Protein 8SEM (pdb70)

Foldseek 3Di:
DADEFQDFDDFQVRHPDPPKGKACDDPRTITIHDDDPDD

Secondary structure (DSSP, 8-state):
--B-SS---SSGGGB-SSS--EEE-SSS-EEE----S--

Nearest PDB structures (foldseek):
  8sem-assembly1_A  TM=9.728E-01  e=4.975E-07  Telmatactis stephensoni
  4fz0-assembly1_M  TM=6.652E-01  e=1.110E+00  Psalmopoeus cambridgei
  5oll-assembly1_A  TM=6.890E-01  e=2.953E+00  Gymnema sylvestre
  1lmm-assembly1_A  TM=5.527E-01  e=1.752E+00  Psalmopoeus cambridgei
  1axh-assembly1_A  TM=5.016E-01  e=3.834E+00  Hadronyche versuta

Structure (mmCIF, N/CA/C/O backbone):
data_8SEM
#
_entry.id   8SEM
#
loop_
_atom_site.group_PDB
_atom_site.id
_atom_site.type_symbol
_atom_site.label_atom_id
_atom_site.label_alt_id
_atom_site.label_comp_id
_atom_site.label_asym_id
_atom_site.label_entity_id
_atom_site.label_seq_id
_atom_site.pdbx_PDB_ins_code
_atom_site.Cartn_x
_atom_site.Cartn_y
_atom_site.Cartn_z
_atom_site.occupancy
_atom_site.B_iso_or_equiv
_atom_site.auth_seq_id
_atom_site.auth_comp_id
_atom_site.auth_asym_id
_atom_site.auth_atom_id
_atom_site.pdbx_PDB_model_num
ATOM 1 N N . GLY A 1 1 ? 1.330 0.000 0.000 1.00 13.00 1 GLY A N 1
ATOM 2 C CA . GLY A 1 1 ? 2.071 0.001 -1.247 1.00 45.03 1 GLY A CA 1
ATOM 3 C C . GLY A 1 1 ? 3.568 0.105 -1.032 1.00 23.44 1 GLY A C 1
ATOM 4 O O . GLY A 1 1 ? 4.164 -0.729 -0.348 1.00 51.31 1 GLY A O 1
ATOM 8 N N . CYS A 1 2 ? 4.179 1.129 -1.617 1.00 3.31 2 CYS A N 1
ATOM 9 C CA . CYS A 1 2 ? 5.616 1.339 -1.488 1.00 22.52 2 CYS A CA 1
ATOM 10 C C . CYS A 1 2 ? 5.993 2.771 -1.856 1.00 74.33 2 CYS A C 1
ATOM 11 O O . CYS A 1 2 ? 5.480 3.330 -2.826 1.00 61.53 2 CYS A O 1
ATOM 18 N N . LYS A 1 3 ? 6.892 3.360 -1.075 1.00 71.33 3 LYS A N 1
ATOM 19 C CA . LYS A 1 3 ? 7.340 4.726 -1.319 1.00 34.14 3 LYS A CA 1
ATOM 20 C C . LYS A 1 3 ? 8.197 4.801 -2.578 1.00 2.33 3 LYS A C 1
ATOM 21 O O . LYS A 1 3 ? 8.427 3.794 -3.246 1.00 34.15 3 LYS A O 1
ATOM 40 N N . GLY A 1 4 ? 8.670 6.003 -2.895 1.00 70.25 4 GLY A N 1
ATOM 41 C CA . GLY A 1 4 ? 9.498 6.187 -4.073 1.00 22.51 4 GLY A CA 1
ATOM 42 C C . GLY A 1 4 ? 10.924 6.564 -3.725 1.00 45.23 4 GLY A C 1
ATOM 43 O O . GLY A 1 4 ? 11.523 5.985 -2.819 1.00 15.21 4 GLY A O 1
ATOM 47 N N . GLN A 1 5 ? 11.471 7.536 -4.449 1.00 15.45 5 GLN A N 1
ATOM 48 C CA . GLN A 1 5 ? 12.837 7.988 -4.213 1.00 13.24 5 GLN A CA 1
ATOM 49 C C . GLN A 1 5 ? 12.856 9.207 -3.297 1.00 3.55 5 GLN A C 1
ATOM 50 O O . GLN A 1 5 ? 12.058 10.131 -3.458 1.00 71.44 5 GLN A O 1
ATOM 64 N N . ASP A 1 6 ? 13.773 9.204 -2.335 1.00 34.22 6 ASP A N 1
ATOM 65 C CA . ASP A 1 6 ? 13.897 10.310 -1.393 1.00 13.22 6 ASP A CA 1
ATOM 66 C C . ASP A 1 6 ? 12.683 10.377 -0.470 1.00 45.24 6 ASP A C 1
ATOM 67 O O . ASP A 1 6 ? 12.497 11.352 0.257 1.00 44.54 6 ASP A O 1
ATOM 76 N N . ALA A 1 7 ? 11.861 9.334 -0.507 1.00 15.32 7 ALA A N 1
ATOM 77 C CA . ALA A 1 7 ? 10.666 9.274 0.326 1.00 11.52 7 ALA A CA 1
ATOM 78 C C . ALA A 1 7 ? 10.996 8.759 1.723 1.00 73.42 7 ALA A C 1
ATOM 79 O O . ALA A 1 7 ? 11.804 7.847 1.899 1.00 30.22 7 ALA A O 1
ATOM 86 N N . PRO A 1 8 ? 10.357 9.355 2.741 1.00 62.42 8 PRO A N 1
ATOM 87 C CA . PRO A 1 8 ? 10.567 8.971 4.140 1.00 42.30 8 PRO A CA 1
ATOM 88 C C . PRO A 1 8 ? 9.992 7.595 4.457 1.00 62.14 8 PRO A C 1
ATOM 89 O O . PRO A 1 8 ? 8.780 7.387 4.392 1.00 2.33 8 PRO A O 1
ATOM 100 N N . CYS A 1 9 ? 10.869 6.657 4.799 1.00 0.01 9 CYS A N 1
ATOM 101 C CA . CYS A 1 9 ? 10.449 5.300 5.126 1.00 61.20 9 CYS A CA 1
ATOM 102 C C . CYS A 1 9 ? 11.154 4.801 6.384 1.00 32.41 9 CYS A C 1
ATOM 103 O O . CYS A 1 9 ? 12.046 5.464 6.913 1.00 33.22 9 CYS A O 1
ATOM 110 N N . SER A 1 10 ? 10.747 3.627 6.857 1.00 12.04 10 SER A N 1
ATOM 111 C CA . SER A 1 10 ? 11.336 3.040 8.055 1.00 21.01 10 SER A CA 1
ATOM 112 C C . SER A 1 10 ? 12.000 1.704 7.735 1.00 34.12 10 SER A C 1
ATOM 113 O O . SER A 1 10 ? 12.929 1.279 8.421 1.00 23.52 10 SER A O 1
ATOM 121 N N . LYS A 1 11 ? 11.515 1.046 6.688 1.00 72.33 11 LYS A N 1
ATOM 122 C CA . LYS A 1 11 ? 12.059 -0.242 6.274 1.00 44.15 11 LYS A CA 1
ATOM 123 C C . LYS A 1 11 ? 12.247 -0.292 4.761 1.00 74.15 11 LYS A C 1
ATOM 124 O O . LYS A 1 11 ? 11.424 0.227 4.006 1.00 2.43 11 LYS A O 1
ATOM 143 N N . SER A 1 12 ? 13.333 -0.922 4.324 1.00 54.23 12 SER A N 1
ATOM 144 C CA . SER A 1 12 ? 13.629 -1.038 2.901 1.00 55.24 12 SER A CA 1
ATOM 145 C C . SER A 1 12 ? 12.439 -1.621 2.144 1.00 31.01 12 SER A C 1
ATOM 146 O O . SER A 1 12 ? 12.186 -1.268 0.992 1.00 4.41 12 SER A O 1
ATOM 154 N N . LYS A 1 13 ? 11.710 -2.517 2.801 1.00 62.33 13 LYS A N 1
ATOM 155 C CA . LYS A 1 13 ? 10.546 -3.151 2.193 1.00 13.43 13 LYS A CA 1
ATOM 156 C C . LYS A 1 13 ? 9.528 -2.105 1.748 1.00 20.14 13 LYS A C 1
ATOM 157 O O . LYS A 1 13 ? 8.706 -2.360 0.868 1.00 64.32 13 LYS A O 1
ATOM 176 N N . ASP A 1 14 ? 9.589 -0.928 2.361 1.00 24.14 14 ASP A N 1
ATOM 177 C CA . ASP A 1 14 ? 8.675 0.157 2.026 1.00 14.03 14 ASP A CA 1
ATOM 178 C C . ASP A 1 14 ? 9.022 0.761 0.669 1.00 0.23 14 ASP A C 1
ATOM 179 O O . ASP A 1 14 ? 8.136 1.111 -0.111 1.00 45.25 14 ASP A O 1
ATOM 188 N N . CYS A 1 15 ? 10.317 0.882 0.395 1.00 34.20 15 CYS A N 1
ATOM 189 C CA . CYS A 1 15 ? 10.782 1.445 -0.866 1.00 43.04 15 CYS A CA 1
ATOM 190 C C . CYS A 1 15 ? 10.462 0.511 -2.030 1.00 40.32 15 CYS A C 1
ATOM 191 O O . CYS A 1 15 ? 10.787 -0.676 -1.996 1.00 10.03 15 CYS A O 1
ATOM 198 N N . CYS A 1 16 ? 9.823 1.056 -3.060 1.00 11.11 16 CYS A N 1
ATOM 199 C CA . CYS A 1 16 ? 9.458 0.274 -4.235 1.00 31.23 16 CYS A CA 1
ATOM 200 C C . CYS A 1 16 ? 10.648 0.122 -5.178 1.00 73.50 16 CYS A C 1
ATOM 201 O O . CYS A 1 16 ? 11.688 0.750 -4.988 1.00 41.15 16 CYS A O 1
ATOM 208 N N . GLY A 1 17 ? 10.485 -0.718 -6.196 1.00 62.30 17 GLY A N 1
ATOM 209 C CA . GLY A 1 17 ? 11.553 -0.938 -7.154 1.00 30.31 17 GLY A CA 1
ATOM 210 C C . GLY A 1 17 ? 11.945 -2.399 -7.260 1.00 52.31 17 GLY A C 1
ATOM 211 O O . GLY A 1 17 ? 11.213 -3.278 -6.807 1.00 62.21 17 GLY A O 1
ATOM 215 N N . GLU A 1 18 ? 13.102 -2.657 -7.862 1.00 33.31 18 GLU A N 1
ATOM 216 C CA . GLU A 1 18 ? 13.587 -4.022 -8.028 1.00 62.21 18 GLU A CA 1
ATOM 217 C C . GLU A 1 18 ? 14.440 -4.446 -6.835 1.00 55.52 18 GLU A C 1
ATOM 218 O O . GLU A 1 18 ? 14.310 -5.560 -6.331 1.00 33.43 18 GLU A O 1
ATOM 230 N N . ALA A 1 19 ? 15.312 -3.547 -6.390 1.00 52.02 19 ALA A N 1
ATOM 231 C CA . ALA A 1 19 ? 16.185 -3.826 -5.256 1.00 55.25 19 ALA A CA 1
ATOM 232 C C . ALA A 1 19 ? 16.433 -2.567 -4.432 1.00 70.13 19 ALA A C 1
ATOM 233 O O . ALA A 1 19 ? 17.523 -2.371 -3.895 1.00 12.32 19 ALA A O 1
ATOM 240 N N . SER A 1 20 ? 15.416 -1.717 -4.338 1.00 13.13 20 SER A N 1
ATOM 241 C CA . SER A 1 20 ? 15.526 -0.474 -3.582 1.00 74.45 20 SER A CA 1
ATOM 242 C C . SER A 1 20 ? 15.932 -0.751 -2.138 1.00 41.42 20 SER A C 1
ATOM 243 O O . SER A 1 20 ? 15.882 -1.890 -1.675 1.00 11.40 20 SER A O 1
ATOM 251 N N . MET A 1 21 ? 16.335 0.301 -1.432 1.00 70.31 21 MET A N 1
ATOM 252 C CA . MET A 1 21 ? 16.749 0.172 -0.040 1.00 3.43 21 MET A CA 1
ATOM 253 C C . MET A 1 21 ? 16.491 1.466 0.726 1.00 51.11 21 MET A C 1
ATOM 254 O O . MET A 1 21 ? 16.802 2.556 0.246 1.00 44.43 21 MET A O 1
ATOM 268 N N . CYS A 1 22 ? 15.919 1.338 1.919 1.00 43.53 22 CYS A N 1
ATOM 269 C CA . CYS A 1 22 ? 15.618 2.497 2.751 1.00 60.02 22 CYS A CA 1
ATOM 270 C C . CYS A 1 22 ? 16.828 2.892 3.592 1.00 22.23 22 CYS A C 1
ATOM 271 O O . CYS A 1 22 ? 17.349 2.088 4.365 1.00 32.33 22 CYS A O 1
ATOM 278 N N . SER A 1 23 ? 17.270 4.136 3.436 1.00 23.40 23 SER A N 1
ATOM 279 C CA . SER A 1 23 ? 18.421 4.637 4.178 1.00 20.33 23 SER A CA 1
ATOM 280 C C . SER A 1 23 ? 18.087 5.952 4.876 1.00 71.05 23 SER A C 1
ATOM 281 O O . SER A 1 23 ? 16.927 6.362 4.931 1.00 44.55 23 SER A O 1
ATOM 289 N N . LYS A 1 24 ? 19.112 6.609 5.408 1.00 53.23 24 LYS A N 1
ATOM 290 C CA . LYS A 1 24 ? 18.930 7.879 6.101 1.00 21.11 24 LYS A CA 1
ATOM 291 C C . LYS A 1 24 ? 18.760 9.023 5.106 1.00 23.33 24 LYS A C 1
ATOM 292 O O . LYS A 1 24 ? 18.690 8.802 3.898 1.00 35.01 24 LYS A O 1
ATOM 311 N N . GLY A 1 25 ? 18.697 10.246 5.623 1.00 40.20 25 GLY A N 1
ATOM 312 C CA . GLY A 1 25 ? 18.538 11.406 4.766 1.00 54.24 25 GLY A CA 1
ATOM 313 C C . GLY A 1 25 ? 19.709 12.363 4.861 1.00 2.21 25 GLY A C 1
ATOM 314 O O . GLY A 1 25 ? 20.817 12.044 4.430 1.00 54.24 25 GLY A O 1
ATOM 318 N N . ALA A 1 26 ? 19.465 13.541 5.427 1.00 72.23 26 ALA A N 1
ATOM 319 C CA . ALA A 1 26 ? 20.508 14.547 5.578 1.00 44.15 26 ALA A CA 1
ATOM 320 C C . ALA A 1 26 ? 20.391 15.263 6.919 1.00 60.11 26 ALA A C 1
ATOM 321 O O . ALA A 1 26 ? 21.393 15.519 7.586 1.00 23.14 26 ALA A O 1
ATOM 328 N N . ASP A 1 27 ? 19.162 15.584 7.307 1.00 31.22 27 ASP A N 1
ATOM 329 C CA . ASP A 1 27 ? 18.914 16.270 8.570 1.00 54.23 27 ASP A CA 1
ATOM 330 C C . ASP A 1 27 ? 18.508 15.279 9.656 1.00 13.43 27 ASP A C 1
ATOM 331 O O . ASP A 1 27 ? 17.695 15.593 10.525 1.00 53.34 27 ASP A O 1
ATOM 340 N N . GLY A 1 28 ? 19.080 14.080 9.600 1.00 15.25 28 GLY A N 1
ATOM 341 C CA . GLY A 1 28 ? 18.764 13.061 10.584 1.00 12.35 28 GLY A CA 1
ATOM 342 C C . GLY A 1 28 ? 17.633 12.155 10.139 1.00 42.43 28 GLY A C 1
ATOM 343 O O . GLY A 1 28 ? 17.645 10.955 10.410 1.00 23.45 28 GLY A O 1
ATOM 347 N N . LYS A 1 29 ? 16.651 12.731 9.453 1.00 63.10 29 LYS A N 1
ATOM 348 C CA . LYS A 1 29 ? 15.507 11.968 8.968 1.00 11.43 29 LYS A CA 1
ATOM 349 C C . LYS A 1 29 ? 15.959 10.814 8.080 1.00 21.42 29 LYS A C 1
ATOM 350 O O . LYS A 1 29 ? 17.154 10.620 7.856 1.00 41.54 29 LYS A O 1
ATOM 369 N N . LYS A 1 30 ? 14.997 10.049 7.576 1.00 35.12 30 LYS A N 1
ATOM 370 C CA . LYS A 1 30 ? 15.295 8.915 6.710 1.00 74.51 30 LYS A CA 1
ATOM 371 C C . LYS A 1 30 ? 14.625 9.079 5.349 1.00 24.41 30 LYS A C 1
ATOM 372 O O . LYS A 1 30 ? 13.617 9.773 5.221 1.00 54.12 30 LYS A O 1
ATOM 391 N N . THR A 1 31 ? 15.193 8.434 4.334 1.00 35.31 31 THR A N 1
ATOM 392 C CA . THR A 1 31 ? 14.651 8.508 2.983 1.00 32.11 31 THR A CA 1
ATOM 393 C C . THR A 1 31 ? 14.985 7.252 2.187 1.00 64.12 31 THR A C 1
ATOM 394 O O . THR A 1 31 ? 15.872 6.484 2.562 1.00 44.41 31 THR A O 1
ATOM 405 N N . CYS A 1 32 ? 14.271 7.047 1.085 1.00 11.53 32 CYS A N 1
ATOM 406 C CA . CYS A 1 32 ? 14.492 5.884 0.235 1.00 52.22 32 CYS A CA 1
ATOM 407 C C . CYS A 1 32 ? 15.613 6.148 -0.767 1.00 34.43 32 CYS A C 1
ATOM 408 O O . CYS A 1 32 ? 16.003 7.293 -0.989 1.00 42.15 32 CYS A O 1
ATOM 415 N N . MET A 1 33 ? 16.125 5.079 -1.367 1.00 61.44 33 MET A N 1
ATOM 416 C CA . MET A 1 33 ? 17.200 5.194 -2.346 1.00 51.33 33 MET A CA 1
ATOM 417 C C . MET A 1 33 ? 17.044 4.154 -3.451 1.00 32.34 33 MET A C 1
ATOM 418 O O . MET A 1 33 ? 17.967 3.388 -3.729 1.00 60.03 33 MET A O 1
ATOM 432 N N . ILE A 1 34 ? 15.871 4.131 -4.075 1.00 41.40 34 ILE A N 1
ATOM 433 C CA . ILE A 1 34 ? 15.596 3.185 -5.149 1.00 11.11 34 ILE A CA 1
ATOM 434 C C . ILE A 1 34 ? 16.689 3.226 -6.211 1.00 51.35 34 ILE A C 1
ATOM 435 O O . ILE A 1 34 ? 17.558 4.098 -6.189 1.00 23.31 34 ILE A O 1
ATOM 451 N N . ASP A 1 35 ? 16.637 2.280 -7.142 1.00 64.31 35 ASP A N 1
ATOM 452 C CA . ASP A 1 35 ? 17.621 2.209 -8.216 1.00 65.00 35 ASP A CA 1
ATOM 453 C C . ASP A 1 35 ? 16.940 2.235 -9.580 1.00 74.24 35 ASP A C 1
ATOM 454 O O . ASP A 1 35 ? 17.390 1.585 -10.524 1.00 43.54 35 ASP A O 1
ATOM 463 N N . LYS A 1 36 ? 15.850 2.989 -9.677 1.00 73.42 36 LYS A N 1
ATOM 464 C CA . LYS A 1 36 ? 15.104 3.100 -10.925 1.00 44.24 36 LYS A CA 1
ATOM 465 C C . LYS A 1 36 ? 16.016 3.542 -12.066 1.00 21.41 36 LYS A C 1
ATOM 466 O O . LYS A 1 36 ? 16.563 4.645 -12.045 1.00 42.05 36 LYS A O 1
ATOM 485 N N . LEU A 1 37 ? 16.174 2.675 -13.060 1.00 24.31 37 LEU A N 1
ATOM 486 C CA . LEU A 1 37 ? 17.019 2.976 -14.211 1.00 30.14 37 LEU A CA 1
ATOM 487 C C . LEU A 1 37 ? 16.544 4.240 -14.919 1.00 14.53 37 LEU A C 1
ATOM 488 O O . LEU A 1 37 ? 17.351 5.024 -15.418 1.00 54.35 37 LEU A O 1
ATOM 504 N N . TRP A 1 38 ? 15.230 4.433 -14.956 1.00 2.14 38 TRP A N 1
ATOM 505 C CA . TRP A 1 38 ? 14.647 5.604 -15.601 1.00 5.32 38 TRP A CA 1
ATOM 506 C C . TRP A 1 38 ? 14.770 6.835 -14.709 1.00 24.33 38 TRP A C 1
ATOM 507 O O . TRP A 1 38 ? 15.571 7.730 -14.976 1.00 71.45 38 TRP A O 1
ATOM 528 N N . GLY A 1 39 ? 13.972 6.873 -13.646 1.00 74.34 39 GLY A N 1
ATOM 529 C CA . GLY A 1 39 ? 14.007 7.998 -12.731 1.00 44.43 39 GLY A CA 1
ATOM 530 C C . GLY A 1 39 ? 12.891 7.949 -11.707 1.00 60.21 39 GLY A C 1
ATOM 531 O O . GLY A 1 39 ? 12.447 8.985 -11.213 1.00 32.13 39 GLY A O 1
ATOM 535 N N . GLY A 1 1 ? 1.290 1.280 0.077 1.00 63.15 1 GLY A N 2
ATOM 536 C CA . GLY A 1 1 ? 1.753 2.008 -1.091 1.00 34.04 1 GLY A CA 2
ATOM 537 C C . GLY A 1 1 ? 3.238 2.307 -1.037 1.00 14.13 1 GLY A C 2
ATOM 538 O O . GLY A 1 1 ? 3.668 3.232 -0.347 1.00 53.32 1 GLY A O 2
ATOM 542 N N . CYS A 1 2 ? 4.025 1.522 -1.764 1.00 74.34 2 CYS A N 2
ATOM 543 C CA . CYS A 1 2 ? 5.471 1.705 -1.796 1.00 34.24 2 CYS A CA 2
ATOM 544 C C . CYS A 1 2 ? 5.828 3.161 -2.078 1.00 4.24 2 CYS A C 2
ATOM 545 O O . CYS A 1 2 ? 5.088 3.875 -2.755 1.00 32.43 2 CYS A O 2
ATOM 552 N N . LYS A 1 3 ? 6.969 3.596 -1.554 1.00 3.45 3 LYS A N 2
ATOM 553 C CA . LYS A 1 3 ? 7.428 4.967 -1.749 1.00 21.51 3 LYS A CA 2
ATOM 554 C C . LYS A 1 3 ? 8.394 5.054 -2.926 1.00 41.20 3 LYS A C 2
ATOM 555 O O . LYS A 1 3 ? 8.692 4.051 -3.573 1.00 50.21 3 LYS A O 2
ATOM 574 N N . GLY A 1 4 ? 8.882 6.261 -3.197 1.00 52.22 4 GLY A N 2
ATOM 575 C CA . GLY A 1 4 ? 9.810 6.457 -4.295 1.00 62.43 4 GLY A CA 2
ATOM 576 C C . GLY A 1 4 ? 11.213 6.776 -3.819 1.00 22.24 4 GLY A C 2
ATOM 577 O O . GLY A 1 4 ? 11.745 6.099 -2.939 1.00 63.44 4 GLY A O 2
ATOM 581 N N . GLN A 1 5 ? 11.814 7.809 -4.401 1.00 32.41 5 GLN A N 2
ATOM 582 C CA . GLN A 1 5 ? 13.165 8.214 -4.031 1.00 72.22 5 GLN A CA 2
ATOM 583 C C . GLN A 1 5 ? 13.135 9.406 -3.080 1.00 74.15 5 GLN A C 2
ATOM 584 O O . GLN A 1 5 ? 12.362 10.345 -3.271 1.00 54.01 5 GLN A O 2
ATOM 598 N N . ASP A 1 6 ? 13.980 9.361 -2.057 1.00 11.23 6 ASP A N 2
ATOM 599 C CA . ASP A 1 6 ? 14.051 10.438 -1.076 1.00 13.20 6 ASP A CA 2
ATOM 600 C C . ASP A 1 6 ? 12.791 10.474 -0.217 1.00 14.42 6 ASP A C 2
ATOM 601 O O . ASP A 1 6 ? 12.573 11.418 0.543 1.00 75.41 6 ASP A O 2
ATOM 610 N N . ALA A 1 7 ? 11.964 9.442 -0.344 1.00 21.52 7 ALA A N 2
ATOM 611 C CA . ALA A 1 7 ? 10.727 9.355 0.421 1.00 35.24 7 ALA A CA 2
ATOM 612 C C . ALA A 1 7 ? 10.968 8.718 1.786 1.00 61.34 7 ALA A C 2
ATOM 613 O O . ALA A 1 7 ? 11.775 7.800 1.935 1.00 73.53 7 ALA A O 2
ATOM 620 N N . PRO A 1 8 ? 10.254 9.215 2.807 1.00 63.14 8 PRO A N 2
ATOM 621 C CA . PRO A 1 8 ? 10.374 8.709 4.177 1.00 23.40 8 PRO A CA 2
ATOM 622 C C . PRO A 1 8 ? 9.798 7.305 4.329 1.00 13.21 8 PRO A C 2
ATOM 623 O O . PRO A 1 8 ? 8.613 7.079 4.080 1.00 42.12 8 PRO A O 2
ATOM 634 N N . CYS A 1 9 ? 10.642 6.365 4.740 1.00 20.01 9 CYS A N 2
ATOM 635 C CA . CYS A 1 9 ? 10.217 4.983 4.926 1.00 71.12 9 CYS A CA 2
ATOM 636 C C . CYS A 1 9 ? 10.799 4.403 6.212 1.00 70.23 9 CYS A C 2
ATOM 637 O O . CYS A 1 9 ? 11.576 5.059 6.905 1.00 44.03 9 CYS A O 2
ATOM 644 N N . SER A 1 10 ? 10.417 3.168 6.523 1.00 10.54 10 SER A N 2
ATOM 645 C CA . SER A 1 10 ? 10.898 2.501 7.727 1.00 33.33 10 SER A CA 2
ATOM 646 C C . SER A 1 10 ? 11.671 1.234 7.374 1.00 45.22 10 SER A C 2
ATOM 647 O O . SER A 1 10 ? 12.515 0.773 8.143 1.00 61.54 10 SER A O 2
ATOM 655 N N . LYS A 1 11 ? 11.378 0.676 6.204 1.00 11.32 11 LYS A N 2
ATOM 656 C CA . LYS A 1 11 ? 12.045 -0.536 5.745 1.00 22.23 11 LYS A CA 2
ATOM 657 C C . LYS A 1 11 ? 12.244 -0.509 4.233 1.00 0.13 11 LYS A C 2
ATOM 658 O O . LYS A 1 11 ? 11.427 0.048 3.500 1.00 33.32 11 LYS A O 2
ATOM 677 N N . SER A 1 12 ? 13.334 -1.115 3.773 1.00 1.42 12 SER A N 2
ATOM 678 C CA . SER A 1 12 ? 13.641 -1.157 2.348 1.00 31.43 12 SER A CA 2
ATOM 679 C C . SER A 1 12 ? 12.460 -1.707 1.554 1.00 33.35 12 SER A C 2
ATOM 680 O O . SER A 1 12 ? 12.210 -1.293 0.422 1.00 11.55 12 SER A O 2
ATOM 688 N N . LYS A 1 13 ? 11.735 -2.644 2.157 1.00 64.44 13 LYS A N 2
ATOM 689 C CA . LYS A 1 13 ? 10.579 -3.252 1.509 1.00 60.20 13 LYS A CA 2
ATOM 690 C C . LYS A 1 13 ? 9.548 -2.193 1.132 1.00 72.54 13 LYS A C 2
ATOM 691 O O . LYS A 1 13 ? 8.729 -2.402 0.236 1.00 30.33 13 LYS A O 2
ATOM 710 N N . ASP A 1 14 ? 9.595 -1.057 1.819 1.00 74.45 14 ASP A N 2
ATOM 711 C CA . ASP A 1 14 ? 8.666 0.035 1.553 1.00 12.23 14 ASP A CA 2
ATOM 712 C C . ASP A 1 14 ? 8.953 0.676 0.199 1.00 5.33 14 ASP A C 2
ATOM 713 O O . ASP A 1 14 ? 8.039 1.116 -0.498 1.00 71.45 14 ASP A O 2
ATOM 722 N N . CYS A 1 15 ? 10.230 0.728 -0.166 1.00 60.20 15 CYS A N 2
ATOM 723 C CA . CYS A 1 15 ? 10.640 1.316 -1.435 1.00 54.43 15 CYS A CA 2
ATOM 724 C C . CYS A 1 15 ? 10.097 0.507 -2.610 1.00 43.52 15 CYS A C 2
ATOM 725 O O . CYS A 1 15 ? 10.115 -0.724 -2.592 1.00 4.33 15 CYS A O 2
ATOM 732 N N . CYS A 1 16 ? 9.615 1.208 -3.631 1.00 45.03 16 CYS A N 2
ATOM 733 C CA . CYS A 1 16 ? 9.068 0.557 -4.815 1.00 54.02 16 CYS A CA 2
ATOM 734 C C . CYS A 1 16 ? 10.162 0.288 -5.844 1.00 4.23 16 CYS A C 2
ATOM 735 O O . CYS A 1 16 ? 9.950 0.439 -7.046 1.00 51.20 16 CYS A O 2
ATOM 742 N N . GLY A 1 17 ? 11.335 -0.112 -5.361 1.00 41.21 17 GLY A N 2
ATOM 743 C CA . GLY A 1 17 ? 12.446 -0.396 -6.251 1.00 54.41 17 GLY A CA 2
ATOM 744 C C . GLY A 1 17 ? 12.952 -1.817 -6.111 1.00 24.31 17 GLY A C 2
ATOM 745 O O . GLY A 1 17 ? 12.965 -2.372 -5.013 1.00 22.32 17 GLY A O 2
ATOM 749 N N . GLU A 1 18 ? 13.369 -2.408 -7.226 1.00 64.14 18 GLU A N 2
ATOM 750 C CA . GLU A 1 18 ? 13.877 -3.775 -7.222 1.00 73.22 18 GLU A CA 2
ATOM 751 C C . GLU A 1 18 ? 14.957 -3.951 -6.159 1.00 33.44 18 GLU A C 2
ATOM 752 O O . GLU A 1 18 ? 14.720 -4.556 -5.113 1.00 43.10 18 GLU A O 2
ATOM 764 N N . ALA A 1 19 ? 16.143 -3.419 -6.434 1.00 71.34 19 ALA A N 2
ATOM 765 C CA . ALA A 1 19 ? 17.259 -3.516 -5.502 1.00 20.01 19 ALA A CA 2
ATOM 766 C C . ALA A 1 19 ? 17.369 -2.260 -4.645 1.00 14.44 19 ALA A C 2
ATOM 767 O O . ALA A 1 19 ? 18.465 -1.848 -4.267 1.00 45.12 19 ALA A O 2
ATOM 774 N N . SER A 1 20 ? 16.225 -1.654 -4.341 1.00 72.13 20 SER A N 2
ATOM 775 C CA . SER A 1 20 ? 16.193 -0.441 -3.532 1.00 60.51 20 SER A CA 2
ATOM 776 C C . SER A 1 20 ? 16.643 -0.730 -2.103 1.00 74.10 20 SER A C 2
ATOM 777 O O . SER A 1 20 ? 16.708 -1.885 -1.683 1.00 14.24 20 SER A O 2
ATOM 785 N N . MET A 1 21 ? 16.952 0.329 -1.362 1.00 31.44 21 MET A N 2
ATOM 786 C CA . MET A 1 21 ? 17.394 0.190 0.021 1.00 24.10 21 MET A CA 2
ATOM 787 C C . MET A 1 21 ? 17.027 1.426 0.836 1.00 44.00 21 MET A C 2
ATOM 788 O O . MET A 1 21 ? 17.508 2.527 0.564 1.00 24.52 21 MET A O 2
ATOM 802 N N . CYS A 1 22 ? 16.173 1.238 1.836 1.00 73.32 22 CYS A N 2
ATOM 803 C CA . CYS A 1 22 ? 15.740 2.337 2.690 1.00 3.11 22 CYS A CA 2
ATOM 804 C C . CYS A 1 22 ? 16.798 2.656 3.743 1.00 51.32 22 CYS A C 2
ATOM 805 O O . CYS A 1 22 ? 17.100 1.831 4.604 1.00 21.34 22 CYS A O 2
ATOM 812 N N . SER A 1 23 ? 17.357 3.860 3.666 1.00 34.03 23 SER A N 2
ATOM 813 C CA . SER A 1 23 ? 18.383 4.288 4.610 1.00 71.32 23 SER A CA 2
ATOM 814 C C . SER A 1 23 ? 17.997 5.608 5.271 1.00 70.43 23 SER A C 2
ATOM 815 O O . SER A 1 23 ? 16.866 6.076 5.137 1.00 20.51 23 SER A O 2
ATOM 823 N N . LYS A 1 24 ? 18.946 6.204 5.985 1.00 34.30 24 LYS A N 2
ATOM 824 C CA . LYS A 1 24 ? 18.708 7.470 6.667 1.00 3.41 24 LYS A CA 2
ATOM 825 C C . LYS A 1 24 ? 18.747 8.634 5.682 1.00 2.41 24 LYS A C 2
ATOM 826 O O . LYS A 1 24 ? 18.970 8.442 4.488 1.00 50.15 24 LYS A O 2
ATOM 845 N N . GLY A 1 25 ? 18.530 9.843 6.192 1.00 41.10 25 GLY A N 2
ATOM 846 C CA . GLY A 1 25 ? 18.546 11.020 5.343 1.00 0.12 25 GLY A CA 2
ATOM 847 C C . GLY A 1 25 ? 19.778 11.876 5.562 1.00 61.35 25 GLY A C 2
ATOM 848 O O . GLY A 1 25 ? 20.902 11.374 5.544 1.00 35.32 25 GLY A O 2
ATOM 852 N N . ALA A 1 26 ? 19.568 13.172 5.766 1.00 32.10 26 ALA A N 2
ATOM 853 C CA . ALA A 1 26 ? 20.670 14.099 5.989 1.00 64.22 26 ALA A CA 2
ATOM 854 C C . ALA A 1 26 ? 20.569 14.753 7.362 1.00 14.14 26 ALA A C 2
ATOM 855 O O . ALA A 1 26 ? 21.495 14.672 8.169 1.00 32.24 26 ALA A O 2
ATOM 862 N N . ASP A 1 27 ? 19.439 15.402 7.621 1.00 34.21 27 ASP A N 2
ATOM 863 C CA . ASP A 1 27 ? 19.216 16.070 8.898 1.00 52.20 27 ASP A CA 2
ATOM 864 C C . ASP A 1 27 ? 18.961 15.053 10.006 1.00 13.53 27 ASP A C 2
ATOM 865 O O . ASP A 1 27 ? 19.366 15.252 11.151 1.00 44.55 27 ASP A O 2
ATOM 874 N N . GLY A 1 28 ? 18.284 13.963 9.658 1.00 1.02 28 GLY A N 2
ATOM 875 C CA . GLY A 1 28 ? 17.985 12.932 10.635 1.00 43.12 28 GLY A CA 2
ATOM 876 C C . GLY A 1 28 ? 16.870 12.010 10.182 1.00 5.21 28 GLY A C 2
ATOM 877 O O . GLY A 1 28 ? 16.865 10.823 10.508 1.00 64.24 28 GLY A O 2
ATOM 881 N N . LYS A 1 29 ? 15.921 12.557 9.430 1.00 4.10 29 LYS A N 2
ATOM 882 C CA . LYS A 1 29 ? 14.795 11.777 8.932 1.00 60.25 29 LYS A CA 2
ATOM 883 C C . LYS A 1 29 ? 15.265 10.710 7.948 1.00 21.43 29 LYS A C 2
ATOM 884 O O . LYS A 1 29 ? 16.215 10.921 7.194 1.00 72.33 29 LYS A O 2
ATOM 903 N N . LYS A 1 30 ? 14.594 9.563 7.961 1.00 54.10 30 LYS A N 2
ATOM 904 C CA . LYS A 1 30 ? 14.940 8.463 7.069 1.00 41.11 30 LYS A CA 2
ATOM 905 C C . LYS A 1 30 ? 14.365 8.691 5.675 1.00 51.43 30 LYS A C 2
ATOM 906 O O . LYS A 1 30 ? 13.355 9.378 5.513 1.00 63.35 30 LYS A O 2
ATOM 925 N N . THR A 1 31 ? 15.013 8.111 4.670 1.00 71.54 31 THR A N 2
ATOM 926 C CA . THR A 1 31 ? 14.566 8.250 3.290 1.00 53.45 31 THR A CA 2
ATOM 927 C C . THR A 1 31 ? 14.977 7.044 2.453 1.00 1.04 31 THR A C 2
ATOM 928 O O . THR A 1 31 ? 16.004 6.416 2.714 1.00 35.21 31 THR A O 2
ATOM 939 N N . CYS A 1 32 ? 14.170 6.725 1.447 1.00 45.03 32 CYS A N 2
ATOM 940 C CA . CYS A 1 32 ? 14.450 5.594 0.571 1.00 63.40 32 CYS A CA 2
ATOM 941 C C . CYS A 1 32 ? 15.614 5.905 -0.365 1.00 45.11 32 CYS A C 2
ATOM 942 O O . CYS A 1 32 ? 16.103 7.034 -0.411 1.00 33.24 32 CYS A O 2
ATOM 949 N N . MET A 1 33 ? 16.054 4.896 -1.110 1.00 54.14 33 MET A N 2
ATOM 950 C CA . MET A 1 33 ? 17.159 5.063 -2.047 1.00 22.34 33 MET A CA 2
ATOM 951 C C . MET A 1 33 ? 16.996 4.141 -3.251 1.00 34.54 33 MET A C 2
ATOM 952 O O . MET A 1 33 ? 17.912 3.398 -3.605 1.00 4.54 33 MET A O 2
ATOM 966 N N . ILE A 1 34 ? 15.824 4.192 -3.875 1.00 50.41 34 ILE A N 2
ATOM 967 C CA . ILE A 1 34 ? 15.542 3.362 -5.039 1.00 41.25 34 ILE A CA 2
ATOM 968 C C . ILE A 1 34 ? 16.645 3.489 -6.085 1.00 52.00 34 ILE A C 2
ATOM 969 O O . ILE A 1 34 ? 17.515 4.354 -5.982 1.00 61.35 34 ILE A O 2
ATOM 985 N N . ASP A 1 35 ? 16.601 2.623 -7.091 1.00 74.13 35 ASP A N 2
ATOM 986 C CA . ASP A 1 35 ? 17.594 2.639 -8.158 1.00 43.45 35 ASP A CA 2
ATOM 987 C C . ASP A 1 35 ? 16.946 2.356 -9.510 1.00 35.44 35 ASP A C 2
ATOM 988 O O . ASP A 1 35 ? 17.537 1.704 -10.370 1.00 63.42 35 ASP A O 2
ATOM 997 N N . LYS A 1 36 ? 15.725 2.849 -9.689 1.00 72.52 36 LYS A N 2
ATOM 998 C CA . LYS A 1 36 ? 14.994 2.649 -10.935 1.00 61.01 36 LYS A CA 2
ATOM 999 C C . LYS A 1 36 ? 15.843 3.057 -12.135 1.00 30.30 36 LYS A C 2
ATOM 1000 O O . LYS A 1 36 ? 16.558 4.059 -12.091 1.00 32.12 36 LYS A O 2
ATOM 1019 N N . LEU A 1 37 ? 15.759 2.275 -13.206 1.00 50.40 37 LEU A N 2
ATOM 1020 C CA . LEU A 1 37 ? 16.519 2.556 -14.419 1.00 54.34 37 LEU A CA 2
ATOM 1021 C C . LEU A 1 37 ? 16.032 3.841 -15.081 1.00 53.34 37 LEU A C 2
ATOM 1022 O O . LEU A 1 37 ? 16.785 4.805 -15.217 1.00 44.12 37 LEU A O 2
ATOM 1038 N N . TRP A 1 38 ? 14.768 3.848 -15.489 1.00 51.22 38 TRP A N 2
ATOM 1039 C CA . TRP A 1 38 ? 14.180 5.016 -16.135 1.00 52.22 38 TRP A CA 2
ATOM 1040 C C . TRP A 1 38 ? 14.257 6.238 -15.226 1.00 61.30 38 TRP A C 2
ATOM 1041 O O . TRP A 1 38 ? 14.898 7.233 -15.561 1.00 71.01 38 TRP A O 2
ATOM 1062 N N . GLY A 1 39 ? 13.600 6.155 -14.073 1.00 60.20 39 GLY A N 2
ATOM 1063 C CA . GLY A 1 39 ? 13.608 7.261 -13.134 1.00 31.14 39 GLY A CA 2
ATOM 1064 C C . GLY A 1 39 ? 12.638 7.055 -11.987 1.00 71.12 39 GLY A C 2
ATOM 1065 O O . GLY A 1 39 ? 11.588 7.695 -11.931 1.00 40.00 39 GLY A O 2
ATOM 1069 N N . GLY A 1 1 ? 1.369 -0.498 -0.314 1.00 40.14 1 GLY A N 3
ATOM 1070 C CA . GLY A 1 1 ? 2.037 0.108 -1.451 1.00 54.44 1 GLY A CA 3
ATOM 1071 C C . GLY A 1 1 ? 3.539 0.186 -1.268 1.00 3.14 1 GLY A C 3
ATOM 1072 O O . GLY A 1 1 ? 4.151 -0.722 -0.705 1.00 64.32 1 GLY A O 3
ATOM 1076 N N . CYS A 1 2 ? 4.137 1.273 -1.744 1.00 55.32 2 CYS A N 3
ATOM 1077 C CA . CYS A 1 2 ? 5.577 1.466 -1.632 1.00 42.21 2 CYS A CA 3
ATOM 1078 C C . CYS A 1 2 ? 5.959 2.909 -1.950 1.00 2.02 2 CYS A C 3
ATOM 1079 O O . CYS A 1 2 ? 5.388 3.532 -2.846 1.00 22.35 2 CYS A O 3
ATOM 1086 N N . LYS A 1 3 ? 6.929 3.435 -1.210 1.00 1.04 3 LYS A N 3
ATOM 1087 C CA . LYS A 1 3 ? 7.390 4.803 -1.412 1.00 1.52 3 LYS A CA 3
ATOM 1088 C C . LYS A 1 3 ? 8.276 4.902 -2.650 1.00 30.04 3 LYS A C 3
ATOM 1089 O O . LYS A 1 3 ? 8.518 3.908 -3.333 1.00 35.34 3 LYS A O 3
ATOM 1108 N N . GLY A 1 4 ? 8.759 6.108 -2.932 1.00 10.21 4 GLY A N 3
ATOM 1109 C CA . GLY A 1 4 ? 9.614 6.313 -4.086 1.00 51.45 4 GLY A CA 3
ATOM 1110 C C . GLY A 1 4 ? 11.026 6.707 -3.700 1.00 31.42 4 GLY A C 3
ATOM 1111 O O . GLY A 1 4 ? 11.620 6.106 -2.805 1.00 3.51 4 GLY A O 3
ATOM 1115 N N . GLN A 1 5 ? 11.564 7.716 -4.377 1.00 32.11 5 GLN A N 3
ATOM 1116 C CA . GLN A 1 5 ? 12.916 8.186 -4.100 1.00 40.11 5 GLN A CA 3
ATOM 1117 C C . GLN A 1 5 ? 12.893 9.384 -3.157 1.00 3.32 5 GLN A C 3
ATOM 1118 O O . GLN A 1 5 ? 12.076 10.292 -3.310 1.00 51.01 5 GLN A O 3
ATOM 1132 N N . ASP A 1 6 ? 13.795 9.380 -2.181 1.00 41.04 6 ASP A N 3
ATOM 1133 C CA . ASP A 1 6 ? 13.879 10.467 -1.213 1.00 41.21 6 ASP A CA 3
ATOM 1134 C C . ASP A 1 6 ? 12.649 10.488 -0.311 1.00 71.03 6 ASP A C 3
ATOM 1135 O O . ASP A 1 6 ? 12.422 11.449 0.423 1.00 32.12 6 ASP A O 3
ATOM 1144 N N . ALA A 1 7 ? 11.858 9.422 -0.373 1.00 72.15 7 ALA A N 3
ATOM 1145 C CA . ALA A 1 7 ? 10.651 9.317 0.438 1.00 44.51 7 ALA A CA 3
ATOM 1146 C C . ALA A 1 7 ? 10.960 8.719 1.806 1.00 60.20 7 ALA A C 3
ATOM 1147 O O . ALA A 1 7 ? 11.759 7.792 1.939 1.00 62.43 7 ALA A O 3
ATOM 1154 N N . PRO A 1 8 ? 10.313 9.260 2.849 1.00 24.11 8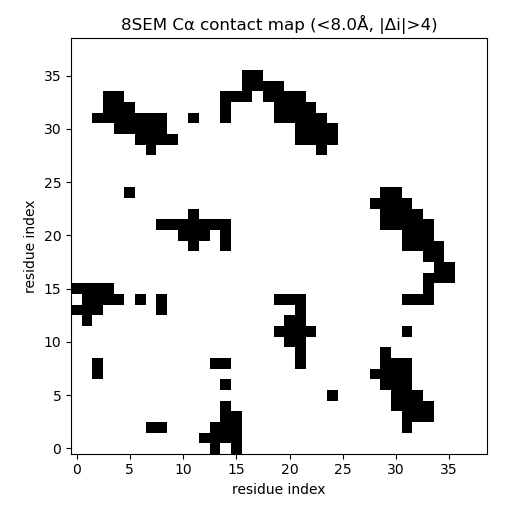 PRO A N 3
ATOM 1155 C CA . PRO A 1 8 ? 10.503 8.794 4.226 1.00 2.41 8 PRO A CA 3
ATOM 1156 C C . PRO A 1 8 ? 9.914 7.407 4.455 1.00 20.23 8 PRO A C 3
ATOM 1157 O O . PRO A 1 8 ? 8.716 7.191 4.267 1.00 24.32 8 PRO A O 3
ATOM 1168 N N . CYS A 1 9 ? 10.762 6.469 4.863 1.00 64.21 9 CYS A N 3
ATOM 1169 C CA . CYS A 1 9 ? 10.326 5.101 5.118 1.00 4.31 9 CYS A CA 3
ATOM 1170 C C . CYS A 1 9 ? 10.979 4.549 6.382 1.00 1.11 9 CYS A C 3
ATOM 1171 O O . CYS A 1 9 ? 11.842 5.192 6.979 1.00 5.21 9 CYS A O 3
ATOM 1178 N N . SER A 1 10 ? 10.560 3.353 6.784 1.00 43.32 10 SER A N 3
ATOM 1179 C CA . SER A 1 10 ? 11.101 2.716 7.978 1.00 20.55 10 SER A CA 3
ATOM 1180 C C . SER A 1 10 ? 11.772 1.390 7.630 1.00 12.24 10 SER A C 3
ATOM 1181 O O . SER A 1 10 ? 12.680 0.938 8.328 1.00 42.22 10 SER A O 3
ATOM 1189 N N . LYS A 1 11 ? 11.317 0.771 6.546 1.00 3.21 11 LYS A N 3
ATOM 1190 C CA . LYS A 1 11 ? 11.872 -0.502 6.102 1.00 3.11 11 LYS A CA 3
ATOM 1191 C C . LYS A 1 11 ? 12.087 -0.505 4.592 1.00 44.40 11 LYS A C 3
ATOM 1192 O O . LYS A 1 11 ? 11.277 0.035 3.839 1.00 10.51 11 LYS A O 3
ATOM 1211 N N . SER A 1 12 ? 13.183 -1.117 4.156 1.00 65.20 12 SER A N 3
ATOM 1212 C CA . SER A 1 12 ? 13.506 -1.188 2.736 1.00 72.14 12 SER A CA 3
ATOM 1213 C C . SER A 1 12 ? 12.328 -1.740 1.938 1.00 10.21 12 SER A C 3
ATOM 1214 O O . SER A 1 12 ? 12.108 -1.358 0.788 1.00 33.15 12 SER A O 3
ATOM 1222 N N . LYS A 1 13 ? 11.573 -2.641 2.557 1.00 20.10 13 LYS A N 3
ATOM 1223 C CA . LYS A 1 13 ? 10.416 -3.246 1.908 1.00 61.40 13 LYS A CA 3
ATOM 1224 C C . LYS A 1 13 ? 9.433 -2.178 1.442 1.00 51.54 13 LYS A C 3
ATOM 1225 O O . LYS A 1 13 ? 8.649 -2.402 0.519 1.00 10.02 13 LYS A O 3
ATOM 1244 N N . ASP A 1 14 ? 9.481 -1.015 2.083 1.00 22.43 14 ASP A N 3
ATOM 1245 C CA . ASP A 1 14 ? 8.596 0.089 1.732 1.00 2.22 14 ASP A CA 3
ATOM 1246 C C . ASP A 1 14 ? 8.994 0.700 0.392 1.00 25.40 14 ASP A C 3
ATOM 1247 O O . ASP A 1 14 ? 8.140 1.106 -0.396 1.00 33.31 14 ASP A O 3
ATOM 1256 N N . CYS A 1 15 ? 10.298 0.762 0.140 1.00 13.32 15 CYS A N 3
ATOM 1257 C CA . CYS A 1 15 ? 10.811 1.324 -1.103 1.00 55.44 15 CYS A CA 3
ATOM 1258 C C . CYS A 1 15 ? 10.384 0.479 -2.300 1.00 35.55 15 CYS A C 3
ATOM 1259 O O . CYS A 1 15 ? 10.632 -0.727 -2.342 1.00 40.22 15 CYS A O 3
ATOM 1266 N N . CYS A 1 16 ? 9.740 1.119 -3.270 1.00 33.51 16 CYS A N 3
ATOM 1267 C CA . CYS A 1 16 ? 9.277 0.427 -4.467 1.00 64.02 16 CYS A CA 3
ATOM 1268 C C . CYS A 1 16 ? 10.439 0.146 -5.416 1.00 1.01 16 CYS A C 3
ATOM 1269 O O . CYS A 1 16 ? 11.224 1.038 -5.735 1.00 13.41 16 CYS A O 3
ATOM 1276 N N . GLY A 1 17 ? 10.542 -1.102 -5.864 1.00 0.33 17 GLY A N 3
ATOM 1277 C CA . GLY A 1 17 ? 11.610 -1.478 -6.771 1.00 71.53 17 GLY A CA 3
ATOM 1278 C C . GLY A 1 17 ? 12.361 -2.709 -6.303 1.00 63.05 17 GLY A C 3
ATOM 1279 O O . GLY A 1 17 ? 12.220 -3.131 -5.156 1.00 75.24 17 GLY A O 3
ATOM 1283 N N . GLU A 1 18 ? 13.161 -3.286 -7.194 1.00 64.44 18 GLU A N 3
ATOM 1284 C CA . GLU A 1 18 ? 13.936 -4.478 -6.866 1.00 14.30 18 GLU A CA 3
ATOM 1285 C C . GLU A 1 18 ? 15.305 -4.100 -6.309 1.00 63.12 18 GLU A C 3
ATOM 1286 O O . GLU A 1 18 ? 15.832 -4.770 -5.421 1.00 42.33 18 GLU A O 3
ATOM 1298 N N . ALA A 1 19 ? 15.876 -3.023 -6.839 1.00 1.15 19 ALA A N 3
ATOM 1299 C CA . ALA A 1 19 ? 17.183 -2.555 -6.394 1.00 41.24 19 ALA A CA 3
ATOM 1300 C C . ALA A 1 19 ? 17.051 -1.334 -5.490 1.00 51.03 19 ALA A C 3
ATOM 1301 O O . ALA A 1 19 ? 17.886 -0.431 -5.525 1.00 5.32 19 ALA A O 3
ATOM 1308 N N . SER A 1 20 ? 15.996 -1.313 -4.682 1.00 74.14 20 SER A N 3
ATOM 1309 C CA . SER A 1 20 ? 15.752 -0.200 -3.772 1.00 73.40 20 SER A CA 3
ATOM 1310 C C . SER A 1 20 ? 16.101 -0.585 -2.338 1.00 20.44 20 SER A C 3
ATOM 1311 O O . SER A 1 20 ? 16.148 -1.766 -1.995 1.00 22.35 20 SER A O 3
ATOM 1319 N N . MET A 1 21 ? 16.345 0.421 -1.504 1.00 62.34 21 MET A N 3
ATOM 1320 C CA . MET A 1 21 ? 16.689 0.188 -0.106 1.00 42.44 21 MET A CA 3
ATOM 1321 C C . MET A 1 21 ? 16.417 1.432 0.734 1.00 32.34 21 MET A C 3
ATOM 1322 O O . MET A 1 21 ? 16.741 2.549 0.332 1.00 40.25 21 MET A O 3
ATOM 1336 N N . CYS A 1 22 ? 15.819 1.230 1.904 1.00 42.20 22 CYS A N 3
ATOM 1337 C CA . CYS A 1 22 ? 15.502 2.334 2.802 1.00 43.45 22 CYS A CA 3
ATOM 1338 C C . CYS A 1 22 ? 16.687 2.656 3.708 1.00 61.01 22 CYS A C 3
ATOM 1339 O O . CYS A 1 22 ? 17.182 1.791 4.431 1.00 53.03 22 CYS A O 3
ATOM 1346 N N . SER A 1 23 ? 17.137 3.906 3.663 1.00 31.14 23 SER A N 3
ATOM 1347 C CA . SER A 1 23 ? 18.266 4.342 4.477 1.00 33.44 23 SER A CA 3
ATOM 1348 C C . SER A 1 23 ? 17.991 5.706 5.101 1.00 12.43 23 SER A C 3
ATOM 1349 O O . SER A 1 23 ? 16.868 6.209 5.055 1.00 33.22 23 SER A O 3
ATOM 1357 N N . LYS A 1 24 ? 19.025 6.302 5.685 1.00 20.03 24 LYS A N 3
ATOM 1358 C CA . LYS A 1 24 ? 18.898 7.609 6.318 1.00 3.34 24 LYS A CA 3
ATOM 1359 C C . LYS A 1 24 ? 18.775 8.711 5.271 1.00 3.41 24 LYS A C 3
ATOM 1360 O O . LYS A 1 24 ? 18.906 8.461 4.074 1.00 61.32 24 LYS A O 3
ATOM 1379 N N . GLY A 1 25 ? 18.524 9.934 5.731 1.00 62.51 25 GLY A N 3
ATOM 1380 C CA . GLY A 1 25 ? 18.389 11.056 4.820 1.00 24.54 25 GLY A CA 3
ATOM 1381 C C . GLY A 1 25 ? 19.568 12.006 4.893 1.00 12.13 25 GLY A C 3
ATOM 1382 O O . GLY A 1 25 ? 20.678 11.660 4.492 1.00 45.44 25 GLY A O 3
ATOM 1386 N N . ALA A 1 26 ? 19.326 13.208 5.406 1.00 54.23 26 ALA A N 3
ATOM 1387 C CA . ALA A 1 26 ? 20.376 14.211 5.530 1.00 53.41 26 ALA A CA 3
ATOM 1388 C C . ALA A 1 26 ? 20.233 14.997 6.829 1.00 5.11 26 ALA A C 3
ATOM 1389 O O . ALA A 1 26 ? 21.222 15.279 7.507 1.00 60.33 26 ALA A O 3
ATOM 1396 N N . ASP A 1 27 ? 18.999 15.349 7.170 1.00 33.20 27 ASP A N 3
ATOM 1397 C CA . ASP A 1 27 ? 18.727 16.102 8.389 1.00 42.23 27 ASP A CA 3
ATOM 1398 C C . ASP A 1 27 ? 18.346 15.167 9.532 1.00 13.11 27 ASP A C 3
ATOM 1399 O O . ASP A 1 27 ? 17.521 15.509 10.379 1.00 42.24 27 ASP A O 3
ATOM 1408 N N . GLY A 1 28 ? 18.951 13.983 9.549 1.00 4.42 28 GLY A N 3
ATOM 1409 C CA . GLY A 1 28 ? 18.661 13.017 10.592 1.00 62.30 28 GLY A CA 3
ATOM 1410 C C . GLY A 1 28 ? 17.548 12.063 10.205 1.00 3.11 28 GLY A C 3
ATOM 1411 O O . GLY A 1 28 ? 17.607 10.872 10.510 1.00 61.43 28 GLY A O 3
ATOM 1415 N N . LYS A 1 29 ? 16.529 12.587 9.533 1.00 41.31 29 LYS A N 3
ATOM 1416 C CA . LYS A 1 29 ? 15.397 11.776 9.104 1.00 75.54 29 LYS A CA 3
ATOM 1417 C C . LYS A 1 29 ? 15.858 10.625 8.215 1.00 72.11 29 LYS A C 3
ATOM 1418 O O . LYS A 1 29 ? 17.054 10.446 7.983 1.00 13.32 29 LYS A O 3
ATOM 1437 N N . LYS A 1 30 ? 14.902 9.847 7.718 1.00 12.11 30 LYS A N 3
ATOM 1438 C CA . LYS A 1 30 ? 15.209 8.715 6.852 1.00 32.01 30 LYS A CA 3
ATOM 1439 C C . LYS A 1 30 ? 14.558 8.885 5.483 1.00 32.12 30 LYS A C 3
ATOM 1440 O O . LYS A 1 30 ? 13.542 9.568 5.347 1.00 31.22 30 LYS A O 3
ATOM 1459 N N . THR A 1 31 ? 15.148 8.258 4.470 1.00 0.11 31 THR A N 3
ATOM 1460 C CA . THR A 1 31 ? 14.625 8.340 3.112 1.00 24.31 31 THR A CA 3
ATOM 1461 C C . THR A 1 31 ? 15.016 7.111 2.298 1.00 14.31 31 THR A C 3
ATOM 1462 O O . THR A 1 31 ? 16.029 6.468 2.573 1.00 34.53 31 THR A O 3
ATOM 1473 N N . CYS A 1 32 ? 14.206 6.791 1.294 1.00 43.20 32 CYS A N 3
ATOM 1474 C CA . CYS A 1 32 ? 14.467 5.640 0.439 1.00 74.43 32 CYS A CA 3
ATOM 1475 C C . CYS A 1 32 ? 15.626 5.920 -0.513 1.00 71.01 32 CYS A C 3
ATOM 1476 O O . CYS A 1 32 ? 16.081 7.057 -0.636 1.00 35.03 32 CYS A O 3
ATOM 1483 N N . MET A 1 33 ? 16.099 4.875 -1.185 1.00 12.15 33 MET A N 3
ATOM 1484 C CA . MET A 1 33 ? 17.204 5.009 -2.127 1.00 0.15 33 MET A CA 3
ATOM 1485 C C . MET A 1 33 ? 17.032 4.057 -3.305 1.00 61.54 33 MET A C 3
ATOM 1486 O O . MET A 1 33 ? 17.908 3.237 -3.586 1.00 13.41 33 MET A O 3
ATOM 1500 N N . ILE A 1 34 ? 15.900 4.169 -3.991 1.00 53.42 34 ILE A N 3
ATOM 1501 C CA . ILE A 1 34 ? 15.615 3.318 -5.140 1.00 13.42 34 ILE A CA 3
ATOM 1502 C C . ILE A 1 34 ? 16.726 3.408 -6.180 1.00 5.03 34 ILE A C 3
ATOM 1503 O O . ILE A 1 34 ? 17.691 4.153 -6.009 1.00 44.41 34 ILE A O 3
ATOM 1519 N N . ASP A 1 35 ? 16.583 2.645 -7.258 1.00 4.13 35 ASP A N 3
ATOM 1520 C CA . ASP A 1 35 ? 17.574 2.640 -8.328 1.00 1.12 35 ASP A CA 3
ATOM 1521 C C . ASP A 1 35 ? 16.900 2.534 -9.692 1.00 72.21 35 ASP A C 3
ATOM 1522 O O . ASP A 1 35 ? 17.425 1.901 -10.609 1.00 14.14 35 ASP A O 3
ATOM 1531 N N . LYS A 1 36 ? 15.733 3.156 -9.820 1.00 12.24 36 LYS A N 3
ATOM 1532 C CA . LYS A 1 36 ? 14.985 3.133 -11.071 1.00 64.43 36 LYS A CA 3
ATOM 1533 C C . LYS A 1 36 ? 15.869 3.557 -12.240 1.00 74.55 36 LYS A C 3
ATOM 1534 O O . LYS A 1 36 ? 16.420 4.658 -12.248 1.00 23.24 36 LYS A O 3
ATOM 1553 N N . LEU A 1 37 ? 15.997 2.677 -13.228 1.00 3.22 37 LEU A N 3
ATOM 1554 C CA . LEU A 1 37 ? 16.813 2.961 -14.404 1.00 15.22 37 LEU A CA 3
ATOM 1555 C C . LEU A 1 37 ? 16.445 4.313 -15.008 1.00 20.23 37 LEU A C 3
ATOM 1556 O O . LEU A 1 37 ? 17.285 5.207 -15.110 1.00 20.12 37 LEU A O 3
ATOM 1572 N N . TRP A 1 38 ? 15.186 4.455 -15.404 1.00 35.21 38 TRP A N 3
ATOM 1573 C CA . TRP A 1 38 ? 14.706 5.699 -15.996 1.00 23.23 38 TRP A CA 3
ATOM 1574 C C . TRP A 1 38 ? 14.915 6.871 -15.043 1.00 32.42 38 TRP A C 3
ATOM 1575 O O . TRP A 1 38 ? 15.697 7.778 -15.322 1.00 23.03 38 TRP A O 3
ATOM 1596 N N . GLY A 1 39 ? 14.209 6.845 -13.916 1.00 63.30 39 GLY A N 3
ATOM 1597 C CA . GLY A 1 39 ? 14.332 7.911 -12.939 1.00 61.12 39 GLY A CA 3
ATOM 1598 C C . GLY A 1 39 ? 13.207 8.921 -13.039 1.00 55.22 39 GLY A C 3
ATOM 1599 O O . GLY A 1 39 ? 12.201 8.811 -12.339 1.00 35.15 39 GLY A O 3
ATOM 1603 N N . GLY A 1 1 ? 1.616 -1.122 -2.658 1.00 2.34 1 GLY A N 4
ATOM 1604 C CA . GLY A 1 1 ? 1.931 0.058 -1.874 1.00 44.40 1 GLY A CA 4
ATOM 1605 C C . GLY A 1 1 ? 3.412 0.172 -1.567 1.00 55.55 1 GLY A C 4
ATOM 1606 O O . GLY A 1 1 ? 3.984 -0.692 -0.903 1.00 0.32 1 GLY A O 4
ATOM 1610 N N . CYS A 1 2 ? 4.034 1.241 -2.054 1.00 22.20 2 CYS A N 4
ATOM 1611 C CA . CYS A 1 2 ? 5.457 1.465 -1.831 1.00 24.33 2 CYS A CA 4
ATOM 1612 C C . CYS A 1 2 ? 5.843 2.900 -2.178 1.00 64.41 2 CYS A C 4
ATOM 1613 O O . CYS A 1 2 ? 5.422 3.437 -3.202 1.00 41.35 2 CYS A O 4
ATOM 1620 N N . LYS A 1 3 ? 6.648 3.515 -1.318 1.00 31.31 3 LYS A N 4
ATOM 1621 C CA . LYS A 1 3 ? 7.093 4.886 -1.533 1.00 2.43 3 LYS A CA 4
ATOM 1622 C C . LYS A 1 3 ? 8.040 4.971 -2.726 1.00 20.54 3 LYS A C 4
ATOM 1623 O O . LYS A 1 3 ? 8.265 3.9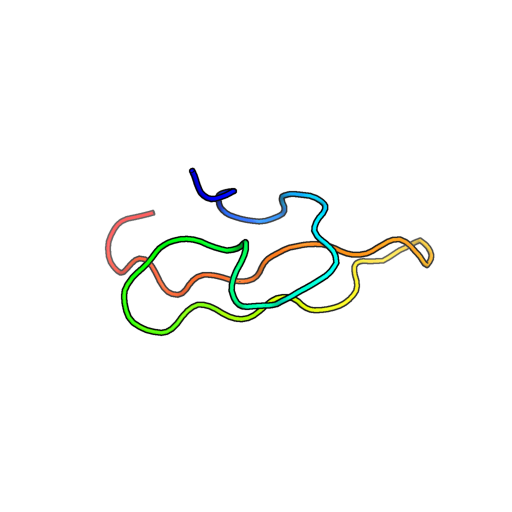82 -3.423 1.00 1.23 3 LYS A O 4
ATOM 1642 N N . GLY A 1 4 ? 8.593 6.158 -2.954 1.00 25.12 4 GLY A N 4
ATOM 1643 C CA . GLY A 1 4 ? 9.511 6.348 -4.062 1.00 54.13 4 GLY A CA 4
ATOM 1644 C C . GLY A 1 4 ? 10.894 6.765 -3.605 1.00 2.31 4 GLY A C 4
ATOM 1645 O O . GLY A 1 4 ? 11.415 6.237 -2.623 1.00 62.22 4 GLY A O 4
ATOM 1649 N N . GLN A 1 5 ? 11.491 7.714 -4.319 1.00 13.51 5 GLN A N 4
ATOM 1650 C CA . GLN A 1 5 ? 12.824 8.200 -3.981 1.00 75.13 5 GLN A CA 4
ATOM 1651 C C . GLN A 1 5 ? 12.744 9.431 -3.085 1.00 33.03 5 GLN A C 4
ATOM 1652 O O . GLN A 1 5 ? 11.913 10.314 -3.299 1.00 44.42 5 GLN A O 4
ATOM 1666 N N . ASP A 1 6 ? 13.611 9.482 -2.080 1.00 43.21 6 ASP A N 4
ATOM 1667 C CA . ASP A 1 6 ? 13.640 10.606 -1.151 1.00 35.32 6 ASP A CA 4
ATOM 1668 C C . ASP A 1 6 ? 12.414 10.591 -0.243 1.00 55.11 6 ASP A C 4
ATOM 1669 O O . ASP A 1 6 ? 12.156 11.550 0.484 1.00 21.22 6 ASP A O 4
ATOM 1678 N N . ALA A 1 7 ? 11.660 9.497 -0.292 1.00 42.33 7 ALA A N 4
ATOM 1679 C CA . ALA A 1 7 ? 10.462 9.358 0.526 1.00 60.41 7 ALA A CA 4
ATOM 1680 C C . ALA A 1 7 ? 10.787 8.715 1.870 1.00 1.53 7 ALA A C 4
ATOM 1681 O O . ALA A 1 7 ? 11.682 7.878 1.985 1.00 3.02 7 ALA A O 4
ATOM 1688 N N . PRO A 1 8 ? 10.045 9.116 2.913 1.00 33.11 8 PRO A N 4
ATOM 1689 C CA . PRO A 1 8 ? 10.236 8.592 4.269 1.00 61.13 8 PRO A CA 4
ATOM 1690 C C . PRO A 1 8 ? 9.803 7.135 4.394 1.00 54.32 8 PRO A C 4
ATOM 1691 O O . PRO A 1 8 ? 8.726 6.755 3.932 1.00 10.45 8 PRO A O 4
ATOM 1702 N N . CYS A 1 9 ? 10.647 6.323 5.021 1.00 41.22 9 CYS A N 4
ATOM 1703 C CA . CYS A 1 9 ? 10.352 4.908 5.207 1.00 32.20 9 CYS A CA 4
ATOM 1704 C C . CYS A 1 9 ? 10.435 4.524 6.682 1.00 53.23 9 CYS A C 4
ATOM 1705 O O . CYS A 1 9 ? 10.777 5.348 7.530 1.00 43.13 9 CYS A O 4
ATOM 1712 N N . SER A 1 10 ? 10.119 3.268 6.979 1.00 33.13 10 SER A N 4
ATOM 1713 C CA . SER A 1 10 ? 10.154 2.775 8.351 1.00 13.44 10 SER A CA 4
ATOM 1714 C C . SER A 1 10 ? 11.031 1.532 8.460 1.00 75.41 10 SER A C 4
ATOM 1715 O O . SER A 1 10 ? 11.692 1.310 9.474 1.00 2.13 10 SER A O 4
ATOM 1723 N N . LYS A 1 11 ? 11.030 0.722 7.407 1.00 63.35 11 LYS A N 4
ATOM 1724 C CA . LYS A 1 11 ? 11.826 -0.500 7.380 1.00 34.10 11 LYS A CA 4
ATOM 1725 C C . LYS A 1 11 ? 12.710 -0.547 6.138 1.00 0.31 11 LYS A C 4
ATOM 1726 O O . LYS A 1 11 ? 13.916 -0.310 6.214 1.00 73.31 11 LYS A O 4
ATOM 1745 N N . SER A 1 12 ? 12.103 -0.852 4.996 1.00 52.32 12 SER A N 4
ATOM 1746 C CA . SER A 1 12 ? 12.836 -0.931 3.738 1.00 60.42 12 SER A CA 4
ATOM 1747 C C . SER A 1 12 ? 11.923 -1.390 2.605 1.00 52.32 12 SER A C 4
ATOM 1748 O O . SER A 1 12 ? 11.867 -0.765 1.545 1.00 34.22 12 SER A O 4
ATOM 1756 N N . LYS A 1 13 ? 11.208 -2.486 2.836 1.00 1.41 13 LYS A N 4
ATOM 1757 C CA . LYS A 1 13 ? 10.295 -3.029 1.837 1.00 25.44 13 LYS A CA 4
ATOM 1758 C C . LYS A 1 13 ? 9.370 -1.944 1.297 1.00 4.42 13 LYS A C 4
ATOM 1759 O O . LYS A 1 13 ? 8.937 -2.001 0.146 1.00 13.54 13 LYS A O 4
ATOM 1778 N N . ASP A 1 14 ? 9.074 -0.956 2.134 1.00 15.40 14 ASP A N 4
ATOM 1779 C CA . ASP A 1 14 ? 8.202 0.145 1.739 1.00 31.13 14 ASP A CA 4
ATOM 1780 C C . ASP A 1 14 ? 8.706 0.805 0.459 1.00 35.24 14 ASP A C 4
ATOM 1781 O O . ASP A 1 14 ? 7.918 1.288 -0.354 1.00 14.40 14 ASP A O 4
ATOM 1790 N N . CYS A 1 15 ? 10.023 0.822 0.288 1.00 41.13 15 CYS A N 4
ATOM 1791 C CA . CYS A 1 15 ? 10.633 1.424 -0.892 1.00 22.22 15 CYS A CA 4
ATOM 1792 C C . CYS A 1 15 ? 10.364 0.579 -2.134 1.00 5.11 15 CYS A C 4
ATOM 1793 O O . CYS A 1 15 ? 10.681 -0.610 -2.170 1.00 30.41 15 CYS A O 4
ATOM 1800 N N . CYS A 1 16 ? 9.779 1.202 -3.151 1.00 12.30 16 CYS A N 4
ATOM 1801 C CA . CYS A 1 16 ? 9.467 0.510 -4.395 1.00 72.23 16 CYS A CA 4
ATOM 1802 C C . CYS A 1 16 ? 10.696 0.430 -5.296 1.00 53.15 16 CYS A C 4
ATOM 1803 O O . CYS A 1 16 ? 11.522 1.342 -5.320 1.00 34.41 16 CYS A O 4
ATOM 1810 N N . GLY A 1 17 ? 10.809 -0.668 -6.038 1.00 1.12 17 GLY A N 4
ATOM 1811 C CA . GLY A 1 17 ? 11.939 -0.847 -6.930 1.00 42.25 17 GLY A CA 4
ATOM 1812 C C . GLY A 1 17 ? 12.355 -2.299 -7.056 1.00 74.20 17 GLY A C 4
ATOM 1813 O O . GLY A 1 17 ? 11.633 -3.197 -6.622 1.00 5.21 17 GLY A O 4
ATOM 1817 N N . GLU A 1 18 ? 13.520 -2.531 -7.653 1.00 14.50 18 GLU A N 4
ATOM 1818 C CA . GLU A 1 18 ? 14.028 -3.885 -7.836 1.00 74.03 18 GLU A CA 4
ATOM 1819 C C . GLU A 1 18 ? 14.878 -4.313 -6.644 1.00 21.21 18 GLU A C 4
ATOM 1820 O O . GLU A 1 18 ? 14.844 -5.471 -6.227 1.00 53.41 18 GLU A O 4
ATOM 1832 N N . ALA A 1 19 ? 15.641 -3.371 -6.100 1.00 43.22 19 ALA A N 4
ATOM 1833 C CA . ALA A 1 19 ? 16.500 -3.649 -4.955 1.00 73.14 19 ALA A CA 4
ATOM 1834 C C . ALA A 1 19 ? 16.595 -2.438 -4.034 1.00 4.02 19 ALA A C 4
ATOM 1835 O O . ALA A 1 19 ? 17.639 -2.184 -3.433 1.00 64.11 19 ALA A O 4
ATOM 1842 N N . SER A 1 20 ? 15.500 -1.693 -3.927 1.00 73.13 20 SER A N 4
ATOM 1843 C CA . SER A 1 20 ? 15.462 -0.505 -3.082 1.00 31.50 20 SER A CA 4
ATOM 1844 C C . SER A 1 20 ? 15.470 -0.889 -1.605 1.00 63.24 20 SER A C 4
ATOM 1845 O O . SER A 1 20 ? 15.417 -2.069 -1.259 1.00 54.13 20 SER A O 4
ATOM 1853 N N . MET A 1 21 ? 15.538 0.117 -0.739 1.00 60.35 21 MET A N 4
ATOM 1854 C CA . MET A 1 21 ? 15.552 -0.114 0.700 1.00 23.53 21 MET A CA 4
ATOM 1855 C C . MET A 1 21 ? 15.621 1.205 1.462 1.00 10.32 21 MET A C 4
ATOM 1856 O O . MET A 1 21 ? 15.904 2.254 0.883 1.00 42.32 21 MET A O 4
ATOM 1870 N N . CYS A 1 22 ? 15.360 1.146 2.764 1.00 52.23 22 CYS A N 4
ATOM 1871 C CA . CYS A 1 22 ? 15.391 2.336 3.605 1.00 1.32 22 CYS A CA 4
ATOM 1872 C C . CYS A 1 22 ? 16.825 2.698 3.983 1.00 33.54 22 CYS A C 4
ATOM 1873 O O . CYS A 1 22 ? 17.643 1.822 4.266 1.00 55.00 22 CYS A O 4
ATOM 1880 N N . SER A 1 23 ? 17.121 3.993 3.987 1.00 44.23 23 SER A N 4
ATOM 1881 C CA . SER A 1 23 ? 18.457 4.471 4.327 1.00 74.24 23 SER A CA 4
ATOM 1882 C C . SER A 1 23 ? 18.420 5.941 4.734 1.00 24.40 23 SER A C 4
ATOM 1883 O O . SER A 1 23 ? 17.372 6.584 4.690 1.00 54.13 23 SER A O 4
ATOM 1891 N N . LYS A 1 24 ? 19.574 6.466 5.131 1.00 1.34 24 LYS A N 4
ATOM 1892 C CA . LYS A 1 24 ? 19.678 7.860 5.546 1.00 13.32 24 LYS A CA 4
ATOM 1893 C C . LYS A 1 24 ? 19.287 8.797 4.408 1.00 42.33 24 LYS A C 4
ATOM 1894 O O . LYS A 1 24 ? 19.277 8.403 3.242 1.00 0.23 24 LYS A O 4
ATOM 1913 N N . GLY A 1 25 ? 18.968 10.041 4.754 1.00 75.25 25 GLY A N 4
ATOM 1914 C CA . GLY A 1 25 ? 18.582 11.014 3.749 1.00 43.43 25 GLY A CA 4
ATOM 1915 C C . GLY A 1 25 ? 19.652 12.063 3.517 1.00 10.25 25 GLY A C 4
ATOM 1916 O O . GLY A 1 25 ? 20.737 11.755 3.025 1.00 32.22 25 GLY A O 4
ATOM 1920 N N . ALA A 1 26 ? 19.346 13.307 3.872 1.00 75.20 26 ALA A N 4
ATOM 1921 C CA . ALA A 1 26 ? 20.289 14.405 3.701 1.00 61.54 26 ALA A CA 4
ATOM 1922 C C . ALA A 1 26 ? 20.411 15.228 4.978 1.00 11.30 26 ALA A C 4
ATOM 1923 O O . ALA A 1 26 ? 21.506 15.641 5.360 1.00 41.34 26 ALA A O 4
ATOM 1930 N N . ASP A 1 27 ? 19.280 15.464 5.634 1.00 2.13 27 ASP A N 4
ATOM 1931 C CA . ASP A 1 27 ? 19.260 16.239 6.870 1.00 65.23 27 ASP A CA 4
ATOM 1932 C C . ASP A 1 27 ? 19.018 15.335 8.074 1.00 33.31 27 ASP A C 4
ATOM 1933 O O . ASP A 1 27 ? 18.351 15.725 9.032 1.00 72.25 27 ASP A O 4
ATOM 1942 N N . GLY A 1 28 ? 19.563 14.123 8.018 1.00 2.33 28 GLY A N 4
ATOM 1943 C CA . GLY A 1 28 ? 19.393 13.182 9.110 1.00 44.21 28 GLY A CA 4
ATOM 1944 C C . GLY A 1 28 ? 18.190 12.281 8.917 1.00 53.42 28 GLY A C 4
ATOM 1945 O O . GLY A 1 28 ? 18.250 11.083 9.194 1.00 43.34 28 GLY A O 4
ATOM 1949 N N . LYS A 1 29 ? 17.091 12.858 8.442 1.00 41.40 29 LYS A N 4
ATOM 1950 C CA . LYS A 1 29 ? 15.867 12.101 8.212 1.00 34.22 29 LYS A CA 4
ATOM 1951 C C . LYS A 1 29 ? 16.134 10.890 7.324 1.00 44.34 29 LYS A C 4
ATOM 1952 O O . LYS A 1 29 ? 16.991 10.933 6.441 1.00 64.53 29 LYS A O 4
ATOM 1971 N N . LYS A 1 30 ? 15.395 9.812 7.562 1.00 41.23 30 LYS A N 4
ATOM 1972 C CA . LYS A 1 30 ? 15.550 8.590 6.782 1.00 41.13 30 LYS A CA 4
ATOM 1973 C C . LYS A 1 30 ? 14.647 8.611 5.553 1.00 70.13 30 LYS A C 4
ATOM 1974 O O . LYS A 1 30 ? 13.463 8.937 5.644 1.00 31.13 30 LYS A O 4
ATOM 1993 N N . THR A 1 31 ? 15.213 8.259 4.402 1.00 13.40 31 THR A N 4
ATOM 1994 C CA . THR A 1 31 ? 14.459 8.237 3.155 1.00 52.40 31 THR A CA 4
ATOM 1995 C C . THR A 1 31 ? 14.787 6.994 2.336 1.00 50.41 31 THR A C 4
ATOM 1996 O O . THR A 1 31 ? 15.681 6.224 2.688 1.00 11.33 31 THR A O 4
ATOM 2007 N N . CYS A 1 32 ? 14.059 6.804 1.241 1.00 42.15 32 CYS A N 4
ATOM 2008 C CA . CYS A 1 32 ? 14.273 5.654 0.370 1.00 12.31 32 CYS A CA 4
ATOM 2009 C C . CYS A 1 32 ? 15.328 5.962 -0.688 1.00 61.14 32 CYS A C 4
ATOM 2010 O O . CYS A 1 32 ? 15.355 7.055 -1.253 1.00 71.24 32 CYS A O 4
ATOM 2017 N N . MET A 1 33 ? 16.195 4.990 -0.951 1.00 65.11 33 MET A N 4
ATOM 2018 C CA . MET A 1 33 ? 17.252 5.156 -1.943 1.00 11.24 33 MET A CA 4
ATOM 2019 C C . MET A 1 33 ? 17.080 4.167 -3.091 1.00 42.21 33 MET A C 4
ATOM 2020 O O . MET A 1 33 ? 17.989 3.394 -3.398 1.00 15.43 33 MET A O 4
ATOM 2034 N N . ILE A 1 34 ? 15.911 4.197 -3.722 1.00 30.34 34 ILE A N 4
ATOM 2035 C CA . ILE A 1 34 ? 15.622 3.303 -4.836 1.00 40.13 34 ILE A CA 4
ATOM 2036 C C . ILE A 1 34 ? 16.740 3.337 -5.872 1.00 43.14 34 ILE A C 4
ATOM 2037 O O . ILE A 1 34 ? 17.610 4.208 -5.834 1.00 53.11 34 ILE A O 4
ATOM 2053 N N . ASP A 1 35 ? 16.711 2.385 -6.798 1.00 74.02 35 ASP A N 4
ATOM 2054 C CA . ASP A 1 35 ? 17.720 2.307 -7.848 1.00 3.14 35 ASP A CA 4
ATOM 2055 C C . ASP A 1 35 ? 17.072 2.336 -9.228 1.00 63.24 35 ASP A C 4
ATOM 2056 O O . ASP A 1 35 ? 17.542 1.683 -10.161 1.00 4.34 35 ASP A O 4
ATOM 2065 N N . LYS A 1 36 ? 15.989 3.095 -9.352 1.00 43.53 36 LYS A N 4
ATOM 2066 C CA . LYS A 1 36 ? 15.275 3.210 -10.619 1.00 5.35 36 LYS A CA 4
ATOM 2067 C C . LYS A 1 36 ? 16.218 3.642 -11.737 1.00 62.44 36 LYS A C 4
ATOM 2068 O O . LYS A 1 36 ? 16.773 4.741 -11.706 1.00 64.22 36 LYS A O 4
ATOM 2087 N N . LEU A 1 37 ? 16.394 2.771 -12.725 1.00 51.02 37 LEU A N 4
ATOM 2088 C CA . LEU A 1 37 ? 17.269 3.063 -13.856 1.00 34.33 37 LEU A CA 4
ATOM 2089 C C . LEU A 1 37 ? 16.867 4.369 -14.532 1.00 53.42 37 LEU A C 4
ATOM 2090 O O . LEU A 1 37 ? 17.719 5.129 -14.993 1.00 20.22 37 LEU A O 4
ATOM 2106 N N . TRP A 1 38 ? 15.565 4.625 -14.586 1.00 53.13 38 TRP A N 4
ATOM 2107 C CA . TRP A 1 38 ? 15.050 5.842 -15.205 1.00 20.33 38 TRP A CA 4
ATOM 2108 C C . TRP A 1 38 ? 15.201 7.035 -14.267 1.00 63.34 38 TRP A C 4
ATOM 2109 O O . TRP A 1 38 ? 15.878 8.009 -14.592 1.00 50.42 38 TRP A O 4
ATOM 2130 N N . GLY A 1 39 ? 14.566 6.951 -13.102 1.00 65.10 39 GLY A N 4
ATOM 2131 C CA . GLY A 1 39 ? 14.644 8.031 -12.136 1.00 31.12 39 GLY A CA 4
ATOM 2132 C C . GLY A 1 39 ? 13.677 7.848 -10.983 1.00 30.32 39 GLY A C 4
ATOM 2133 O O . GLY A 1 39 ? 13.741 8.572 -9.989 1.00 61.34 39 GLY A O 4
ATOM 2137 N N . GLY A 1 1 ? 1.662 -0.785 -0.714 1.00 24.23 1 GLY A N 5
ATOM 2138 C CA . GLY A 1 1 ? 2.124 0.585 -0.592 1.00 12.31 1 GLY A CA 5
ATOM 2139 C C . GLY A 1 1 ? 3.626 0.678 -0.415 1.00 24.51 1 GLY A C 5
ATOM 2140 O O . GLY A 1 1 ? 4.194 0.047 0.478 1.00 51.03 1 GLY A O 5
ATOM 2144 N N . CYS A 1 2 ? 4.274 1.464 -1.268 1.00 51.01 2 CYS A N 5
ATOM 2145 C CA . CYS A 1 2 ? 5.720 1.636 -1.204 1.00 62.52 2 CYS A CA 5
ATOM 2146 C C . CYS A 1 2 ? 6.118 3.054 -1.602 1.00 51.02 2 CYS A C 5
ATOM 2147 O O . CYS A 1 2 ? 5.517 3.652 -2.495 1.00 42.12 2 CYS A O 5
ATOM 2154 N N . LYS A 1 3 ? 7.135 3.587 -0.934 1.00 31.05 3 LYS A N 5
ATOM 2155 C CA . LYS A 1 3 ? 7.616 4.934 -1.217 1.00 15.11 3 LYS A CA 5
ATOM 2156 C C . LYS A 1 3 ? 8.442 4.959 -2.499 1.00 31.53 3 LYS A C 5
ATOM 2157 O O . LYS A 1 3 ? 8.615 3.934 -3.157 1.00 32.41 3 LYS A O 5
ATOM 2176 N N . GLY A 1 4 ? 8.952 6.136 -2.847 1.00 12.33 4 GLY A N 5
ATOM 2177 C CA . GLY A 1 4 ? 9.755 6.271 -4.048 1.00 1.22 4 GLY A CA 5
ATOM 2178 C C . GLY A 1 4 ? 11.181 6.687 -3.748 1.00 4.34 4 GLY A C 5
ATOM 2179 O O . GLY A 1 4 ? 11.847 6.082 -2.908 1.00 60.21 4 GLY A O 5
ATOM 2183 N N . GLN A 1 5 ? 11.652 7.722 -4.436 1.00 54.32 5 GLN A N 5
ATOM 2184 C CA . GLN A 1 5 ? 13.009 8.216 -4.240 1.00 3.51 5 GLN A CA 5
ATOM 2185 C C . GLN A 1 5 ? 13.015 9.454 -3.348 1.00 73.31 5 GLN A C 5
ATOM 2186 O O . GLN A 1 5 ? 12.192 10.355 -3.515 1.00 24.42 5 GLN A O 5
ATOM 2200 N N . ASP A 1 6 ? 13.946 9.490 -2.401 1.00 51.35 6 ASP A N 5
ATOM 2201 C CA . ASP A 1 6 ? 14.059 10.618 -1.483 1.00 71.42 6 ASP A CA 5
ATOM 2202 C C . ASP A 1 6 ? 12.855 10.679 -0.548 1.00 3.31 6 ASP A C 5
ATOM 2203 O O . ASP A 1 6 ? 12.654 11.669 0.155 1.00 35.33 6 ASP A O 5
ATOM 2212 N N . ALA A 1 7 ? 12.058 9.616 -0.546 1.00 64.33 7 ALA A N 5
ATOM 2213 C CA . ALA A 1 7 ? 10.876 9.549 0.303 1.00 74.32 7 ALA A CA 5
ATOM 2214 C C . ALA A 1 7 ? 11.217 8.982 1.677 1.00 45.23 7 ALA A C 5
ATOM 2215 O O . ALA A 1 7 ? 12.009 8.048 1.810 1.00 14.44 7 ALA A O 5
ATOM 2222 N N . PRO A 1 8 ? 10.609 9.559 2.724 1.00 41.14 8 PRO A N 5
ATOM 2223 C CA . PRO A 1 8 ? 10.834 9.127 4.106 1.00 1.54 8 PRO A CA 5
ATOM 2224 C C . PRO A 1 8 ? 10.235 7.754 4.390 1.00 52.22 8 PRO A C 5
ATOM 2225 O O . PRO A 1 8 ? 9.042 7.531 4.180 1.00 22.32 8 PRO A O 5
ATOM 2236 N N . CYS A 1 9 ? 11.069 6.837 4.868 1.00 50.01 9 CYS A N 5
ATOM 2237 C CA . CYS A 1 9 ? 10.622 5.485 5.180 1.00 21.04 9 CYS A CA 5
ATOM 2238 C C . CYS A 1 9 ? 11.270 4.982 6.467 1.00 21.21 9 CYS A C 5
ATOM 2239 O O . CYS A 1 9 ? 12.189 5.606 6.997 1.00 11.31 9 CYS A O 5
ATOM 2246 N N . SER A 1 10 ? 10.785 3.848 6.964 1.00 55.53 10 SER A N 5
ATOM 2247 C CA . SER A 1 10 ? 11.313 3.263 8.190 1.00 64.41 10 SER A CA 5
ATOM 2248 C C . SER A 1 10 ? 11.941 1.900 7.914 1.00 62.31 10 SER A C 5
ATOM 2249 O O . SER A 1 10 ? 12.818 1.446 8.649 1.00 5.43 10 SER A O 5
ATOM 2257 N N . LYS A 1 11 ? 11.485 1.250 6.848 1.00 2.33 11 LYS A N 5
ATOM 2258 C CA . LYS A 1 11 ? 12.001 -0.061 6.472 1.00 41.52 11 LYS A CA 5
ATOM 2259 C C . LYS A 1 11 ? 12.253 -0.135 4.969 1.00 21.13 11 LYS A C 5
ATOM 2260 O O . LYS A 1 11 ? 11.470 0.382 4.173 1.00 70.34 11 LYS A O 5
ATOM 2279 N N . SER A 1 12 ? 13.350 -0.782 4.589 1.00 20.52 12 SER A N 5
ATOM 2280 C CA . SER A 1 12 ? 13.706 -0.923 3.182 1.00 1.51 12 SER A CA 5
ATOM 2281 C C . SER A 1 12 ? 12.545 -1.507 2.384 1.00 60.24 12 SER A C 5
ATOM 2282 O O . SER A 1 12 ? 12.348 -1.172 1.215 1.00 21.23 12 SER A O 5
ATOM 2290 N N . LYS A 1 13 ? 11.778 -2.384 3.023 1.00 70.04 13 LYS A N 5
ATOM 2291 C CA . LYS A 1 13 ? 10.635 -3.016 2.375 1.00 72.20 13 LYS A CA 5
ATOM 2292 C C . LYS A 1 13 ? 9.640 -1.969 1.884 1.00 62.33 13 LYS A C 5
ATOM 2293 O O . LYS A 1 13 ? 8.845 -2.230 0.981 1.00 60.42 13 LYS A O 5
ATOM 2312 N N . ASP A 1 14 ? 9.691 -0.785 2.482 1.00 4.43 14 ASP A N 5
ATOM 2313 C CA . ASP A 1 14 ? 8.796 0.303 2.104 1.00 65.25 14 ASP A CA 5
ATOM 2314 C C . ASP A 1 14 ? 9.179 0.872 0.741 1.00 62.01 14 ASP A C 5
ATOM 2315 O O . ASP A 1 14 ? 8.317 1.274 -0.040 1.00 55.14 14 ASP A O 5
ATOM 2324 N N . CYS A 1 15 ? 10.478 0.904 0.462 1.00 1.15 15 CYS A N 5
ATOM 2325 C CA . CYS A 1 15 ? 10.976 1.425 -0.805 1.00 4.34 15 CYS A CA 5
ATOM 2326 C C . CYS A 1 15 ? 10.542 0.537 -1.967 1.00 13.02 15 CYS A C 5
ATOM 2327 O O . CYS A 1 15 ? 10.815 -0.664 -1.981 1.00 51.41 15 CYS A O 5
ATOM 2334 N N . CYS A 1 16 ? 9.864 1.136 -2.940 1.00 74.32 16 CYS A N 5
ATOM 2335 C CA . CYS A 1 16 ? 9.390 0.401 -4.107 1.00 23.10 16 CYS A CA 5
ATOM 2336 C C . CYS A 1 16 ? 10.528 0.158 -5.095 1.00 33.21 16 CYS A C 5
ATOM 2337 O O . CYS A 1 16 ? 11.198 1.094 -5.529 1.00 31.32 16 CYS A O 5
ATOM 2344 N N . GLY A 1 17 ? 10.739 -1.107 -5.446 1.00 70.12 17 GLY A N 5
ATOM 2345 C CA . GLY A 1 17 ? 11.795 -1.451 -6.380 1.00 62.11 17 GLY A CA 5
ATOM 2346 C C . GLY A 1 17 ? 12.277 -2.878 -6.211 1.00 32.34 17 GLY A C 5
ATOM 2347 O O . GLY A 1 17 ? 11.882 -3.565 -5.269 1.00 5.02 17 GLY A O 5
ATOM 2351 N N . GLU A 1 18 ? 13.131 -3.326 -7.126 1.00 54.11 18 GLU A N 5
ATOM 2352 C CA . GLU A 1 18 ? 13.664 -4.682 -7.074 1.00 71.10 18 GLU A CA 5
ATOM 2353 C C . GLU A 1 18 ? 14.904 -4.745 -6.188 1.00 24.24 18 GLU A C 5
ATOM 2354 O O . GLU A 1 18 ? 15.128 -5.730 -5.485 1.00 24.14 18 GLU A O 5
ATOM 2366 N N . ALA A 1 19 ? 15.707 -3.687 -6.228 1.00 25.13 19 ALA A N 5
ATOM 2367 C CA . ALA A 1 19 ? 16.924 -3.621 -5.428 1.00 3.11 19 ALA A CA 5
ATOM 2368 C C . ALA A 1 19 ? 16.992 -2.318 -4.638 1.00 70.12 19 ALA A C 5
ATOM 2369 O O . ALA A 1 19 ? 18.075 -1.791 -4.383 1.00 71.30 19 ALA A O 5
ATOM 2376 N N . SER A 1 20 ? 15.828 -1.803 -4.254 1.00 43.15 20 SER A N 5
ATOM 2377 C CA . SER A 1 20 ? 15.756 -0.559 -3.497 1.00 54.35 20 SER A CA 5
ATOM 2378 C C . SER A 1 20 ? 15.886 -0.825 -2.001 1.00 14.01 20 SER A C 5
ATOM 2379 O O . SER A 1 20 ? 15.588 -1.921 -1.526 1.00 44.14 20 SER A O 5
ATOM 2387 N N . MET A 1 21 ? 16.332 0.186 -1.263 1.00 11.20 21 MET A N 5
ATOM 2388 C CA . MET A 1 21 ? 16.501 0.062 0.180 1.00 15.43 21 MET A CA 5
ATOM 2389 C C . MET A 1 21 ? 16.237 1.395 0.875 1.00 60.23 21 MET A C 5
ATOM 2390 O O . MET A 1 21 ? 16.254 2.451 0.241 1.00 25.32 21 MET A O 5
ATOM 2404 N N . CYS A 1 22 ? 15.993 1.339 2.180 1.00 73.34 22 CYS A N 5
ATOM 2405 C CA . CYS A 1 22 ? 15.725 2.540 2.960 1.00 13.42 22 CYS A CA 5
ATOM 2406 C C . CYS A 1 22 ? 16.945 2.935 3.787 1.00 11.23 22 CYS A C 5
ATOM 2407 O O . CYS A 1 22 ? 17.473 2.132 4.556 1.00 14.15 22 CYS A O 5
ATOM 2414 N N . SER A 1 23 ? 17.387 4.178 3.623 1.00 64.21 23 SER A N 5
ATOM 2415 C CA . SER A 1 23 ? 18.547 4.679 4.351 1.00 22.21 23 SER A CA 5
ATOM 2416 C C . SER A 1 23 ? 18.203 5.958 5.107 1.00 12.51 23 SER A C 5
ATOM 2417 O O . SER A 1 23 ? 17.037 6.341 5.205 1.00 12.23 23 SER A O 5
ATOM 2425 N N . LYS A 1 24 ? 19.226 6.617 5.640 1.00 25.44 24 LYS A N 5
ATOM 2426 C CA . LYS A 1 24 ? 19.035 7.854 6.387 1.00 4.31 24 LYS A CA 5
ATOM 2427 C C . LYS A 1 24 ? 18.912 9.046 5.443 1.00 72.11 24 LYS A C 5
ATOM 2428 O O . LYS A 1 24 ? 19.042 8.904 4.228 1.00 64.40 24 LYS A O 5
ATOM 2447 N N . GLY A 1 25 ? 18.661 10.222 6.011 1.00 75.34 25 GLY A N 5
ATOM 2448 C CA . GLY A 1 25 ? 18.525 11.421 5.204 1.00 22.25 25 GLY A CA 5
ATOM 2449 C C . GLY A 1 25 ? 19.657 12.403 5.432 1.00 40.12 25 GLY A C 5
ATOM 2450 O O . GLY A 1 25 ? 20.796 12.148 5.043 1.00 44.31 25 GLY A O 5
ATOM 2454 N N . ALA A 1 26 ? 19.343 13.530 6.062 1.00 13.11 26 ALA A N 5
ATOM 2455 C CA . ALA A 1 26 ? 20.342 14.554 6.341 1.00 62.13 26 ALA A CA 5
ATOM 2456 C C . ALA A 1 26 ? 20.080 15.226 7.684 1.00 11.11 26 ALA A C 5
ATOM 2457 O O . ALA A 1 26 ? 21.007 15.480 8.454 1.00 72.44 26 ALA A O 5
ATOM 2464 N N . ASP A 1 27 ? 18.812 15.513 7.959 1.00 23.11 27 ASP A N 5
ATOM 2465 C CA . ASP A 1 27 ? 18.428 16.156 9.210 1.00 20.24 27 ASP A CA 5
ATOM 2466 C C . ASP A 1 27 ? 17.982 15.121 10.238 1.00 33.14 27 ASP A C 5
ATOM 2467 O O . ASP A 1 27 ? 17.071 15.368 11.028 1.00 71.22 27 ASP A O 5
ATOM 2476 N N . GLY A 1 28 ? 18.630 13.960 10.222 1.00 74.22 28 GLY A N 5
ATOM 2477 C CA . GLY A 1 28 ? 18.284 12.904 11.156 1.00 5.41 28 GLY A CA 5
ATOM 2478 C C . GLY A 1 28 ? 17.257 11.943 10.592 1.00 50.53 28 GLY A C 5
ATOM 2479 O O . GLY A 1 28 ? 17.336 10.735 10.816 1.00 42.44 28 GLY A O 5
ATOM 2483 N N . LYS A 1 29 ? 16.288 12.480 9.858 1.00 13.12 29 LYS A N 5
ATOM 2484 C CA . LYS A 1 29 ? 15.239 11.663 9.260 1.00 52.03 29 LYS A CA 5
ATOM 2485 C C . LYS A 1 29 ? 15.833 10.614 8.325 1.00 52.43 29 LYS A C 5
ATOM 2486 O O . LYS A 1 29 ? 17.052 10.502 8.196 1.00 60.24 29 LYS A O 5
ATOM 2505 N N . LYS A 1 30 ? 14.964 9.849 7.673 1.00 12.20 30 LYS A N 5
ATOM 2506 C CA . LYS A 1 30 ? 15.401 8.811 6.747 1.00 4.23 30 LYS A CA 5
ATOM 2507 C C . LYS A 1 30 ? 14.822 9.044 5.356 1.00 71.24 30 LYS A C 5
ATOM 2508 O O . LYS A 1 30 ? 13.878 9.816 5.185 1.00 35.35 30 LYS A O 5
ATOM 2527 N N . THR A 1 31 ? 15.393 8.370 4.362 1.00 54.25 31 THR A N 5
ATOM 2528 C CA . THR A 1 31 ? 14.933 8.503 2.985 1.00 14.30 31 THR A CA 5
ATOM 2529 C C . THR A 1 31 ? 15.290 7.270 2.164 1.00 23.31 31 THR A C 5
ATOM 2530 O O . THR A 1 31 ? 16.338 6.657 2.370 1.00 64.23 31 THR A O 5
ATOM 2541 N N . CYS A 1 32 ? 14.414 6.910 1.232 1.00 14.15 32 CYS A N 5
ATOM 2542 C CA . CYS A 1 32 ? 14.637 5.749 0.379 1.00 14.23 32 CYS A CA 5
ATOM 2543 C C . CYS A 1 32 ? 15.726 6.033 -0.651 1.00 72.42 32 CYS A C 5
ATOM 2544 O O . CYS A 1 32 ? 16.108 7.183 -0.865 1.00 30.31 32 CYS A O 5
ATOM 2551 N N . MET A 1 33 ? 16.221 4.976 -1.287 1.00 32.44 33 MET A N 5
ATOM 2552 C CA . MET A 1 33 ? 17.265 5.111 -2.296 1.00 31.13 33 MET A CA 5
ATOM 2553 C C . MET A 1 33 ? 17.047 4.124 -3.439 1.00 5.34 33 MET A C 5
ATOM 2554 O O . MET A 1 33 ? 17.933 3.333 -3.765 1.00 2.42 33 MET A O 5
ATOM 2568 N N . ILE A 1 34 ? 15.865 4.176 -4.042 1.00 40.33 34 ILE A N 5
ATOM 2569 C CA . ILE A 1 34 ? 15.533 3.288 -5.149 1.00 20.52 34 ILE A CA 5
ATOM 2570 C C . ILE A 1 34 ? 16.608 3.329 -6.229 1.00 43.43 34 ILE A C 5
ATOM 2571 O O . ILE A 1 34 ? 17.508 4.169 -6.192 1.00 23.44 34 ILE A O 5
ATOM 2587 N N . ASP A 1 35 ? 16.507 2.420 -7.192 1.00 63.21 35 ASP A N 5
ATOM 2588 C CA . ASP A 1 35 ? 17.470 2.354 -8.286 1.00 14.11 35 ASP A CA 5
ATOM 2589 C C . ASP A 1 35 ? 16.789 2.619 -9.625 1.00 72.52 35 ASP A C 5
ATOM 2590 O O . ASP A 1 35 ? 17.162 2.044 -10.648 1.00 61.21 35 ASP A O 5
ATOM 2599 N N . LYS A 1 36 ? 15.787 3.491 -9.612 1.00 1.32 36 LYS A N 5
ATOM 2600 C CA . LYS A 1 36 ? 15.053 3.833 -10.824 1.00 41.14 36 LYS A CA 5
ATOM 2601 C C . LYS A 1 36 ? 15.996 4.359 -11.901 1.00 44.33 36 LYS A C 5
ATOM 2602 O O . LYS A 1 36 ? 16.642 5.394 -11.725 1.00 34.44 36 LYS A O 5
ATOM 2621 N N . LEU A 1 37 ? 16.071 3.643 -13.017 1.00 62.43 37 LEU A N 5
ATOM 2622 C CA . LEU A 1 37 ? 16.935 4.038 -14.124 1.00 51.43 37 LEU A CA 5
ATOM 2623 C C . LEU A 1 37 ? 16.143 4.138 -15.424 1.00 60.02 37 LEU A C 5
ATOM 2624 O O . LEU A 1 37 ? 16.645 3.799 -16.496 1.00 21.13 37 LEU A O 5
ATOM 2640 N N . TRP A 1 38 ? 14.905 4.607 -15.322 1.00 33.24 38 TRP A N 5
ATOM 2641 C CA . TRP A 1 38 ? 14.044 4.753 -16.490 1.00 10.30 38 TRP A CA 5
ATOM 2642 C C . TRP A 1 38 ? 13.592 6.200 -16.655 1.00 41.12 38 TRP A C 5
ATOM 2643 O O . TRP A 1 38 ? 13.477 6.701 -17.773 1.00 64.41 38 TRP A O 5
ATOM 2664 N N . GLY A 1 39 ? 13.337 6.868 -15.534 1.00 72.20 39 GLY A N 5
ATOM 2665 C CA . GLY A 1 39 ? 12.900 8.251 -15.578 1.00 4.24 39 GLY A CA 5
ATOM 2666 C C . GLY A 1 39 ? 13.496 9.082 -14.458 1.00 53.45 39 GLY A C 5
ATOM 2667 O O . GLY A 1 39 ? 14.709 9.284 -14.404 1.00 32.33 39 GLY A O 5
ATOM 2671 N N . GLY A 1 1 ? 1.568 -0.386 -1.834 1.00 71.41 1 GLY A N 6
ATOM 2672 C CA . GLY A 1 1 ? 1.969 0.666 -0.919 1.00 32.13 1 GLY A CA 6
ATOM 2673 C C . GLY A 1 1 ? 3.473 0.751 -0.757 1.00 5.34 1 GLY A C 6
ATOM 2674 O O . GLY A 1 1 ? 4.035 0.207 0.195 1.00 51.41 1 GLY A O 6
ATOM 2678 N N . CYS A 1 2 ? 4.130 1.434 -1.689 1.00 15.44 2 CYS A N 6
ATOM 2679 C CA . CYS A 1 2 ? 5.579 1.588 -1.647 1.00 73.20 2 CYS A CA 6
ATOM 2680 C C . CYS A 1 2 ? 5.984 3.019 -1.989 1.00 23.31 2 CYS A C 6
ATOM 2681 O O . CYS A 1 2 ? 5.494 3.601 -2.957 1.00 30.32 2 CYS A O 6
ATOM 2688 N N . LYS A 1 3 ? 6.883 3.580 -1.188 1.00 3.22 3 LYS A N 6
ATOM 2689 C CA . LYS A 1 3 ? 7.357 4.942 -1.405 1.00 23.15 3 LYS A CA 6
ATOM 2690 C C . LYS A 1 3 ? 8.247 5.018 -2.642 1.00 15.14 3 LYS A C 6
ATOM 2691 O O . LYS A 1 3 ? 8.490 4.012 -3.306 1.00 20.42 3 LYS A O 6
ATOM 2710 N N . GLY A 1 4 ? 8.730 6.219 -2.944 1.00 41.15 4 GLY A N 6
ATOM 2711 C CA . GLY A 1 4 ? 9.588 6.403 -4.100 1.00 41.33 4 GLY A CA 6
ATOM 2712 C C . GLY A 1 4 ? 11.001 6.796 -3.717 1.00 10.42 4 GLY A C 6
ATOM 2713 O O . GLY A 1 4 ? 11.637 6.130 -2.900 1.00 53.34 4 GLY A O 6
ATOM 2717 N N . GLN A 1 5 ? 11.493 7.880 -4.308 1.00 63.05 5 GLN A N 6
ATOM 2718 C CA . GLN A 1 5 ? 12.841 8.359 -4.025 1.00 62.53 5 GLN A CA 6
ATOM 2719 C C . GLN A 1 5 ? 12.807 9.557 -3.083 1.00 15.21 5 GLN A C 6
ATOM 2720 O O . GLN A 1 5 ? 11.983 10.459 -3.239 1.00 73.44 5 GLN A O 6
ATOM 2734 N N . ASP A 1 6 ? 13.705 9.560 -2.105 1.00 3.42 6 ASP A N 6
ATOM 2735 C CA . ASP A 1 6 ? 13.778 10.649 -1.137 1.00 22.21 6 ASP A CA 6
ATOM 2736 C C . ASP A 1 6 ? 12.559 10.643 -0.220 1.00 40.20 6 ASP A C 6
ATOM 2737 O O . ASP A 1 6 ? 12.330 11.592 0.530 1.00 72.41 6 ASP A O 6
ATOM 2746 N N . ALA A 1 7 ? 11.780 9.569 -0.287 1.00 33.22 7 ALA A N 6
ATOM 2747 C CA . ALA A 1 7 ? 10.585 9.439 0.538 1.00 53.43 7 ALA A CA 6
ATOM 2748 C C . ALA A 1 7 ? 10.906 8.766 1.868 1.00 52.41 7 ALA A C 6
ATOM 2749 O O . ALA A 1 7 ? 11.732 7.857 1.948 1.00 50.04 7 ALA A O 6
ATOM 2756 N N . PRO A 1 8 ? 10.239 9.222 2.939 1.00 51.13 8 PRO A N 6
ATOM 2757 C CA . PRO A 1 8 ? 10.437 8.678 4.285 1.00 21.23 8 PRO A CA 6
ATOM 2758 C C . PRO A 1 8 ? 9.889 7.262 4.425 1.00 62.44 8 PRO A C 6
ATOM 2759 O O . PRO A 1 8 ? 8.717 7.008 4.146 1.00 51.33 8 PRO A O 6
ATOM 2770 N N . CYS A 1 9 ? 10.744 6.341 4.858 1.00 1.41 9 CYS A N 6
ATOM 2771 C CA . CYS A 1 9 ? 10.346 4.950 5.035 1.00 42.12 9 CYS A CA 6
ATOM 2772 C C . CYS A 1 9 ? 10.939 4.373 6.317 1.00 4.31 9 CYS A C 6
ATOM 2773 O O . CYS A 1 9 ? 11.768 5.008 6.970 1.00 35.24 9 CYS A O 6
ATOM 2780 N N . SER A 1 10 ? 10.510 3.166 6.671 1.00 55.24 10 SER A N 6
ATOM 2781 C CA . SER A 1 10 ? 10.995 2.505 7.876 1.00 31.31 10 SER A CA 6
ATOM 2782 C C . SER A 1 10 ? 11.713 1.204 7.530 1.00 21.13 10 SER A C 6
ATOM 2783 O O . SER A 1 10 ? 12.558 0.727 8.288 1.00 21.40 10 SER A O 6
ATOM 2791 N N . LYS A 1 11 ? 11.371 0.634 6.380 1.00 54.32 11 LYS A N 6
ATOM 2792 C CA . LYS A 1 11 ? 11.982 -0.611 5.930 1.00 12.21 11 LYS A CA 6
ATOM 2793 C C . LYS A 1 11 ? 12.207 -0.593 4.422 1.00 53.25 11 LYS A C 6
ATOM 2794 O O . LYS A 1 11 ? 11.416 -0.019 3.673 1.00 14.23 11 LYS A O 6
ATOM 2813 N N . SER A 1 12 ? 13.290 -1.226 3.982 1.00 55.24 12 SER A N 6
ATOM 2814 C CA . SER A 1 12 ? 13.619 -1.280 2.562 1.00 23.22 12 SER A CA 6
ATOM 2815 C C . SER A 1 12 ? 12.437 -1.798 1.749 1.00 31.52 12 SER A C 6
ATOM 2816 O O . SER A 1 12 ? 12.216 -1.376 0.614 1.00 34.21 12 SER A O 6
ATOM 2824 N N . LYS A 1 13 ? 11.679 -2.717 2.339 1.00 62.24 13 LYS A N 6
ATOM 2825 C CA . LYS A 1 13 ? 10.518 -3.294 1.672 1.00 32.20 13 LYS A CA 6
ATOM 2826 C C . LYS A 1 13 ? 9.525 -2.208 1.270 1.00 5.33 13 LYS A C 6
ATOM 2827 O O . LYS A 1 13 ? 8.722 -2.395 0.356 1.00 4.41 13 LYS A O 6
ATOM 2846 N N . ASP A 1 14 ? 9.588 -1.073 1.958 1.00 55.21 14 ASP A N 6
ATOM 2847 C CA . ASP A 1 14 ? 8.696 0.045 1.671 1.00 71.12 14 ASP A CA 6
ATOM 2848 C C . ASP A 1 14 ? 9.025 0.669 0.318 1.00 1.13 14 ASP A C 6
ATOM 2849 O O . ASP A 1 14 ? 8.137 1.138 -0.394 1.00 34.01 14 ASP A O 6
ATOM 2858 N N . CYS A 1 15 ? 10.308 0.673 -0.030 1.00 35.44 15 CYS A N 6
ATOM 2859 C CA . CYS A 1 15 ? 10.755 1.240 -1.295 1.00 45.34 15 CYS A CA 6
ATOM 2860 C C . CYS A 1 15 ? 10.180 0.461 -2.475 1.00 0.42 15 CYS A C 6
ATOM 2861 O O . CYS A 1 15 ? 10.212 -0.769 -2.495 1.00 63.44 15 CYS A O 6
ATOM 2868 N N . CYS A 1 16 ? 9.654 1.187 -3.456 1.00 11.23 16 CYS A N 6
ATOM 2869 C CA . CYS A 1 16 ? 9.071 0.566 -4.639 1.00 12.41 16 CYS A CA 6
ATOM 2870 C C . CYS A 1 16 ? 10.144 0.267 -5.681 1.00 44.33 16 CYS A C 6
ATOM 2871 O O . CYS A 1 16 ? 9.968 0.544 -6.867 1.00 12.11 16 CYS A O 6
ATOM 2878 N N . GLY A 1 17 ? 11.259 -0.301 -5.229 1.00 54.53 17 GLY A N 6
ATOM 2879 C CA . GLY A 1 17 ? 12.344 -0.628 -6.135 1.00 23.01 17 GLY A CA 6
ATOM 2880 C C . GLY A 1 17 ? 12.788 -2.072 -6.010 1.00 74.22 17 GLY A C 6
ATOM 2881 O O . GLY A 1 17 ? 12.877 -2.607 -4.906 1.00 31.03 17 GLY A O 6
ATOM 2885 N N . GLU A 1 18 ? 13.064 -2.705 -7.146 1.00 42.02 18 GLU A N 6
ATOM 2886 C CA . GLU A 1 18 ? 13.498 -4.097 -7.158 1.00 71.13 18 GLU A CA 6
ATOM 2887 C C . GLU A 1 18 ? 14.665 -4.312 -6.199 1.00 45.45 18 GLU A C 6
ATOM 2888 O O . GLU A 1 18 ? 14.576 -5.106 -5.264 1.00 63.21 18 GLU A O 6
ATOM 2900 N N . ALA A 1 19 ? 15.760 -3.597 -6.440 1.00 60.32 19 ALA A N 6
ATOM 2901 C CA . ALA A 1 19 ? 16.945 -3.708 -5.598 1.00 52.43 19 ALA A CA 6
ATOM 2902 C C . ALA A 1 19 ? 17.152 -2.442 -4.773 1.00 51.04 19 ALA A C 6
ATOM 2903 O O . ALA A 1 19 ? 18.285 -2.040 -4.509 1.00 21.51 19 ALA A O 6
ATOM 2910 N N . SER A 1 20 ? 16.050 -1.817 -4.370 1.00 63.02 20 SER A N 6
ATOM 2911 C CA . SER A 1 20 ? 16.112 -0.594 -3.579 1.00 14.31 20 SER A CA 6
ATOM 2912 C C . SER A 1 20 ? 16.474 -0.902 -2.129 1.00 42.03 20 SER A C 6
ATOM 2913 O O . SER A 1 20 ? 16.460 -2.058 -1.707 1.00 44.21 20 SER A O 6
ATOM 2921 N N . MET A 1 21 ? 16.799 0.141 -1.372 1.00 54.25 21 MET A N 6
ATOM 2922 C CA . MET A 1 21 ? 17.164 -0.017 0.030 1.00 20.24 21 MET A CA 6
ATOM 2923 C C . MET A 1 21 ? 16.841 1.246 0.822 1.00 21.02 21 MET A C 6
ATOM 2924 O O . MET A 1 21 ? 17.286 2.340 0.474 1.00 40.02 21 MET A O 6
ATOM 2938 N N . CYS A 1 22 ? 16.064 1.088 1.889 1.00 64.02 22 CYS A N 6
ATOM 2939 C CA . CYS A 1 22 ? 15.681 2.215 2.730 1.00 40.31 22 CYS A CA 6
ATOM 2940 C C . CYS A 1 22 ? 16.808 2.586 3.690 1.00 32.51 22 CYS A C 6
ATOM 2941 O O . CYS A 1 22 ? 17.216 1.779 4.526 1.00 74.34 22 CYS A O 6
ATOM 2948 N N . SER A 1 23 ? 17.306 3.811 3.564 1.00 1.34 23 SER A N 6
ATOM 2949 C CA . SER A 1 23 ? 18.388 4.288 4.418 1.00 31.01 23 SER A CA 6
ATOM 2950 C C . SER A 1 23 ? 18.055 5.657 5.003 1.00 44.42 23 SER A C 6
ATOM 2951 O O . SER A 1 23 ? 16.926 6.135 4.894 1.00 34.41 23 SER A O 6
ATOM 2959 N N . LYS A 1 24 ? 19.048 6.285 5.624 1.00 41.42 24 LYS A N 6
ATOM 2960 C CA . LYS A 1 24 ? 18.864 7.601 6.226 1.00 63.44 24 LYS A CA 6
ATOM 2961 C C . LYS A 1 24 ? 18.806 8.686 5.155 1.00 23.40 24 LYS A C 6
ATOM 2962 O O . LYS A 1 24 ? 18.912 8.401 3.963 1.00 52.02 24 LYS A O 6
ATOM 2981 N N . GLY A 1 25 ? 18.639 9.931 5.589 1.00 1.23 25 GLY A N 6
ATOM 2982 C CA . GLY A 1 25 ? 18.572 11.040 4.655 1.00 35.31 25 GLY A CA 6
ATOM 2983 C C . GLY A 1 25 ? 19.826 11.890 4.673 1.00 63.25 25 GLY A C 6
ATOM 2984 O O . GLY A 1 25 ? 20.937 11.367 4.752 1.00 64.23 25 GLY A O 6
ATOM 2988 N N . ALA A 1 26 ? 19.649 13.205 4.597 1.00 64.24 26 ALA A N 6
ATOM 2989 C CA . ALA A 1 26 ? 20.777 14.129 4.604 1.00 34.04 26 ALA A CA 6
ATOM 2990 C C . ALA A 1 26 ? 20.699 15.080 5.794 1.00 32.31 26 ALA A C 6
ATOM 2991 O O . ALA A 1 26 ? 21.718 15.427 6.391 1.00 41.32 26 ALA A O 6
ATOM 2998 N N . ASP A 1 27 ? 19.484 15.497 6.133 1.00 2.41 27 ASP A N 6
ATOM 2999 C CA . ASP A 1 27 ? 19.274 16.408 7.252 1.00 14.23 27 ASP A CA 6
ATOM 3000 C C . ASP A 1 27 ? 19.190 15.642 8.569 1.00 62.34 27 ASP A C 6
ATOM 3001 O O . ASP A 1 27 ? 19.644 16.120 9.607 1.00 15.33 27 ASP A O 6
ATOM 3010 N N . GLY A 1 28 ? 18.606 14.448 8.517 1.00 50.32 28 GLY A N 6
ATOM 3011 C CA . GLY A 1 28 ? 18.473 13.635 9.711 1.00 15.24 28 GLY A CA 6
ATOM 3012 C C . GLY A 1 28 ? 17.374 12.598 9.587 1.00 0.12 28 GLY A C 6
ATOM 3013 O O . GLY A 1 28 ? 17.473 11.507 10.148 1.00 25.32 28 GLY A O 6
ATOM 3017 N N . LYS A 1 29 ? 16.322 12.939 8.851 1.00 35.32 29 LYS A N 6
ATOM 3018 C CA . LYS A 1 29 ? 15.198 12.030 8.655 1.00 64.13 29 LYS A CA 6
ATOM 3019 C C . LYS A 1 29 ? 15.573 10.901 7.700 1.00 31.42 29 LYS A C 6
ATOM 3020 O O . LYS A 1 29 ? 16.486 11.039 6.886 1.00 61.20 29 LYS A O 6
ATOM 3039 N N . LYS A 1 30 ? 14.861 9.783 7.805 1.00 43.43 30 LYS A N 6
ATOM 3040 C CA . LYS A 1 30 ? 15.116 8.630 6.949 1.00 4.44 30 LYS A CA 6
ATOM 3041 C C . LYS A 1 30 ? 14.478 8.819 5.577 1.00 42.31 30 LYS A C 6
ATOM 3042 O O . LYS A 1 30 ? 13.448 9.482 5.445 1.00 64.31 30 LYS A O 6
ATOM 3061 N N . THR A 1 31 ? 15.095 8.232 4.556 1.00 22.23 31 THR A N 6
ATOM 3062 C CA . THR A 1 31 ? 14.587 8.335 3.194 1.00 3.11 31 THR A CA 6
ATOM 3063 C C . THR A 1 31 ? 15.035 7.148 2.349 1.00 33.10 31 THR A C 6
ATOM 3064 O O . THR A 1 31 ? 16.166 6.677 2.470 1.00 2.45 31 THR A O 6
ATOM 3075 N N . CYS A 1 32 ? 14.140 6.667 1.492 1.00 43.53 32 CYS A N 6
ATOM 3076 C CA . CYS A 1 32 ? 14.443 5.535 0.625 1.00 34.32 32 CYS A CA 6
ATOM 3077 C C . CYS A 1 32 ? 15.510 5.904 -0.401 1.00 11.31 32 CYS A C 6
ATOM 3078 O O . CYS A 1 32 ? 15.790 7.082 -0.623 1.00 70.24 32 CYS A O 6
ATOM 3085 N N . MET A 1 33 ? 16.101 4.890 -1.023 1.00 24.31 33 MET A N 6
ATOM 3086 C CA . MET A 1 33 ? 17.137 5.108 -2.026 1.00 73.05 33 MET A CA 6
ATOM 3087 C C . MET A 1 33 ? 16.953 4.165 -3.211 1.00 60.31 33 MET A C 6
ATOM 3088 O O . MET A 1 33 ? 17.828 3.351 -3.509 1.00 73.15 33 MET A O 6
ATOM 3102 N N . ILE A 1 34 ? 15.812 4.279 -3.882 1.00 14.35 34 ILE A N 6
ATOM 3103 C CA . ILE A 1 34 ? 15.515 3.437 -5.033 1.00 60.15 34 ILE A CA 6
ATOM 3104 C C . ILE A 1 34 ? 16.646 3.485 -6.055 1.00 70.23 34 ILE A C 6
ATOM 3105 O O . ILE A 1 34 ? 17.581 4.275 -5.925 1.00 50.00 34 ILE A O 6
ATOM 3121 N N . ASP A 1 35 ? 16.553 2.636 -7.073 1.00 31.55 35 ASP A N 6
ATOM 3122 C CA . ASP A 1 35 ? 17.567 2.582 -8.119 1.00 52.44 35 ASP A CA 6
ATOM 3123 C C . ASP A 1 35 ? 16.920 2.485 -9.498 1.00 23.14 35 ASP A C 6
ATOM 3124 O O . ASP A 1 35 ? 17.441 1.821 -10.394 1.00 72.31 35 ASP A O 6
ATOM 3133 N N . LYS A 1 36 ? 15.782 3.150 -9.660 1.00 14.23 36 LYS A N 6
ATOM 3134 C CA . LYS A 1 36 ? 15.063 3.140 -10.928 1.00 74.32 36 LYS A CA 6
ATOM 3135 C C . LYS A 1 36 ? 15.983 3.535 -12.079 1.00 20.34 36 LYS A C 6
ATOM 3136 O O . LYS A 1 36 ? 16.496 4.654 -12.120 1.00 64.33 36 LYS A O 6
ATOM 3155 N N . LEU A 1 37 ? 16.187 2.611 -13.011 1.00 73.12 37 LEU A N 6
ATOM 3156 C CA . LEU A 1 37 ? 17.044 2.863 -14.164 1.00 3.41 37 LEU A CA 6
ATOM 3157 C C . LEU A 1 37 ? 16.572 4.091 -14.936 1.00 15.22 37 LEU A C 6
ATOM 3158 O O . LEU A 1 37 ? 17.381 4.859 -15.456 1.00 60.11 37 LEU A O 6
ATOM 3174 N N . TRP A 1 38 ? 15.257 4.271 -15.004 1.00 25.33 38 TRP A N 6
ATOM 3175 C CA . TRP A 1 38 ? 14.677 5.407 -15.710 1.00 40.02 38 TRP A CA 6
ATOM 3176 C C . TRP A 1 38 ? 14.764 6.674 -14.867 1.00 42.52 38 TRP A C 6
ATOM 3177 O O . TRP A 1 38 ? 15.362 7.667 -15.282 1.00 34.14 38 TRP A O 6
ATOM 3198 N N . GLY A 1 39 ? 14.164 6.634 -13.681 1.00 65.02 39 GLY A N 6
ATOM 3199 C CA . GLY A 1 39 ? 14.187 7.786 -12.799 1.00 12.00 39 GLY A CA 6
ATOM 3200 C C . GLY A 1 39 ? 13.399 7.556 -11.525 1.00 21.34 39 GLY A C 6
ATOM 3201 O O . GLY A 1 39 ? 13.039 8.506 -10.829 1.00 62.52 39 GLY A O 6
ATOM 3205 N N . GLY A 1 1 ? 1.624 -1.257 -1.993 1.00 40.33 1 GLY A N 7
ATOM 3206 C CA . GLY A 1 1 ? 2.040 0.132 -1.919 1.00 74.21 1 GLY A CA 7
ATOM 3207 C C . GLY A 1 1 ? 3.512 0.279 -1.593 1.00 4.53 1 GLY A C 7
ATOM 3208 O O . GLY A 1 1 ? 4.060 -0.486 -0.798 1.00 51.15 1 GLY A O 7
ATOM 3212 N N . CYS A 1 2 ? 4.157 1.265 -2.208 1.00 2.33 2 CYS A N 7
ATOM 3213 C CA . CYS A 1 2 ? 5.576 1.510 -1.981 1.00 2.44 2 CYS A CA 7
ATOM 3214 C C . CYS A 1 2 ? 5.936 2.959 -2.298 1.00 14.13 2 CYS A C 7
ATOM 3215 O O . CYS A 1 2 ? 5.514 3.507 -3.317 1.00 33.34 2 CYS A O 7
ATOM 3222 N N . LYS A 1 3 ? 6.718 3.575 -1.418 1.00 62.20 3 LYS A N 7
ATOM 3223 C CA . LYS A 1 3 ? 7.137 4.959 -1.603 1.00 50.11 3 LYS A CA 7
ATOM 3224 C C . LYS A 1 3 ? 8.034 5.097 -2.829 1.00 60.00 3 LYS A C 7
ATOM 3225 O O . LYS A 1 3 ? 8.162 4.167 -3.624 1.00 41.12 3 LYS A O 7
ATOM 3244 N N . GLY A 1 4 ? 8.655 6.264 -2.975 1.00 34.13 4 GLY A N 7
ATOM 3245 C CA . GLY A 1 4 ? 9.533 6.501 -4.105 1.00 71.04 4 GLY A CA 7
ATOM 3246 C C . GLY A 1 4 ? 10.919 6.944 -3.680 1.00 73.02 4 GLY A C 7
ATOM 3247 O O . GLY A 1 4 ? 11.487 6.400 -2.734 1.00 65.12 4 GLY A O 7
ATOM 3251 N N . GLN A 1 5 ? 11.463 7.933 -4.382 1.00 24.23 5 GLN A N 7
ATOM 3252 C CA . GLN A 1 5 ? 12.793 8.446 -4.072 1.00 54.23 5 GLN A CA 7
ATOM 3253 C C . GLN A 1 5 ? 12.706 9.672 -3.169 1.00 40.00 5 GLN A C 7
ATOM 3254 O O . GLN A 1 5 ? 11.864 10.547 -3.373 1.00 3.13 5 GLN A O 7
ATOM 3268 N N . ASP A 1 6 ? 13.581 9.728 -2.171 1.00 11.11 6 ASP A N 7
ATOM 3269 C CA . ASP A 1 6 ? 13.604 10.847 -1.236 1.00 52.33 6 ASP A CA 7
ATOM 3270 C C . ASP A 1 6 ? 12.389 10.810 -0.314 1.00 41.32 6 ASP A C 7
ATOM 3271 O O . ASP A 1 6 ? 12.134 11.756 0.430 1.00 13.23 6 ASP A O 7
ATOM 3280 N N . ALA A 1 7 ? 11.643 9.712 -0.370 1.00 62.25 7 ALA A N 7
ATOM 3281 C CA . ALA A 1 7 ? 10.456 9.551 0.460 1.00 1.20 7 ALA A CA 7
ATOM 3282 C C . ALA A 1 7 ? 10.802 8.891 1.790 1.00 20.42 7 ALA A C 7
ATOM 3283 O O . ALA A 1 7 ? 11.703 8.057 1.881 1.00 63.20 7 ALA A O 7
ATOM 3290 N N . PRO A 1 8 ? 10.071 9.271 2.848 1.00 34.34 8 PRO A N 7
ATOM 3291 C CA . PRO A 1 8 ? 10.282 8.727 4.193 1.00 4.33 8 PRO A CA 7
ATOM 3292 C C . PRO A 1 8 ? 9.859 7.266 4.302 1.00 51.44 8 PRO A C 7
ATOM 3293 O O . PRO A 1 8 ? 8.793 6.881 3.821 1.00 54.22 8 PRO A O 7
ATOM 3304 N N . CYS A 1 9 ? 10.700 6.457 4.936 1.00 21.21 9 CYS A N 7
ATOM 3305 C CA . CYS A 1 9 ? 10.413 5.038 5.108 1.00 64.21 9 CYS A CA 7
ATOM 3306 C C . CYS A 1 9 ? 10.492 4.641 6.579 1.00 11.34 9 CYS A C 7
ATOM 3307 O O . CYS A 1 9 ? 10.818 5.461 7.437 1.00 12.55 9 CYS A O 7
ATOM 3314 N N . SER A 1 10 ? 10.191 3.378 6.863 1.00 60.00 10 SER A N 7
ATOM 3315 C CA . SER A 1 10 ? 10.224 2.873 8.231 1.00 71.15 10 SER A CA 7
ATOM 3316 C C . SER A 1 10 ? 11.129 1.649 8.336 1.00 13.00 10 SER A C 7
ATOM 3317 O O . SER A 1 10 ? 11.781 1.430 9.357 1.00 11.21 10 SER A O 7
ATOM 3325 N N . LYS A 1 11 ? 11.163 0.853 7.273 1.00 41.24 11 LYS A N 7
ATOM 3326 C CA . LYS A 1 11 ? 11.988 -0.349 7.242 1.00 12.22 11 LYS A CA 7
ATOM 3327 C C . LYS A 1 11 ? 12.875 -0.368 6.002 1.00 64.52 11 LYS A C 7
ATOM 3328 O O . LYS A 1 11 ? 14.076 -0.110 6.082 1.00 2.21 11 LYS A O 7
ATOM 3347 N N . SER A 1 12 ? 12.276 -0.676 4.856 1.00 42.52 12 SER A N 7
ATOM 3348 C CA . SER A 1 12 ? 13.013 -0.731 3.599 1.00 43.13 12 SER A CA 7
ATOM 3349 C C . SER A 1 12 ? 12.114 -1.209 2.463 1.00 63.05 12 SER A C 7
ATOM 3350 O O . SER A 1 12 ? 12.041 -0.580 1.406 1.00 34.45 12 SER A O 7
ATOM 3358 N N . LYS A 1 13 ? 11.432 -2.327 2.687 1.00 13.41 13 LYS A N 7
ATOM 3359 C CA . LYS A 1 13 ? 10.536 -2.891 1.685 1.00 53.14 13 LYS A CA 7
ATOM 3360 C C . LYS A 1 13 ? 9.582 -1.829 1.148 1.00 51.44 13 LYS A C 7
ATOM 3361 O O . LYS A 1 13 ? 9.153 -1.892 -0.005 1.00 14.35 13 LYS A O 7
ATOM 3380 N N . ASP A 1 14 ? 9.256 -0.853 1.989 1.00 72.53 14 ASP A N 7
ATOM 3381 C CA . ASP A 1 14 ? 8.355 0.224 1.597 1.00 13.34 14 ASP A CA 7
ATOM 3382 C C . ASP A 1 14 ? 8.837 0.898 0.317 1.00 44.13 14 ASP A C 7
ATOM 3383 O O . ASP A 1 14 ? 8.035 1.356 -0.497 1.00 13.41 14 ASP A O 7
ATOM 3392 N N . CYS A 1 15 ? 10.154 0.956 0.144 1.00 33.25 15 CYS A N 7
ATOM 3393 C CA . CYS A 1 15 ? 10.745 1.575 -1.036 1.00 34.22 15 CYS A CA 7
ATOM 3394 C C . CYS A 1 15 ? 10.486 0.730 -2.280 1.00 50.11 15 CYS A C 7
ATOM 3395 O O . CYS A 1 15 ? 10.819 -0.455 -2.320 1.00 15.12 15 CYS A O 7
ATOM 3402 N N . CYS A 1 16 ? 9.891 1.348 -3.295 1.00 12.13 16 CYS A N 7
ATOM 3403 C CA . CYS A 1 16 ? 9.587 0.655 -4.541 1.00 13.13 16 CYS A CA 7
ATOM 3404 C C . CYS A 1 16 ? 10.825 0.563 -5.428 1.00 53.32 16 CYS A C 7
ATOM 3405 O O . CYS A 1 16 ? 11.638 1.485 -5.474 1.00 25.22 16 CYS A O 7
ATOM 3412 N N . GLY A 1 17 ? 10.959 -0.556 -6.133 1.00 24.21 17 GLY A N 7
ATOM 3413 C CA . GLY A 1 17 ? 12.100 -0.748 -7.010 1.00 32.24 17 GLY A CA 7
ATOM 3414 C C . GLY A 1 17 ? 12.583 -2.185 -7.026 1.00 52.14 17 GLY A C 7
ATOM 3415 O O . GLY A 1 17 ? 11.922 -3.074 -6.490 1.00 65.14 17 GLY A O 7
ATOM 3419 N N . GLU A 1 18 ? 13.737 -2.412 -7.645 1.00 63.40 18 GLU A N 7
ATOM 3420 C CA . GLU A 1 18 ? 14.306 -3.752 -7.731 1.00 71.42 18 GLU A CA 7
ATOM 3421 C C . GLU A 1 18 ? 15.215 -4.035 -6.539 1.00 22.31 18 GLU A C 7
ATOM 3422 O O . GLU A 1 18 ? 15.202 -5.132 -5.981 1.00 71.22 18 GLU A O 7
ATOM 3434 N N . ALA A 1 19 ? 16.005 -3.038 -6.154 1.00 55.44 19 ALA A N 7
ATOM 3435 C CA . ALA A 1 19 ? 16.919 -3.178 -5.028 1.00 43.33 19 ALA A CA 7
ATOM 3436 C C . ALA A 1 19 ? 16.873 -1.948 -4.127 1.00 71.41 19 ALA A C 7
ATOM 3437 O O . ALA A 1 19 ? 17.888 -1.542 -3.562 1.00 64.42 19 ALA A O 7
ATOM 3444 N N . SER A 1 20 ? 15.688 -1.360 -3.998 1.00 3.43 20 SER A N 7
ATOM 3445 C CA . SER A 1 20 ? 15.511 -0.173 -3.168 1.00 72.44 20 SER A CA 7
ATOM 3446 C C . SER A 1 20 ? 15.436 -0.549 -1.692 1.00 30.14 20 SER A C 7
ATOM 3447 O O . SER A 1 20 ? 15.019 -1.653 -1.341 1.00 45.23 20 SER A O 7
ATOM 3455 N N . MET A 1 21 ? 15.843 0.378 -0.830 1.00 71.34 21 MET A N 7
ATOM 3456 C CA . MET A 1 21 ? 15.821 0.145 0.609 1.00 22.10 21 MET A CA 7
ATOM 3457 C C . MET A 1 21 ? 15.835 1.465 1.373 1.00 32.25 21 MET A C 7
ATOM 3458 O O . MET A 1 21 ? 16.093 2.523 0.800 1.00 41.51 21 MET A O 7
ATOM 3472 N N . CYS A 1 22 ? 15.555 1.395 2.671 1.00 52.14 22 CYS A N 7
ATOM 3473 C CA . CYS A 1 22 ? 15.534 2.584 3.514 1.00 50.21 22 CYS A CA 7
ATOM 3474 C C . CYS A 1 22 ? 16.949 2.992 3.915 1.00 72.41 22 CYS A C 7
ATOM 3475 O O . CYS A 1 22 ? 17.776 2.146 4.255 1.00 5.20 22 CYS A O 7
ATOM 3482 N N . SER A 1 23 ? 17.219 4.292 3.872 1.00 14.44 23 SER A N 7
ATOM 3483 C CA . SER A 1 23 ? 18.534 4.812 4.228 1.00 52.33 23 SER A CA 7
ATOM 3484 C C . SER A 1 23 ? 18.430 6.241 4.752 1.00 14.31 23 SER A C 7
ATOM 3485 O O . SER A 1 23 ? 17.593 7.023 4.298 1.00 22.43 23 SER A O 7
ATOM 3493 N N . LYS A 1 24 ? 19.285 6.576 5.712 1.00 43.44 24 LYS A N 7
ATOM 3494 C CA . LYS A 1 24 ? 19.293 7.911 6.299 1.00 33.11 24 LYS A CA 7
ATOM 3495 C C . LYS A 1 24 ? 19.410 8.981 5.218 1.00 33.40 24 LYS A C 7
ATOM 3496 O O . LYS A 1 24 ? 19.857 8.706 4.105 1.00 12.13 24 LYS A O 7
ATOM 3515 N N . GLY A 1 25 ? 19.006 10.202 5.554 1.00 13.10 25 GLY A N 7
ATOM 3516 C CA . GLY A 1 25 ? 19.075 11.295 4.601 1.00 31.43 25 GLY A CA 7
ATOM 3517 C C . GLY A 1 25 ? 20.262 12.205 4.848 1.00 73.42 25 GLY A C 7
ATOM 3518 O O . GLY A 1 25 ? 21.397 11.741 4.953 1.00 33.24 25 GLY A O 7
ATOM 3522 N N . ALA A 1 26 ? 20.000 13.504 4.938 1.00 0.52 26 ALA A N 7
ATOM 3523 C CA . ALA A 1 26 ? 21.056 14.482 5.174 1.00 34.40 26 ALA A CA 7
ATOM 3524 C C . ALA A 1 26 ? 20.895 15.144 6.538 1.00 5.31 26 ALA A C 7
ATOM 3525 O O . ALA A 1 26 ? 21.791 15.077 7.380 1.00 32.14 26 ALA A O 7
ATOM 3532 N N . ASP A 1 27 ? 19.751 15.784 6.749 1.00 53.42 27 ASP A N 7
ATOM 3533 C CA . ASP A 1 27 ? 19.473 16.459 8.011 1.00 3.44 27 ASP A CA 7
ATOM 3534 C C . ASP A 1 27 ? 19.375 15.454 9.155 1.00 52.33 27 ASP A C 7
ATOM 3535 O O . ASP A 1 27 ? 19.793 15.733 10.278 1.00 55.32 27 ASP A O 7
ATOM 3544 N N . GLY A 1 28 ? 18.818 14.283 8.860 1.00 1.24 28 GLY A N 7
ATOM 3545 C CA . GLY A 1 28 ? 18.673 13.255 9.874 1.00 25.12 28 GLY A CA 7
ATOM 3546 C C . GLY A 1 28 ? 17.592 12.250 9.531 1.00 52.14 28 GLY A C 7
ATOM 3547 O O . GLY A 1 28 ? 17.767 11.047 9.724 1.00 61.21 28 GLY A O 7
ATOM 3551 N N . LYS A 1 29 ? 16.468 12.744 9.021 1.00 64.42 29 LYS A N 7
ATOM 3552 C CA . LYS A 1 29 ? 15.353 11.882 8.650 1.00 74.54 29 LYS A CA 7
ATOM 3553 C C . LYS A 1 29 ? 15.798 10.812 7.657 1.00 10.31 29 LYS A C 7
ATOM 3554 O O . LYS A 1 29 ? 16.747 11.011 6.899 1.00 42.04 29 LYS A O 7
ATOM 3573 N N . LYS A 1 30 ? 15.106 9.678 7.666 1.00 10.03 30 LYS A N 7
ATOM 3574 C CA . LYS A 1 30 ? 15.428 8.578 6.765 1.00 33.44 30 LYS A CA 7
ATOM 3575 C C . LYS A 1 30 ? 14.575 8.641 5.502 1.00 12.44 30 LYS A C 7
ATOM 3576 O O . LYS A 1 30 ? 13.382 8.941 5.560 1.00 34.33 30 LYS A O 7
ATOM 3595 N N . THR A 1 31 ? 15.194 8.357 4.361 1.00 73.23 31 THR A N 7
ATOM 3596 C CA . THR A 1 31 ? 14.492 8.381 3.084 1.00 55.52 31 THR A CA 7
ATOM 3597 C C . THR A 1 31 ? 14.833 7.156 2.245 1.00 61.53 31 THR A C 7
ATOM 3598 O O . THR A 1 31 ? 15.762 6.412 2.562 1.00 2.41 31 THR A O 7
ATOM 3609 N N . CYS A 1 32 ? 14.077 6.949 1.172 1.00 52.43 32 CYS A N 7
ATOM 3610 C CA . CYS A 1 32 ? 14.299 5.813 0.286 1.00 42.34 32 CYS A CA 7
ATOM 3611 C C . CYS A 1 32 ? 15.359 6.140 -0.762 1.00 63.03 32 CYS A C 7
ATOM 3612 O O . CYS A 1 32 ? 15.403 7.251 -1.290 1.00 71.33 32 CYS A O 7
ATOM 3619 N N . MET A 1 33 ? 16.212 5.164 -1.058 1.00 14.02 33 MET A N 7
ATOM 3620 C CA . MET A 1 33 ? 17.271 5.347 -2.044 1.00 14.34 33 MET A CA 7
ATOM 3621 C C . MET A 1 33 ? 17.101 4.379 -3.210 1.00 0.00 33 MET A C 7
ATOM 3622 O O . MET A 1 33 ? 18.007 3.607 -3.524 1.00 44.14 33 MET A O 7
ATOM 3636 N N . ILE A 1 34 ? 15.936 4.425 -3.847 1.00 11.30 34 ILE A N 7
ATOM 3637 C CA . ILE A 1 34 ? 15.649 3.553 -4.979 1.00 23.54 34 ILE A CA 7
ATOM 3638 C C . ILE A 1 34 ? 16.774 3.599 -6.007 1.00 51.25 34 ILE A C 7
ATOM 3639 O O . ILE A 1 34 ? 17.621 4.492 -5.976 1.00 50.13 34 ILE A O 7
ATOM 3655 N N . ASP A 1 35 ? 16.775 2.633 -6.919 1.00 74.01 35 ASP A N 7
ATOM 3656 C CA . ASP A 1 35 ? 17.793 2.565 -7.960 1.00 64.23 35 ASP A CA 7
ATOM 3657 C C . ASP A 1 35 ? 17.154 2.516 -9.344 1.00 74.12 35 ASP A C 7
ATOM 3658 O O . ASP A 1 35 ? 17.659 1.854 -10.251 1.00 43.21 35 ASP A O 7
ATOM 3667 N N . LYS A 1 36 ? 16.037 3.220 -9.500 1.00 25.24 36 LYS A N 7
ATOM 3668 C CA . LYS A 1 36 ? 15.327 3.258 -10.772 1.00 62.25 36 LYS A CA 7
ATOM 3669 C C . LYS A 1 36 ? 16.234 3.771 -11.886 1.00 51.54 36 LYS A C 7
ATOM 3670 O O . LYS A 1 36 ? 16.697 4.912 -11.848 1.00 14.43 36 LYS A O 7
ATOM 3689 N N . LEU A 1 37 ? 16.483 2.924 -12.878 1.00 70.33 37 LEU A N 7
ATOM 3690 C CA . LEU A 1 37 ? 17.333 3.293 -14.005 1.00 24.33 37 LEU A CA 7
ATOM 3691 C C . LEU A 1 37 ? 16.498 3.816 -15.169 1.00 4.11 37 LEU A C 7
ATOM 3692 O O . LEU A 1 37 ? 16.825 3.584 -16.333 1.00 52.40 37 LEU A O 7
ATOM 3708 N N . TRP A 1 38 ? 15.422 4.524 -14.847 1.00 31.24 38 TRP A N 7
ATOM 3709 C CA . TRP A 1 38 ? 14.541 5.082 -15.866 1.00 42.33 38 TRP A CA 7
ATOM 3710 C C . TRP A 1 38 ? 14.304 6.569 -15.626 1.00 11.03 38 TRP A C 7
ATOM 3711 O O . TRP A 1 38 ? 14.539 7.395 -16.506 1.00 43.33 38 TRP A O 7
ATOM 3732 N N . GLY A 1 39 ? 13.836 6.903 -14.427 1.00 2.23 39 GLY A N 7
ATOM 3733 C CA . GLY A 1 39 ? 13.575 8.291 -14.093 1.00 2.14 39 GLY A CA 7
ATOM 3734 C C . GLY A 1 39 ? 14.839 9.127 -14.060 1.00 2.12 39 GLY A C 7
ATOM 3735 O O . GLY A 1 39 ? 15.305 9.519 -12.990 1.00 33.44 39 GLY A O 7
ATOM 3739 N N . GLY A 1 1 ? 1.284 0.969 0.163 1.00 51.10 1 GLY A N 8
ATOM 3740 C CA . GLY A 1 1 ? 2.082 0.510 -0.959 1.00 51.40 1 GLY A CA 8
ATOM 3741 C C . GLY A 1 1 ? 3.569 0.691 -0.725 1.00 53.14 1 GLY A C 8
ATOM 3742 O O . GLY A 1 1 ? 4.104 0.245 0.290 1.00 11.51 1 GLY A O 8
ATOM 3746 N N . CYS A 1 2 ? 4.239 1.345 -1.668 1.00 51.21 2 CYS A N 8
ATOM 3747 C CA . CYS A 1 2 ? 5.673 1.582 -1.562 1.00 44.33 2 CYS A CA 8
ATOM 3748 C C . CYS A 1 2 ? 6.007 3.042 -1.857 1.00 53.01 2 CYS A C 8
ATOM 3749 O O . CYS A 1 2 ? 5.368 3.680 -2.694 1.00 74.22 2 CYS A O 8
ATOM 3756 N N . LYS A 1 3 ? 7.012 3.565 -1.163 1.00 51.25 3 LYS A N 8
ATOM 3757 C CA . LYS A 1 3 ? 7.433 4.949 -1.350 1.00 72.34 3 LYS A CA 8
ATOM 3758 C C . LYS A 1 3 ? 8.338 5.082 -2.571 1.00 24.34 3 LYS A C 8
ATOM 3759 O O . LYS A 1 3 ? 8.611 4.102 -3.263 1.00 52.23 3 LYS A O 8
ATOM 3778 N N . GLY A 1 4 ? 8.803 6.301 -2.827 1.00 64.20 4 GLY A N 8
ATOM 3779 C CA . GLY A 1 4 ? 9.675 6.539 -3.963 1.00 75.30 4 GLY A CA 8
ATOM 3780 C C . GLY A 1 4 ? 11.093 6.875 -3.546 1.00 34.31 4 GLY A C 8
ATOM 3781 O O . GLY A 1 4 ? 11.703 6.149 -2.762 1.00 4.12 4 GLY A O 8
ATOM 3785 N N . GLN A 1 5 ? 11.617 7.976 -4.072 1.00 43.55 5 GLN A N 8
ATOM 3786 C CA . GLN A 1 5 ? 12.974 8.405 -3.751 1.00 74.13 5 GLN A CA 8
ATOM 3787 C C . GLN A 1 5 ? 12.957 9.588 -2.788 1.00 62.55 5 GLN A C 8
ATOM 3788 O O . GLN A 1 5 ? 12.166 10.518 -2.946 1.00 21.44 5 GLN A O 8
ATOM 3802 N N . ASP A 1 6 ? 13.835 9.545 -1.792 1.00 72.11 6 ASP A N 8
ATOM 3803 C CA . ASP A 1 6 ? 13.922 10.613 -0.804 1.00 11.54 6 ASP A CA 8
ATOM 3804 C C . ASP A 1 6 ? 12.690 10.623 0.096 1.00 22.24 6 ASP A C 8
ATOM 3805 O O . ASP A 1 6 ? 12.482 11.557 0.870 1.00 74.11 6 ASP A O 8
ATOM 3814 N N . ALA A 1 7 ? 11.877 9.577 -0.011 1.00 51.23 7 ALA A N 8
ATOM 3815 C CA . ALA A 1 7 ? 10.667 9.465 0.793 1.00 34.31 7 ALA A CA 8
ATOM 3816 C C . ALA A 1 7 ? 10.956 8.790 2.129 1.00 24.34 7 ALA A C 8
ATOM 3817 O O . ALA A 1 7 ? 11.737 7.842 2.217 1.00 70.40 7 ALA A O 8
ATOM 3824 N N . PRO A 1 8 ? 10.315 9.288 3.197 1.00 53.14 8 PRO A N 8
ATOM 3825 C CA . PRO A 1 8 ? 10.488 8.748 4.548 1.00 22.32 8 PRO A CA 8
ATOM 3826 C C . PRO A 1 8 ? 9.871 7.362 4.702 1.00 64.30 8 PRO A C 8
ATOM 3827 O O . PRO A 1 8 ? 8.661 7.189 4.553 1.00 43.34 8 PRO A O 8
ATOM 3838 N N . CYS A 1 9 ? 10.710 6.376 5.002 1.00 64.23 9 CYS A N 8
ATOM 3839 C CA . CYS A 1 9 ? 10.248 5.004 5.176 1.00 42.10 9 CYS A CA 8
ATOM 3840 C C . CYS A 1 9 ? 10.787 4.409 6.474 1.00 13.51 9 CYS A C 8
ATOM 3841 O O . CYS A 1 9 ? 11.512 5.070 7.218 1.00 54.21 9 CYS A O 8
ATOM 3848 N N . SER A 1 10 ? 10.427 3.158 6.739 1.00 61.41 10 SER A N 8
ATOM 3849 C CA . SER A 1 10 ? 10.871 2.474 7.948 1.00 12.44 10 SER A CA 8
ATOM 3850 C C . SER A 1 10 ? 11.649 1.209 7.603 1.00 63.43 10 SER A C 8
ATOM 3851 O O . SER A 1 10 ? 12.496 0.756 8.374 1.00 72.14 10 SER A O 8
ATOM 3859 N N . LYS A 1 11 ? 11.356 0.641 6.437 1.00 4.35 11 LYS A N 8
ATOM 3860 C CA . LYS A 1 11 ? 12.028 -0.572 5.986 1.00 10.33 11 LYS A CA 8
ATOM 3861 C C . LYS A 1 11 ? 12.262 -0.536 4.480 1.00 43.45 11 LYS A C 8
ATOM 3862 O O . LYS A 1 11 ? 11.478 0.051 3.734 1.00 72.43 11 LYS A O 8
ATOM 3881 N N . SER A 1 12 ? 13.345 -1.167 4.038 1.00 24.02 12 SER A N 8
ATOM 3882 C CA . SER A 1 12 ? 13.684 -1.205 2.620 1.00 12.13 12 SER A CA 8
ATOM 3883 C C . SER A 1 12 ? 12.521 -1.752 1.799 1.00 73.43 12 SER A C 8
ATOM 3884 O O . SER A 1 12 ? 12.345 -1.395 0.634 1.00 62.24 12 SER A O 8
ATOM 3892 N N . LYS A 1 13 ? 11.728 -2.623 2.415 1.00 53.35 13 LYS A N 8
ATOM 3893 C CA . LYS A 1 13 ? 10.580 -3.221 1.743 1.00 13.43 13 LYS A CA 8
ATOM 3894 C C . LYS A 1 13 ? 9.567 -2.153 1.342 1.00 1.32 13 LYS A C 8
ATOM 3895 O O . LYS A 1 13 ? 8.746 -2.366 0.450 1.00 31.41 13 LYS A O 8
ATOM 3914 N N . ASP A 1 14 ? 9.632 -1.003 2.005 1.00 22.53 14 ASP A N 8
ATOM 3915 C CA . ASP A 1 14 ? 8.722 0.099 1.716 1.00 64.11 14 ASP A CA 8
ATOM 3916 C C . ASP A 1 14 ? 9.112 0.798 0.417 1.00 11.33 14 ASP A C 8
ATOM 3917 O O . ASP A 1 14 ? 8.252 1.259 -0.334 1.00 62.24 14 ASP A O 8
ATOM 3926 N N . CYS A 1 15 ? 10.413 0.875 0.160 1.00 3.21 15 CYS A N 8
ATOM 3927 C CA . CYS A 1 15 ? 10.918 1.520 -1.046 1.00 60.43 15 CYS A CA 8
ATOM 3928 C C . CYS A 1 15 ? 10.538 0.720 -2.289 1.00 45.25 15 CYS A C 8
ATOM 3929 O O . CYS A 1 15 ? 10.838 -0.470 -2.391 1.00 50.14 15 CYS A O 8
ATOM 3936 N N . CYS A 1 16 ? 9.878 1.382 -3.233 1.00 15.50 16 CYS A N 8
ATOM 3937 C CA . CYS A 1 16 ? 9.456 0.736 -4.470 1.00 22.54 16 CYS A CA 8
ATOM 3938 C C . CYS A 1 16 ? 10.616 0.640 -5.456 1.00 43.33 16 CYS A C 8
ATOM 3939 O O . CYS A 1 16 ? 11.314 1.622 -5.708 1.00 14.13 16 CYS A O 8
ATOM 3946 N N . GLY A 1 17 ? 10.816 -0.551 -6.013 1.00 44.41 17 GLY A N 8
ATOM 3947 C CA . GLY A 1 17 ? 11.892 -0.753 -6.966 1.00 3.33 17 GLY A CA 8
ATOM 3948 C C . GLY A 1 17 ? 12.336 -2.200 -7.041 1.00 74.31 17 GLY A C 8
ATOM 3949 O O . GLY A 1 17 ? 11.789 -3.060 -6.351 1.00 13.30 17 GLY A O 8
ATOM 3953 N N . GLU A 1 18 ? 13.328 -2.471 -7.883 1.00 4.41 18 GLU A N 8
ATOM 3954 C CA . GLU A 1 18 ? 13.842 -3.825 -8.047 1.00 63.31 18 GLU A CA 8
ATOM 3955 C C . GLU A 1 18 ? 14.982 -4.097 -7.069 1.00 35.31 18 GLU A C 8
ATOM 3956 O O . GLU A 1 18 ? 15.124 -5.208 -6.559 1.00 61.33 18 GLU A O 8
ATOM 3968 N N . ALA A 1 19 ? 15.790 -3.074 -6.813 1.00 23.45 19 ALA A N 8
ATOM 3969 C CA . ALA A 1 19 ? 16.916 -3.202 -5.895 1.00 52.21 19 ALA A CA 8
ATOM 3970 C C . ALA A 1 19 ? 17.037 -1.973 -5.001 1.00 13.25 19 ALA A C 8
ATOM 3971 O O . ALA A 1 19 ? 18.141 -1.529 -4.686 1.00 13.42 19 ALA A O 8
ATOM 3978 N N . SER A 1 20 ? 15.895 -1.427 -4.595 1.00 34.33 20 SER A N 8
ATOM 3979 C CA . SER A 1 20 ? 15.873 -0.246 -3.740 1.00 31.22 20 SER A CA 8
ATOM 3980 C C . SER A 1 20 ? 16.434 -0.566 -2.358 1.00 3.34 20 SER A C 8
ATOM 3981 O O . SER A 1 20 ? 16.866 -1.688 -2.096 1.00 4.25 20 SER A O 8
ATOM 3989 N N . MET A 1 21 ? 16.424 0.430 -1.477 1.00 63.22 21 MET A N 8
ATOM 3990 C CA . MET A 1 21 ? 16.931 0.255 -0.121 1.00 43.20 21 MET A CA 8
ATOM 3991 C C . MET A 1 21 ? 16.623 1.478 0.736 1.00 14.54 21 MET A C 8
ATOM 3992 O O . MET A 1 21 ? 16.932 2.609 0.358 1.00 71.32 21 MET A O 8
ATOM 4006 N N . CYS A 1 22 ? 16.011 1.246 1.893 1.00 72.22 22 CYS A N 8
ATOM 4007 C CA . CYS A 1 22 ? 15.659 2.328 2.804 1.00 43.21 22 CYS A CA 8
ATOM 4008 C C . CYS A 1 22 ? 16.806 2.622 3.767 1.00 14.13 22 CYS A C 8
ATOM 4009 O O . CYS A 1 22 ? 17.250 1.744 4.506 1.00 21.50 22 CYS A O 8
ATOM 4016 N N . SER A 1 23 ? 17.279 3.864 3.754 1.00 42.04 23 SER A N 8
ATOM 4017 C CA . SER A 1 23 ? 18.376 4.274 4.623 1.00 72.30 23 SER A CA 8
ATOM 4018 C C . SER A 1 23 ? 18.174 5.704 5.115 1.00 63.25 23 SER A C 8
ATOM 4019 O O . SER A 1 23 ? 17.252 6.397 4.684 1.00 44.10 23 SER A O 8
ATOM 4027 N N . LYS A 1 24 ? 19.044 6.140 6.020 1.00 72.42 24 LYS A N 8
ATOM 4028 C CA . LYS A 1 24 ? 18.965 7.487 6.571 1.00 15.10 24 LYS A CA 8
ATOM 4029 C C . LYS A 1 24 ? 18.894 8.527 5.458 1.00 45.25 24 LYS A C 8
ATOM 4030 O O . LYS A 1 24 ? 19.103 8.212 4.287 1.00 54.24 24 LYS A O 8
ATOM 4049 N N . GLY A 1 25 ? 18.601 9.769 5.831 1.00 2.22 25 GLY A N 8
ATOM 4050 C CA . GLY A 1 25 ? 18.511 10.837 4.852 1.00 35.52 25 GLY A CA 8
ATOM 4051 C C . GLY A 1 25 ? 19.604 11.872 5.021 1.00 45.24 25 GLY A C 8
ATOM 4052 O O . GLY A 1 25 ? 20.706 11.554 5.467 1.00 63.01 25 GLY A O 8
ATOM 4056 N N . ALA A 1 26 ? 19.301 13.115 4.661 1.00 11.12 26 ALA A N 8
ATOM 4057 C CA . ALA A 1 26 ? 20.267 14.201 4.775 1.00 32.22 26 ALA A CA 8
ATOM 4058 C C . ALA A 1 26 ? 19.942 15.103 5.961 1.00 35.41 26 ALA A C 8
ATOM 4059 O O . ALA A 1 26 ? 20.827 15.477 6.730 1.00 63.11 26 ALA A O 8
ATOM 4066 N N . ASP A 1 27 ? 18.667 15.448 6.103 1.00 12.41 27 ASP A N 8
ATOM 4067 C CA . ASP A 1 27 ? 18.225 16.307 7.196 1.00 34.42 27 ASP A CA 8
ATOM 4068 C C . ASP A 1 27 ? 18.464 15.635 8.545 1.00 53.20 27 ASP A C 8
ATOM 4069 O O . ASP A 1 27 ? 18.895 16.277 9.502 1.00 41.34 27 ASP A O 8
ATOM 4078 N N . GLY A 1 28 ? 18.179 14.338 8.614 1.00 41.23 28 GLY A N 8
ATOM 4079 C CA . GLY A 1 28 ? 18.368 13.602 9.850 1.00 64.33 28 GLY A CA 8
ATOM 4080 C C . GLY A 1 28 ? 17.488 12.371 9.932 1.00 74.21 28 GLY A C 8
ATOM 4081 O O . GLY A 1 28 ? 17.901 11.336 10.455 1.00 60.44 28 GLY A O 8
ATOM 4085 N N . LYS A 1 29 ? 16.268 12.482 9.416 1.00 43.32 29 LYS A N 8
ATOM 4086 C CA . LYS A 1 29 ? 15.325 11.370 9.433 1.00 41.42 29 LYS A CA 8
ATOM 4087 C C . LYS A 1 29 ? 15.716 10.310 8.409 1.00 61.42 29 LYS A C 8
ATOM 4088 O O . LYS A 1 29 ? 16.784 10.383 7.800 1.00 31.12 29 LYS A O 8
ATOM 4107 N N . LYS A 1 30 ? 14.845 9.324 8.222 1.00 15.32 30 LYS A N 8
ATOM 4108 C CA . LYS A 1 30 ? 15.097 8.249 7.270 1.00 55.31 30 LYS A CA 8
ATOM 4109 C C . LYS A 1 30 ? 14.460 8.559 5.919 1.00 40.12 30 LYS A C 8
ATOM 4110 O O . LYS A 1 30 ? 13.501 9.327 5.834 1.00 74.55 30 LYS A O 8
ATOM 4129 N N . THR A 1 31 ? 14.999 7.956 4.863 1.00 0.25 31 THR A N 8
ATOM 4130 C CA . THR A 1 31 ? 14.484 8.167 3.517 1.00 53.43 31 THR A CA 8
ATOM 4131 C C . THR A 1 31 ? 14.691 6.932 2.648 1.00 24.25 31 THR A C 8
ATOM 4132 O O . THR A 1 31 ? 15.275 5.941 3.090 1.00 53.12 31 THR A O 8
ATOM 4143 N N . CYS A 1 32 ? 14.211 6.996 1.411 1.00 4.41 32 CYS A N 8
ATOM 4144 C CA . CYS A 1 32 ? 14.344 5.883 0.480 1.00 65.24 32 CYS A CA 8
ATOM 4145 C C . CYS A 1 32 ? 15.457 6.148 -0.530 1.00 44.31 32 CYS A C 8
ATOM 4146 O O . CYS A 1 32 ? 15.646 7.279 -0.978 1.00 70.23 32 CYS A O 8
ATOM 4153 N N . MET A 1 33 ? 16.191 5.098 -0.883 1.00 62.03 33 MET A N 8
ATOM 4154 C CA . MET A 1 33 ? 17.284 5.217 -1.841 1.00 43.31 33 MET A CA 8
ATOM 4155 C C . MET A 1 33 ? 17.093 4.253 -3.007 1.00 62.32 33 MET A C 8
ATOM 4156 O O . MET A 1 33 ? 17.958 3.421 -3.285 1.00 1.30 33 MET A O 8
ATOM 4170 N N . ILE A 1 34 ? 15.956 4.369 -3.685 1.00 64.12 34 ILE A N 8
ATOM 4171 C CA . ILE A 1 34 ? 15.654 3.507 -4.821 1.00 54.42 34 ILE A CA 8
ATOM 4172 C C . ILE A 1 34 ? 16.791 3.516 -5.837 1.00 1.53 34 ILE A C 8
ATOM 4173 O O . ILE A 1 34 ? 17.738 4.294 -5.717 1.00 12.42 34 ILE A O 8
ATOM 4189 N N . ASP A 1 35 ? 16.691 2.648 -6.837 1.00 14.10 35 ASP A N 8
ATOM 4190 C CA . ASP A 1 35 ? 17.710 2.558 -7.876 1.00 74.42 35 ASP A CA 8
ATOM 4191 C C . ASP A 1 35 ? 17.070 2.458 -9.257 1.00 52.25 35 ASP A C 8
ATOM 4192 O O . ASP A 1 35 ? 17.568 1.753 -10.135 1.00 72.12 35 ASP A O 8
ATOM 4201 N N . LYS A 1 36 ? 15.962 3.168 -9.443 1.00 44.54 36 LYS A N 8
ATOM 4202 C CA . LYS A 1 36 ? 15.253 3.161 -10.717 1.00 42.53 36 LYS A CA 8
ATOM 4203 C C . LYS A 1 36 ? 16.198 3.491 -11.868 1.00 44.31 36 LYS A C 8
ATOM 4204 O O . LYS A 1 36 ? 16.702 4.611 -11.970 1.00 20.21 36 LYS A O 8
ATOM 4223 N N . LEU A 1 37 ? 16.434 2.511 -12.733 1.00 42.33 37 LEU A N 8
ATOM 4224 C CA . LEU A 1 37 ? 17.318 2.698 -13.879 1.00 2.13 37 LEU A CA 8
ATOM 4225 C C . LEU A 1 37 ? 16.649 3.553 -14.950 1.00 14.45 37 LEU A C 8
ATOM 4226 O O . LEU A 1 37 ? 17.276 4.435 -15.536 1.00 4.45 37 LEU A O 8
ATOM 4242 N N . TRP A 1 38 ? 15.371 3.288 -15.198 1.00 23.21 38 TRP A N 8
ATOM 4243 C CA . TRP A 1 38 ? 14.616 4.035 -16.197 1.00 13.11 38 TRP A CA 8
ATOM 4244 C C . TRP A 1 38 ? 14.164 5.382 -15.643 1.00 31.33 38 TRP A C 8
ATOM 4245 O O . TRP A 1 38 ? 14.241 6.402 -16.326 1.00 0.14 38 TRP A O 8
ATOM 4266 N N . GLY A 1 39 ? 13.692 5.377 -14.400 1.00 10.24 39 GLY A N 8
ATOM 4267 C CA . GLY A 1 39 ? 13.235 6.605 -13.775 1.00 72.03 39 GLY A CA 8
ATOM 4268 C C . GLY A 1 39 ? 11.905 7.076 -14.329 1.00 14.35 39 GLY A C 8
ATOM 4269 O O . GLY A 1 39 ? 11.691 8.275 -14.512 1.00 34.45 39 GLY A O 8
ATOM 4273 N N . GLY A 1 1 ? 1.780 -0.518 -1.419 1.00 72.12 1 GLY A N 9
ATOM 4274 C CA . GLY A 1 1 ? 2.121 0.704 -0.715 1.00 54.43 1 GLY A CA 9
ATOM 4275 C C . GLY A 1 1 ? 3.614 0.853 -0.501 1.00 33.01 1 GLY A C 9
ATOM 4276 O O . GLY A 1 1 ? 4.155 0.383 0.501 1.00 54.04 1 GLY A O 9
ATOM 4280 N N . CYS A 1 2 ? 4.283 1.507 -1.444 1.00 62.12 2 CYS A N 9
ATOM 4281 C CA . CYS A 1 2 ? 5.723 1.715 -1.356 1.00 25.40 2 CYS A CA 9
ATOM 4282 C C . CYS A 1 2 ? 6.091 3.145 -1.738 1.00 41.54 2 CYS A C 9
ATOM 4283 O O . CYS A 1 2 ? 5.553 3.702 -2.696 1.00 12.35 2 CYS A O 9
ATOM 4290 N N . LYS A 1 3 ? 7.012 3.735 -0.984 1.00 10.51 3 LYS A N 9
ATOM 4291 C CA . LYS A 1 3 ? 7.454 5.101 -1.243 1.00 22.51 3 LYS A CA 9
ATOM 4292 C C . LYS A 1 3 ? 8.310 5.165 -2.504 1.00 54.22 3 LYS A C 9
ATOM 4293 O O . LYS A 1 3 ? 8.530 4.154 -3.169 1.00 72.12 3 LYS A O 9
ATOM 4312 N N . GLY A 1 4 ? 8.791 6.362 -2.827 1.00 12.10 4 GLY A N 9
ATOM 4313 C CA . GLY A 1 4 ? 9.618 6.536 -4.007 1.00 32.52 4 GLY A CA 9
ATOM 4314 C C . GLY A 1 4 ? 11.041 6.927 -3.664 1.00 45.45 4 GLY A C 9
ATOM 4315 O O . GLY A 1 4 ? 11.677 6.302 -2.816 1.00 74.42 4 GLY A O 9
ATOM 4319 N N . GLN A 1 5 ? 11.544 7.964 -4.327 1.00 12.41 5 GLN A N 9
ATOM 4320 C CA . GLN A 1 5 ? 12.903 8.436 -4.089 1.00 53.52 5 GLN A CA 9
ATOM 4321 C C . GLN A 1 5 ? 12.902 9.664 -3.184 1.00 30.11 5 GLN A C 9
ATOM 4322 O O . GLN A 1 5 ? 12.079 10.565 -3.344 1.00 52.24 5 GLN A O 9
ATOM 4336 N N . ASP A 1 6 ? 13.829 9.692 -2.233 1.00 30.22 6 ASP A N 9
ATOM 4337 C CA . ASP A 1 6 ? 13.936 10.809 -1.302 1.00 11.21 6 ASP A CA 9
ATOM 4338 C C . ASP A 1 6 ? 12.750 10.832 -0.342 1.00 44.21 6 ASP A C 9
ATOM 4339 O O . ASP A 1 6 ? 12.553 11.799 0.393 1.00 51.21 6 ASP A O 9
ATOM 4348 N N . ALA A 1 7 ? 11.964 9.761 -0.356 1.00 13.14 7 ALA A N 9
ATOM 4349 C CA . ALA A 1 7 ? 10.798 9.658 0.514 1.00 44.01 7 ALA A CA 9
ATOM 4350 C C . ALA A 1 7 ? 11.163 9.013 1.847 1.00 43.52 7 ALA A C 9
ATOM 4351 O O . ALA A 1 7 ? 11.919 8.044 1.909 1.00 63.34 7 ALA A O 9
ATOM 4358 N N . PRO A 1 8 ? 10.615 9.563 2.941 1.00 45.54 8 PRO A N 9
ATOM 4359 C CA . PRO A 1 8 ? 10.870 9.058 4.293 1.00 75.21 8 PRO A CA 9
ATOM 4360 C C . PRO A 1 8 ? 10.224 7.697 4.534 1.00 50.51 8 PRO A C 9
ATOM 4361 O O . PRO A 1 8 ? 8.999 7.569 4.520 1.00 24.24 8 PRO A O 9
ATOM 4372 N N . CYS A 1 9 ? 11.055 6.684 4.755 1.00 51.33 9 CYS A N 9
ATOM 4373 C CA . CYS A 1 9 ? 10.566 5.333 4.999 1.00 73.20 9 CYS A CA 9
ATOM 4374 C C . CYS A 1 9 ? 11.126 4.779 6.306 1.00 42.31 9 CYS A C 9
ATOM 4375 O O . CYS A 1 9 ? 11.981 5.399 6.938 1.00 3.04 9 CYS A O 9
ATOM 4382 N N . SER A 1 10 ? 10.638 3.609 6.704 1.00 62.20 10 SER A N 9
ATOM 4383 C CA . SER A 1 10 ? 11.087 2.973 7.937 1.00 63.10 10 SER A CA 9
ATOM 4384 C C . SER A 1 10 ? 11.748 1.629 7.646 1.00 71.14 10 SER A C 9
ATOM 4385 O O . SER A 1 10 ? 12.570 1.146 8.424 1.00 30.45 10 SER A O 9
ATOM 4393 N N . LYS A 1 11 ? 11.382 1.029 6.518 1.00 43.33 11 LYS A N 9
ATOM 4394 C CA . LYS A 1 11 ? 11.939 -0.258 6.120 1.00 34.51 11 LYS A CA 9
ATOM 4395 C C . LYS A 1 11 ? 12.216 -0.292 4.620 1.00 14.25 11 LYS A C 9
ATOM 4396 O O . LYS A 1 11 ? 11.469 0.284 3.829 1.00 61.22 11 LYS A O 9
ATOM 4415 N N . SER A 1 12 ? 13.292 -0.970 4.237 1.00 24.41 12 SER A N 9
ATOM 4416 C CA . SER A 1 12 ? 13.669 -1.077 2.832 1.00 12.43 12 SER A CA 9
ATOM 4417 C C . SER A 1 12 ? 12.506 -1.604 1.997 1.00 65.42 12 SER A C 9
ATOM 4418 O O . SER A 1 12 ? 12.331 -1.218 0.841 1.00 64.52 12 SER A O 9
ATOM 4426 N N . LYS A 1 13 ? 11.714 -2.490 2.591 1.00 73.15 13 LYS A N 9
ATOM 4427 C CA . LYS A 1 13 ? 10.566 -3.072 1.904 1.00 3.31 13 LYS A CA 9
ATOM 4428 C C . LYS A 1 13 ? 9.575 -1.990 1.488 1.00 43.52 13 LYS A C 9
ATOM 4429 O O . LYS A 1 13 ? 8.762 -2.193 0.587 1.00 73.15 13 LYS A O 9
ATOM 4448 N N . ASP A 1 14 ? 9.650 -0.839 2.148 1.00 23.43 14 ASP A N 9
ATOM 4449 C CA . ASP A 1 14 ? 8.761 0.276 1.845 1.00 43.02 14 ASP A CA 9
ATOM 4450 C C . ASP A 1 14 ? 9.173 0.961 0.546 1.00 42.24 14 ASP A C 9
ATOM 4451 O O . ASP A 1 14 ? 8.331 1.470 -0.195 1.00 31.13 14 ASP A O 9
ATOM 4460 N N . CYS A 1 15 ? 10.474 0.972 0.275 1.00 61.21 15 CYS A N 9
ATOM 4461 C CA . CYS A 1 15 ? 10.999 1.596 -0.934 1.00 22.43 15 CYS A CA 9
ATOM 4462 C C . CYS A 1 15 ? 10.639 0.776 -2.169 1.00 53.04 15 CYS A C 9
ATOM 4463 O O . CYS A 1 15 ? 10.973 -0.405 -2.264 1.00 65.21 15 CYS A O 9
ATOM 4470 N N . CYS A 1 16 ? 9.954 1.411 -3.115 1.00 3.32 16 CYS A N 9
ATOM 4471 C CA . CYS A 1 16 ? 9.548 0.743 -4.345 1.00 35.01 16 CYS A CA 9
ATOM 4472 C C . CYS A 1 16 ? 10.657 0.805 -5.390 1.00 43.45 16 CYS A C 9
ATOM 4473 O O . CYS A 1 16 ? 11.217 1.869 -5.654 1.00 23.30 16 CYS A O 9
ATOM 4480 N N . GLY A 1 17 ? 10.970 -0.343 -5.984 1.00 14.04 17 GLY A N 9
ATOM 4481 C CA . GLY A 1 17 ? 12.010 -0.397 -6.993 1.00 64.34 17 GLY A CA 9
ATOM 4482 C C . GLY A 1 17 ? 12.864 -1.644 -6.879 1.00 65.42 17 GLY A C 9
ATOM 4483 O O . GLY A 1 17 ? 12.696 -2.437 -5.953 1.00 12.42 17 GLY A O 9
ATOM 4487 N N . GLU A 1 18 ? 13.783 -1.820 -7.824 1.00 53.34 18 GLU A N 9
ATOM 4488 C CA . GLU A 1 18 ? 14.664 -2.981 -7.826 1.00 60.42 18 GLU A CA 9
ATOM 4489 C C . GLU A 1 18 ? 15.855 -2.763 -6.897 1.00 15.51 18 GLU A C 9
ATOM 4490 O O . GLU A 1 18 ? 16.607 -1.801 -7.051 1.00 12.14 18 GLU A O 9
ATOM 4502 N N . ALA A 1 19 ? 16.018 -3.662 -5.932 1.00 53.11 19 ALA A N 9
ATOM 4503 C CA . ALA A 1 19 ? 17.116 -3.569 -4.979 1.00 4.22 19 ALA A CA 9
ATOM 4504 C C . ALA A 1 19 ? 17.097 -2.231 -4.248 1.00 12.33 19 ALA A C 9
ATOM 4505 O O . ALA A 1 19 ? 18.144 -1.694 -3.888 1.00 5.20 19 ALA A O 9
ATOM 4512 N N . SER A 1 20 ? 15.899 -1.697 -4.032 1.00 32.03 20 SER A N 9
ATOM 4513 C CA . SER A 1 20 ? 15.744 -0.419 -3.347 1.00 55.22 20 SER A CA 9
ATOM 4514 C C . SER A 1 20 ? 15.824 -0.599 -1.834 1.00 72.54 20 SER A C 9
ATOM 4515 O O . SER A 1 20 ? 14.982 -1.265 -1.232 1.00 71.35 20 SER A O 9
ATOM 4523 N N . MET A 1 21 ? 16.843 -0.001 -1.227 1.00 21.23 21 MET A N 9
ATOM 4524 C CA . MET A 1 21 ? 17.034 -0.095 0.216 1.00 14.42 21 MET A CA 9
ATOM 4525 C C . MET A 1 21 ? 16.717 1.235 0.893 1.00 2.15 21 MET A C 9
ATOM 4526 O O . MET A 1 21 ? 16.968 2.303 0.334 1.00 13.34 21 MET A O 9
ATOM 4540 N N . CYS A 1 22 ? 16.165 1.163 2.100 1.00 24.21 22 CYS A N 9
ATOM 4541 C CA . CYS A 1 22 ? 15.814 2.360 2.854 1.00 51.33 22 CYS A CA 9
ATOM 4542 C C . CYS A 1 22 ? 16.957 2.779 3.774 1.00 60.02 22 CYS A C 9
ATOM 4543 O O . CYS A 1 22 ? 17.354 2.031 4.668 1.00 50.45 22 CYS A O 9
ATOM 4550 N N . SER A 1 23 ? 17.482 3.979 3.548 1.00 14.32 23 SER A N 9
ATOM 4551 C CA . SER A 1 23 ? 18.581 4.497 4.354 1.00 63.30 23 SER A CA 9
ATOM 4552 C C . SER A 1 23 ? 18.195 5.816 5.017 1.00 64.42 23 SER A C 9
ATOM 4553 O O . SER A 1 23 ? 17.043 6.244 4.950 1.00 41.20 23 SER A O 9
ATOM 4561 N N . LYS A 1 24 ? 19.168 6.455 5.657 1.00 10.32 24 LYS A N 9
ATOM 4562 C CA . LYS A 1 24 ? 18.933 7.726 6.332 1.00 4.32 24 LYS A CA 9
ATOM 4563 C C . LYS A 1 24 ? 18.851 8.870 5.326 1.00 63.30 24 LYS A C 9
ATOM 4564 O O . LYS A 1 24 ? 19.143 8.692 4.144 1.00 34.51 24 LYS A O 9
ATOM 4583 N N . GLY A 1 25 ? 18.454 10.045 5.804 1.00 54.24 25 GLY A N 9
ATOM 4584 C CA . GLY A 1 25 ? 18.342 11.201 4.932 1.00 31.55 25 GLY A CA 9
ATOM 4585 C C . GLY A 1 25 ? 19.341 12.287 5.279 1.00 33.21 25 GLY A C 9
ATOM 4586 O O . GLY A 1 25 ? 20.155 12.124 6.188 1.00 74.14 25 GLY A O 9
ATOM 4590 N N . ALA A 1 26 ? 19.280 13.398 4.552 1.00 22.15 26 ALA A N 9
ATOM 4591 C CA . ALA A 1 26 ? 20.186 14.515 4.788 1.00 1.12 26 ALA A CA 9
ATOM 4592 C C . ALA A 1 26 ? 19.549 15.555 5.704 1.00 73.04 26 ALA A C 9
ATOM 4593 O O . ALA A 1 26 ? 19.815 16.751 5.580 1.00 31.35 26 ALA A O 9
ATOM 4600 N N . ASP A 1 27 ? 18.706 15.092 6.620 1.00 1.13 27 ASP A N 9
ATOM 4601 C CA . ASP A 1 27 ? 18.031 15.983 7.557 1.00 33.41 27 ASP A CA 9
ATOM 4602 C C . ASP A 1 27 ? 17.712 15.259 8.861 1.00 34.53 27 ASP A C 9
ATOM 4603 O O . ASP A 1 27 ? 16.765 15.611 9.564 1.00 41.45 27 ASP A O 9
ATOM 4612 N N . GLY A 1 28 ? 18.508 14.242 9.179 1.00 43.34 28 GLY A N 9
ATOM 4613 C CA . GLY A 1 28 ? 18.294 13.484 10.397 1.00 75.31 28 GLY A CA 9
ATOM 4614 C C . GLY A 1 28 ? 17.318 12.340 10.203 1.00 23.52 28 GLY A C 9
ATOM 4615 O O . GLY A 1 28 ? 17.577 11.214 10.630 1.00 60.13 28 GLY A O 9
ATOM 4619 N N . LYS A 1 29 ? 16.192 12.627 9.559 1.00 22.32 29 LYS A N 9
ATOM 4620 C CA . LYS A 1 29 ? 15.173 11.614 9.310 1.00 64.05 29 LYS A CA 9
ATOM 4621 C C . LYS A 1 29 ? 15.685 10.556 8.337 1.00 33.10 29 LYS A C 9
ATOM 4622 O O . LYS A 1 29 ? 16.867 10.531 7.995 1.00 3.43 29 LYS A O 9
ATOM 4641 N N . LYS A 1 30 ? 14.786 9.683 7.893 1.00 4.41 30 LYS A N 9
ATOM 4642 C CA . LYS A 1 30 ? 15.145 8.624 6.957 1.00 1.24 30 LYS A CA 9
ATOM 4643 C C . LYS A 1 30 ? 14.652 8.951 5.551 1.00 21.53 30 LYS A C 9
ATOM 4644 O O . LYS A 1 30 ? 13.864 9.877 5.357 1.00 21.22 30 LYS A O 9
ATOM 4663 N N . THR A 1 31 ? 15.120 8.183 4.572 1.00 72.41 31 THR A N 9
ATOM 4664 C CA . THR A 1 31 ? 14.726 8.390 3.184 1.00 23.20 31 THR A CA 9
ATOM 4665 C C . THR A 1 31 ? 14.932 7.124 2.359 1.00 13.35 31 THR A C 9
ATOM 4666 O O . THR A 1 31 ? 15.598 6.186 2.798 1.00 12.25 31 THR A O 9
ATOM 4677 N N . CYS A 1 32 ? 14.356 7.104 1.162 1.00 43.11 32 CYS A N 9
ATOM 4678 C CA . CYS A 1 32 ? 14.476 5.953 0.275 1.00 42.53 32 CYS A CA 9
ATOM 4679 C C . CYS A 1 32 ? 15.556 6.188 -0.778 1.00 12.40 32 CYS A C 9
ATOM 4680 O O . CYS A 1 32 ? 15.777 7.318 -1.213 1.00 71.05 32 CYS A O 9
ATOM 4687 N N . MET A 1 33 ? 16.224 5.113 -1.182 1.00 3.20 33 MET A N 9
ATOM 4688 C CA . MET A 1 33 ? 17.280 5.202 -2.185 1.00 13.05 33 MET A CA 9
ATOM 4689 C C . MET A 1 33 ? 17.031 4.219 -3.324 1.00 24.53 33 MET A C 9
ATOM 4690 O O . MET A 1 33 ? 17.879 3.377 -3.625 1.00 55.10 33 MET A O 9
ATOM 4704 N N . ILE A 1 34 ? 15.866 4.330 -3.952 1.00 42.14 34 ILE A N 9
ATOM 4705 C CA . ILE A 1 34 ? 15.508 3.451 -5.058 1.00 62.15 34 ILE A CA 9
ATOM 4706 C C . ILE A 1 34 ? 16.611 3.414 -6.111 1.00 25.15 34 ILE A C 9
ATOM 4707 O O . ILE A 1 34 ? 17.553 4.205 -6.065 1.00 45.21 34 ILE A O 9
ATOM 4723 N N . ASP A 1 35 ? 16.487 2.491 -7.058 1.00 0.11 35 ASP A N 9
ATOM 4724 C CA . ASP A 1 35 ? 17.472 2.352 -8.124 1.00 41.33 35 ASP A CA 9
ATOM 4725 C C . ASP A 1 35 ? 16.790 2.272 -9.487 1.00 5.03 35 ASP A C 9
ATOM 4726 O O . ASP A 1 35 ? 17.244 1.556 -10.379 1.00 65.51 35 ASP A O 9
ATOM 4735 N N . LYS A 1 36 ? 15.697 3.011 -9.640 1.00 1.31 36 LYS A N 9
ATOM 4736 C CA . LYS A 1 36 ? 14.952 3.025 -10.893 1.00 34.01 36 LYS A CA 9
ATOM 4737 C C . LYS A 1 36 ? 15.870 3.340 -12.069 1.00 63.42 36 LYS A C 9
ATOM 4738 O O . LYS A 1 36 ? 16.454 4.422 -12.142 1.00 53.03 36 LYS A O 9
ATOM 4757 N N . LEU A 1 37 ? 15.994 2.389 -12.988 1.00 73.44 37 LEU A N 9
ATOM 4758 C CA . LEU A 1 37 ? 16.841 2.565 -14.163 1.00 54.00 37 LEU A CA 9
ATOM 4759 C C . LEU A 1 37 ? 16.387 3.767 -14.986 1.00 22.23 37 LEU A C 9
ATOM 4760 O O . LEU A 1 37 ? 17.168 4.681 -15.250 1.00 24.31 37 LEU A O 9
ATOM 4776 N N . TRP A 1 38 ? 15.121 3.759 -15.385 1.00 52.34 38 TRP A N 9
ATOM 4777 C CA . TRP A 1 38 ? 14.563 4.850 -16.176 1.00 53.43 38 TRP A CA 9
ATOM 4778 C C . TRP A 1 38 ? 14.240 6.052 -15.295 1.00 21.01 38 TRP A C 9
ATOM 4779 O O . TRP A 1 38 ? 14.623 7.180 -15.602 1.00 61.15 38 TRP A O 9
ATOM 4800 N N . GLY A 1 39 ? 13.533 5.803 -14.197 1.00 22.53 39 GLY A N 9
ATOM 4801 C CA . GLY A 1 39 ? 13.172 6.875 -13.288 1.00 34.42 39 GLY A CA 9
ATOM 4802 C C . GLY A 1 39 ? 11.717 7.280 -13.419 1.00 32.33 39 GLY A C 9
ATOM 4803 O O . GLY A 1 39 ? 11.336 8.384 -13.031 1.00 51.11 39 GLY A O 9
ATOM 4807 N N . GLY A 1 1 ? 1.460 1.131 0.290 1.00 54.52 1 GLY A N 10
ATOM 4808 C CA . GLY A 1 1 ? 2.158 0.557 -0.845 1.00 74.04 1 GLY A CA 10
ATOM 4809 C C . GLY A 1 1 ? 3.664 0.636 -0.700 1.00 23.50 1 GLY A C 10
ATOM 4810 O O . GLY A 1 1 ? 4.263 -0.130 0.056 1.00 3.44 1 GLY A O 10
ATOM 4814 N N . CYS A 1 2 ? 4.280 1.562 -1.427 1.00 71.21 2 CYS A N 10
ATOM 4815 C CA . CYS A 1 2 ? 5.726 1.737 -1.378 1.00 64.21 2 CYS A CA 10
ATOM 4816 C C . CYS A 1 2 ? 6.114 3.166 -1.747 1.00 22.20 2 CYS A C 10
ATOM 4817 O O . CYS A 1 2 ? 5.601 3.731 -2.713 1.00 64.22 2 CYS A O 10
ATOM 4824 N N . LYS A 1 3 ? 7.024 3.745 -0.971 1.00 13.24 3 LYS A N 10
ATOM 4825 C CA . LYS A 1 3 ? 7.483 5.107 -1.215 1.00 10.32 3 LYS A CA 10
ATOM 4826 C C . LYS A 1 3 ? 8.311 5.181 -2.493 1.00 44.24 3 LYS A C 10
ATOM 4827 O O . LYS A 1 3 ? 8.497 4.180 -3.183 1.00 74.43 3 LYS A O 10
ATOM 4846 N N . GLY A 1 4 ? 8.809 6.375 -2.803 1.00 22.21 4 GLY A N 10
ATOM 4847 C CA . GLY A 1 4 ? 9.613 6.556 -3.997 1.00 42.23 4 GLY A CA 10
ATOM 4848 C C . GLY A 1 4 ? 11.053 6.906 -3.679 1.00 43.12 4 GLY A C 10
ATOM 4849 O O . GLY A 1 4 ? 11.651 6.332 -2.770 1.00 22.42 4 GLY A O 10
ATOM 4853 N N . GLN A 1 5 ? 11.611 7.850 -4.431 1.00 24.42 5 GLN A N 10
ATOM 4854 C CA . GLN A 1 5 ? 12.991 8.273 -4.225 1.00 25.31 5 GLN A CA 10
ATOM 4855 C C . GLN A 1 5 ? 13.058 9.479 -3.294 1.00 31.44 5 GLN A C 10
ATOM 4856 O O . GLN A 1 5 ? 12.286 10.427 -3.434 1.00 41.34 5 GLN A O 10
ATOM 4870 N N . ASP A 1 6 ? 13.984 9.435 -2.342 1.00 62.34 6 ASP A N 10
ATOM 4871 C CA . ASP A 1 6 ? 14.152 10.524 -1.388 1.00 0.23 6 ASP A CA 10
ATOM 4872 C C . ASP A 1 6 ? 12.950 10.617 -0.453 1.00 2.52 6 ASP A C 10
ATOM 4873 O O . ASP A 1 6 ? 12.809 11.582 0.298 1.00 55.54 6 ASP A O 10
ATOM 4882 N N . ALA A 1 7 ? 12.087 9.608 -0.505 1.00 12.43 7 ALA A N 10
ATOM 4883 C CA . ALA A 1 7 ? 10.898 9.576 0.338 1.00 51.22 7 ALA A CA 10
ATOM 4884 C C . ALA A 1 7 ? 11.207 8.964 1.700 1.00 74.53 7 ALA A C 10
ATOM 4885 O O . ALA A 1 7 ? 11.979 8.012 1.819 1.00 51.14 7 ALA A O 10
ATOM 4892 N N . PRO A 1 8 ? 10.591 9.520 2.753 1.00 12.32 8 PRO A N 10
ATOM 4893 C CA . PRO A 1 8 ? 10.785 9.044 4.126 1.00 12.21 8 PRO A CA 10
ATOM 4894 C C . PRO A 1 8 ? 10.157 7.674 4.359 1.00 51.32 8 PRO A C 10
ATOM 4895 O O . PRO A 1 8 ? 8.938 7.519 4.287 1.00 35.40 8 PRO A O 10
ATOM 4906 N N . CYS A 1 9 ? 10.997 6.683 4.638 1.00 11.32 9 CYS A N 10
ATOM 4907 C CA . CYS A 1 9 ? 10.525 5.326 4.882 1.00 72.32 9 CYS A CA 10
ATOM 4908 C C . CYS A 1 9 ? 11.097 4.776 6.185 1.00 2.44 9 CYS A C 10
ATOM 4909 O O . CYS A 1 9 ? 11.943 5.408 6.819 1.00 60.33 9 CYS A O 10
ATOM 4916 N N . SER A 1 10 ? 10.630 3.596 6.580 1.00 54.24 10 SER A N 10
ATOM 4917 C CA . SER A 1 10 ? 11.092 2.963 7.809 1.00 32.11 10 SER A CA 10
ATOM 4918 C C . SER A 1 10 ? 11.773 1.631 7.511 1.00 20.31 10 SER A C 10
ATOM 4919 O O . SER A 1 10 ? 12.615 1.165 8.279 1.00 61.31 10 SER A O 10
ATOM 4927 N N . LYS A 1 11 ? 11.402 1.022 6.390 1.00 64.22 11 LYS A N 10
ATOM 4928 C CA . LYS A 1 11 ? 11.977 -0.256 5.987 1.00 72.41 11 LYS A CA 10
ATOM 4929 C C . LYS A 1 11 ? 12.276 -0.271 4.491 1.00 24.03 11 LYS A C 10
ATOM 4930 O O . LYS A 1 11 ? 11.531 0.298 3.694 1.00 70.22 11 LYS A O 10
ATOM 4949 N N . SER A 1 12 ? 13.371 -0.926 4.118 1.00 21.00 12 SER A N 10
ATOM 4950 C CA . SER A 1 12 ? 13.770 -1.013 2.718 1.00 1.41 12 SER A CA 10
ATOM 4951 C C . SER A 1 12 ? 12.631 -1.557 1.861 1.00 22.13 12 SER A C 10
ATOM 4952 O O . SER A 1 12 ? 12.466 -1.167 0.705 1.00 1.55 12 SER A O 10
ATOM 4960 N N . LYS A 1 13 ? 11.847 -2.462 2.437 1.00 62.52 13 LYS A N 10
ATOM 4961 C CA . LYS A 1 13 ? 10.722 -3.062 1.729 1.00 41.21 13 LYS A CA 10
ATOM 4962 C C . LYS A 1 13 ? 9.712 -1.997 1.312 1.00 64.32 13 LYS A C 10
ATOM 4963 O O . LYS A 1 13 ? 8.913 -2.210 0.400 1.00 42.22 13 LYS A O 10
ATOM 4982 N N . ASP A 1 14 ? 9.755 -0.852 1.984 1.00 63.21 14 ASP A N 10
ATOM 4983 C CA . ASP A 1 14 ? 8.846 0.247 1.681 1.00 34.41 14 ASP A CA 10
ATOM 4984 C C . ASP A 1 14 ? 9.232 0.927 0.372 1.00 45.32 14 ASP A C 10
ATOM 4985 O O . ASP A 1 14 ? 8.378 1.451 -0.344 1.00 4.41 14 ASP A O 10
ATOM 4994 N N . CYS A 1 15 ? 10.525 0.917 0.065 1.00 63.52 15 CYS A N 10
ATOM 4995 C CA . CYS A 1 15 ? 11.027 1.534 -1.157 1.00 72.31 15 CYS A CA 10
ATOM 4996 C C . CYS A 1 15 ? 10.609 0.728 -2.384 1.00 50.52 15 CYS A C 10
ATOM 4997 O O . CYS A 1 15 ? 10.929 -0.455 -2.503 1.00 1.32 15 CYS A O 10
ATOM 5004 N N . CYS A 1 16 ? 9.892 1.378 -3.295 1.00 43.13 16 CYS A N 10
ATOM 5005 C CA . CYS A 1 16 ? 9.430 0.725 -4.514 1.00 31.54 16 CYS A CA 10
ATOM 5006 C C . CYS A 1 16 ? 10.501 0.778 -5.600 1.00 33.35 16 CYS A C 10
ATOM 5007 O O . CYS A 1 16 ? 11.013 1.846 -5.929 1.00 4.43 16 CYS A O 10
ATOM 5014 N N . GLY A 1 17 ? 10.833 -0.385 -6.153 1.00 1.23 17 GLY A N 10
ATOM 5015 C CA . GLY A 1 17 ? 11.840 -0.449 -7.195 1.00 65.14 17 GLY A CA 10
ATOM 5016 C C . GLY A 1 17 ? 12.706 -1.689 -7.090 1.00 3.25 17 GLY A C 10
ATOM 5017 O O . GLY A 1 17 ? 12.512 -2.514 -6.198 1.00 22.22 17 GLY A O 10
ATOM 5021 N N . GLU A 1 18 ? 13.663 -1.820 -8.003 1.00 61.40 18 GLU A N 10
ATOM 5022 C CA . GLU A 1 18 ? 14.560 -2.970 -8.009 1.00 75.40 18 GLU A CA 10
ATOM 5023 C C . GLU A 1 18 ? 15.800 -2.698 -7.164 1.00 2.45 18 GLU A C 10
ATOM 5024 O O . GLU A 1 18 ? 16.488 -1.696 -7.357 1.00 43.13 18 GLU A O 10
ATOM 5036 N N . ALA A 1 19 ? 16.079 -3.596 -6.225 1.00 33.22 19 ALA A N 10
ATOM 5037 C CA . ALA A 1 19 ? 17.236 -3.454 -5.351 1.00 3.15 19 ALA A CA 10
ATOM 5038 C C . ALA A 1 19 ? 17.186 -2.137 -4.583 1.00 43.14 19 ALA A C 10
ATOM 5039 O O . ALA A 1 19 ? 18.222 -1.558 -4.258 1.00 5.33 19 ALA A O 10
ATOM 5046 N N . SER A 1 20 ? 15.975 -1.669 -4.299 1.00 3.15 20 SER A N 10
ATOM 5047 C CA . SER A 1 20 ? 15.791 -0.417 -3.573 1.00 73.34 20 SER A CA 10
ATOM 5048 C C . SER A 1 20 ? 15.934 -0.634 -2.070 1.00 63.11 20 SER A C 10
ATOM 5049 O O . SER A 1 20 ? 15.302 -1.521 -1.497 1.00 1.42 20 SER A O 10
ATOM 5057 N N . MET A 1 21 ? 16.771 0.183 -1.438 1.00 72.22 21 MET A N 10
ATOM 5058 C CA . MET A 1 21 ? 16.997 0.082 -0.001 1.00 63.31 21 MET A CA 10
ATOM 5059 C C . MET A 1 21 ? 16.678 1.402 0.694 1.00 72.52 21 MET A C 10
ATOM 5060 O O . MET A 1 21 ? 16.920 2.478 0.146 1.00 25.45 21 MET A O 10
ATOM 5074 N N . CYS A 1 22 ? 16.132 1.312 1.902 1.00 60.00 22 CYS A N 10
ATOM 5075 C CA . CYS A 1 22 ? 15.778 2.498 2.672 1.00 43.53 22 CYS A CA 10
ATOM 5076 C C . CYS A 1 22 ? 16.949 2.953 3.538 1.00 11.55 22 CYS A C 10
ATOM 5077 O O . CYS A 1 22 ? 17.412 2.218 4.410 1.00 65.33 22 CYS A O 10
ATOM 5084 N N . SER A 1 23 ? 17.422 4.171 3.293 1.00 53.21 23 SER A N 10
ATOM 5085 C CA . SER A 1 23 ? 18.540 4.724 4.048 1.00 62.31 23 SER A CA 10
ATOM 5086 C C . SER A 1 23 ? 18.082 5.881 4.929 1.00 14.44 23 SER A C 10
ATOM 5087 O O . SER A 1 23 ? 16.889 6.170 5.025 1.00 54.32 23 SER A O 10
ATOM 5095 N N . LYS A 1 24 ? 19.038 6.542 5.573 1.00 63.31 24 LYS A N 10
ATOM 5096 C CA . LYS A 1 24 ? 18.736 7.669 6.446 1.00 12.34 24 LYS A CA 10
ATOM 5097 C C . LYS A 1 24 ? 18.606 8.960 5.644 1.00 70.13 24 LYS A C 10
ATOM 5098 O O . LYS A 1 24 ? 18.693 8.951 4.417 1.00 63.54 24 LYS A O 10
ATOM 5117 N N . GLY A 1 25 ? 18.398 10.070 6.346 1.00 62.14 25 GLY A N 10
ATOM 5118 C CA . GLY A 1 25 ? 18.261 11.353 5.681 1.00 23.14 25 GLY A CA 10
ATOM 5119 C C . GLY A 1 25 ? 19.414 12.289 5.985 1.00 63.11 25 GLY A C 10
ATOM 5120 O O . GLY A 1 25 ? 20.549 12.037 5.582 1.00 44.33 25 GLY A O 10
ATOM 5124 N N . ALA A 1 26 ? 19.123 13.373 6.696 1.00 31.14 26 ALA A N 10
ATOM 5125 C CA . ALA A 1 26 ? 20.144 14.349 7.054 1.00 43.53 26 ALA A CA 10
ATOM 5126 C C . ALA A 1 26 ? 19.872 14.951 8.428 1.00 32.13 26 ALA A C 10
ATOM 5127 O O . ALA A 1 26 ? 20.785 15.110 9.239 1.00 52.44 26 ALA A O 10
ATOM 5134 N N . ASP A 1 27 ? 18.611 15.283 8.684 1.00 44.40 27 ASP A N 10
ATOM 5135 C CA . ASP A 1 27 ? 18.219 15.867 9.961 1.00 13.33 27 ASP A CA 10
ATOM 5136 C C . ASP A 1 27 ? 17.697 14.794 10.912 1.00 42.30 27 ASP A C 10
ATOM 5137 O O . ASP A 1 27 ? 16.769 15.032 11.683 1.00 34.21 27 ASP A O 10
ATOM 5146 N N . GLY A 1 28 ? 18.301 13.611 10.850 1.00 44.40 28 GLY A N 10
ATOM 5147 C CA . GLY A 1 28 ? 17.884 12.519 11.709 1.00 14.14 28 GLY A CA 10
ATOM 5148 C C . GLY A 1 28 ? 16.866 11.614 11.044 1.00 50.23 28 GLY A C 10
ATOM 5149 O O . GLY A 1 28 ? 16.845 10.407 11.285 1.00 11.12 28 GLY A O 10
ATOM 5153 N N . LYS A 1 29 ? 16.018 12.198 10.204 1.00 72.34 29 LYS A N 10
ATOM 5154 C CA . LYS A 1 29 ? 14.992 11.437 9.500 1.00 14.15 29 LYS A CA 10
ATOM 5155 C C . LYS A 1 29 ? 15.621 10.402 8.574 1.00 71.04 29 LYS A C 10
ATOM 5156 O O . LYS A 1 29 ? 16.833 10.185 8.599 1.00 14.33 29 LYS A O 10
ATOM 5175 N N . LYS A 1 30 ? 14.791 9.766 7.754 1.00 35.23 30 LYS A N 10
ATOM 5176 C CA . LYS A 1 30 ? 15.265 8.755 6.817 1.00 41.15 30 LYS A CA 10
ATOM 5177 C C . LYS A 1 30 ? 14.712 9.008 5.418 1.00 53.22 30 LYS A C 10
ATOM 5178 O O . LYS A 1 30 ? 13.802 9.818 5.235 1.00 4.53 30 LYS A O 10
ATOM 5197 N N . THR A 1 31 ? 15.265 8.309 4.432 1.00 70.32 31 THR A N 10
ATOM 5198 C CA . THR A 1 31 ? 14.827 8.457 3.050 1.00 54.41 31 THR A CA 10
ATOM 5199 C C . THR A 1 31 ? 15.146 7.210 2.235 1.00 71.45 31 THR A C 10
ATOM 5200 O O . THR A 1 31 ? 16.040 6.438 2.585 1.00 54.31 31 THR A O 10
ATOM 5211 N N . CYS A 1 32 ? 14.411 7.017 1.145 1.00 72.45 32 CYS A N 10
ATOM 5212 C CA . CYS A 1 32 ? 14.615 5.862 0.278 1.00 4.11 32 CYS A CA 10
ATOM 5213 C C . CYS A 1 32 ? 15.707 6.141 -0.751 1.00 41.11 32 CYS A C 10
ATOM 5214 O O . CYS A 1 32 ? 16.146 7.280 -0.913 1.00 34.54 32 CYS A O 10
ATOM 5221 N N . MET A 1 33 ? 16.140 5.093 -1.444 1.00 45.45 33 MET A N 10
ATOM 5222 C CA . MET A 1 33 ? 17.180 5.226 -2.459 1.00 74.11 33 MET A CA 10
ATOM 5223 C C . MET A 1 33 ? 16.967 4.223 -3.589 1.00 2.31 33 MET A C 10
ATOM 5224 O O . MET A 1 33 ? 17.853 3.426 -3.898 1.00 30.32 33 MET A O 10
ATOM 5238 N N . ILE A 1 34 ? 15.789 4.269 -4.201 1.00 52.50 34 ILE A N 10
ATOM 5239 C CA . ILE A 1 34 ? 15.462 3.365 -5.297 1.00 12.53 34 ILE A CA 10
ATOM 5240 C C . ILE A 1 34 ? 16.560 3.364 -6.355 1.00 11.32 34 ILE A C 10
ATOM 5241 O O . ILE A 1 34 ? 17.452 4.213 -6.339 1.00 71.34 34 ILE A O 10
ATOM 5257 N N . ASP A 1 35 ? 16.487 2.407 -7.273 1.00 44.54 35 ASP A N 10
ATOM 5258 C CA . ASP A 1 35 ? 17.474 2.297 -8.342 1.00 12.11 35 ASP A CA 10
ATOM 5259 C C . ASP A 1 35 ? 16.805 1.932 -9.663 1.00 71.43 35 ASP A C 10
ATOM 5260 O O . ASP A 1 35 ? 17.296 1.081 -10.406 1.00 12.01 35 ASP A O 10
ATOM 5269 N N . LYS A 1 36 ? 15.681 2.579 -9.950 1.00 53.14 36 LYS A N 10
ATOM 5270 C CA . LYS A 1 36 ? 14.943 2.323 -11.182 1.00 2.50 36 LYS A CA 10
ATOM 5271 C C . LYS A 1 36 ? 15.864 2.406 -12.395 1.00 3.10 36 LYS A C 10
ATOM 5272 O O . LYS A 1 36 ? 16.991 2.896 -12.300 1.00 34.42 36 LYS A O 10
ATOM 5291 N N . LEU A 1 37 ? 15.379 1.926 -13.535 1.00 14.45 37 LEU A N 10
ATOM 5292 C CA . LEU A 1 37 ? 16.158 1.948 -14.767 1.00 61.55 37 LEU A CA 10
ATOM 5293 C C . LEU A 1 37 ? 15.674 3.055 -15.699 1.00 23.53 37 LEU A C 10
ATOM 5294 O O . LEU A 1 37 ? 16.415 3.989 -16.005 1.00 15.24 37 LEU A O 10
ATOM 5310 N N . TRP A 1 38 ? 14.428 2.943 -16.144 1.00 0.13 38 TRP A N 10
ATOM 5311 C CA . TRP A 1 38 ? 13.844 3.936 -17.038 1.00 45.24 38 TRP A CA 10
ATOM 5312 C C . TRP A 1 38 ? 13.545 5.232 -16.292 1.00 71.34 38 TRP A C 10
ATOM 5313 O O . TRP A 1 38 ? 13.884 6.319 -16.757 1.00 1.21 38 TRP A O 10
ATOM 5334 N N . GLY A 1 39 ? 12.907 5.108 -15.132 1.00 70.03 39 GLY A N 10
ATOM 5335 C CA . GLY A 1 39 ? 12.573 6.278 -14.341 1.00 71.30 39 GLY A CA 10
ATOM 5336 C C . GLY A 1 39 ? 13.797 7.079 -13.945 1.00 42.14 39 GLY A C 10
ATOM 5337 O O . GLY A 1 39 ? 13.925 8.248 -14.308 1.00 4.54 39 GLY A O 10
ATOM 5341 N N . GLY A 1 1 ? 1.608 -0.528 -1.345 1.00 43.45 1 GLY A N 11
ATOM 5342 C CA . GLY A 1 1 ? 1.984 0.720 -0.706 1.00 23.53 1 GLY A CA 11
ATOM 5343 C C . GLY A 1 1 ? 3.481 0.834 -0.492 1.00 73.54 1 GLY A C 11
ATOM 5344 O O . GLY A 1 1 ? 4.023 0.280 0.464 1.00 21.43 1 GLY A O 11
ATOM 5348 N N . CYS A 1 2 ? 4.151 1.552 -1.386 1.00 41.55 2 CYS A N 11
ATOM 5349 C CA . CYS A 1 2 ? 5.594 1.736 -1.294 1.00 4.11 2 CYS A CA 11
ATOM 5350 C C . CYS A 1 2 ? 5.982 3.173 -1.629 1.00 45.30 2 CYS A C 11
ATOM 5351 O O . CYS A 1 2 ? 5.473 3.759 -2.584 1.00 50.44 2 CYS A O 11
ATOM 5358 N N . LYS A 1 3 ? 6.888 3.736 -0.836 1.00 63.22 3 LYS A N 11
ATOM 5359 C CA . LYS A 1 3 ? 7.347 5.103 -1.048 1.00 4.51 3 LYS A CA 11
ATOM 5360 C C . LYS A 1 3 ? 8.187 5.205 -2.318 1.00 13.35 3 LYS A C 11
ATOM 5361 O O . LYS A 1 3 ? 8.379 4.219 -3.027 1.00 21.32 3 LYS A O 11
ATOM 5380 N N . GLY A 1 4 ? 8.686 6.406 -2.597 1.00 75.33 4 GLY A N 11
ATOM 5381 C CA . GLY A 1 4 ? 9.500 6.613 -3.781 1.00 15.33 4 GLY A CA 11
ATOM 5382 C C . GLY A 1 4 ? 10.925 7.004 -3.443 1.00 15.31 4 GLY A C 11
ATOM 5383 O O . GLY A 1 4 ? 11.522 6.456 -2.517 1.00 53.10 4 GLY A O 11
ATOM 5387 N N . GLN A 1 5 ? 11.471 7.953 -4.196 1.00 55.43 5 GLN A N 11
ATOM 5388 C CA . GLN A 1 5 ? 12.836 8.415 -3.973 1.00 35.24 5 GLN A CA 11
ATOM 5389 C C . GLN A 1 5 ? 12.856 9.621 -3.039 1.00 64.23 5 GLN A C 11
ATOM 5390 O O . GLN A 1 5 ? 12.046 10.537 -3.175 1.00 53.31 5 GLN A O 11
ATOM 5404 N N . ASP A 1 6 ? 13.788 9.613 -2.092 1.00 53.31 6 ASP A N 11
ATOM 5405 C CA . ASP A 1 6 ? 13.915 10.707 -1.136 1.00 52.20 6 ASP A CA 11
ATOM 5406 C C . ASP A 1 6 ? 12.715 10.749 -0.195 1.00 32.50 6 ASP A C 11
ATOM 5407 O O . ASP A 1 6 ? 12.525 11.715 0.542 1.00 10.25 6 ASP A O 11
ATOM 5416 N N . ALA A 1 7 ? 11.907 9.693 -0.227 1.00 45.41 7 ALA A N 11
ATOM 5417 C CA . ALA A 1 7 ? 10.727 9.609 0.623 1.00 33.23 7 ALA A CA 11
ATOM 5418 C C . ALA A 1 7 ? 11.062 8.968 1.966 1.00 71.01 7 ALA A C 11
ATOM 5419 O O . ALA A 1 7 ? 11.848 8.024 2.052 1.00 50.34 7 ALA A O 11
ATOM 5426 N N . PRO A 1 8 ? 10.453 9.491 3.041 1.00 43.24 8 PRO A N 11
ATOM 5427 C CA . PRO A 1 8 ? 10.672 8.985 4.399 1.00 42.21 8 PRO A CA 11
ATOM 5428 C C . PRO A 1 8 ? 10.065 7.602 4.607 1.00 64.11 8 PRO A C 11
ATOM 5429 O O . PRO A 1 8 ? 8.864 7.406 4.422 1.00 32.44 8 PRO A O 11
ATOM 5440 N N . CYS A 1 9 ? 10.903 6.645 4.993 1.00 42.24 9 CYS A N 11
ATOM 5441 C CA . CYS A 1 9 ? 10.450 5.279 5.226 1.00 12.51 9 CYS A CA 11
ATOM 5442 C C . CYS A 1 9 ? 11.067 4.712 6.501 1.00 21.01 9 CYS A C 11
ATOM 5443 O O . CYS A 1 9 ? 11.951 5.324 7.101 1.00 61.33 9 CYS A O 11
ATOM 5450 N N . SER A 1 10 ? 10.595 3.538 6.909 1.00 14.52 10 SER A N 11
ATOM 5451 C CA . SER A 1 10 ? 11.097 2.890 8.114 1.00 30.55 10 SER A CA 11
ATOM 5452 C C . SER A 1 10 ? 11.744 1.549 7.780 1.00 33.32 10 SER A C 11
ATOM 5453 O O . SER A 1 10 ? 12.613 1.067 8.507 1.00 60.33 10 SER A O 11
ATOM 5461 N N . LYS A 1 11 ? 11.313 0.950 6.675 1.00 52.52 11 LYS A N 11
ATOM 5462 C CA . LYS A 1 11 ? 11.849 -0.334 6.241 1.00 73.21 11 LYS A CA 11
ATOM 5463 C C . LYS A 1 11 ? 12.109 -0.336 4.738 1.00 51.51 11 LYS A C 11
ATOM 5464 O O . LYS A 1 11 ? 11.343 0.241 3.965 1.00 24.04 11 LYS A O 11
ATOM 5483 N N . SER A 1 12 ? 13.193 -0.988 4.330 1.00 12.01 12 SER A N 11
ATOM 5484 C CA . SER A 1 12 ? 13.555 -1.062 2.920 1.00 73.25 12 SER A CA 11
ATOM 5485 C C . SER A 1 12 ? 12.389 -1.586 2.086 1.00 11.23 12 SER A C 11
ATOM 5486 O O . SER A 1 12 ? 12.202 -1.185 0.937 1.00 31.32 12 SER A O 11
ATOM 5494 N N . LYS A 1 13 ? 11.607 -2.485 2.674 1.00 15.42 13 LYS A N 11
ATOM 5495 C CA . LYS A 1 13 ? 10.457 -3.064 1.989 1.00 22.12 13 LYS A CA 11
ATOM 5496 C C . LYS A 1 13 ? 9.468 -1.980 1.573 1.00 44.12 13 LYS A C 11
ATOM 5497 O O . LYS A 1 13 ? 8.662 -2.178 0.664 1.00 34.13 13 LYS A O 11
ATOM 5516 N N . ASP A 1 14 ? 9.538 -0.834 2.242 1.00 74.24 14 ASP A N 11
ATOM 5517 C CA . ASP A 1 14 ? 8.650 0.283 1.939 1.00 30.40 14 ASP A CA 11
ATOM 5518 C C . ASP A 1 14 ? 9.042 0.947 0.623 1.00 74.22 14 ASP A C 11
ATOM 5519 O O . ASP A 1 14 ? 8.186 1.424 -0.123 1.00 12.21 14 ASP A O 11
ATOM 5528 N N . CYS A 1 15 ? 10.340 0.975 0.344 1.00 65.14 15 CYS A N 11
ATOM 5529 C CA . CYS A 1 15 ? 10.847 1.582 -0.881 1.00 71.24 15 CYS A CA 11
ATOM 5530 C C . CYS A 1 15 ? 10.425 0.772 -2.104 1.00 52.42 15 CYS A C 11
ATOM 5531 O O . CYS A 1 15 ? 10.703 -0.424 -2.197 1.00 41.54 15 CYS A O 11
ATOM 5538 N N . CYS A 1 16 ? 9.751 1.433 -3.040 1.00 65.23 16 CYS A N 11
ATOM 5539 C CA . CYS A 1 16 ? 9.290 0.777 -4.258 1.00 21.44 16 CYS A CA 11
ATOM 5540 C C . CYS A 1 16 ? 10.425 0.647 -5.269 1.00 62.41 16 CYS A C 11
ATOM 5541 O O . CYS A 1 16 ? 11.144 1.608 -5.539 1.00 54.11 16 CYS A O 11
ATOM 5548 N N . GLY A 1 17 ? 10.580 -0.551 -5.826 1.00 3.11 17 GLY A N 11
ATOM 5549 C CA . GLY A 1 17 ? 11.629 -0.785 -6.801 1.00 70.42 17 GLY A CA 11
ATOM 5550 C C . GLY A 1 17 ? 12.009 -2.249 -6.903 1.00 62.22 17 GLY A C 11
ATOM 5551 O O . GLY A 1 17 ? 11.413 -3.099 -6.242 1.00 4.32 17 GLY A O 11
ATOM 5555 N N . GLU A 1 18 ? 13.003 -2.544 -7.735 1.00 70.44 18 GLU A N 11
ATOM 5556 C CA . GLU A 1 18 ? 13.459 -3.917 -7.923 1.00 3.41 18 GLU A CA 11
ATOM 5557 C C . GLU A 1 18 ? 14.568 -4.261 -6.933 1.00 64.20 18 GLU A C 11
ATOM 5558 O O . GLU A 1 18 ? 14.648 -5.386 -6.441 1.00 63.41 18 GLU A O 11
ATOM 5570 N N . ALA A 1 19 ? 15.422 -3.284 -6.647 1.00 25.03 19 ALA A N 11
ATOM 5571 C CA . ALA A 1 19 ? 16.526 -3.482 -5.715 1.00 70.43 19 ALA A CA 11
ATOM 5572 C C . ALA A 1 19 ? 16.756 -2.239 -4.863 1.00 53.34 19 ALA A C 11
ATOM 5573 O O . ALA A 1 19 ? 17.892 -1.905 -4.529 1.00 24.11 19 ALA A O 11
ATOM 5580 N N . SER A 1 20 ? 15.669 -1.556 -4.516 1.00 45.13 20 SER A N 11
ATOM 5581 C CA . SER A 1 20 ? 15.753 -0.346 -3.707 1.00 4.21 20 SER A CA 11
ATOM 5582 C C . SER A 1 20 ? 16.152 -0.678 -2.272 1.00 60.43 20 SER A C 11
ATOM 5583 O O . SER A 1 20 ? 16.430 -1.832 -1.946 1.00 5.34 20 SER A O 11
ATOM 5591 N N . MET A 1 21 ? 16.177 0.341 -1.420 1.00 51.33 21 MET A N 11
ATOM 5592 C CA . MET A 1 21 ? 16.540 0.158 -0.020 1.00 21.21 21 MET A CA 11
ATOM 5593 C C . MET A 1 21 ? 16.305 1.438 0.775 1.00 11.21 21 MET A C 11
ATOM 5594 O O . MET A 1 21 ? 16.535 2.541 0.278 1.00 70.14 21 MET A O 11
ATOM 5608 N N . CYS A 1 22 ? 15.845 1.285 2.012 1.00 11.23 22 CYS A N 11
ATOM 5609 C CA . CYS A 1 22 ? 15.578 2.429 2.876 1.00 34.32 22 CYS A CA 11
ATOM 5610 C C . CYS A 1 22 ? 16.802 2.772 3.719 1.00 24.54 22 CYS A C 11
ATOM 5611 O O . CYS A 1 22 ? 17.320 1.929 4.452 1.00 20.22 22 CYS A O 11
ATOM 5618 N N . SER A 1 23 ? 17.260 4.015 3.610 1.00 62.40 23 SER A N 11
ATOM 5619 C CA . SER A 1 23 ? 18.426 4.469 4.359 1.00 31.41 23 SER A CA 11
ATOM 5620 C C . SER A 1 23 ? 18.139 5.793 5.061 1.00 71.42 23 SER A C 11
ATOM 5621 O O . SER A 1 23 ? 16.995 6.244 5.117 1.00 51.20 23 SER A O 11
ATOM 5629 N N . LYS A 1 24 ? 19.186 6.411 5.595 1.00 25.24 24 LYS A N 11
ATOM 5630 C CA . LYS A 1 24 ? 19.050 7.684 6.293 1.00 22.21 24 LYS A CA 11
ATOM 5631 C C . LYS A 1 24 ? 18.836 8.826 5.305 1.00 75.32 24 LYS A C 11
ATOM 5632 O O . LYS A 1 24 ? 18.821 8.616 4.093 1.00 70.13 24 LYS A O 11
ATOM 5651 N N . GLY A 1 25 ? 18.670 10.035 5.832 1.00 44.45 25 GLY A N 11
ATOM 5652 C CA . GLY A 1 25 ? 18.460 11.192 4.981 1.00 3.41 25 GLY A CA 11
ATOM 5653 C C . GLY A 1 25 ? 19.607 12.181 5.054 1.00 51.15 25 GLY A C 11
ATOM 5654 O O . GLY A 1 25 ? 20.713 11.894 4.596 1.00 14.10 25 GLY A O 11
ATOM 5658 N N . ALA A 1 26 ? 19.343 13.350 5.629 1.00 71.24 26 ALA A N 11
ATOM 5659 C CA . ALA A 1 26 ? 20.362 14.384 5.759 1.00 14.25 26 ALA A CA 11
ATOM 5660 C C . ALA A 1 26 ? 20.242 15.107 7.097 1.00 74.21 26 ALA A C 11
ATOM 5661 O O . ALA A 1 26 ? 21.245 15.393 7.751 1.00 53.23 26 ALA A O 11
ATOM 5668 N N . ASP A 1 27 ? 19.009 15.399 7.497 1.00 2.34 27 ASP A N 11
ATOM 5669 C CA . ASP A 1 27 ? 18.758 16.089 8.758 1.00 63.42 27 ASP A CA 11
ATOM 5670 C C . ASP A 1 27 ? 18.451 15.091 9.871 1.00 52.54 27 ASP A C 11
ATOM 5671 O O . ASP A 1 27 ? 17.648 15.368 10.761 1.00 20.41 27 ASP A O 11
ATOM 5680 N N . GLY A 1 28 ? 19.095 13.930 9.812 1.00 31.32 28 GLY A N 11
ATOM 5681 C CA . GLY A 1 28 ? 18.876 12.909 10.820 1.00 71.41 28 GLY A CA 11
ATOM 5682 C C . GLY A 1 28 ? 17.785 11.932 10.428 1.00 14.23 28 GLY A C 11
ATOM 5683 O O . GLY A 1 28 ? 17.888 10.734 10.694 1.00 14.41 28 GLY A O 11
ATOM 5687 N N . LYS A 1 29 ? 16.734 12.444 9.796 1.00 61.12 29 LYS A N 11
ATOM 5688 C CA . LYS A 1 29 ? 15.618 11.610 9.367 1.00 72.14 29 LYS A CA 11
ATOM 5689 C C . LYS A 1 29 ? 16.089 10.523 8.405 1.00 14.32 29 LYS A C 11
ATOM 5690 O O . LYS A 1 29 ? 17.287 10.360 8.175 1.00 20.33 29 LYS A O 11
ATOM 5709 N N . LYS A 1 30 ? 15.138 9.783 7.845 1.00 50.34 30 LYS A N 11
ATOM 5710 C CA . LYS A 1 30 ? 15.454 8.714 6.905 1.00 23.24 30 LYS A CA 11
ATOM 5711 C C . LYS A 1 30 ? 14.777 8.953 5.560 1.00 53.21 30 LYS A C 11
ATOM 5712 O O . LYS A 1 30 ? 13.803 9.702 5.467 1.00 22.32 30 LYS A O 11
ATOM 5731 N N . THR A 1 31 ? 15.297 8.312 4.518 1.00 73.30 31 THR A N 11
ATOM 5732 C CA . THR A 1 31 ? 14.742 8.455 3.178 1.00 70.41 31 THR A CA 11
ATOM 5733 C C . THR A 1 31 ? 15.061 7.237 2.318 1.00 44.31 31 THR A C 11
ATOM 5734 O O . THR A 1 31 ? 16.016 6.507 2.587 1.00 13.12 31 THR A O 11
ATOM 5745 N N . CYS A 1 32 ? 14.258 7.024 1.281 1.00 20.22 32 CYS A N 11
ATOM 5746 C CA . CYS A 1 32 ? 14.455 5.895 0.380 1.00 32.44 32 CYS A CA 11
ATOM 5747 C C . CYS A 1 32 ? 15.477 6.233 -0.701 1.00 22.02 32 CYS A C 11
ATOM 5748 O O . CYS A 1 32 ? 15.597 7.385 -1.117 1.00 24.12 32 CYS A O 11
ATOM 5755 N N . MET A 1 33 ? 16.211 5.221 -1.151 1.00 60.51 33 MET A N 11
ATOM 5756 C CA . MET A 1 33 ? 17.222 5.410 -2.185 1.00 0.42 33 MET A CA 11
ATOM 5757 C C . MET A 1 33 ? 17.024 4.419 -3.327 1.00 50.54 33 MET A C 11
ATOM 5758 O O . MET A 1 33 ? 17.919 3.635 -3.643 1.00 21.23 33 MET A O 11
ATOM 5772 N N . ILE A 1 34 ? 15.847 4.461 -3.943 1.00 63.12 34 ILE A N 11
ATOM 5773 C CA . ILE A 1 34 ? 15.534 3.567 -5.051 1.00 35.00 34 ILE A CA 11
ATOM 5774 C C . ILE A 1 34 ? 16.612 3.626 -6.127 1.00 61.14 34 ILE A C 11
ATOM 5775 O O . ILE A 1 34 ? 17.516 4.460 -6.070 1.00 22.53 34 ILE A O 11
ATOM 5791 N N . ASP A 1 35 ? 16.509 2.737 -7.109 1.00 62.02 35 ASP A N 11
ATOM 5792 C CA . ASP A 1 35 ? 17.474 2.689 -8.201 1.00 43.25 35 ASP A CA 11
ATOM 5793 C C . ASP A 1 35 ? 16.766 2.681 -9.552 1.00 52.15 35 ASP A C 11
ATOM 5794 O O . ASP A 1 35 ? 17.218 2.036 -10.499 1.00 15.01 35 ASP A O 11
ATOM 5803 N N . LYS A 1 36 ? 15.652 3.401 -9.635 1.00 42.21 36 LYS A N 11
ATOM 5804 C CA . LYS A 1 36 ? 14.880 3.478 -10.870 1.00 1.14 36 LYS A CA 11
ATOM 5805 C C . LYS A 1 36 ? 15.774 3.849 -12.048 1.00 42.04 36 LYS A C 11
ATOM 5806 O O . LYS A 1 36 ? 16.201 4.997 -12.180 1.00 55.14 36 LYS A O 11
ATOM 5825 N N . LEU A 1 37 ? 16.054 2.872 -12.903 1.00 73.55 37 LEU A N 11
ATOM 5826 C CA . LEU A 1 37 ? 16.896 3.096 -14.073 1.00 62.21 37 LEU A CA 11
ATOM 5827 C C . LEU A 1 37 ? 16.053 3.466 -15.289 1.00 12.42 37 LEU A C 11
ATOM 5828 O O . LEU A 1 37 ? 15.980 4.633 -15.673 1.00 41.54 37 LEU A O 11
ATOM 5844 N N . TRP A 1 38 ? 15.416 2.466 -15.887 1.00 42.44 38 TRP A N 11
ATOM 5845 C CA . TRP A 1 38 ? 14.575 2.688 -17.058 1.00 65.15 38 TRP A CA 11
ATOM 5846 C C . TRP A 1 38 ? 13.969 1.378 -17.549 1.00 21.20 38 TRP A C 11
ATOM 5847 O O . TRP A 1 38 ? 13.813 1.167 -18.751 1.00 23.51 38 TRP A O 11
ATOM 5868 N N . GLY A 1 39 ? 13.628 0.500 -16.610 1.00 41.01 39 GLY A N 11
ATOM 5869 C CA . GLY A 1 39 ? 13.042 -0.779 -16.968 1.00 4.32 39 GLY A CA 11
ATOM 5870 C C . GLY A 1 39 ? 12.034 -1.261 -15.944 1.00 55.23 39 GLY A C 11
ATOM 5871 O O . GLY A 1 39 ? 12.366 -2.049 -15.059 1.00 12.31 39 GLY A O 11
ATOM 5875 N N . GLY A 1 1 ? 1.688 0.001 -2.975 1.00 1.33 1 GLY A N 12
ATOM 5876 C CA . GLY A 1 1 ? 2.035 1.338 -2.528 1.00 20.20 1 GLY A CA 12
ATOM 5877 C C . GLY A 1 1 ? 3.477 1.441 -2.074 1.00 5.13 1 GLY A C 12
ATOM 5878 O O . GLY A 1 1 ? 3.849 0.896 -1.034 1.00 65.11 1 GLY A O 12
ATOM 5882 N N . CYS A 1 2 ? 4.293 2.141 -2.855 1.00 24.12 2 CYS A N 12
ATOM 5883 C CA . CYS A 1 2 ? 5.704 2.313 -2.529 1.00 61.42 2 CYS A CA 12
ATOM 5884 C C . CYS A 1 2 ? 6.113 3.778 -2.640 1.00 4.54 2 CYS A C 12
ATOM 5885 O O . CYS A 1 2 ? 5.783 4.455 -3.614 1.00 4.44 2 CYS A O 12
ATOM 5892 N N . LYS A 1 3 ? 6.835 4.263 -1.634 1.00 74.13 3 LYS A N 12
ATOM 5893 C CA . LYS A 1 3 ? 7.291 5.647 -1.617 1.00 43.42 3 LYS A CA 12
ATOM 5894 C C . LYS A 1 3 ? 8.217 5.930 -2.796 1.00 62.51 3 LYS A C 12
ATOM 5895 O O . LYS A 1 3 ? 8.291 5.146 -3.742 1.00 34.24 3 LYS A O 12
ATOM 5914 N N . GLY A 1 4 ? 8.924 7.054 -2.732 1.00 61.11 4 GLY A N 12
ATOM 5915 C CA . GLY A 1 4 ? 9.837 7.418 -3.800 1.00 12.11 4 GLY A CA 12
ATOM 5916 C C . GLY A 1 4 ? 11.220 7.765 -3.287 1.00 25.31 4 GLY A C 12
ATOM 5917 O O . GLY A 1 4 ? 11.762 7.071 -2.427 1.00 33.50 4 GLY A O 12
ATOM 5921 N N . GLN A 1 5 ? 11.794 8.840 -3.817 1.00 1.21 5 GLN A N 12
ATOM 5922 C CA . GLN A 1 5 ? 13.125 9.275 -3.408 1.00 55.34 5 GLN A CA 12
ATOM 5923 C C . GLN A 1 5 ? 13.038 10.363 -2.343 1.00 2.20 5 GLN A C 12
ATOM 5924 O O . GLN A 1 5 ? 12.222 11.279 -2.442 1.00 52.41 5 GLN A O 12
ATOM 5938 N N . ASP A 1 6 ? 13.885 10.256 -1.325 1.00 33.41 6 ASP A N 12
ATOM 5939 C CA . ASP A 1 6 ? 13.905 11.231 -0.241 1.00 34.22 6 ASP A CA 12
ATOM 5940 C C . ASP A 1 6 ? 12.662 11.096 0.634 1.00 41.40 6 ASP A C 12
ATOM 5941 O O . ASP A 1 6 ? 12.413 11.927 1.507 1.00 55.33 6 ASP A O 12
ATOM 5950 N N . ALA A 1 7 ? 11.886 10.045 0.393 1.00 72.11 7 ALA A N 12
ATOM 5951 C CA . ALA A 1 7 ? 10.670 9.801 1.159 1.00 10.30 7 ALA A CA 12
ATOM 5952 C C . ALA A 1 7 ? 10.968 9.000 2.422 1.00 41.12 7 ALA A C 12
ATOM 5953 O O . ALA A 1 7 ? 11.848 8.139 2.447 1.00 42.54 7 ALA A O 12
ATOM 5960 N N . PRO A 1 8 ? 10.219 9.288 3.497 1.00 44.02 8 PRO A N 12
ATOM 5961 C CA . PRO A 1 8 ? 10.386 8.605 4.783 1.00 14.12 8 PRO A CA 12
ATOM 5962 C C . PRO A 1 8 ? 9.927 7.152 4.731 1.00 23.35 8 PRO A C 12
ATOM 5963 O O . PRO A 1 8 ? 8.832 6.852 4.254 1.00 24.13 8 PRO A O 12
ATOM 5974 N N . CYS A 1 9 ? 10.771 6.252 5.226 1.00 42.13 9 CYS A N 12
ATOM 5975 C CA . CYS A 1 9 ? 10.453 4.829 5.236 1.00 2.31 9 CYS A CA 12
ATOM 5976 C C . CYS A 1 9 ? 10.518 4.268 6.654 1.00 73.14 9 CYS A C 12
ATOM 5977 O O . CYS A 1 9 ? 10.854 4.980 7.600 1.00 62.13 9 CYS A O 12
ATOM 5984 N N . SER A 1 10 ? 10.193 2.986 6.792 1.00 52.50 10 SER A N 12
ATOM 5985 C CA . SER A 1 10 ? 10.210 2.330 8.094 1.00 62.22 10 SER A CA 12
ATOM 5986 C C . SER A 1 10 ? 11.085 1.080 8.060 1.00 13.12 10 SER A C 12
ATOM 5987 O O . SER A 1 10 ? 11.726 0.730 9.051 1.00 63.31 10 SER A O 12
ATOM 5995 N N . LYS A 1 11 ? 11.105 0.411 6.913 1.00 64.25 11 LYS A N 12
ATOM 5996 C CA . LYS A 1 11 ? 11.901 -0.800 6.746 1.00 1.43 11 LYS A CA 12
ATOM 5997 C C . LYS A 1 11 ? 12.770 -0.712 5.496 1.00 44.10 11 LYS A C 12
ATOM 5998 O O . LYS A 1 11 ? 13.982 -0.512 5.584 1.00 72.25 11 LYS A O 12
ATOM 6017 N N . SER A 1 12 ? 12.144 -0.861 4.333 1.00 14.03 12 SER A N 12
ATOM 6018 C CA . SER A 1 12 ? 12.861 -0.801 3.065 1.00 12.21 12 SER A CA 12
ATOM 6019 C C . SER A 1 12 ? 11.927 -1.108 1.898 1.00 25.31 12 SER A C 12
ATOM 6020 O O . SER A 1 12 ? 11.892 -0.379 0.907 1.00 14.40 12 SER A O 12
ATOM 6028 N N . LYS A 1 13 ? 11.173 -2.195 2.023 1.00 53.41 13 LYS A N 12
ATOM 6029 C CA . LYS A 1 13 ? 10.237 -2.601 0.981 1.00 41.31 13 LYS A CA 12
ATOM 6030 C C . LYS A 1 13 ? 9.362 -1.428 0.548 1.00 22.52 13 LYS A C 12
ATOM 6031 O O . LYS A 1 13 ? 8.936 -1.352 -0.604 1.00 71.02 13 LYS A O 12
ATOM 6050 N N . ASP A 1 14 ? 9.100 -0.517 1.478 1.00 33.25 14 ASP A N 12
ATOM 6051 C CA . ASP A 1 14 ? 8.278 0.653 1.192 1.00 33.23 14 ASP A CA 12
ATOM 6052 C C . ASP A 1 14 ? 8.805 1.402 -0.027 1.00 51.24 14 ASP A C 12
ATOM 6053 O O . ASP A 1 14 ? 8.032 1.947 -0.817 1.00 24.15 14 ASP A O 12
ATOM 6062 N N . CYS A 1 15 ? 10.125 1.427 -0.175 1.00 63.32 15 CYS A N 12
ATOM 6063 C CA . CYS A 1 15 ? 10.757 2.110 -1.297 1.00 40.23 15 CYS A CA 12
ATOM 6064 C C . CYS A 1 15 ? 10.484 1.374 -2.606 1.00 11.40 15 CYS A C 12
ATOM 6065 O O . CYS A 1 15 ? 10.709 0.168 -2.712 1.00 15.33 15 CYS A O 12
ATOM 6072 N N . CYS A 1 16 ? 9.998 2.109 -3.601 1.00 42.10 16 CYS A N 12
ATOM 6073 C CA . CYS A 1 16 ? 9.694 1.528 -4.903 1.00 52.41 16 CYS A CA 12
ATOM 6074 C C . CYS A 1 16 ? 10.974 1.146 -5.641 1.00 13.30 16 CYS A C 12
ATOM 6075 O O . CYS A 1 16 ? 11.855 1.979 -5.849 1.00 21.01 16 CYS A O 12
ATOM 6082 N N . GLY A 1 17 ? 11.068 -0.120 -6.035 1.00 32.33 17 GLY A N 12
ATOM 6083 C CA . GLY A 1 17 ? 12.243 -0.591 -6.745 1.00 14.10 17 GLY A CA 12
ATOM 6084 C C . GLY A 1 17 ? 12.917 -1.753 -6.043 1.00 44.15 17 GLY A C 12
ATOM 6085 O O . GLY A 1 17 ? 12.906 -1.835 -4.816 1.00 25.32 17 GLY A O 12
ATOM 6089 N N . GLU A 1 18 ? 13.505 -2.654 -6.825 1.00 12.30 18 GLU A N 12
ATOM 6090 C CA . GLU A 1 18 ? 14.185 -3.818 -6.270 1.00 1.11 18 GLU A CA 12
ATOM 6091 C C . GLU A 1 18 ? 15.483 -3.411 -5.577 1.00 74.14 18 GLU A C 12
ATOM 6092 O O . GLU A 1 18 ? 15.872 -4.000 -4.570 1.00 31.52 18 GLU A O 12
ATOM 6104 N N . ALA A 1 19 ? 16.147 -2.400 -6.126 1.00 44.33 19 ALA A N 12
ATOM 6105 C CA . ALA A 1 19 ? 17.400 -1.913 -5.562 1.00 12.54 19 ALA A CA 12
ATOM 6106 C C . ALA A 1 19 ? 17.144 -0.915 -4.437 1.00 34.21 19 ALA A C 12
ATOM 6107 O O . ALA A 1 19 ? 17.913 -0.833 -3.480 1.00 25.01 19 ALA A O 12
ATOM 6114 N N . SER A 1 20 ? 16.058 -0.158 -4.559 1.00 73.41 20 SER A N 12
ATOM 6115 C CA . SER A 1 20 ? 15.703 0.837 -3.554 1.00 53.15 20 SER A CA 12
ATOM 6116 C C . SER A 1 20 ? 15.703 0.223 -2.158 1.00 1.43 20 SER A C 12
ATOM 6117 O O . SER A 1 20 ? 15.377 -0.950 -1.984 1.00 32.33 20 SER A O 12
ATOM 6125 N N . MET A 1 21 ? 16.072 1.027 -1.165 1.00 60.24 21 MET A N 12
ATOM 6126 C CA . MET A 1 21 ? 16.114 0.564 0.217 1.00 61.22 21 MET A CA 12
ATOM 6127 C C . MET A 1 21 ? 16.069 1.741 1.186 1.00 24.11 21 MET A C 12
ATOM 6128 O O . MET A 1 21 ? 16.351 2.879 0.810 1.00 63.01 21 MET A O 12
ATOM 6142 N N . CYS A 1 22 ? 15.713 1.460 2.435 1.00 22.10 22 CYS A N 12
ATOM 6143 C CA . CYS A 1 22 ? 15.631 2.495 3.458 1.00 34.14 22 CYS A CA 12
ATOM 6144 C C . CYS A 1 22 ? 17.015 2.833 4.003 1.00 24.45 22 CYS A C 12
ATOM 6145 O O . CYS A 1 22 ? 17.763 1.947 4.419 1.00 43.45 22 CYS A O 12
ATOM 6152 N N . SER A 1 23 ? 17.349 4.119 3.999 1.00 44.10 23 SER A N 12
ATOM 6153 C CA . SER A 1 23 ? 18.645 4.574 4.489 1.00 1.24 23 SER A CA 12
ATOM 6154 C C . SER A 1 23 ? 18.513 5.911 5.212 1.00 3.32 23 SER A C 12
ATOM 6155 O O . SER A 1 23 ? 17.407 6.370 5.498 1.00 21.24 23 SER A O 12
ATOM 6163 N N . LYS A 1 24 ? 19.651 6.533 5.505 1.00 34.10 24 LYS A N 12
ATOM 6164 C CA . LYS A 1 24 ? 19.665 7.818 6.193 1.00 3.23 24 LYS A CA 12
ATOM 6165 C C . LYS A 1 24 ? 19.291 8.950 5.241 1.00 35.52 24 LYS A C 12
ATOM 6166 O O . LYS A 1 24 ? 19.436 8.825 4.026 1.00 1.00 24 LYS A O 12
ATOM 6185 N N . GLY A 1 25 ? 18.808 10.054 5.803 1.00 42.25 25 GLY A N 12
ATOM 6186 C CA . GLY A 1 25 ? 18.422 11.192 4.989 1.00 73.13 25 GLY A CA 12
ATOM 6187 C C . GLY A 1 25 ? 19.253 12.425 5.283 1.00 20.41 25 GLY A C 12
ATOM 6188 O O . GLY A 1 25 ? 20.142 12.393 6.133 1.00 4.21 25 GLY A O 12
ATOM 6192 N N . ALA A 1 26 ? 18.965 13.513 4.578 1.00 55.43 26 ALA A N 12
ATOM 6193 C CA . ALA A 1 26 ? 19.692 14.762 4.768 1.00 10.12 26 ALA A CA 12
ATOM 6194 C C . ALA A 1 26 ? 19.221 15.486 6.025 1.00 74.20 26 ALA A C 12
ATOM 6195 O O . ALA A 1 26 ? 20.025 16.053 6.765 1.00 71.22 26 ALA A O 12
ATOM 6202 N N . ASP A 1 27 ? 17.913 15.463 6.260 1.00 63.02 27 ASP A N 12
ATOM 6203 C CA . ASP A 1 27 ? 17.335 16.117 7.428 1.00 72.11 27 ASP A CA 12
ATOM 6204 C C . ASP A 1 27 ? 17.793 15.437 8.714 1.00 22.22 27 ASP A C 12
ATOM 6205 O O . ASP A 1 27 ? 18.002 16.092 9.734 1.00 24.12 27 ASP A O 12
ATOM 6214 N N . GLY A 1 28 ? 17.946 14.117 8.658 1.00 43.11 28 GLY A N 12
ATOM 6215 C CA . GLY A 1 28 ? 18.377 13.370 9.825 1.00 65.01 28 GLY A CA 12
ATOM 6216 C C . GLY A 1 28 ? 17.653 12.046 9.966 1.00 14.22 28 GLY A C 12
ATOM 6217 O O . GLY A 1 28 ? 18.244 11.046 10.373 1.00 60.23 28 GLY A O 12
ATOM 6221 N N . LYS A 1 29 ? 16.367 12.039 9.632 1.00 53.04 29 LYS A N 12
ATOM 6222 C CA . LYS A 1 29 ? 15.559 10.829 9.723 1.00 34.12 29 LYS A CA 12
ATOM 6223 C C . LYS A 1 29 ? 15.932 9.841 8.623 1.00 61.41 29 LYS A C 12
ATOM 6224 O O . LYS A 1 29 ? 16.932 10.018 7.928 1.00 45.44 29 LYS A O 12
ATOM 6243 N N . LYS A 1 30 ? 15.121 8.799 8.469 1.00 2.31 30 LYS A N 12
ATOM 6244 C CA . LYS A 1 30 ? 15.364 7.784 7.452 1.00 61.35 30 LYS A CA 12
ATOM 6245 C C . LYS A 1 30 ? 14.579 8.089 6.180 1.00 35.51 30 LYS A C 12
ATOM 6246 O O . LYS A 1 30 ? 13.401 8.445 6.235 1.00 30.03 30 LYS A O 12
ATOM 6265 N N . THR A 1 31 ? 15.237 7.945 5.034 1.00 30.21 31 THR A N 12
ATOM 6266 C CA . THR A 1 31 ? 14.600 8.204 3.749 1.00 3.40 31 THR A CA 12
ATOM 6267 C C . THR A 1 31 ? 14.907 7.095 2.750 1.00 74.14 31 THR A C 12
ATOM 6268 O O . THR A 1 31 ? 15.742 6.227 3.006 1.00 13.13 31 THR A O 12
ATOM 6279 N N . CYS A 1 32 ? 14.227 7.129 1.608 1.00 33.44 32 CYS A N 12
ATOM 6280 C CA . CYS A 1 32 ? 14.426 6.126 0.569 1.00 30.00 32 CYS A CA 12
ATOM 6281 C C . CYS A 1 32 ? 15.496 6.575 -0.422 1.00 23.13 32 CYS A C 12
ATOM 6282 O O . CYS A 1 32 ? 15.592 7.756 -0.754 1.00 64.23 32 CYS A O 12
ATOM 6289 N N . MET A 1 33 ? 16.298 5.624 -0.889 1.00 62.32 33 MET A N 12
ATOM 6290 C CA . MET A 1 33 ? 17.361 5.921 -1.843 1.00 34.10 33 MET A CA 12
ATOM 6291 C C . MET A 1 33 ? 17.176 5.122 -3.129 1.00 20.51 33 MET A C 12
ATOM 6292 O O . MET A 1 33 ? 18.081 4.408 -3.562 1.00 43.13 33 MET A O 12
ATOM 6306 N N . ILE A 1 34 ? 15.999 5.245 -3.734 1.00 4.44 34 ILE A N 12
ATOM 6307 C CA . ILE A 1 34 ? 15.698 4.535 -4.970 1.00 32.20 34 ILE A CA 12
ATOM 6308 C C . ILE A 1 34 ? 16.804 4.731 -6.001 1.00 1.51 34 ILE A C 12
ATOM 6309 O O . ILE A 1 34 ? 17.655 5.610 -5.854 1.00 75.51 34 ILE A O 12
ATOM 6325 N N . ASP A 1 35 ? 16.785 3.910 -7.045 1.00 24.25 35 ASP A N 12
ATOM 6326 C CA . ASP A 1 35 ? 17.785 3.995 -8.103 1.00 23.23 35 ASP A CA 12
ATOM 6327 C C . ASP A 1 35 ? 17.357 3.184 -9.322 1.00 14.22 35 ASP A C 12
ATOM 6328 O O . ASP A 1 35 ? 18.180 2.544 -9.976 1.00 71.21 35 ASP A O 12
ATOM 6337 N N . LYS A 1 36 ? 16.062 3.215 -9.621 1.00 45.23 36 LYS A N 12
ATOM 6338 C CA . LYS A 1 36 ? 15.523 2.484 -10.762 1.00 12.14 36 LYS A CA 12
ATOM 6339 C C . LYS A 1 36 ? 16.305 2.802 -12.032 1.00 3.33 36 LYS A C 12
ATOM 6340 O O . LYS A 1 36 ? 17.041 3.788 -12.089 1.00 43.30 36 LYS A O 12
ATOM 6359 N N . LEU A 1 37 ? 16.141 1.963 -13.048 1.00 71.01 37 LEU A N 12
ATOM 6360 C CA . LEU A 1 37 ? 16.831 2.156 -14.319 1.00 31.11 37 LEU A CA 12
ATOM 6361 C C . LEU A 1 37 ? 15.904 2.791 -15.351 1.00 4.33 37 LEU A C 12
ATOM 6362 O O . LEU A 1 37 ? 16.127 3.921 -15.787 1.00 20.40 37 LEU A O 12
ATOM 6378 N N . TRP A 1 38 ? 14.865 2.059 -15.734 1.00 52.44 38 TRP A N 12
ATOM 6379 C CA . TRP A 1 38 ? 13.903 2.553 -16.713 1.00 72.35 38 TRP A CA 12
ATOM 6380 C C . TRP A 1 38 ? 13.094 3.713 -16.145 1.00 35.13 38 TRP A C 12
ATOM 6381 O O . TRP A 1 38 ? 12.941 4.750 -16.789 1.00 13.05 38 TRP A O 12
ATOM 6402 N N . GLY A 1 39 ? 12.577 3.531 -14.933 1.00 73.11 39 GLY A N 12
ATOM 6403 C CA . GLY A 1 39 ? 11.789 4.572 -14.299 1.00 22.35 39 GLY A CA 12
ATOM 6404 C C . GLY A 1 39 ? 10.736 4.013 -13.362 1.00 63.33 39 GLY A C 12
ATOM 6405 O O . GLY A 1 39 ? 10.353 4.663 -12.390 1.00 32.31 39 GLY A O 12
ATOM 6409 N N . GLY A 1 1 ? 0.900 3.034 -1.693 1.00 31.41 1 GLY A N 13
ATOM 6410 C CA . GLY A 1 1 ? 1.834 2.347 -2.566 1.00 4.33 1 GLY A CA 13
ATOM 6411 C C . GLY A 1 1 ? 3.279 2.632 -2.207 1.00 3.32 1 GLY A C 13
ATOM 6412 O O . GLY A 1 1 ? 3.569 3.570 -1.463 1.00 32.12 1 GLY A O 13
ATOM 6416 N N . CYS A 1 2 ? 4.190 1.821 -2.735 1.00 35.01 2 CYS A N 13
ATOM 6417 C CA . CYS A 1 2 ? 5.612 1.988 -2.465 1.00 4.31 2 CYS A CA 13
ATOM 6418 C C . CYS A 1 2 ? 6.038 3.439 -2.672 1.00 64.11 2 CYS A C 13
ATOM 6419 O O . CYS A 1 2 ? 5.695 4.061 -3.677 1.00 51.43 2 CYS A O 13
ATOM 6426 N N . LYS A 1 3 ? 6.789 3.972 -1.714 1.00 62.30 3 LYS A N 13
ATOM 6427 C CA . LYS A 1 3 ? 7.265 5.348 -1.790 1.00 54.01 3 LYS A CA 13
ATOM 6428 C C . LYS A 1 3 ? 8.216 5.531 -2.968 1.00 24.51 3 LYS A C 13
ATOM 6429 O O . LYS A 1 3 ? 8.419 4.614 -3.763 1.00 21.54 3 LYS A O 13
ATOM 6448 N N . GLY A 1 4 ? 8.800 6.721 -3.073 1.00 74.11 4 GLY A N 13
ATOM 6449 C CA . GLY A 1 4 ? 9.724 7.001 -4.156 1.00 62.10 4 GLY A CA 13
ATOM 6450 C C . GLY A 1 4 ? 11.098 7.400 -3.656 1.00 45.14 4 GLY A C 13
ATOM 6451 O O . GLY A 1 4 ? 11.607 6.825 -2.695 1.00 33.25 4 GLY A O 13
ATOM 6455 N N . GLN A 1 5 ? 11.701 8.387 -4.312 1.00 23.30 5 GLN A N 13
ATOM 6456 C CA . GLN A 1 5 ? 13.026 8.860 -3.929 1.00 63.23 5 GLN A CA 13
ATOM 6457 C C . GLN A 1 5 ? 12.927 10.019 -2.943 1.00 33.42 5 GLN A C 13
ATOM 6458 O O . GLN A 1 5 ? 12.098 10.914 -3.104 1.00 53.40 5 GLN A O 13
ATOM 6472 N N . ASP A 1 6 ? 13.776 9.994 -1.922 1.00 1.33 6 ASP A N 13
ATOM 6473 C CA . ASP A 1 6 ? 13.784 11.043 -0.909 1.00 3.41 6 ASP A CA 13
ATOM 6474 C C . ASP A 1 6 ? 12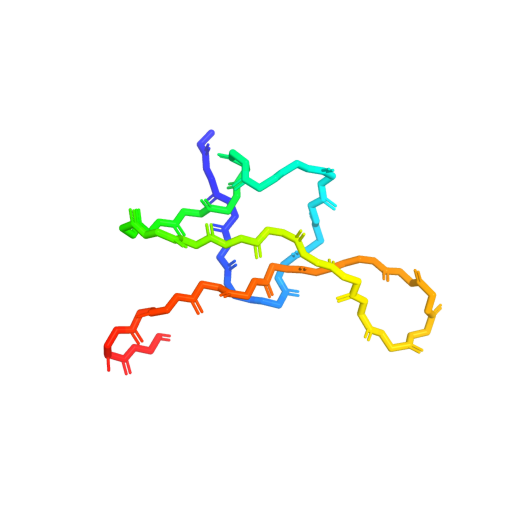.536 10.966 -0.036 1.00 75.01 6 ASP A C 13
ATOM 6475 O O . ASP A 1 6 ? 12.267 11.864 0.762 1.00 62.34 6 ASP A O 13
ATOM 6484 N N . ALA A 1 7 ? 11.775 9.888 -0.194 1.00 61.45 7 ALA A N 13
ATOM 6485 C CA . ALA A 1 7 ? 10.555 9.693 0.579 1.00 24.55 7 ALA A CA 13
ATOM 6486 C C . ALA A 1 7 ? 10.848 8.979 1.895 1.00 42.10 7 ALA A C 13
ATOM 6487 O O . ALA A 1 7 ? 11.740 8.135 1.986 1.00 3.54 7 ALA A O 13
ATOM 6494 N N . PRO A 1 8 ? 10.081 9.324 2.940 1.00 50.13 8 PRO A N 13
ATOM 6495 C CA . PRO A 1 8 ? 10.240 8.728 4.270 1.00 52.15 8 PRO A CA 13
ATOM 6496 C C . PRO A 1 8 ? 9.803 7.268 4.306 1.00 24.51 8 PRO A C 13
ATOM 6497 O O . PRO A 1 8 ? 8.740 6.914 3.795 1.00 23.52 8 PRO A O 13
ATOM 6508 N N . CYS A 1 9 ? 10.630 6.423 4.914 1.00 70.14 9 CYS A N 13
ATOM 6509 C CA . CYS A 1 9 ? 10.330 5.000 5.017 1.00 31.02 9 CYS A CA 13
ATOM 6510 C C . CYS A 1 9 ? 10.396 4.534 6.469 1.00 45.41 9 CYS A C 13
ATOM 6511 O O . CYS A 1 9 ? 10.675 5.323 7.372 1.00 22.34 9 CYS A O 13
ATOM 6518 N N . SER A 1 10 ? 10.139 3.248 6.685 1.00 52.45 10 SER A N 13
ATOM 6519 C CA . SER A 1 10 ? 10.166 2.678 8.026 1.00 32.22 10 SER A CA 13
ATOM 6520 C C . SER A 1 10 ? 11.075 1.454 8.078 1.00 63.11 10 SER A C 13
ATOM 6521 O O . SER A 1 10 ? 11.716 1.184 9.094 1.00 31.20 10 SER A O 13
ATOM 6529 N N . LYS A 1 11 ? 11.127 0.716 6.974 1.00 32.01 11 LYS A N 13
ATOM 6530 C CA . LYS A 1 11 ? 11.958 -0.479 6.890 1.00 32.13 11 LYS A CA 13
ATOM 6531 C C . LYS A 1 11 ? 12.810 -0.461 5.626 1.00 65.34 11 LYS A C 13
ATOM 6532 O O . LYS A 1 11 ? 14.015 -0.214 5.681 1.00 21.33 11 LYS A O 13
ATOM 6551 N N . SER A 1 12 ? 12.177 -0.723 4.487 1.00 63.33 12 SER A N 13
ATOM 6552 C CA . SER A 1 12 ? 12.879 -0.739 3.208 1.00 31.54 12 SER A CA 13
ATOM 6553 C C . SER A 1 12 ? 11.938 -1.144 2.077 1.00 0.15 12 SER A C 13
ATOM 6554 O O . SER A 1 12 ? 11.879 -0.487 1.038 1.00 60.12 12 SER A O 13
ATOM 6562 N N . LYS A 1 13 ? 11.203 -2.230 2.288 1.00 31.51 13 LYS A N 13
ATOM 6563 C CA . LYS A 1 13 ? 10.263 -2.724 1.289 1.00 71.41 13 LYS A CA 13
ATOM 6564 C C . LYS A 1 13 ? 9.355 -1.603 0.794 1.00 3.43 13 LYS A C 13
ATOM 6565 O O . LYS A 1 13 ? 8.899 -1.619 -0.349 1.00 60.11 13 LYS A O 13
ATOM 6584 N N . ASP A 1 14 ? 9.099 -0.630 1.662 1.00 52.45 14 ASP A N 13
ATOM 6585 C CA . ASP A 1 14 ? 8.248 0.502 1.312 1.00 72.23 14 ASP A CA 13
ATOM 6586 C C . ASP A 1 14 ? 8.744 1.182 0.039 1.00 33.24 14 ASP A C 13
ATOM 6587 O O . ASP A 1 14 ? 7.951 1.686 -0.757 1.00 64.54 14 ASP A O 13
ATOM 6596 N N . CYS A 1 15 ? 10.060 1.194 -0.145 1.00 33.34 15 CYS A N 13
ATOM 6597 C CA . CYS A 1 15 ? 10.663 1.813 -1.319 1.00 34.03 15 CYS A CA 13
ATOM 6598 C C . CYS A 1 15 ? 10.365 1.000 -2.575 1.00 43.25 15 CYS A C 13
ATOM 6599 O O . CYS A 1 15 ? 10.569 -0.214 -2.606 1.00 14.13 15 CYS A O 13
ATOM 6606 N N . CYS A 1 16 ? 9.883 1.678 -3.612 1.00 1.35 16 CYS A N 13
ATOM 6607 C CA . CYS A 1 16 ? 9.557 1.021 -4.871 1.00 42.24 16 CYS A CA 13
ATOM 6608 C C . CYS A 1 16 ? 10.823 0.565 -5.590 1.00 65.04 16 CYS A C 13
ATOM 6609 O O . CYS A 1 16 ? 11.691 1.374 -5.915 1.00 43.24 16 CYS A O 13
ATOM 6616 N N . GLY A 1 17 ? 10.921 -0.738 -5.836 1.00 23.21 17 GLY A N 13
ATOM 6617 C CA . GLY A 1 17 ? 12.084 -1.280 -6.515 1.00 10.13 17 GLY A CA 13
ATOM 6618 C C . GLY A 1 17 ? 12.838 -2.282 -5.663 1.00 74.43 17 GLY A C 13
ATOM 6619 O O . GLY A 1 17 ? 13.051 -2.058 -4.473 1.00 2.24 17 GLY A O 13
ATOM 6623 N N . GLU A 1 18 ? 13.240 -3.392 -6.275 1.00 33.11 18 GLU A N 13
ATOM 6624 C CA . GLU A 1 18 ? 13.972 -4.433 -5.563 1.00 75.42 18 GLU A CA 13
ATOM 6625 C C . GLU A 1 18 ? 15.331 -3.921 -5.096 1.00 14.33 18 GLU A C 13
ATOM 6626 O O . GLU A 1 18 ? 15.821 -4.308 -4.035 1.00 55.23 18 GLU A O 13
ATOM 6638 N N . ALA A 1 19 ? 15.934 -3.048 -5.896 1.00 1.35 19 ALA A N 13
ATOM 6639 C CA . ALA A 1 19 ? 17.235 -2.480 -5.564 1.00 23.51 19 ALA A CA 13
ATOM 6640 C C . ALA A 1 19 ? 17.105 -1.389 -4.507 1.00 42.00 19 ALA A C 13
ATOM 6641 O O . ALA A 1 19 ? 17.984 -1.223 -3.661 1.00 34.22 19 ALA A O 13
ATOM 6648 N N . SER A 1 20 ? 16.004 -0.64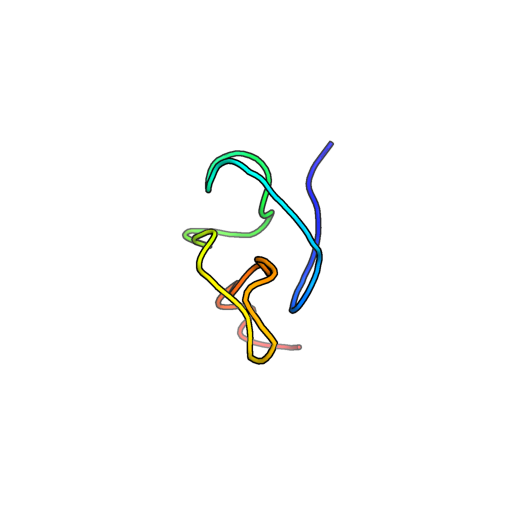6 -4.562 1.00 61.43 20 SER A N 13
ATOM 6649 C CA . SER A 1 20 ? 15.761 0.433 -3.612 1.00 65.21 20 SER A CA 13
ATOM 6650 C C . SER A 1 20 ? 15.893 -0.067 -2.177 1.00 23.32 20 SER A C 13
ATOM 6651 O O . SER A 1 20 ? 16.017 -1.268 -1.935 1.00 51.32 20 SER A O 13
ATOM 6659 N N . MET A 1 21 ? 15.866 0.863 -1.228 1.00 21.21 21 MET A N 13
ATOM 6660 C CA . MET A 1 21 ? 15.981 0.517 0.184 1.00 4.11 21 MET A CA 13
ATOM 6661 C C . MET A 1 21 ? 15.904 1.765 1.057 1.00 3.45 21 MET A C 13
ATOM 6662 O O . MET A 1 21 ? 16.112 2.882 0.582 1.00 52.12 21 MET A O 13
ATOM 6676 N N . CYS A 1 22 ? 15.604 1.569 2.337 1.00 3.20 22 CYS A N 13
ATOM 6677 C CA . CYS A 1 22 ? 15.499 2.679 3.277 1.00 31.50 22 CYS A CA 13
ATOM 6678 C C . CYS A 1 22 ? 16.880 3.129 3.744 1.00 20.34 22 CYS A C 13
ATOM 6679 O O . CYS A 1 22 ? 17.699 2.314 4.169 1.00 30.14 22 CYS A O 13
ATOM 6686 N N . SER A 1 23 ? 17.131 4.431 3.663 1.00 52.44 23 SER A N 13
ATOM 6687 C CA . SER A 1 23 ? 18.413 4.990 4.074 1.00 45.24 23 SER A CA 13
ATOM 6688 C C . SER A 1 23 ? 18.214 6.247 4.916 1.00 71.43 23 SER A C 13
ATOM 6689 O O . SER A 1 23 ? 17.092 6.581 5.297 1.00 1.33 23 SER A O 13
ATOM 6697 N N . LYS A 1 24 ? 19.311 6.939 5.203 1.00 52.34 24 LYS A N 13
ATOM 6698 C CA . LYS A 1 24 ? 19.259 8.160 5.998 1.00 3.03 24 LYS A CA 13
ATOM 6699 C C . LYS A 1 24 ? 18.993 9.375 5.115 1.00 72.41 24 LYS A C 13
ATOM 6700 O O . LYS A 1 24 ? 19.299 9.367 3.923 1.00 32.34 24 LYS A O 13
ATOM 6719 N N . GLY A 1 25 ? 18.421 10.419 5.708 1.00 25.51 25 GLY A N 13
ATOM 6720 C CA . GLY A 1 25 ? 18.125 11.626 4.960 1.00 40.20 25 GLY A CA 13
ATOM 6721 C C . GLY A 1 25 ? 19.301 12.581 4.910 1.00 23.05 25 GLY A C 13
ATOM 6722 O O . GLY A 1 25 ? 20.392 12.211 4.476 1.00 54.22 25 GLY A O 13
ATOM 6726 N N . ALA A 1 26 ? 19.080 13.814 5.356 1.00 61.55 26 ALA A N 13
ATOM 6727 C CA . ALA A 1 26 ? 20.131 14.824 5.360 1.00 33.04 26 ALA A CA 13
ATOM 6728 C C . ALA A 1 26 ? 20.089 15.653 6.639 1.00 10.15 26 ALA A C 13
ATOM 6729 O O . ALA A 1 26 ? 20.333 16.860 6.617 1.00 72.34 26 ALA A O 13
ATOM 6736 N N . ASP A 1 27 ? 19.778 14.999 7.753 1.00 31.00 27 ASP A N 13
ATOM 6737 C CA . ASP A 1 27 ? 19.705 15.676 9.042 1.00 14.25 27 ASP A CA 13
ATOM 6738 C C . ASP A 1 27 ? 19.295 14.704 10.144 1.00 32.13 27 ASP A C 13
ATOM 6739 O O . ASP A 1 27 ? 19.720 14.835 11.291 1.00 31.23 27 ASP A O 13
ATOM 6748 N N . GLY A 1 28 ? 18.465 13.728 9.787 1.00 13.45 28 GLY A N 13
ATOM 6749 C CA . GLY A 1 28 ? 18.010 12.749 10.757 1.00 3.24 28 GLY A CA 13
ATOM 6750 C C . GLY A 1 28 ? 16.926 11.845 10.204 1.00 5.24 28 GLY A C 13
ATOM 6751 O O . GLY A 1 28 ? 17.000 10.623 10.335 1.00 14.25 28 GLY A O 13
ATOM 6755 N N . LYS A 1 29 ? 15.916 12.446 9.585 1.00 0.02 29 LYS A N 13
ATOM 6756 C CA . LYS A 1 29 ? 14.811 11.688 9.010 1.00 1.21 29 LYS A CA 13
ATOM 6757 C C . LYS A 1 29 ? 15.313 10.715 7.949 1.00 62.53 29 LYS A C 13
ATOM 6758 O O . LYS A 1 29 ? 16.137 11.070 7.105 1.00 20.34 29 LYS A O 13
ATOM 6777 N N . LYS A 1 30 ? 14.811 9.485 7.995 1.00 51.30 30 LYS A N 13
ATOM 6778 C CA . LYS A 1 30 ? 15.206 8.460 7.036 1.00 12.31 30 LYS A CA 13
ATOM 6779 C C . LYS A 1 30 ? 14.443 8.619 5.725 1.00 51.12 30 LYS A C 13
ATOM 6780 O O . LYS A 1 30 ? 13.262 8.967 5.720 1.00 75.05 30 LYS A O 13
ATOM 6799 N N . THR A 1 31 ? 15.125 8.361 4.613 1.00 30.43 31 THR A N 13
ATOM 6800 C CA . THR A 1 31 ? 14.512 8.474 3.296 1.00 14.42 31 THR A CA 13
ATOM 6801 C C . THR A 1 31 ? 14.935 7.323 2.391 1.00 2.40 31 THR A C 13
ATOM 6802 O O . THR A 1 31 ? 15.959 6.681 2.625 1.00 63.24 31 THR A O 13
ATOM 6813 N N . CYS A 1 32 ? 14.142 7.068 1.356 1.00 33.32 32 CYS A N 13
ATOM 6814 C CA . CYS A 1 32 ? 14.434 5.994 0.415 1.00 62.23 32 CYS A CA 13
ATOM 6815 C C . CYS A 1 32 ? 15.534 6.408 -0.558 1.00 42.14 32 CYS A C 13
ATOM 6816 O O . CYS A 1 32 ? 15.758 7.596 -0.788 1.00 43.14 32 CYS A O 13
ATOM 6823 N N . MET A 1 33 ? 16.217 5.420 -1.127 1.00 32.41 33 MET A N 13
ATOM 6824 C CA . MET A 1 33 ? 17.292 5.681 -2.076 1.00 43.43 33 MET A CA 13
ATOM 6825 C C . MET A 1 33 ? 17.144 4.810 -3.319 1.00 63.33 33 MET A C 13
ATOM 6826 O O . MET A 1 33 ? 18.075 4.102 -3.706 1.00 73.05 33 MET A O 13
ATOM 6840 N N . ILE A 1 34 ? 15.971 4.866 -3.939 1.00 75.44 34 ILE A N 13
ATOM 6841 C CA . ILE A 1 34 ? 15.703 4.082 -5.139 1.00 35.44 34 ILE A CA 13
ATOM 6842 C C . ILE A 1 34 ? 16.801 4.275 -6.178 1.00 61.45 34 ILE A C 13
ATOM 6843 O O . ILE A 1 34 ? 17.657 5.149 -6.038 1.00 35.32 34 ILE A O 13
ATOM 6859 N N . ASP A 1 35 ? 16.770 3.454 -7.223 1.00 0.22 35 ASP A N 13
ATOM 6860 C CA . ASP A 1 35 ? 17.761 3.536 -8.289 1.00 44.01 35 ASP A CA 13
ATOM 6861 C C . ASP A 1 35 ? 17.195 2.999 -9.600 1.00 24.31 35 ASP A C 13
ATOM 6862 O O . ASP A 1 35 ? 17.900 2.351 -10.374 1.00 43.33 35 ASP A O 13
ATOM 6871 N N . LYS A 1 36 ? 15.918 3.271 -9.842 1.00 75.50 36 LYS A N 13
ATOM 6872 C CA . LYS A 1 36 ? 15.255 2.815 -11.059 1.00 2.34 36 LYS A CA 13
ATOM 6873 C C . LYS A 1 36 ? 16.053 3.216 -12.295 1.00 42.22 36 LYS A C 13
ATOM 6874 O O . LYS A 1 36 ? 16.373 4.390 -12.487 1.00 14.42 36 LYS A O 13
ATOM 6893 N N . LEU A 1 37 ? 16.371 2.235 -13.132 1.00 62.11 37 LEU A N 13
ATOM 6894 C CA . LEU A 1 37 ? 17.131 2.486 -14.352 1.00 71.20 37 LEU A CA 13
ATOM 6895 C C . LEU A 1 37 ? 16.334 3.353 -15.321 1.00 72.23 37 LEU A C 13
ATOM 6896 O O . LEU A 1 37 ? 16.895 4.195 -16.022 1.00 4.25 37 LEU A O 13
ATOM 6912 N N . TRP A 1 38 ? 15.023 3.142 -15.354 1.00 61.15 38 TRP A N 13
ATOM 6913 C CA . TRP A 1 38 ? 14.148 3.906 -16.236 1.00 42.15 38 TRP A CA 13
ATOM 6914 C C . TRP A 1 38 ? 13.875 5.293 -15.665 1.00 25.15 38 TRP A C 13
ATOM 6915 O O . TRP A 1 38 ? 14.392 6.292 -16.162 1.00 4.43 38 TRP A O 13
ATOM 6936 N N . GLY A 1 39 ? 13.060 5.346 -14.616 1.00 13.22 39 GLY A N 13
ATOM 6937 C CA . GLY A 1 39 ? 12.733 6.616 -13.994 1.00 0.01 39 GLY A CA 13
ATOM 6938 C C . GLY A 1 39 ? 11.336 6.631 -13.406 1.00 1.14 39 GLY A C 13
ATOM 6939 O O . GLY A 1 39 ? 10.524 7.494 -13.739 1.00 5.52 39 GLY A O 13
ATOM 6943 N N . GLY A 1 1 ? 1.005 1.489 -0.205 1.00 75.03 1 GLY A N 14
ATOM 6944 C CA . GLY A 1 1 ? 1.601 1.062 -1.457 1.00 64.02 1 GLY A CA 14
ATOM 6945 C C . GLY A 1 1 ? 3.105 0.897 -1.356 1.00 51.23 1 GLY A C 14
ATOM 6946 O O . GLY A 1 1 ? 3.594 -0.122 -0.867 1.00 50.34 1 GLY A O 14
ATOM 6950 N N . CYS A 1 2 ? 3.841 1.901 -1.821 1.00 40.11 2 CYS A N 14
ATOM 6951 C CA . CYS A 1 2 ? 5.298 1.863 -1.783 1.00 51.14 2 CYS A CA 14
ATOM 6952 C C . CYS A 1 2 ? 5.885 3.243 -2.064 1.00 4.33 2 CYS A C 14
ATOM 6953 O O . CYS A 1 2 ? 5.492 3.916 -3.017 1.00 1.33 2 CYS A O 14
ATOM 6960 N N . LYS A 1 3 ? 6.830 3.659 -1.227 1.00 10.12 3 LYS A N 14
ATOM 6961 C CA . LYS A 1 3 ? 7.474 4.958 -1.384 1.00 22.35 3 LYS A CA 14
ATOM 6962 C C . LYS A 1 3 ? 8.311 5.000 -2.658 1.00 70.42 3 LYS A C 14
ATOM 6963 O O . LYS A 1 3 ? 8.327 4.044 -3.433 1.00 43.32 3 LYS A O 14
ATOM 6982 N N . GLY A 1 4 ? 9.006 6.113 -2.868 1.00 43.32 4 GLY A N 14
ATOM 6983 C CA . GLY A 1 4 ? 9.837 6.258 -4.050 1.00 33.24 4 GLY A CA 14
ATOM 6984 C C . GLY A 1 4 ? 11.256 6.670 -3.714 1.00 1.34 4 GLY A C 14
ATOM 6985 O O . GLY A 1 4 ? 11.905 6.053 -2.870 1.00 32.42 4 GLY A O 14
ATOM 6989 N N . GLN A 1 5 ? 11.739 7.716 -4.377 1.00 24.05 5 GLN A N 14
ATOM 6990 C CA . GLN A 1 5 ? 13.092 8.208 -4.145 1.00 3.03 5 GLN A CA 14
ATOM 6991 C C . GLN A 1 5 ? 13.083 9.397 -3.190 1.00 31.04 5 GLN A C 14
ATOM 6992 O O . GLN A 1 5 ? 12.292 10.327 -3.349 1.00 4.33 5 GLN A O 14
ATOM 7006 N N . ASP A 1 6 ? 13.966 9.359 -2.198 1.00 13.54 6 ASP A N 14
ATOM 7007 C CA . ASP A 1 6 ? 14.060 10.434 -1.217 1.00 14.53 6 ASP A CA 14
ATOM 7008 C C . ASP A 1 6 ? 12.823 10.465 -0.324 1.00 23.34 6 ASP A C 14
ATOM 7009 O O . ASP A 1 6 ? 12.626 11.403 0.448 1.00 31.43 6 ASP A O 14
ATOM 7018 N N . ALA A 1 7 ? 11.993 9.433 -0.435 1.00 64.33 7 ALA A N 14
ATOM 7019 C CA . ALA A 1 7 ? 10.777 9.341 0.362 1.00 20.34 7 ALA A CA 14
ATOM 7020 C C . ALA A 1 7 ? 11.058 8.708 1.721 1.00 2.22 7 ALA A C 14
ATOM 7021 O O . ALA A 1 7 ? 11.920 7.841 1.863 1.00 63.23 7 ALA A O 14
ATOM 7028 N N . PRO A 1 8 ? 10.315 9.151 2.746 1.00 2.52 8 PRO A N 14
ATOM 7029 C CA . PRO A 1 8 ? 10.467 8.642 4.112 1.00 11.04 8 PRO A CA 14
ATOM 7030 C C . PRO A 1 8 ? 9.979 7.204 4.253 1.00 53.35 8 PRO A C 14
ATOM 7031 O O . PRO A 1 8 ? 8.868 6.872 3.838 1.00 32.23 8 PRO A O 14
ATOM 7042 N N . CYS A 1 9 ? 10.815 6.355 4.839 1.00 23.23 9 CYS A N 14
ATOM 7043 C CA . CYS A 1 9 ? 10.469 4.952 5.034 1.00 5.15 9 CYS A CA 14
ATOM 7044 C C . CYS A 1 9 ? 10.581 4.564 6.506 1.00 10.01 9 CYS A C 14
ATOM 7045 O O . CYS A 1 9 ? 10.965 5.378 7.346 1.00 71.10 9 CYS A O 14
ATOM 7052 N N . SER A 1 10 ? 10.243 3.315 6.810 1.00 12.13 10 SER A N 14
ATOM 7053 C CA . SER A 1 10 ? 10.301 2.819 8.180 1.00 3.44 10 SER A CA 14
ATOM 7054 C C . SER A 1 10 ? 11.206 1.595 8.277 1.00 71.31 10 SER A C 14
ATOM 7055 O O . SER A 1 10 ? 11.862 1.371 9.295 1.00 74.34 10 SER A O 14
ATOM 7063 N N . LYS A 1 11 ? 11.236 0.804 7.210 1.00 62.14 11 LYS A N 14
ATOM 7064 C CA . LYS A 1 11 ? 12.060 -0.398 7.171 1.00 63.34 11 LYS A CA 14
ATOM 7065 C C . LYS A 1 11 ? 12.889 -0.448 5.891 1.00 22.41 11 LYS A C 14
ATOM 7066 O O . LYS A 1 11 ? 14.095 -0.203 5.912 1.00 64.52 11 LYS A O 14
ATOM 7085 N N . SER A 1 12 ? 12.234 -0.766 4.779 1.00 42.00 12 SER A N 14
ATOM 7086 C CA . SER A 1 12 ? 12.912 -0.850 3.490 1.00 34.24 12 SER A CA 14
ATOM 7087 C C . SER A 1 12 ? 11.985 -1.432 2.427 1.00 43.33 12 SER A C 14
ATOM 7088 O O . SER A 1 12 ? 11.862 -0.888 1.329 1.00 42.01 12 SER A O 14
ATOM 7096 N N . LYS A 1 13 ? 11.335 -2.541 2.760 1.00 20.41 13 LYS A N 14
ATOM 7097 C CA . LYS A 1 13 ? 10.418 -3.198 1.836 1.00 22.42 13 LYS A CA 14
ATOM 7098 C C . LYS A 1 13 ? 9.413 -2.202 1.266 1.00 25.22 13 LYS A C 14
ATOM 7099 O O . LYS A 1 13 ? 8.917 -2.375 0.153 1.00 71.20 13 LYS A O 14
ATOM 7118 N N . ASP A 1 14 ? 9.120 -1.160 2.035 1.00 12.42 14 ASP A N 14
ATOM 7119 C CA . ASP A 1 14 ? 8.176 -0.134 1.605 1.00 22.23 14 ASP A CA 14
ATOM 7120 C C . ASP A 1 14 ? 8.548 0.403 0.227 1.00 44.30 14 ASP A C 14
ATOM 7121 O O . ASP A 1 14 ? 7.677 0.738 -0.577 1.00 24.23 14 ASP A O 14
ATOM 7130 N N . CYS A 1 15 ? 9.848 0.485 -0.040 1.00 34.43 15 CYS A N 14
ATOM 7131 C CA . CYS A 1 15 ? 10.336 0.983 -1.320 1.00 23.33 15 CYS A CA 14
ATOM 7132 C C . CYS A 1 15 ? 9.729 0.195 -2.477 1.00 44.34 15 CYS A C 14
ATOM 7133 O O . CYS A 1 15 ? 9.605 -1.028 -2.413 1.00 33.10 15 CYS A O 14
ATOM 7140 N N . CYS A 1 16 ? 9.354 0.905 -3.536 1.00 13.31 16 CYS A N 14
ATOM 7141 C CA . CYS A 1 16 ? 8.760 0.275 -4.709 1.00 33.14 16 CYS A CA 14
ATOM 7142 C C . CYS A 1 16 ? 9.836 -0.136 -5.709 1.00 22.30 16 CYS A C 14
ATOM 7143 O O . CYS A 1 16 ? 9.625 -0.086 -6.920 1.00 0.11 16 CYS A O 14
ATOM 7150 N N . GLY A 1 17 ? 10.992 -0.544 -5.193 1.00 13.24 17 GLY A N 14
ATOM 7151 C CA . GLY A 1 17 ? 12.084 -0.958 -6.054 1.00 0.04 17 GLY A CA 14
ATOM 7152 C C . GLY A 1 17 ? 12.563 -2.363 -5.747 1.00 3.10 17 GLY A C 14
ATOM 7153 O O . GLY A 1 17 ? 12.346 -2.873 -4.649 1.00 34.42 17 GLY A O 14
ATOM 7157 N N . GLU A 1 18 ? 13.216 -2.990 -6.721 1.00 2.32 18 GLU A N 14
ATOM 7158 C CA . GLU A 1 18 ? 13.725 -4.345 -6.549 1.00 72.51 18 GLU A CA 14
ATOM 7159 C C . GLU A 1 18 ? 14.913 -4.364 -5.592 1.00 11.33 18 GLU A C 14
ATOM 7160 O O . GLU A 1 18 ? 14.835 -4.927 -4.500 1.00 44.13 18 GLU A O 14
ATOM 7172 N N . ALA A 1 19 ? 16.012 -3.744 -6.010 1.00 13.24 19 ALA A N 14
ATOM 7173 C CA . ALA A 1 19 ? 17.216 -3.687 -5.190 1.00 35.22 19 ALA A CA 14
ATOM 7174 C C . ALA A 1 19 ? 17.269 -2.396 -4.381 1.00 15.41 19 ALA A C 14
ATOM 7175 O O . ALA A 1 19 ? 18.342 -1.838 -4.153 1.00 62.13 19 ALA A O 14
ATOM 7182 N N . SER A 1 20 ? 16.103 -1.925 -3.950 1.00 12.54 20 SER A N 14
ATOM 7183 C CA . SER A 1 20 ? 16.016 -0.696 -3.170 1.00 4.54 20 SER A CA 14
ATOM 7184 C C . SER A 1 20 ? 16.203 -0.982 -1.683 1.00 14.44 20 SER A C 14
ATOM 7185 O O . SER A 1 20 ? 16.420 -2.125 -1.282 1.00 13.30 20 SER A O 14
ATOM 7193 N N . MET A 1 21 ? 16.116 0.066 -0.870 1.00 1.14 21 MET A N 14
ATOM 7194 C CA . MET A 1 21 ? 16.274 -0.072 0.574 1.00 52.14 21 MET A CA 14
ATOM 7195 C C . MET A 1 21 ? 16.126 1.278 1.268 1.00 14.12 21 MET A C 14
ATOM 7196 O O . MET A 1 21 ? 16.310 2.328 0.652 1.00 10.22 21 MET A O 14
ATOM 7210 N N . CYS A 1 22 ? 15.791 1.243 2.554 1.00 42.42 22 CYS A N 14
ATOM 7211 C CA . CYS A 1 22 ? 15.617 2.464 3.332 1.00 23.44 22 CYS A CA 14
ATOM 7212 C C . CYS A 1 22 ? 16.967 3.030 3.764 1.00 12.24 22 CYS A C 14
ATOM 7213 O O . CYS A 1 22 ? 17.804 2.316 4.316 1.00 71.33 22 CYS A O 14
ATOM 7220 N N . SER A 1 23 ? 17.170 4.319 3.510 1.00 61.21 23 SER A N 14
ATOM 7221 C CA . SER A 1 23 ? 18.419 4.981 3.869 1.00 54.21 23 SER A CA 14
ATOM 7222 C C . SER A 1 23 ? 18.153 6.204 4.742 1.00 24.45 23 SER A C 14
ATOM 7223 O O . SER A 1 23 ? 17.036 6.413 5.216 1.00 62.12 23 SER A O 14
ATOM 7231 N N . LYS A 1 24 ? 19.189 7.009 4.952 1.00 23.34 24 LYS A N 14
ATOM 7232 C CA . LYS A 1 24 ? 19.071 8.212 5.768 1.00 71.24 24 LYS A CA 14
ATOM 7233 C C . LYS A 1 24 ? 18.991 9.457 4.891 1.00 41.52 24 LYS A C 14
ATOM 7234 O O . LYS A 1 24 ? 19.189 9.389 3.678 1.00 33.35 24 LYS A O 14
ATOM 7253 N N . GLY A 1 25 ? 18.701 10.596 5.513 1.00 5.30 25 GLY A N 14
ATOM 7254 C CA . GLY A 1 25 ? 18.602 11.841 4.774 1.00 43.13 25 GLY A CA 14
ATOM 7255 C C . GLY A 1 25 ? 19.791 12.751 5.009 1.00 44.43 25 GLY A C 14
ATOM 7256 O O . GLY A 1 25 ? 20.922 12.407 4.667 1.00 62.02 25 GLY A O 14
ATOM 7260 N N . ALA A 1 26 ? 19.536 13.917 5.593 1.00 54.53 26 ALA A N 14
ATOM 7261 C CA . ALA A 1 26 ? 20.594 14.880 5.873 1.00 30.31 26 ALA A CA 14
ATOM 7262 C C . ALA A 1 26 ? 20.587 15.291 7.342 1.00 63.34 26 ALA A C 14
ATOM 7263 O O . ALA A 1 26 ? 21.554 15.056 8.066 1.00 24.42 26 ALA A O 14
ATOM 7270 N N . ASP A 1 27 ? 19.492 15.906 7.774 1.00 61.22 27 ASP A N 14
ATOM 7271 C CA . ASP A 1 27 ? 19.360 16.349 9.157 1.00 54.53 27 ASP A CA 14
ATOM 7272 C C . ASP A 1 27 ? 19.224 15.158 10.099 1.00 23.42 27 ASP A C 14
ATOM 7273 O O . ASP A 1 27 ? 19.722 15.183 11.224 1.00 41.01 27 ASP A O 14
ATOM 7282 N N . GLY A 1 28 ? 18.546 14.114 9.632 1.00 72.21 28 GLY A N 14
ATOM 7283 C CA . GLY A 1 28 ? 18.356 12.928 10.446 1.00 21.41 28 GLY A CA 14
ATOM 7284 C C . GLY A 1 28 ? 17.239 12.043 9.930 1.00 72.21 28 GLY A C 14
ATOM 7285 O O . GLY A 1 28 ? 17.297 10.819 10.054 1.00 5.22 28 GLY A O 14
ATOM 7289 N N . LYS A 1 29 ? 16.216 12.662 9.350 1.00 61.31 29 LYS A N 14
ATOM 7290 C CA . LYS A 1 29 ? 15.079 11.923 8.813 1.00 42.41 29 LYS A CA 14
ATOM 7291 C C . LYS A 1 29 ? 15.541 10.854 7.828 1.00 20.23 29 LYS A C 14
ATOM 7292 O O . LYS A 1 29 ? 16.497 11.056 7.080 1.00 65.43 29 LYS A O 14
ATOM 7311 N N . LYS A 1 30 ? 14.855 9.716 7.833 1.00 30.10 30 LYS A N 14
ATOM 7312 C CA . LYS A 1 30 ? 15.192 8.615 6.939 1.00 63.23 30 LYS A CA 14
ATOM 7313 C C . LYS A 1 30 ? 14.548 8.809 5.570 1.00 74.40 30 LYS A C 14
ATOM 7314 O O . LYS A 1 30 ? 13.447 9.350 5.461 1.00 33.22 30 LYS A O 14
ATOM 7333 N N . THR A 1 31 ? 15.239 8.362 4.526 1.00 24.22 31 THR A N 14
ATOM 7334 C CA . THR A 1 31 ? 14.734 8.486 3.165 1.00 63.22 31 THR A CA 14
ATOM 7335 C C . THR A 1 31 ? 15.243 7.350 2.284 1.00 14.03 31 THR A C 14
ATOM 7336 O O . THR A 1 31 ? 16.450 7.156 2.139 1.00 31.22 31 THR A O 14
ATOM 7347 N N . CYS A 1 32 ? 14.315 6.602 1.697 1.00 35.11 32 CYS A N 14
ATOM 7348 C CA . CYS A 1 32 ? 14.668 5.485 0.830 1.00 61.22 32 CYS A CA 14
ATOM 7349 C C . CYS A 1 32 ? 15.622 5.933 -0.273 1.00 45.32 32 CYS A C 14
ATOM 7350 O O . CYS A 1 32 ? 15.920 7.120 -0.406 1.00 10.13 32 CYS A O 14
ATOM 7357 N N . MET A 1 33 ? 16.098 4.975 -1.062 1.00 3.40 33 MET A N 14
ATOM 7358 C CA . MET A 1 33 ? 17.018 5.272 -2.154 1.00 73.04 33 MET A CA 14
ATOM 7359 C C . MET A 1 33 ? 16.841 4.278 -3.298 1.00 42.54 33 MET A C 14
ATOM 7360 O O . MET A 1 33 ? 17.762 3.533 -3.633 1.00 25.14 33 MET A O 14
ATOM 7374 N N . ILE A 1 34 ? 15.653 4.274 -3.894 1.00 25.41 34 ILE A N 14
ATOM 7375 C CA . ILE A 1 34 ? 15.358 3.372 -5.001 1.00 0.15 34 ILE A CA 14
ATOM 7376 C C . ILE A 1 34 ? 16.458 3.417 -6.055 1.00 43.43 34 ILE A C 14
ATOM 7377 O O . ILE A 1 34 ? 17.255 4.355 -6.096 1.00 23.21 34 ILE A O 14
ATOM 7393 N N . ASP A 1 35 ? 16.495 2.400 -6.908 1.00 73.42 35 ASP A N 14
ATOM 7394 C CA . ASP A 1 35 ? 17.495 2.324 -7.966 1.00 45.02 35 ASP A CA 14
ATOM 7395 C C . ASP A 1 35 ? 16.832 2.284 -9.340 1.00 24.35 35 ASP A C 14
ATOM 7396 O O . ASP A 1 35 ? 17.319 1.622 -10.257 1.00 34.44 35 ASP A O 14
ATOM 7405 N N . LYS A 1 36 ? 15.719 2.995 -9.474 1.00 54.42 36 LYS A N 14
ATOM 7406 C CA . LYS A 1 36 ? 14.988 3.042 -10.735 1.00 15.11 36 LYS A CA 14
ATOM 7407 C C . LYS A 1 36 ? 15.910 3.436 -11.884 1.00 73.23 36 LYS A C 14
ATOM 7408 O O . LYS A 1 36 ? 16.415 4.558 -11.932 1.00 1.22 36 LYS A O 14
ATOM 7427 N N . LEU A 1 37 ? 16.124 2.507 -12.809 1.00 70.05 37 LEU A N 14
ATOM 7428 C CA . LEU A 1 37 ? 16.984 2.758 -13.960 1.00 65.35 37 LEU A CA 14
ATOM 7429 C C . LEU A 1 37 ? 16.521 3.991 -14.729 1.00 14.02 37 LEU A C 14
ATOM 7430 O O . LEU A 1 37 ? 17.335 4.752 -15.251 1.00 25.21 37 LEU A O 14
ATOM 7446 N N . TRP A 1 38 ? 15.208 4.183 -14.792 1.00 1.13 38 TRP A N 14
ATOM 7447 C CA . TRP A 1 38 ? 14.636 5.326 -15.495 1.00 31.15 38 TRP A CA 14
ATOM 7448 C C . TRP A 1 38 ? 14.743 6.592 -14.652 1.00 54.20 38 TRP A C 14
ATOM 7449 O O . TRP A 1 38 ? 15.493 7.509 -14.984 1.00 71.24 38 TRP A O 14
ATOM 7470 N N . GLY A 1 39 ? 13.987 6.636 -13.559 1.00 11.31 39 GLY A N 14
ATOM 7471 C CA . GLY A 1 39 ? 14.012 7.795 -12.686 1.00 1.40 39 GLY A CA 14
ATOM 7472 C C . GLY A 1 39 ? 12.738 7.941 -11.878 1.00 74.24 39 GLY A C 14
ATOM 7473 O O . GLY A 1 39 ? 12.337 9.052 -11.534 1.00 55.52 39 GLY A O 14
ATOM 7477 N N . GLY A 1 1 ? 1.450 0.791 -3.086 1.00 40.14 1 GLY A N 15
ATOM 7478 C CA . GLY A 1 1 ? 1.859 1.066 -1.721 1.00 61.24 1 GLY A CA 15
ATOM 7479 C C . GLY A 1 1 ? 3.364 1.016 -1.546 1.00 31.41 1 GLY A C 15
ATOM 7480 O O . GLY A 1 1 ? 3.909 0.016 -1.077 1.00 32.02 1 GLY A O 15
ATOM 7484 N N . CYS A 1 2 ? 4.038 2.096 -1.925 1.00 25.03 2 CYS A N 15
ATOM 7485 C CA . CYS A 1 2 ? 5.490 2.171 -1.809 1.00 52.42 2 CYS A CA 15
ATOM 7486 C C . CYS A 1 2 ? 5.987 3.583 -2.108 1.00 74.00 2 CYS A C 15
ATOM 7487 O O . CYS A 1 2 ? 5.606 4.188 -3.111 1.00 5.14 2 CYS A O 15
ATOM 7494 N N . LYS A 1 3 ? 6.839 4.102 -1.231 1.00 1.11 3 LYS A N 15
ATOM 7495 C CA . LYS A 1 3 ? 7.390 5.441 -1.400 1.00 4.33 3 LYS A CA 15
ATOM 7496 C C . LYS A 1 3 ? 8.311 5.502 -2.615 1.00 33.24 3 LYS A C 15
ATOM 7497 O O . LYS A 1 3 ? 8.636 4.476 -3.211 1.00 32.11 3 LYS A O 15
ATOM 7516 N N . GLY A 1 4 ? 8.729 6.711 -2.976 1.00 14.45 4 GLY A N 15
ATOM 7517 C CA . GLY A 1 4 ? 9.609 6.882 -4.117 1.00 14.32 4 GLY A CA 15
ATOM 7518 C C . GLY A 1 4 ? 11.017 7.270 -3.710 1.00 74.43 4 GLY A C 15
ATOM 7519 O O . GLY A 1 4 ? 11.541 6.771 -2.714 1.00 55.25 4 GLY A O 15
ATOM 7523 N N . GLN A 1 5 ? 11.631 8.159 -4.484 1.00 14.23 5 GLN A N 15
ATOM 7524 C CA . GLN A 1 5 ? 12.988 8.610 -4.199 1.00 54.43 5 GLN A CA 15
ATOM 7525 C C . GLN A 1 5 ? 12.975 9.833 -3.287 1.00 71.42 5 GLN A C 15
ATOM 7526 O O . GLN A 1 5 ? 12.170 10.746 -3.469 1.00 1.44 5 GLN A O 15
ATOM 7540 N N . ASP A 1 6 ? 13.871 9.842 -2.307 1.00 1.04 6 ASP A N 15
ATOM 7541 C CA . ASP A 1 6 ? 13.964 10.953 -1.366 1.00 34.41 6 ASP A CA 15
ATOM 7542 C C . ASP A 1 6 ? 12.776 10.954 -0.408 1.00 23.40 6 ASP A C 15
ATOM 7543 O O . ASP A 1 6 ? 12.590 11.893 0.364 1.00 3.53 6 ASP A O 15
ATOM 7552 N N . ALA A 1 7 ? 11.976 9.895 -0.465 1.00 75.41 7 ALA A N 15
ATOM 7553 C CA . ALA A 1 7 ? 10.807 9.773 0.398 1.00 40.02 7 ALA A CA 15
ATOM 7554 C C . ALA A 1 7 ? 11.159 9.066 1.702 1.00 1.34 7 ALA A C 15
ATOM 7555 O O . ALA A 1 7 ? 12.022 8.189 1.748 1.00 34.01 7 ALA A O 15
ATOM 7562 N N . PRO A 1 8 ? 10.478 9.456 2.790 1.00 54.00 8 PRO A N 15
ATOM 7563 C CA . PRO A 1 8 ? 10.702 8.872 4.116 1.00 52.32 8 PRO A CA 15
ATOM 7564 C C . PRO A 1 8 ? 10.212 7.431 4.205 1.00 70.00 8 PRO A C 15
ATOM 7565 O O . PRO A 1 8 ? 9.131 7.101 3.717 1.00 32.51 8 PRO A O 15
ATOM 7576 N N . CYS A 1 9 ? 11.014 6.576 4.831 1.00 13.24 9 CYS A N 15
ATOM 7577 C CA . CYS A 1 9 ? 10.662 5.170 4.985 1.00 64.30 9 CYS A CA 15
ATOM 7578 C C . CYS A 1 9 ? 10.715 4.753 6.452 1.00 63.20 9 CYS A C 15
ATOM 7579 O O . CYS A 1 9 ? 11.053 5.554 7.324 1.00 75.32 9 CYS A O 15
ATOM 7586 N N . SER A 1 10 ? 10.380 3.494 6.716 1.00 0.02 10 SER A N 15
ATOM 7587 C CA . SER A 1 10 ? 10.386 2.971 8.077 1.00 13.14 10 SER A CA 15
ATOM 7588 C C . SER A 1 10 ? 11.263 1.727 8.178 1.00 74.45 10 SER A C 15
ATOM 7589 O O . SER A 1 10 ? 11.892 1.477 9.206 1.00 60.22 10 SER A O 15
ATOM 7597 N N . LYS A 1 11 ? 11.299 0.948 7.101 1.00 12.04 11 LYS A N 15
ATOM 7598 C CA . LYS A 1 11 ? 12.098 -0.271 7.065 1.00 44.33 11 LYS A CA 15
ATOM 7599 C C . LYS A 1 11 ? 12.959 -0.319 5.806 1.00 2.14 11 LYS A C 15
ATOM 7600 O O . LYS A 1 11 ? 14.170 -0.103 5.862 1.00 31.55 11 LYS A O 15
ATOM 7619 N N . SER A 1 12 ? 12.326 -0.602 4.672 1.00 3.43 12 SER A N 15
ATOM 7620 C CA . SER A 1 12 ? 13.035 -0.680 3.400 1.00 21.14 12 SER A CA 15
ATOM 7621 C C . SER A 1 12 ? 12.096 -1.122 2.282 1.00 43.43 12 SER A C 15
ATOM 7622 O O . SER A 1 12 ? 12.015 -0.480 1.234 1.00 73.21 12 SER A O 15
ATOM 7630 N N . LYS A 1 13 ? 11.388 -2.222 2.512 1.00 65.32 13 LYS A N 15
ATOM 7631 C CA . LYS A 1 13 ? 10.454 -2.751 1.526 1.00 74.40 13 LYS A CA 15
ATOM 7632 C C . LYS A 1 13 ? 9.521 -1.656 1.018 1.00 60.41 13 LYS A C 15
ATOM 7633 O O . LYS A 1 13 ? 9.055 -1.704 -0.121 1.00 2.43 13 LYS A O 15
ATOM 7652 N N . ASP A 1 14 ? 9.254 -0.672 1.868 1.00 1.54 14 ASP A N 15
ATOM 7653 C CA . ASP A 1 14 ? 8.379 0.437 1.504 1.00 22.04 14 ASP A CA 15
ATOM 7654 C C . ASP A 1 14 ? 8.817 1.064 0.185 1.00 43.33 14 ASP A C 15
ATOM 7655 O O . ASP A 1 14 ? 7.996 1.587 -0.570 1.00 21.53 14 ASP A O 15
ATOM 7664 N N . CYS A 1 15 ? 10.117 1.010 -0.088 1.00 12.45 15 CYS A N 15
ATOM 7665 C CA . CYS A 1 15 ? 10.666 1.574 -1.315 1.00 14.32 15 CYS A CA 15
ATOM 7666 C C . CYS A 1 15 ? 10.090 0.872 -2.541 1.00 54.01 15 CYS A C 15
ATOM 7667 O O . CYS A 1 15 ? 10.086 -0.357 -2.622 1.00 44.34 15 CYS A O 15
ATOM 7674 N N . CYS A 1 16 ? 9.603 1.661 -3.493 1.00 60.35 16 CYS A N 15
ATOM 7675 C CA . CYS A 1 16 ? 9.024 1.117 -4.716 1.00 21.41 16 CYS A CA 15
ATOM 7676 C C . CYS A 1 16 ? 10.111 0.804 -5.740 1.00 41.13 16 CYS A C 15
ATOM 7677 O O . CYS A 1 16 ? 10.007 1.183 -6.906 1.00 65.22 16 CYS A O 15
ATOM 7684 N N . GLY A 1 17 ? 11.154 0.110 -5.295 1.00 61.43 17 GLY A N 15
ATOM 7685 C CA . GLY A 1 17 ? 12.245 -0.242 -6.185 1.00 60.42 17 GLY A CA 15
ATOM 7686 C C . GLY A 1 17 ? 12.677 -1.687 -6.029 1.00 44.23 17 GLY A C 15
ATOM 7687 O O . GLY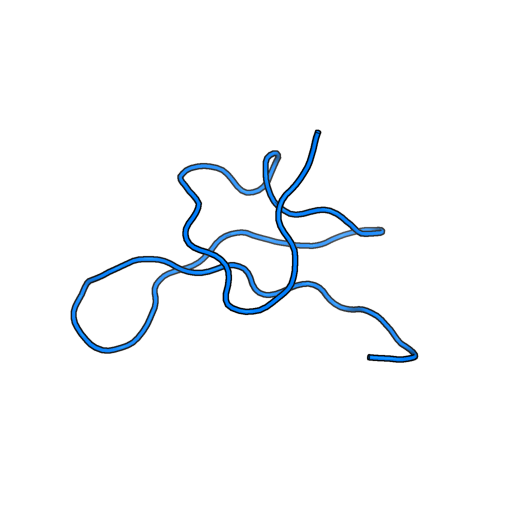 A 1 17 ? 12.668 -2.228 -4.924 1.00 42.31 17 GLY A O 15
ATOM 7691 N N . GLU A 1 18 ? 13.055 -2.313 -7.139 1.00 64.04 18 GLU A N 15
ATOM 7692 C CA . GLU A 1 18 ? 13.490 -3.705 -7.120 1.00 44.32 18 GLU A CA 15
ATOM 7693 C C . GLU A 1 18 ? 14.567 -3.924 -6.061 1.00 43.43 18 GLU A C 15
ATOM 7694 O O . GLU A 1 18 ? 14.387 -4.709 -5.131 1.00 44.02 18 GLU A O 15
ATOM 7706 N N . ALA A 1 19 ? 15.687 -3.223 -6.211 1.00 31.40 19 ALA A N 15
ATOM 7707 C CA . ALA A 1 19 ? 16.792 -3.339 -5.268 1.00 22.41 19 ALA A CA 15
ATOM 7708 C C . ALA A 1 19 ? 16.902 -2.094 -4.395 1.00 20.02 19 ALA A C 15
ATOM 7709 O O . ALA A 1 19 ? 17.998 -1.692 -4.006 1.00 4.14 19 ALA A O 15
ATOM 7716 N N . SER A 1 20 ? 15.759 -1.487 -4.091 1.00 61.13 20 SER A N 15
ATOM 7717 C CA . SER A 1 20 ? 15.728 -0.284 -3.268 1.00 34.24 20 SER A CA 15
ATOM 7718 C C . SER A 1 20 ? 15.776 -0.640 -1.785 1.00 14.33 20 SER A C 15
ATOM 7719 O O . SER A 1 20 ? 15.490 -1.772 -1.398 1.00 23.55 20 SER A O 15
ATOM 7727 N N . MET A 1 21 ? 16.139 0.337 -0.960 1.00 54.10 21 MET A N 15
ATOM 7728 C CA . MET A 1 21 ? 16.223 0.128 0.481 1.00 41.42 21 MET A CA 15
ATOM 7729 C C . MET A 1 21 ? 16.160 1.457 1.227 1.00 10.23 21 MET A C 15
ATOM 7730 O O . MET A 1 21 ? 16.393 2.518 0.647 1.00 13.24 21 MET A O 15
ATOM 7744 N N . CYS A 1 22 ? 15.844 1.392 2.516 1.00 15.22 22 CYS A N 15
ATOM 7745 C CA . CYS A 1 22 ? 15.749 2.590 3.342 1.00 32.32 22 CYS A CA 15
ATOM 7746 C C . CYS A 1 22 ? 17.133 3.061 3.778 1.00 23.31 22 CYS A C 15
ATOM 7747 O O . CYS A 1 22 ? 17.937 2.276 4.282 1.00 42.23 22 CYS A O 15
ATOM 7754 N N . SER A 1 23 ? 17.404 4.347 3.581 1.00 60.01 23 SER A N 15
ATOM 7755 C CA . SER A 1 23 ? 18.692 4.922 3.950 1.00 0.50 23 SER A CA 15
ATOM 7756 C C . SER A 1 23 ? 18.504 6.175 4.800 1.00 14.30 23 SER A C 15
ATOM 7757 O O . SER A 1 23 ? 17.395 6.480 5.241 1.00 3.30 23 SER A O 15
ATOM 7765 N N . LYS A 1 24 ? 19.595 6.899 5.026 1.00 21.44 24 LYS A N 15
ATOM 7766 C CA . LYS A 1 24 ? 19.553 8.120 5.822 1.00 30.41 24 LYS A CA 15
ATOM 7767 C C . LYS A 1 24 ? 19.307 9.338 4.937 1.00 23.52 24 LYS A C 15
ATOM 7768 O O . LYS A 1 24 ? 19.465 9.274 3.719 1.00 64.31 24 LYS A O 15
ATOM 7787 N N . GLY A 1 25 ? 18.921 10.447 5.559 1.00 11.43 25 GLY A N 15
ATOM 7788 C CA . GLY A 1 25 ? 18.661 11.664 4.812 1.00 2.35 25 GLY A CA 15
ATOM 7789 C C . GLY A 1 25 ? 19.711 12.730 5.057 1.00 64.32 25 GLY A C 15
ATOM 7790 O O . GLY A 1 25 ? 20.909 12.456 4.994 1.00 24.43 25 GLY A O 15
ATOM 7794 N N . ALA A 1 26 ? 19.262 13.949 5.334 1.00 14.12 26 ALA A N 15
ATOM 7795 C CA . ALA A 1 26 ? 20.171 15.059 5.589 1.00 42.21 26 ALA A CA 15
ATOM 7796 C C . ALA A 1 26 ? 20.000 15.595 7.006 1.00 2.12 26 ALA A C 15
ATOM 7797 O O . ALA A 1 26 ? 20.972 15.986 7.654 1.00 74.13 26 ALA A O 15
ATOM 7804 N N . ASP A 1 27 ? 18.760 15.611 7.482 1.00 50.11 27 ASP A N 15
ATOM 7805 C CA . ASP A 1 27 ? 18.462 16.099 8.823 1.00 32.04 27 ASP A CA 15
ATOM 7806 C C . ASP A 1 27 ? 18.114 14.944 9.757 1.00 24.31 27 ASP A C 15
ATOM 7807 O O . ASP A 1 27 ? 17.265 15.077 10.637 1.00 73.03 27 ASP A O 15
ATOM 7816 N N . GLY A 1 28 ? 18.778 13.808 9.558 1.00 13.52 28 GLY A N 15
ATOM 7817 C CA . GLY A 1 28 ? 18.524 12.646 10.389 1.00 61.11 28 GLY A CA 15
ATOM 7818 C C . GLY A 1 28 ? 17.446 11.748 9.816 1.00 72.21 28 GLY A C 15
ATOM 7819 O O . GLY A 1 28 ? 17.586 10.525 9.806 1.00 62.34 28 GLY A O 15
ATOM 7823 N N . LYS A 1 29 ? 16.364 12.355 9.339 1.00 65.23 29 LYS A N 15
ATOM 7824 C CA . LYS A 1 29 ? 15.256 11.603 8.761 1.00 5.15 29 LYS A CA 15
ATOM 7825 C C . LYS A 1 29 ? 15.750 10.659 7.670 1.00 71.30 29 LYS A C 15
ATOM 7826 O O . LYS A 1 29 ? 16.568 11.036 6.831 1.00 53.44 29 LYS A O 15
ATOM 7845 N N . LYS A 1 30 ? 15.247 9.429 7.686 1.00 12.01 30 LYS A N 15
ATOM 7846 C CA . LYS A 1 30 ? 15.634 8.431 6.696 1.00 33.44 30 LYS A CA 15
ATOM 7847 C C . LYS A 1 30 ? 14.884 8.645 5.386 1.00 74.44 30 LYS A C 15
ATOM 7848 O O . LYS A 1 30 ? 13.797 9.224 5.367 1.00 42.41 30 LYS A O 15
ATOM 7867 N N . THR A 1 31 ? 15.469 8.172 4.290 1.00 62.23 31 THR A N 15
ATOM 7868 C CA . THR A 1 31 ? 14.856 8.311 2.975 1.00 43.22 31 THR A CA 15
ATOM 7869 C C . THR A 1 31 ? 15.168 7.108 2.092 1.00 4.14 31 THR A C 15
ATOM 7870 O O . THR A 1 31 ? 16.196 6.452 2.261 1.00 65.42 31 THR A O 15
ATOM 7881 N N . CYS A 1 32 ? 14.275 6.824 1.150 1.00 24.43 32 CYS A N 15
ATOM 7882 C CA . CYS A 1 32 ? 14.455 5.699 0.240 1.00 2.11 32 CYS A CA 15
ATOM 7883 C C . CYS A 1 32 ? 15.454 6.044 -0.861 1.00 1.55 32 CYS A C 15
ATOM 7884 O O . CYS A 1 32 ? 15.418 7.138 -1.424 1.00 63.35 32 CYS A O 15
ATOM 7891 N N . MET A 1 33 ? 16.344 5.104 -1.160 1.00 41.25 33 MET A N 15
ATOM 7892 C CA . MET A 1 33 ? 17.352 5.308 -2.195 1.00 10.45 33 MET A CA 15
ATOM 7893 C C . MET A 1 33 ? 17.137 4.348 -3.360 1.00 41.32 33 MET A C 15
ATOM 7894 O O . MET A 1 33 ? 18.006 3.534 -3.674 1.00 43.51 33 MET A O 15
ATOM 7908 N N . ILE A 1 34 ? 15.975 4.449 -3.997 1.00 64.22 34 ILE A N 15
ATOM 7909 C CA . ILE A 1 34 ? 15.648 3.590 -5.128 1.00 61.43 34 ILE A CA 15
ATOM 7910 C C . ILE A 1 34 ? 16.777 3.577 -6.154 1.00 33.14 34 ILE A C 15
ATOM 7911 O O . ILE A 1 34 ? 17.646 4.449 -6.146 1.00 60.30 34 ILE A O 15
ATOM 7927 N N . ASP A 1 35 ? 16.756 2.584 -7.036 1.00 32.12 35 ASP A N 15
ATOM 7928 C CA . ASP A 1 35 ? 17.776 2.459 -8.071 1.00 32.24 35 ASP A CA 15
ATOM 7929 C C . ASP A 1 35 ? 17.143 2.439 -9.458 1.00 54.33 35 ASP A C 15
ATOM 7930 O O . ASP A 1 35 ? 17.619 1.751 -10.361 1.00 24.33 35 ASP A O 15
ATOM 7939 N N . LYS A 1 36 ? 16.065 3.199 -9.622 1.00 34.31 36 LYS A N 15
ATOM 7940 C CA . LYS A 1 36 ? 15.365 3.270 -10.899 1.00 72.20 36 LYS A CA 15
ATOM 7941 C C . LYS A 1 36 ? 16.317 3.677 -12.019 1.00 71.32 36 LYS A C 15
ATOM 7942 O O . LYS A 1 36 ? 16.730 4.834 -12.107 1.00 74.02 36 LYS A O 15
ATOM 7961 N N . LEU A 1 37 ? 16.661 2.720 -12.874 1.00 32.32 37 LEU A N 15
ATOM 7962 C CA . LEU A 1 37 ? 17.563 2.979 -13.990 1.00 43.02 37 LEU A CA 15
ATOM 7963 C C . LEU A 1 37 ? 16.830 3.675 -15.133 1.00 24.42 37 LEU A C 15
ATOM 7964 O O . LEU A 1 37 ? 17.387 4.547 -15.800 1.00 74.21 37 LEU A O 15
ATOM 7980 N N . TRP A 1 38 ? 15.580 3.284 -15.351 1.00 12.54 38 TRP A N 15
ATOM 7981 C CA . TRP A 1 38 ? 14.770 3.873 -16.411 1.00 73.54 38 TRP A CA 15
ATOM 7982 C C . TRP A 1 38 ? 14.079 5.143 -15.928 1.00 43.22 38 TRP A C 15
ATOM 7983 O O . TRP A 1 38 ? 14.433 6.248 -16.339 1.00 22.43 38 TRP A O 15
ATOM 8004 N N . GLY A 1 39 ? 13.092 4.979 -15.053 1.00 12.20 39 GLY A N 15
ATOM 8005 C CA . GLY A 1 39 ? 12.368 6.122 -14.529 1.00 11.54 39 GLY A CA 15
ATOM 8006 C C . GLY A 1 39 ? 12.017 5.964 -13.062 1.00 64.14 39 GLY A C 15
ATOM 8007 O O . GLY A 1 39 ? 10.862 5.716 -12.717 1.00 2.51 39 GLY A O 15
ATOM 8011 N N . GLY A 1 1 ? 1.739 -1.052 -2.259 1.00 11.44 1 GLY A N 16
ATOM 8012 C CA . GLY A 1 1 ? 2.010 0.228 -1.629 1.00 73.41 1 GLY A CA 16
ATOM 8013 C C . GLY A 1 1 ? 3.468 0.390 -1.249 1.00 62.34 1 GLY A C 16
ATOM 8014 O O . GLY A 1 1 ? 3.904 -0.098 -0.206 1.00 71.11 1 GLY A O 16
ATOM 8018 N N . CYS A 1 2 ? 4.226 1.075 -2.098 1.00 44.35 2 CYS A N 16
ATOM 8019 C CA . CYS A 1 2 ? 5.645 1.299 -1.849 1.00 21.04 2 CYS A CA 16
ATOM 8020 C C . CYS A 1 2 ? 6.044 2.726 -2.215 1.00 73.30 2 CYS A C 16
ATOM 8021 O O . CYS A 1 2 ? 5.745 3.204 -3.310 1.00 3.25 2 CYS A O 16
ATOM 8028 N N . LYS A 1 3 ? 6.720 3.401 -1.292 1.00 21.32 3 LYS A N 16
ATOM 8029 C CA . LYS A 1 3 ? 7.162 4.772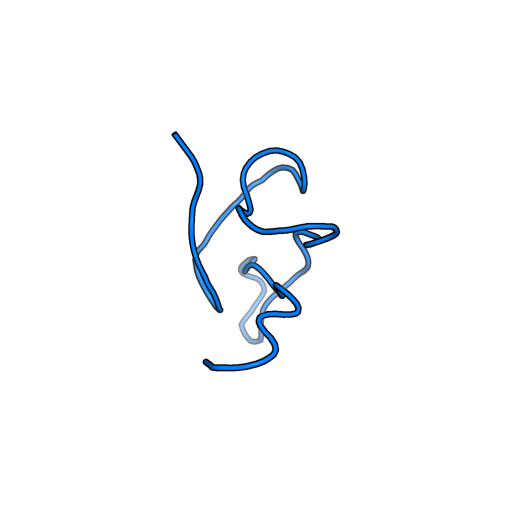 -1.516 1.00 71.12 3 LYS A CA 16
ATOM 8030 C C . LYS A 1 3 ? 8.105 4.851 -2.712 1.00 63.23 3 LYS A C 16
ATOM 8031 O O . LYS A 1 3 ? 8.382 3.845 -3.364 1.00 73.15 3 LYS A O 16
ATOM 8050 N N . GLY A 1 4 ? 8.598 6.053 -2.994 1.00 12.42 4 GLY A N 16
ATOM 8051 C CA . GLY A 1 4 ? 9.506 6.240 -4.110 1.00 50.32 4 GLY A CA 16
ATOM 8052 C C . GLY A 1 4 ? 10.869 6.738 -3.672 1.00 30.12 4 GLY A C 16
ATOM 8053 O O . GLY A 1 4 ? 11.472 6.184 -2.753 1.00 64.03 4 GLY A O 16
ATOM 8057 N N . GLN A 1 5 ? 11.355 7.785 -4.331 1.00 23.40 5 GLN A N 16
ATOM 8058 C CA . GLN A 1 5 ? 12.657 8.355 -4.005 1.00 21.52 5 GLN A CA 16
ATOM 8059 C C . GLN A 1 5 ? 12.505 9.594 -3.129 1.00 31.20 5 GLN A C 16
ATOM 8060 O O . GLN A 1 5 ? 11.631 10.428 -3.364 1.00 13.31 5 GLN A O 16
ATOM 8074 N N . ASP A 1 6 ? 13.360 9.707 -2.119 1.00 64.01 6 ASP A N 16
ATOM 8075 C CA . ASP A 1 6 ? 13.321 10.845 -1.208 1.00 5.00 6 ASP A CA 16
ATOM 8076 C C . ASP A 1 6 ? 12.115 10.756 -0.278 1.00 62.04 6 ASP A C 16
ATOM 8077 O O . ASP A 1 6 ? 11.827 11.688 0.472 1.00 41.14 6 ASP A O 16
ATOM 8086 N N . ALA A 1 7 ? 11.413 9.629 -0.335 1.00 23.25 7 ALA A N 16
ATOM 8087 C CA . ALA A 1 7 ? 10.239 9.418 0.503 1.00 71.23 7 ALA A CA 16
ATOM 8088 C C . ALA A 1 7 ? 10.620 8.772 1.830 1.00 22.14 7 ALA A C 16
ATOM 8089 O O . ALA A 1 7 ? 11.549 7.968 1.913 1.00 2.23 7 ALA A O 16
ATOM 8096 N N . PRO A 1 8 ? 9.888 9.130 2.896 1.00 51.35 8 PRO A N 16
ATOM 8097 C CA . PRO A 1 8 ? 10.131 8.597 4.239 1.00 4.12 8 PRO A CA 16
ATOM 8098 C C . PRO A 1 8 ? 9.757 7.123 4.355 1.00 40.53 8 PRO A C 16
ATOM 8099 O O . PRO A 1 8 ? 8.704 6.700 3.877 1.00 41.55 8 PRO A O 16
ATOM 8110 N N . CYS A 1 9 ? 10.625 6.346 4.993 1.00 62.54 9 CYS A N 16
ATOM 8111 C CA . CYS A 1 9 ? 10.386 4.919 5.171 1.00 22.54 9 CYS A CA 16
ATOM 8112 C C . CYS A 1 9 ? 10.444 4.538 6.648 1.00 14.31 9 CYS A C 16
ATOM 8113 O O . CYS A 1 9 ? 10.731 5.375 7.504 1.00 32.45 9 CYS A O 16
ATOM 8120 N N . SER A 1 10 ? 10.169 3.271 6.938 1.00 34.42 10 SER A N 16
ATOM 8121 C CA . SER A 1 10 ? 10.185 2.780 8.311 1.00 23.41 10 SER A CA 16
ATOM 8122 C C . SER A 1 10 ? 11.121 1.582 8.449 1.00 40.54 10 SER A C 16
ATOM 8123 O O . SER A 1 10 ? 11.754 1.390 9.487 1.00 71.30 10 SER A O 16
ATOM 8131 N N . LYS A 1 11 ? 11.204 0.780 7.393 1.00 74.11 11 LYS A N 16
ATOM 8132 C CA . LYS A 1 11 ? 12.062 -0.399 7.392 1.00 0.35 11 LYS A CA 16
ATOM 8133 C C . LYS A 1 11 ? 12.936 -0.435 6.143 1.00 51.22 11 LYS A C 16
ATOM 8134 O O . LYS A 1 11 ? 14.132 -0.152 6.202 1.00 5.13 11 LYS A O 16
ATOM 8153 N N . SER A 1 12 ? 12.330 -0.783 5.012 1.00 30.12 12 SER A N 16
ATOM 8154 C CA . SER A 1 12 ? 13.054 -0.858 3.749 1.00 71.14 12 SER A CA 16
ATOM 8155 C C . SER A 1 12 ? 12.143 -1.354 2.629 1.00 2.44 12 SER A C 16
ATOM 8156 O O . SER A 1 12 ? 12.068 -0.749 1.560 1.00 44.43 12 SER A O 16
ATOM 8164 N N . LYS A 1 13 ? 11.452 -2.459 2.884 1.00 73.33 13 LYS A N 16
ATOM 8165 C CA . LYS A 1 13 ? 10.544 -3.038 1.900 1.00 1.02 13 LYS A CA 16
ATOM 8166 C C . LYS A 1 13 ? 9.587 -1.982 1.356 1.00 32.50 13 LYS A C 16
ATOM 8167 O O . LYS A 1 13 ? 9.136 -2.070 0.214 1.00 55.01 13 LYS A O 16
ATOM 8186 N N . ASP A 1 14 ? 9.282 -0.986 2.180 1.00 43.33 14 ASP A N 16
ATOM 8187 C CA . ASP A 1 14 ? 8.381 0.088 1.780 1.00 54.32 14 ASP A CA 16
ATOM 8188 C C . ASP A 1 14 ? 8.869 0.759 0.500 1.00 55.25 14 ASP A C 16
ATOM 8189 O O . ASP A 1 14 ? 8.070 1.230 -0.311 1.00 33.40 14 ASP A O 16
ATOM 8198 N N . CYS A 1 15 ? 10.185 0.801 0.324 1.00 20.22 15 CYS A N 16
ATOM 8199 C CA . CYS A 1 15 ? 10.781 1.415 -0.856 1.00 52.21 15 CYS A CA 16
ATOM 8200 C C . CYS A 1 15 ? 10.582 0.535 -2.087 1.00 20.24 15 CYS A C 16
ATOM 8201 O O . CYS A 1 15 ? 10.954 -0.639 -2.090 1.00 72.15 15 CYS A O 16
ATOM 8208 N N . CYS A 1 16 ? 9.993 1.110 -3.130 1.00 5.02 16 CYS A N 16
ATOM 8209 C CA . CYS A 1 16 ? 9.744 0.380 -4.367 1.00 24.43 16 CYS A CA 16
ATOM 8210 C C . CYS A 1 16 ? 10.970 0.414 -5.275 1.00 42.10 16 CYS A C 16
ATOM 8211 O O . CYS A 1 16 ? 11.872 1.230 -5.088 1.00 31.21 16 CYS A O 16
ATOM 8218 N N . GLY A 1 17 ? 10.995 -0.478 -6.260 1.00 62.34 17 GLY A N 16
ATOM 8219 C CA . GLY A 1 17 ? 12.114 -0.533 -7.183 1.00 72.32 17 GLY A CA 16
ATOM 8220 C C . GLY A 1 17 ? 12.696 -1.928 -7.307 1.00 14.43 17 GLY A C 16
ATOM 8221 O O . GLY A 1 17 ? 12.045 -2.911 -6.955 1.00 24.13 17 GLY A O 16
ATOM 8225 N N . GLU A 1 18 ? 13.923 -2.013 -7.810 1.00 3.44 18 GLU A N 16
ATOM 8226 C CA . GLU A 1 18 ? 14.591 -3.298 -7.981 1.00 14.23 18 GLU A CA 16
ATOM 8227 C C . GLU A 1 18 ? 15.384 -3.669 -6.731 1.00 61.43 18 GLU A C 16
ATOM 8228 O O . GLU A 1 18 ? 15.204 -4.748 -6.167 1.00 11.13 18 GLU A O 16
ATOM 8240 N N . ALA A 1 19 ? 16.263 -2.768 -6.306 1.00 2.00 19 ALA A N 16
ATOM 8241 C CA . ALA A 1 19 ? 17.083 -3.000 -5.123 1.00 44.55 19 ALA A CA 16
ATOM 8242 C C . ALA A 1 19 ? 16.966 -1.841 -4.139 1.00 31.35 19 ALA A C 16
ATOM 8243 O O . ALA A 1 19 ? 17.929 -1.495 -3.455 1.00 44.12 19 ALA A O 16
ATOM 8250 N N . SER A 1 20 ? 15.780 -1.246 -4.071 1.00 55.33 20 SER A N 16
ATOM 8251 C CA . SER A 1 20 ? 15.538 -0.123 -3.173 1.00 13.11 20 SER A CA 16
ATOM 8252 C C . SER A 1 20 ? 15.526 -0.584 -1.718 1.00 53.35 20 SER A C 16
ATOM 8253 O O . SER A 1 20 ? 15.363 -1.770 -1.433 1.00 45.23 20 SER A O 16
ATOM 8261 N N . MET A 1 21 ? 15.699 0.364 -0.803 1.00 32.32 21 MET A N 16
ATOM 8262 C CA . MET A 1 21 ? 15.707 0.056 0.623 1.00 71.13 21 MET A CA 16
ATOM 8263 C C . MET A 1 21 ? 15.927 1.318 1.450 1.00 14.32 21 MET A C 16
ATOM 8264 O O . MET A 1 21 ? 16.368 2.344 0.931 1.00 22.03 21 MET A O 16
ATOM 8278 N N . CYS A 1 22 ? 15.616 1.237 2.740 1.00 75.25 22 CYS A N 16
ATOM 8279 C CA . CYS A 1 22 ? 15.778 2.372 3.639 1.00 0.52 22 CYS A CA 16
ATOM 8280 C C . CYS A 1 22 ? 17.223 2.487 4.115 1.00 23.12 22 CYS A C 16
ATOM 8281 O O . CYS A 1 22 ? 17.820 1.507 4.561 1.00 3.11 22 CYS A O 16
ATOM 8288 N N . SER A 1 23 ? 17.779 3.690 4.017 1.00 3.22 23 SER A N 16
ATOM 8289 C CA . SER A 1 23 ? 19.155 3.933 4.434 1.00 24.32 23 SER A CA 16
ATOM 8290 C C . SER A 1 23 ? 19.354 5.393 4.829 1.00 42.02 23 SER A C 16
ATOM 8291 O O . SER A 1 23 ? 20.217 6.084 4.286 1.00 72.43 23 SER A O 16
ATOM 8299 N N . LYS A 1 24 ? 18.549 5.857 5.778 1.00 1.53 24 LYS A N 16
ATOM 8300 C CA . LYS A 1 24 ? 18.635 7.235 6.249 1.00 60.13 24 LYS A CA 16
ATOM 8301 C C . LYS A 1 24 ? 18.498 8.216 5.088 1.00 21.45 24 LYS A C 16
ATOM 8302 O O . LYS A 1 24 ? 18.316 7.813 3.941 1.00 70.55 24 LYS A O 16
ATOM 8321 N N . GLY A 1 25 ? 18.589 9.506 5.396 1.00 14.02 25 GLY A N 16
ATOM 8322 C CA . GLY A 1 25 ? 18.474 10.524 4.368 1.00 71.41 25 GLY A CA 16
ATOM 8323 C C . GLY A 1 25 ? 19.685 11.433 4.314 1.00 25.03 25 GLY A C 16
ATOM 8324 O O . GLY A 1 25 ? 20.814 10.966 4.163 1.00 0.12 25 GLY A O 16
ATOM 8328 N N . ALA A 1 26 ? 19.452 12.735 4.437 1.00 53.52 26 ALA A N 16
ATOM 8329 C CA . ALA A 1 26 ? 20.533 13.712 4.402 1.00 50.32 26 ALA A CA 16
ATOM 8330 C C . ALA A 1 26 ? 20.539 14.570 5.663 1.00 53.25 26 ALA A C 16
ATOM 8331 O O . ALA A 1 26 ? 21.598 14.950 6.162 1.00 62.33 26 ALA A O 16
ATOM 8338 N N . ASP A 1 27 ? 19.350 14.873 6.172 1.00 72.21 27 ASP A N 16
ATOM 8339 C CA . ASP A 1 27 ? 19.218 15.686 7.375 1.00 10.11 27 ASP A CA 16
ATOM 8340 C C . ASP A 1 27 ? 18.816 14.827 8.570 1.00 11.41 27 ASP A C 16
ATOM 8341 O O . ASP A 1 27 ? 18.093 15.279 9.457 1.00 2.42 27 ASP A O 16
ATOM 8350 N N . GLY A 1 28 ? 19.289 13.585 8.586 1.00 72.35 28 GLY A N 16
ATOM 8351 C CA . GLY A 1 28 ? 18.967 12.682 9.675 1.00 11.03 28 GLY A CA 16
ATOM 8352 C C . GLY A 1 28 ? 17.716 11.869 9.405 1.00 43.32 28 GLY A C 16
ATOM 8353 O O . GLY A 1 28 ? 17.669 10.673 9.692 1.00 5.13 28 GLY A O 16
ATOM 8357 N N . LYS A 1 29 ? 16.698 12.520 8.851 1.00 23.45 29 LYS A N 16
ATOM 8358 C CA . LYS A 1 29 ? 15.440 11.851 8.542 1.00 21.10 29 LYS A CA 16
ATOM 8359 C C . LYS A 1 29 ? 15.669 10.666 7.609 1.00 53.33 29 LYS A C 16
ATOM 8360 O O . LYS A 1 29 ? 16.542 10.705 6.741 1.00 12.24 29 LYS A O 16
ATOM 8379 N N . LYS A 1 30 ? 14.878 9.614 7.791 1.00 41.10 30 LYS A N 16
ATOM 8380 C CA . LYS A 1 30 ? 14.992 8.419 6.964 1.00 73.41 30 LYS A CA 16
ATOM 8381 C C . LYS A 1 30 ? 14.275 8.609 5.631 1.00 41.21 30 LYS A C 16
ATOM 8382 O O . LYS A 1 30 ? 13.197 9.201 5.572 1.00 12.14 30 LYS A O 16
ATOM 8401 N N . THR A 1 31 ? 14.880 8.102 4.561 1.00 3.50 31 THR A N 16
ATOM 8402 C CA . THR A 1 31 ? 14.300 8.217 3.229 1.00 30.40 31 THR A CA 16
ATOM 8403 C C . THR A 1 31 ? 14.646 7.004 2.373 1.00 61.22 31 THR A C 16
ATOM 8404 O O . THR A 1 31 ? 15.552 6.237 2.701 1.00 1.32 31 THR A O 16
ATOM 8415 N N . CYS A 1 32 ? 13.920 6.835 1.273 1.00 52.42 32 CYS A N 16
ATOM 8416 C CA . CYS A 1 32 ? 14.150 5.716 0.368 1.00 32.41 32 CYS A CA 16
ATOM 8417 C C . CYS A 1 32 ? 15.230 6.056 -0.655 1.00 20.43 32 CYS A C 16
ATOM 8418 O O . CYS A 1 32 ? 15.259 7.159 -1.198 1.00 3.52 32 CYS A O 16
ATOM 8425 N N . MET A 1 33 ? 16.116 5.099 -0.912 1.00 33.31 33 MET A N 16
ATOM 8426 C CA . MET A 1 33 ? 17.197 5.296 -1.870 1.00 52.25 33 MET A CA 16
ATOM 8427 C C . MET A 1 33 ? 17.053 4.347 -3.056 1.00 34.02 33 MET A C 16
ATOM 8428 O O . MET A 1 33 ? 17.980 3.607 -3.386 1.00 52.25 33 MET A O 16
ATOM 8442 N N . ILE A 1 34 ? 15.886 4.373 -3.690 1.00 54.25 34 ILE A N 16
ATOM 8443 C CA . ILE A 1 34 ? 15.622 3.515 -4.839 1.00 12.40 34 ILE A CA 16
ATOM 8444 C C . ILE A 1 34 ? 16.734 3.628 -5.876 1.00 53.34 34 ILE A C 16
ATOM 8445 O O . ILE A 1 34 ? 17.589 4.509 -5.791 1.00 4.31 34 ILE A O 16
ATOM 8461 N N . ASP A 1 35 ? 16.714 2.732 -6.857 1.00 31.14 35 ASP A N 16
ATOM 8462 C CA . ASP A 1 35 ? 17.719 2.732 -7.913 1.00 52.13 35 ASP A CA 16
ATOM 8463 C C . ASP A 1 35 ? 17.096 2.363 -9.256 1.00 15.30 35 ASP A C 16
ATOM 8464 O O . ASP A 1 35 ? 17.620 1.522 -9.986 1.00 73.11 35 ASP A O 16
ATOM 8473 N N . LYS A 1 36 ? 15.973 2.998 -9.575 1.00 74.24 36 LYS A N 16
ATOM 8474 C CA . LYS A 1 36 ? 15.277 2.738 -10.830 1.00 34.31 36 LYS A CA 16
ATOM 8475 C C . LYS A 1 36 ? 16.234 2.834 -12.013 1.00 60.14 36 LYS A C 16
ATOM 8476 O O . LYS A 1 36 ? 17.339 3.363 -11.889 1.00 65.14 36 LYS A O 16
ATOM 8495 N N . LEU A 1 37 ? 15.803 2.321 -13.160 1.00 52.15 37 LEU A N 16
ATOM 8496 C CA . LEU A 1 37 ? 16.621 2.351 -14.368 1.00 24.34 37 LEU A CA 16
ATOM 8497 C C . LEU A 1 37 ? 16.142 3.438 -15.324 1.00 62.10 37 LEU A C 16
ATOM 8498 O O . LEU A 1 37 ? 16.944 4.071 -16.011 1.00 53.10 37 LEU A O 16
ATOM 8514 N N . TRP A 1 38 ? 14.832 3.650 -15.361 1.00 72.12 38 TRP A N 16
ATOM 8515 C CA . TRP A 1 38 ? 14.246 4.663 -16.232 1.00 70.20 38 TRP A CA 16
ATOM 8516 C C . TRP A 1 38 ? 14.435 6.058 -15.648 1.00 15.35 38 TRP A C 16
ATOM 8517 O O . TRP A 1 38 ? 14.979 6.947 -16.301 1.00 54.14 38 TRP A O 16
ATOM 8538 N N . GLY A 1 39 ? 13.981 6.244 -14.411 1.00 63.13 39 GLY A N 16
ATOM 8539 C CA . GLY A 1 39 ? 14.110 7.534 -13.760 1.00 40.40 39 GLY A CA 16
ATOM 8540 C C . GLY A 1 39 ? 12.866 7.919 -12.984 1.00 21.21 39 GLY A C 16
ATOM 8541 O O . GLY A 1 39 ? 12.002 8.630 -13.496 1.00 74.44 39 GLY A O 16
ATOM 8545 N N . GLY A 1 1 ? 1.304 0.697 -3.065 1.00 51.25 1 GLY A N 17
ATOM 8546 C CA . GLY A 1 1 ? 1.692 1.207 -1.763 1.00 53.14 1 GLY A CA 17
ATOM 8547 C C . GLY A 1 1 ? 3.192 1.172 -1.550 1.00 41.24 1 GLY A C 17
ATOM 8548 O O . GLY A 1 1 ? 3.705 0.314 -0.831 1.00 50.33 1 GLY A O 17
ATOM 8552 N N . CYS A 1 2 ? 3.899 2.106 -2.178 1.00 60.02 2 CYS A N 17
ATOM 8553 C CA . CYS A 1 2 ? 5.350 2.178 -2.056 1.00 50.34 2 CYS A CA 17
ATOM 8554 C C . CYS A 1 2 ? 5.851 3.589 -2.351 1.00 11.44 2 CYS A C 17
ATOM 8555 O O . CYS A 1 2 ? 5.451 4.210 -3.336 1.00 34.21 2 CYS A O 17
ATOM 8562 N N . LYS A 1 3 ? 6.729 4.091 -1.489 1.00 65.12 3 LYS A N 17
ATOM 8563 C CA . LYS A 1 3 ? 7.288 5.428 -1.656 1.00 34.44 3 LYS A CA 17
ATOM 8564 C C . LYS A 1 3 ? 8.264 5.468 -2.827 1.00 20.42 3 LYS A C 17
ATOM 8565 O O . LYS A 1 3 ? 8.498 4.456 -3.487 1.00 53.55 3 LYS A O 17
ATOM 8584 N N . GLY A 1 4 ? 8.833 6.643 -3.077 1.00 70.05 4 GLY A N 17
ATOM 8585 C CA . GLY A 1 4 ? 9.779 6.792 -4.168 1.00 74.22 4 GLY A CA 17
ATOM 8586 C C . GLY A 1 4 ? 11.175 7.129 -3.683 1.00 54.12 4 GLY A C 17
ATOM 8587 O O . GLY A 1 4 ? 11.629 6.604 -2.667 1.00 54.00 4 GLY A O 17
ATOM 8591 N N . GLN A 1 5 ? 11.857 8.006 -4.412 1.00 51.15 5 GLN A N 17
ATOM 8592 C CA . GLN A 1 5 ? 13.211 8.410 -4.051 1.00 55.33 5 GLN A CA 17
ATOM 8593 C C . GLN A 1 5 ? 13.188 9.623 -3.126 1.00 61.42 5 GLN A C 17
ATOM 8594 O O . GLN A 1 5 ? 12.422 10.563 -3.338 1.00 21.14 5 GLN A O 17
ATOM 8608 N N . ASP A 1 6 ? 14.032 9.594 -2.101 1.00 23.31 6 ASP A N 17
ATOM 8609 C CA . ASP A 1 6 ? 14.110 10.691 -1.143 1.00 70.24 6 ASP A CA 17
ATOM 8610 C C . ASP A 1 6 ? 12.867 10.730 -0.260 1.00 20.02 6 ASP A C 17
ATOM 8611 O O . ASP A 1 6 ? 12.659 11.680 0.494 1.00 24.14 6 ASP A O 17
ATOM 8620 N N . ALA A 1 7 ? 12.043 9.692 -0.360 1.00 22.01 7 ALA A N 17
ATOM 8621 C CA . ALA A 1 7 ? 10.821 9.607 0.431 1.00 44.44 7 ALA A CA 17
ATOM 8622 C C . ALA A 1 7 ? 11.077 8.911 1.763 1.00 73.21 7 ALA A C 17
ATOM 8623 O O . ALA A 1 7 ? 11.918 8.019 1.873 1.00 30.23 7 ALA A O 17
ATOM 8630 N N . PRO A 1 8 ? 10.335 9.326 2.800 1.00 11.34 8 PRO A N 17
ATOM 8631 C CA . PRO A 1 8 ? 10.463 8.755 4.144 1.00 5.23 8 PRO A CA 17
ATOM 8632 C C . PRO A 1 8 ? 9.942 7.324 4.218 1.00 1.14 8 PRO A C 17
ATOM 8633 O O . PRO A 1 8 ? 8.856 7.022 3.722 1.00 25.53 8 PRO A O 17
ATOM 8644 N N . CYS A 1 9 ? 10.722 6.447 4.841 1.00 31.22 9 CYS A N 17
ATOM 8645 C CA . CYS A 1 9 ? 10.339 5.047 4.981 1.00 63.13 9 CYS A CA 17
ATOM 8646 C C . CYS A 1 9 ? 10.381 4.615 6.444 1.00 61.24 9 CYS A C 17
ATOM 8647 O O . CYS A 1 9 ? 10.724 5.403 7.325 1.00 64.31 9 CYS A O 17
ATOM 8654 N N . SER A 1 10 ? 10.029 3.358 6.694 1.00 63.42 10 SER A N 17
ATOM 8655 C CA . SER A 1 10 ? 10.023 2.821 8.050 1.00 51.03 10 SER A CA 17
ATOM 8656 C C . SER A 1 10 ? 10.917 1.589 8.150 1.00 31.25 10 SER A C 17
ATOM 8657 O O . SER A 1 10 ? 11.516 1.325 9.193 1.00 33.24 10 SER A O 17
ATOM 8665 N N . LYS A 1 11 ? 11.002 0.837 7.058 1.00 24.14 11 LYS A N 17
ATOM 8666 C CA . LYS A 1 11 ? 11.823 -0.367 7.020 1.00 24.54 11 LYS A CA 17
ATOM 8667 C C . LYS A 1 11 ? 12.700 -0.389 5.772 1.00 33.51 11 LYS A C 17
ATOM 8668 O O . LYS A 1 11 ? 13.909 -0.172 5.847 1.00 10.12 11 LYS A O 17
ATOM 8687 N N . SER A 1 12 ? 12.082 -0.652 4.625 1.00 35.21 12 SER A N 17
ATOM 8688 C CA . SER A 1 12 ? 12.806 -0.705 3.361 1.00 41.42 12 SER A CA 17
ATOM 8689 C C . SER A 1 12 ? 11.901 -1.199 2.236 1.00 3.02 12 SER A C 17
ATOM 8690 O O . SER A 1 12 ? 11.812 -0.579 1.177 1.00 41.55 12 SER A O 17
ATOM 8698 N N . LYS A 1 13 ? 11.231 -2.321 2.475 1.00 60.12 13 LYS A N 17
ATOM 8699 C CA . LYS A 1 13 ? 10.331 -2.901 1.485 1.00 43.34 13 LYS A CA 17
ATOM 8700 C C . LYS A 1 13 ? 9.358 -1.853 0.954 1.00 1.32 13 LYS A C 17
ATOM 8701 O O . LYS A 1 13 ? 8.908 -1.932 -0.189 1.00 31.11 13 LYS A O 17
ATOM 8720 N N . ASP A 1 14 ? 9.039 -0.871 1.791 1.00 61.42 14 ASP A N 17
ATOM 8721 C CA . ASP A 1 14 ? 8.121 0.194 1.405 1.00 42.21 14 ASP A CA 17
ATOM 8722 C C . ASP A 1 14 ? 8.569 0.852 0.103 1.00 33.03 14 ASP A C 17
ATOM 8723 O O . ASP A 1 14 ? 7.743 1.280 -0.704 1.00 45.50 14 ASP A O 17
ATOM 8732 N N . CYS A 1 15 ? 9.881 0.930 -0.094 1.00 35.22 15 CYS A N 17
ATOM 8733 C CA . CYS A 1 15 ? 10.439 1.537 -1.296 1.00 70.40 15 CYS A CA 17
ATOM 8734 C C . CYS A 1 15 ? 9.950 0.814 -2.548 1.00 33.12 15 CYS A C 17
ATOM 8735 O O . CYS A 1 15 ? 9.920 -0.416 -2.597 1.00 24.25 15 CYS A O 17
ATOM 8742 N N . CYS A 1 16 ? 9.566 1.587 -3.559 1.00 23.45 16 CYS A N 17
ATOM 8743 C CA . CYS A 1 16 ? 9.078 1.022 -4.811 1.00 10.12 16 CYS A CA 17
ATOM 8744 C C . CYS A 1 16 ? 10.228 0.783 -5.785 1.00 22.23 16 CYS A C 17
ATOM 8745 O O . CYS A 1 16 ? 10.092 1.000 -6.988 1.00 21.40 16 CYS A O 17
ATOM 8752 N N . GLY A 1 17 ? 11.362 0.333 -5.254 1.00 53.54 17 GLY A N 17
ATOM 8753 C CA . GLY A 1 17 ? 12.519 0.072 -6.090 1.00 21.21 17 GLY A CA 17
ATOM 8754 C C . GLY A 1 17 ? 13.012 -1.356 -5.967 1.00 22.24 17 GLY A C 17
ATOM 8755 O O . GLY A 1 17 ? 12.955 -1.948 -4.889 1.00 53.03 17 GLY A O 17
ATOM 8759 N N . GLU A 1 18 ? 13.497 -1.911 -7.073 1.00 73.12 18 GLU A N 17
ATOM 8760 C CA . GLU A 1 18 ? 13.999 -3.280 -7.084 1.00 2.13 18 GLU A CA 17
ATOM 8761 C C . GLU A 1 18 ? 15.024 -3.492 -5.973 1.00 43.33 18 GLU A C 17
ATOM 8762 O O . GLU A 1 18 ? 14.733 -4.123 -4.958 1.00 4.12 18 GLU A O 17
ATOM 8774 N N . ALA A 1 19 ? 16.225 -2.960 -6.175 1.00 42.44 19 ALA A N 17
ATOM 8775 C CA . ALA A 1 19 ? 17.293 -3.089 -5.192 1.00 2.41 19 ALA A CA 17
ATOM 8776 C C . ALA A 1 19 ? 17.343 -1.872 -4.273 1.00 64.43 19 ALA A C 17
ATOM 8777 O O . ALA A 1 19 ? 18.417 -1.450 -3.845 1.00 23.12 19 ALA A O 17
ATOM 8784 N N . SER A 1 20 ? 16.175 -1.313 -3.975 1.00 70.03 20 SER A N 17
ATOM 8785 C CA . SER A 1 20 ? 16.086 -0.142 -3.111 1.00 5.01 20 SER A CA 17
ATOM 8786 C C . SER A 1 20 ? 16.370 -0.516 -1.659 1.00 54.21 20 SER A C 17
ATOM 8787 O O . SER A 1 20 ? 16.668 -1.669 -1.351 1.00 22.12 20 SER A O 17
ATOM 8795 N N . MET A 1 21 ? 16.274 0.469 -0.772 1.00 35.23 21 MET A N 17
ATOM 8796 C CA . MET A 1 21 ? 16.518 0.244 0.648 1.00 20.13 21 MET A CA 17
ATOM 8797 C C . MET A 1 21 ? 16.364 1.539 1.438 1.00 12.54 21 MET A C 17
ATOM 8798 O O . MET A 1 21 ? 16.661 2.624 0.936 1.00 32.13 21 MET A O 17
ATOM 8812 N N . CYS A 1 22 ? 15.897 1.420 2.677 1.00 63.01 22 CYS A N 17
ATOM 8813 C CA . CYS A 1 22 ? 15.703 2.581 3.537 1.00 53.24 22 CYS A CA 17
ATOM 8814 C C . CYS A 1 22 ? 17.026 3.034 4.148 1.00 72.53 22 CYS A C 17
ATOM 8815 O O . CYS A 1 22 ? 17.742 2.241 4.760 1.00 50.15 22 CYS A O 17
ATOM 8822 N N . SER A 1 23 ? 17.343 4.313 3.977 1.00 22.02 23 SER A N 17
ATOM 8823 C CA . SER A 1 23 ? 18.581 4.871 4.508 1.00 24.34 23 SER A CA 17
ATOM 8824 C C . SER A 1 23 ? 18.306 6.142 5.306 1.00 24.22 23 SER A C 17
ATOM 8825 O O . SER A 1 23 ? 17.156 6.472 5.594 1.00 53.14 23 SER A O 17
ATOM 8833 N N . LYS A 1 24 ? 19.372 6.852 5.661 1.00 32.35 24 LYS A N 17
ATOM 8834 C CA . LYS A 1 24 ? 19.248 8.088 6.425 1.00 23.31 24 LYS A CA 17
ATOM 8835 C C . LYS A 1 24 ? 19.210 9.298 5.498 1.00 4.51 24 LYS A C 17
ATOM 8836 O O . LYS A 1 24 ? 19.460 9.182 4.299 1.00 11.40 24 LYS A O 17
ATOM 8855 N N . GLY A 1 25 ? 18.898 10.461 6.063 1.00 51.13 25 GLY A N 17
ATOM 8856 C CA . GLY A 1 25 ? 18.835 11.676 5.272 1.00 13.41 25 GLY A CA 17
ATOM 8857 C C . GLY A 1 25 ? 19.901 12.679 5.665 1.00 43.54 25 GLY A C 17
ATOM 8858 O O . GLY A 1 25 ? 21.092 12.438 5.468 1.00 11.22 25 GLY A O 17
ATOM 8862 N N . ALA A 1 26 ? 19.474 13.809 6.219 1.00 33.14 26 ALA A N 17
ATOM 8863 C CA . ALA A 1 26 ? 20.401 14.852 6.640 1.00 32.15 26 ALA A CA 17
ATOM 8864 C C . ALA A 1 26 ? 20.079 15.336 8.050 1.00 23.34 26 ALA A C 17
ATOM 8865 O O . ALA A 1 26 ? 20.980 15.586 8.852 1.00 71.43 26 ALA A O 17
ATOM 8872 N N . ASP A 1 27 ? 18.791 15.466 8.346 1.00 11.34 27 ASP A N 17
ATOM 8873 C CA . ASP A 1 27 ? 18.350 15.920 9.660 1.00 4.24 27 ASP A CA 17
ATOM 8874 C C . ASP A 1 27 ? 17.872 14.746 10.509 1.00 50.13 27 ASP A C 17
ATOM 8875 O O . ASP A 1 27 ? 16.948 14.882 11.310 1.00 62.43 27 ASP A O 17
ATOM 8884 N N . GLY A 1 28 ? 18.507 13.592 10.326 1.00 43.43 28 GLY A N 17
ATOM 8885 C CA . GLY A 1 28 ? 18.132 12.411 11.080 1.00 33.11 28 GLY A CA 17
ATOM 8886 C C . GLY A 1 28 ? 17.076 11.584 10.374 1.00 35.13 28 GLY A C 17
ATOM 8887 O O . GLY A 1 28 ? 17.157 10.356 10.341 1.00 20.22 28 GLY A O 17
ATOM 8891 N N . LYS A 1 29 ? 16.079 12.257 9.809 1.00 2.21 29 LYS A N 17
ATOM 8892 C CA . LYS A 1 29 ? 15.001 11.578 9.101 1.00 61.24 29 LYS A CA 17
ATOM 8893 C C . LYS A 1 29 ? 15.558 10.611 8.060 1.00 10.13 29 LYS A C 17
ATOM 8894 O O . LYS A 1 29 ? 16.555 10.901 7.398 1.00 13.54 29 LYS A O 17
ATOM 8913 N N . LYS A 1 30 ? 14.907 9.461 7.920 1.00 45.11 30 LYS A N 17
ATOM 8914 C CA . LYS A 1 30 ? 15.335 8.452 6.958 1.00 2.02 30 LYS A CA 17
ATOM 8915 C C . LYS A 1 30 ? 14.629 8.643 5.619 1.00 25.55 30 LYS A C 17
ATOM 8916 O O . LYS A 1 30 ? 13.552 9.235 5.552 1.00 31.01 30 LYS A O 17
ATOM 8935 N N . THR A 1 31 ? 15.243 8.135 4.555 1.00 50.34 31 THR A N 17
ATOM 8936 C CA . THR A 1 31 ? 14.673 8.249 3.218 1.00 44.31 31 THR A CA 17
ATOM 8937 C C . THR A 1 31 ? 15.027 7.037 2.364 1.00 20.24 31 THR A C 17
ATOM 8938 O O . THR A 1 31 ? 15.972 6.307 2.666 1.00 72.23 31 THR A O 17
ATOM 8949 N N . CYS A 1 32 ? 14.263 6.827 1.297 1.00 5.42 32 CYS A N 17
ATOM 8950 C CA . CYS A 1 32 ? 14.496 5.703 0.399 1.00 51.13 32 CYS A CA 17
ATOM 8951 C C . CYS A 1 32 ? 15.533 6.060 -0.662 1.00 61.01 32 CYS A C 17
ATOM 8952 O O . CYS A 1 32 ? 15.615 7.206 -1.104 1.00 72.52 32 CYS A O 17
ATOM 8959 N N . MET A 1 33 ? 16.323 5.070 -1.066 1.00 2.43 33 MET A N 17
ATOM 8960 C CA . MET A 1 33 ? 17.354 5.280 -2.076 1.00 21.43 33 MET A CA 17
ATOM 8961 C C . MET A 1 33 ? 17.164 4.328 -3.252 1.00 73.42 33 MET A C 17
ATOM 8962 O O . MET A 1 33 ? 18.077 3.586 -3.616 1.00 73.31 33 MET A O 17
ATOM 8976 N N . ILE A 1 34 ? 15.973 4.354 -3.842 1.00 65.12 34 ILE A N 17
ATOM 8977 C CA . ILE A 1 34 ? 15.665 3.494 -4.978 1.00 20.33 34 ILE A CA 17
ATOM 8978 C C . ILE A 1 34 ? 16.750 3.582 -6.045 1.00 44.12 34 ILE A C 17
ATOM 8979 O O . ILE A 1 34 ? 17.599 4.473 -6.009 1.00 64.14 34 ILE A O 17
ATOM 8995 N N . ASP A 1 35 ? 16.715 2.654 -6.995 1.00 23.12 35 ASP A N 17
ATOM 8996 C CA . ASP A 1 35 ? 17.694 2.628 -8.075 1.00 43.24 35 ASP A CA 17
ATOM 8997 C C . ASP A 1 35 ? 17.022 2.328 -9.411 1.00 55.12 35 ASP A C 17
ATOM 8998 O O . ASP A 1 35 ? 17.587 1.642 -10.263 1.00 53.33 35 ASP A O 17
ATOM 9007 N N . LYS A 1 36 ? 15.810 2.845 -9.587 1.00 43.31 36 LYS A N 17
ATOM 9008 C CA . LYS A 1 36 ? 15.059 2.634 -10.819 1.00 20.23 36 LYS A CA 17
ATOM 9009 C C . LYS A 1 36 ? 15.901 2.996 -12.038 1.00 74.43 36 LYS A C 17
ATOM 9010 O O . LYS A 1 36 ? 16.552 4.041 -12.068 1.00 71.31 36 LYS A O 17
ATOM 9029 N N . LEU A 1 37 ? 15.882 2.127 -13.043 1.00 71.21 37 LEU A N 17
ATOM 9030 C CA . LEU A 1 37 ? 16.642 2.356 -14.267 1.00 23.32 37 LEU A CA 17
ATOM 9031 C C . LEU A 1 37 ? 15.874 3.262 -15.224 1.00 22.42 37 LEU A C 17
ATOM 9032 O O . LEU A 1 37 ? 16.458 4.122 -15.883 1.00 22.13 37 LEU A O 17
ATOM 9048 N N . TRP A 1 38 ? 14.563 3.063 -15.293 1.00 51.51 38 TRP A N 17
ATOM 9049 C CA . TRP A 1 38 ? 13.714 3.864 -16.168 1.00 43.51 38 TRP A CA 17
ATOM 9050 C C . TRP A 1 38 ? 13.229 5.122 -15.454 1.00 64.45 38 TRP A C 17
ATOM 9051 O O . TRP A 1 38 ? 13.176 6.200 -16.044 1.00 61.01 38 TRP A O 17
ATOM 9072 N N . GLY A 1 39 ? 12.877 4.975 -14.181 1.00 15.42 39 GLY A N 17
ATOM 9073 C CA . GLY A 1 39 ? 12.401 6.108 -13.408 1.00 73.12 39 GLY A CA 17
ATOM 9074 C C . GLY A 1 39 ? 13.531 6.985 -12.908 1.00 65.21 39 GLY A C 17
ATOM 9075 O O . GLY A 1 39 ? 14.149 7.715 -13.683 1.00 53.22 39 GLY A O 17
ATOM 9079 N N . GLY A 1 1 ? 1.340 1.273 -0.665 1.00 75.32 1 GLY A N 18
ATOM 9080 C CA . GLY A 1 1 ? 2.175 0.825 -1.764 1.00 23.32 1 GLY A CA 18
ATOM 9081 C C . GLY A 1 1 ? 3.654 0.919 -1.443 1.00 52.13 1 GLY A C 18
ATOM 9082 O O . GLY A 1 1 ? 4.120 0.351 -0.455 1.00 41.32 1 GLY A O 18
ATOM 9086 N N . CYS A 1 2 ? 4.395 1.637 -2.281 1.00 75.11 2 CYS A N 18
ATOM 9087 C CA . CYS A 1 2 ? 5.830 1.802 -2.084 1.00 55.52 2 CYS A CA 18
ATOM 9088 C C . CYS A 1 2 ? 6.240 3.260 -2.272 1.00 53.24 2 CYS A C 18
ATOM 9089 O O . CYS A 1 2 ? 5.673 3.975 -3.100 1.00 22.34 2 CYS A O 18
ATOM 9096 N N . LYS A 1 3 ? 7.229 3.695 -1.499 1.00 52.11 3 LYS A N 18
ATOM 9097 C CA . LYS A 1 3 ? 7.718 5.066 -1.580 1.00 54.50 3 LYS A CA 18
ATOM 9098 C C . LYS A 1 3 ? 8.609 5.255 -2.803 1.00 41.03 3 LYS A C 18
ATOM 9099 O O . LYS A 1 3 ? 8.828 4.321 -3.574 1.00 54.40 3 LYS A O 18
ATOM 9118 N N . GLY A 1 4 ? 9.123 6.469 -2.974 1.00 51.52 4 GLY A N 18
ATOM 9119 C CA . GLY A 1 4 ? 9.986 6.757 -4.105 1.00 11.41 4 GLY A CA 18
ATOM 9120 C C . GLY A 1 4 ? 11.391 7.136 -3.680 1.00 52.22 4 GLY A C 18
ATOM 9121 O O . GLY A 1 4 ? 12.010 6.442 -2.874 1.00 50.51 4 GLY A O 18
ATOM 9125 N N . GLN A 1 5 ? 11.895 8.239 -4.225 1.00 61.41 5 GLN A N 18
ATOM 9126 C CA . GLN A 1 5 ? 13.237 8.706 -3.899 1.00 41.31 5 GLN A CA 18
ATOM 9127 C C . GLN A 1 5 ? 13.187 9.829 -2.869 1.00 12.45 5 GLN A C 18
ATOM 9128 O O . GLN A 1 5 ? 12.381 10.753 -2.982 1.00 1.42 5 GLN A O 18
ATOM 9142 N N . ASP A 1 6 ? 14.052 9.743 -1.864 1.00 50.12 6 ASP A N 18
ATOM 9143 C CA . ASP A 1 6 ? 14.107 10.753 -0.813 1.00 72.33 6 ASP A CA 18
ATOM 9144 C C . ASP A 1 6 ? 12.838 10.725 0.034 1.00 64.22 6 ASP A C 18
ATOM 9145 O O . ASP A 1 6 ? 12.596 11.626 0.837 1.00 65.54 6 ASP A O 18
ATOM 9154 N N . ALA A 1 7 ? 12.032 9.685 -0.152 1.00 55.32 7 ALA A N 18
ATOM 9155 C CA . ALA A 1 7 ? 10.789 9.540 0.595 1.00 33.43 7 ALA A CA 18
ATOM 9156 C C . ALA A 1 7 ? 11.039 8.905 1.959 1.00 63.21 7 ALA A C 18
ATOM 9157 O O . ALA A 1 7 ? 11.837 7.977 2.102 1.00 54.53 7 ALA A O 18
ATOM 9164 N N . PRO A 1 8 ? 10.344 9.414 2.987 1.00 42.44 8 PRO A N 18
ATOM 9165 C CA . PRO A 1 8 ? 10.475 8.912 4.357 1.00 30.15 8 PRO A CA 18
ATOM 9166 C C . PRO A 1 8 ? 9.883 7.516 4.522 1.00 4.11 8 PRO A C 18
ATOM 9167 O O . PRO A 1 8 ? 8.692 7.305 4.294 1.00 31.24 8 PRO A O 18
ATOM 9178 N N . CYS A 1 9 ? 10.723 6.566 4.920 1.00 71.14 9 CYS A N 18
ATOM 9179 C CA . CYS A 1 9 ? 10.284 5.190 5.115 1.00 33.41 9 CYS A CA 18
ATOM 9180 C C . CYS A 1 9 ? 10.910 4.592 6.372 1.00 63.14 9 CYS A C 18
ATOM 9181 O O . CYS A 1 9 ? 11.771 5.207 7.001 1.00 31.24 9 CYS A O 18
ATOM 9188 N N . SER A 1 10 ? 10.472 3.389 6.730 1.00 44.12 10 SER A N 18
ATOM 9189 C CA . SER A 1 10 ? 10.987 2.709 7.913 1.00 43.24 10 SER A CA 18
ATOM 9190 C C . SER A 1 10 ? 11.663 1.395 7.533 1.00 75.21 10 SER A C 18
ATOM 9191 O O . SER A 1 10 ? 12.553 0.915 8.235 1.00 62.15 10 SER A O 18
ATOM 9199 N N . LYS A 1 11 ? 11.232 0.817 6.417 1.00 72.32 11 LYS A N 18
ATOM 9200 C CA . LYS A 1 11 ? 11.794 -0.442 5.940 1.00 14.34 11 LYS A CA 18
ATOM 9201 C C . LYS A 1 11 ? 12.072 -0.380 4.442 1.00 25.40 11 LYS A C 18
ATOM 9202 O O . LYS A 1 11 ? 11.286 0.178 3.677 1.00 2.11 11 LYS A O 18
ATOM 9221 N N . SER A 1 12 ? 13.196 -0.959 4.030 1.00 73.15 12 SER A N 18
ATOM 9222 C CA . SER A 1 12 ? 13.579 -0.968 2.623 1.00 60.04 12 SER A CA 18
ATOM 9223 C C . SER A 1 12 ? 12.442 -1.495 1.753 1.00 32.40 12 SER A C 18
ATOM 9224 O O . SER A 1 12 ? 12.262 -1.062 0.614 1.00 25.55 12 SER A O 18
ATOM 9232 N N . LYS A 1 13 ? 11.675 -2.434 2.298 1.00 42.10 13 LYS A N 18
ATOM 9233 C CA . LYS A 1 13 ? 10.554 -3.022 1.575 1.00 53.41 13 LYS A CA 18
ATOM 9234 C C . LYS A 1 13 ? 9.587 -1.942 1.100 1.00 13.20 13 LYS A C 18
ATOM 9235 O O . LYS A 1 13 ? 8.856 -2.134 0.128 1.00 50.41 13 LYS A O 18
ATOM 9254 N N . ASP A 1 14 ? 9.589 -0.807 1.791 1.00 72.13 14 ASP A N 18
ATOM 9255 C CA . ASP A 1 14 ? 8.713 0.305 1.438 1.00 63.53 14 ASP A CA 18
ATOM 9256 C C . ASP A 1 14 ? 9.144 0.938 0.118 1.00 22.24 14 ASP A C 18
ATOM 9257 O O . ASP A 1 14 ? 8.309 1.293 -0.714 1.00 62.42 14 ASP A O 18
ATOM 9266 N N . CYS A 1 15 ? 10.453 1.078 -0.065 1.00 72.12 15 CYS A N 18
ATOM 9267 C CA . CYS A 1 15 ? 10.996 1.670 -1.282 1.00 33.31 15 CYS A CA 18
ATOM 9268 C C . CYS A 1 15 ? 10.622 0.837 -2.505 1.00 41.52 15 CYS A C 18
ATOM 9269 O O . CYS A 1 15 ? 10.862 -0.370 -2.546 1.00 1.44 15 CYS A O 18
ATOM 9276 N N . CYS A 1 16 ? 10.033 1.491 -3.501 1.00 44.12 16 CYS A N 18
ATOM 9277 C CA . CYS A 1 16 ? 9.626 0.814 -4.726 1.00 30.50 16 CYS A CA 18
ATOM 9278 C C . CYS A 1 16 ? 10.840 0.446 -5.574 1.00 42.32 16 CYS A C 18
ATOM 9279 O O . CYS A 1 16 ? 11.543 1.319 -6.082 1.00 53.22 16 CYS A O 18
ATOM 9286 N N . GLY A 1 17 ? 11.080 -0.853 -5.723 1.00 23.00 17 GLY A N 18
ATOM 9287 C CA . GLY A 1 17 ? 12.209 -1.313 -6.510 1.00 63.41 17 GLY A CA 18
ATOM 9288 C C . GLY A 1 17 ? 13.002 -2.397 -5.807 1.00 64.34 17 GLY A C 18
ATOM 9289 O O . GLY A 1 17 ? 13.494 -2.194 -4.698 1.00 21.32 17 GLY A O 18
ATOM 9293 N N . GLU A 1 18 ? 13.126 -3.552 -6.454 1.00 74.13 18 GLU A N 18
ATOM 9294 C CA . GLU A 1 18 ? 13.863 -4.673 -5.882 1.00 53.41 18 GLU A CA 18
ATOM 9295 C C . GLU A 1 18 ? 15.251 -4.234 -5.424 1.00 53.23 18 GLU A C 18
ATOM 9296 O O . GLU A 1 18 ? 15.778 -4.740 -4.435 1.00 23.25 18 GLU A O 18
ATOM 9308 N N . ALA A 1 19 ? 15.836 -3.289 -6.153 1.00 23.03 19 ALA A N 18
ATOM 9309 C CA . ALA A 1 19 ? 17.162 -2.781 -5.821 1.00 54.45 19 ALA A CA 18
ATOM 9310 C C . ALA A 1 19 ? 17.076 -1.643 -4.809 1.00 62.42 19 ALA A C 18
ATOM 9311 O O . ALA A 1 19 ? 17.958 -1.483 -3.966 1.00 2.13 19 ALA A O 18
ATOM 9318 N N . SER A 1 20 ? 16.009 -0.856 -4.899 1.00 41.04 20 SER A N 18
ATOM 9319 C CA . SER A 1 20 ? 15.811 0.270 -3.994 1.00 21.32 20 SER A CA 18
ATOM 9320 C C . SER A 1 20 ? 15.940 -0.174 -2.540 1.00 10.33 20 SER A C 18
ATOM 9321 O O . SER A 1 20 ? 15.667 -1.326 -2.204 1.00 54.33 20 SER A O 18
ATOM 9329 N N . MET A 1 21 ? 16.359 0.750 -1.681 1.00 15.11 21 MET A N 18
ATOM 9330 C CA . MET A 1 21 ? 16.523 0.456 -0.262 1.00 71.51 21 MET A CA 18
ATOM 9331 C C . MET A 1 21 ? 16.255 1.695 0.585 1.00 2.42 21 MET A C 18
ATOM 9332 O O . MET A 1 21 ? 16.455 2.823 0.134 1.00 44.44 21 MET A O 18
ATOM 9346 N N . CYS A 1 22 ? 15.801 1.479 1.815 1.00 4.42 22 CYS A N 18
ATOM 9347 C CA . CYS A 1 22 ? 15.505 2.579 2.726 1.00 64.23 22 CYS A CA 18
ATOM 9348 C C . CYS A 1 22 ? 16.719 2.913 3.588 1.00 22.43 22 CYS A C 18
ATOM 9349 O O . CYS A 1 22 ? 17.202 2.075 4.350 1.00 35.32 22 CYS A O 18
ATOM 9356 N N . SER A 1 23 ? 17.207 4.142 3.462 1.00 5.44 23 SER A N 18
ATOM 9357 C CA . SER A 1 23 ? 18.367 4.587 4.227 1.00 32.42 23 SER A CA 18
ATOM 9358 C C . SER A 1 23 ? 18.032 5.828 5.049 1.00 64.20 23 SER A C 18
ATOM 9359 O O . SER A 1 23 ? 16.869 6.211 5.172 1.00 32.21 23 SER A O 18
ATOM 9367 N N . LYS A 1 24 ? 19.062 6.453 5.610 1.00 32.13 24 LYS A N 18
ATOM 9368 C CA . LYS A 1 24 ? 18.880 7.652 6.420 1.00 24.20 24 LYS A CA 18
ATOM 9369 C C . LYS A 1 24 ? 18.990 8.909 5.563 1.00 75.21 24 LYS A C 18
ATOM 9370 O O . LYS A 1 24 ? 19.193 8.831 4.352 1.00 32.51 24 LYS A O 18
ATOM 9389 N N . GLY A 1 25 ? 18.854 10.068 6.200 1.00 4.02 25 GLY A N 18
ATOM 9390 C CA . GLY A 1 25 ? 18.942 11.325 5.480 1.00 23.02 25 GLY A CA 18
ATOM 9391 C C . GLY A 1 25 ? 20.146 12.148 5.895 1.00 61.43 25 GLY A C 18
ATOM 9392 O O . GLY A 1 25 ? 21.286 11.768 5.630 1.00 44.22 25 GLY A O 18
ATOM 9396 N N . ALA A 1 26 ? 19.893 13.278 6.545 1.00 14.25 26 ALA A N 18
ATOM 9397 C CA . ALA A 1 26 ? 20.965 14.156 6.997 1.00 14.44 26 ALA A CA 18
ATOM 9398 C C . ALA A 1 26 ? 20.703 14.659 8.413 1.00 32.32 26 ALA A C 18
ATOM 9399 O O . ALA A 1 26 ? 21.617 14.733 9.235 1.00 74.42 26 ALA A O 18
ATOM 9406 N N . ASP A 1 27 ? 19.450 15.003 8.691 1.00 4.43 27 ASP A N 18
ATOM 9407 C CA . ASP A 1 27 ? 19.068 15.499 10.009 1.00 63.24 27 ASP A CA 18
ATOM 9408 C C . ASP A 1 27 ? 18.433 14.391 10.843 1.00 74.35 27 ASP A C 18
ATOM 9409 O O . ASP A 1 27 ? 17.545 14.644 11.656 1.00 24.44 27 ASP A O 18
ATOM 9418 N N . GLY A 1 28 ? 18.893 13.161 10.633 1.00 74.13 28 GLY A N 18
ATOM 9419 C CA . GLY A 1 28 ? 18.357 12.032 11.371 1.00 11.44 28 GLY A CA 18
ATOM 9420 C C . GLY A 1 28 ? 17.197 11.369 10.655 1.00 24.44 28 GLY A C 18
ATOM 9421 O O . GLY A 1 28 ? 17.075 10.143 10.658 1.00 0.54 28 GLY A O 18
ATOM 9425 N N . LYS A 1 29 ? 16.342 12.178 10.041 1.00 50.44 29 LYS A N 18
ATOM 9426 C CA . LYS A 1 29 ? 15.185 11.664 9.317 1.00 24.31 29 LYS A CA 18
ATOM 9427 C C . LYS A 1 29 ? 15.602 10.586 8.321 1.00 1.12 29 LYS A C 18
ATOM 9428 O O . LYS A 1 29 ? 16.687 10.647 7.742 1.00 53.53 29 LYS A O 18
ATOM 9447 N N . LYS A 1 30 ? 14.733 9.600 8.125 1.00 3.14 30 LYS A N 18
ATOM 9448 C CA . LYS A 1 30 ? 15.009 8.510 7.197 1.00 20.23 30 LYS A CA 18
ATOM 9449 C C . LYS A 1 30 ? 14.456 8.823 5.811 1.00 74.53 30 LYS A C 18
ATOM 9450 O O . LYS A 1 30 ? 13.468 9.545 5.673 1.00 2.50 30 LYS A O 18
ATOM 9469 N N . THR A 1 31 ? 15.097 8.272 4.784 1.00 1.34 31 THR A N 18
ATOM 9470 C CA . THR A 1 31 ? 14.669 8.492 3.409 1.00 51.32 31 THR A CA 18
ATOM 9471 C C . THR A 1 31 ? 15.100 7.341 2.508 1.00 62.31 31 THR A C 18
ATOM 9472 O O . THR A 1 31 ? 16.133 6.711 2.739 1.00 1.31 31 THR A O 18
ATOM 9483 N N . CYS A 1 32 ? 14.304 7.070 1.479 1.00 34.25 32 CYS A N 18
ATOM 9484 C CA . CYS A 1 32 ? 14.603 5.994 0.543 1.00 73.34 32 CYS A CA 18
ATOM 9485 C C . CYS A 1 32 ? 15.742 6.388 -0.393 1.00 51.00 32 CYS A C 18
ATOM 9486 O O . CYS A 1 32 ? 16.267 7.498 -0.314 1.00 40.24 32 CYS A O 18
ATOM 9493 N N . MET A 1 33 ? 16.118 5.470 -1.278 1.00 1.43 33 MET A N 18
ATOM 9494 C CA . MET A 1 33 ? 17.194 5.723 -2.229 1.00 71.24 33 MET A CA 18
ATOM 9495 C C . MET A 1 33 ? 17.027 4.864 -3.479 1.00 22.53 33 MET A C 18
ATOM 9496 O O . MET A 1 33 ? 17.965 4.192 -3.911 1.00 34.14 33 MET A O 18
ATOM 9510 N N . ILE A 1 34 ? 15.830 4.889 -4.054 1.00 13.52 34 ILE A N 18
ATOM 9511 C CA . ILE A 1 34 ? 15.542 4.113 -5.254 1.00 10.45 34 ILE A CA 18
ATOM 9512 C C . ILE A 1 34 ? 16.566 4.394 -6.348 1.00 71.52 34 ILE A C 18
ATOM 9513 O O . ILE A 1 34 ? 17.399 5.291 -6.219 1.00 33.05 34 ILE A O 18
ATOM 9529 N N . ASP A 1 35 ? 16.497 3.621 -7.427 1.00 20.04 35 ASP A N 18
ATOM 9530 C CA . ASP A 1 35 ? 17.416 3.787 -8.546 1.00 43.44 35 ASP A CA 18
ATOM 9531 C C . ASP A 1 35 ? 16.721 3.484 -9.870 1.00 0.10 35 ASP A C 18
ATOM 9532 O O . ASP A 1 35 ? 17.322 2.922 -10.785 1.00 65.33 35 ASP A O 18
ATOM 9541 N N . LYS A 1 36 ? 15.450 3.859 -9.964 1.00 51.32 36 LYS A N 18
ATOM 9542 C CA . LYS A 1 36 ? 14.671 3.628 -11.175 1.00 42.31 36 LYS A CA 18
ATOM 9543 C C . LYS A 1 36 ? 15.406 4.156 -12.403 1.00 70.24 36 LYS A C 18
ATOM 9544 O O . LYS A 1 36 ? 15.428 5.361 -12.656 1.00 5.21 36 LYS A O 18
ATOM 9563 N N . LEU A 1 37 ? 16.005 3.246 -13.165 1.00 14.53 37 LEU A N 18
ATOM 9564 C CA . LEU A 1 37 ? 16.739 3.620 -14.368 1.00 42.23 37 LEU A CA 18
ATOM 9565 C C . LEU A 1 37 ? 15.950 3.257 -15.622 1.00 44.34 37 LEU A C 18
ATOM 9566 O O . LEU A 1 37 ? 16.522 2.825 -16.623 1.00 52.35 37 LEU A O 18
ATOM 9582 N N . TRP A 1 38 ? 14.636 3.438 -15.561 1.00 21.32 38 TRP A N 18
ATOM 9583 C CA . TRP A 1 38 ? 13.769 3.131 -16.693 1.00 11.22 38 TRP A CA 18
ATOM 9584 C C . TRP A 1 38 ? 14.103 1.764 -17.280 1.00 41.41 38 TRP A C 18
ATOM 9585 O O . TRP A 1 38 ? 14.806 1.665 -18.285 1.00 10.12 38 TRP A O 18
ATOM 9606 N N . GLY A 1 39 ? 13.594 0.712 -16.646 1.00 41.15 39 GLY A N 18
ATOM 9607 C CA . GLY A 1 39 ? 13.850 -0.635 -17.122 1.00 20.14 39 GLY A CA 18
ATOM 9608 C C . GLY A 1 39 ? 12.605 -1.303 -17.670 1.00 53.11 39 GLY A C 18
ATOM 9609 O O . GLY A 1 39 ? 12.668 -2.415 -18.195 1.00 4.44 39 GLY A O 18
ATOM 9613 N N . GLY A 1 1 ? 1.191 0.397 -0.911 1.00 5.43 1 GLY A N 19
ATOM 9614 C CA . GLY A 1 1 ? 2.051 0.019 -2.017 1.00 50.33 1 GLY A CA 19
ATOM 9615 C C . GLY A 1 1 ? 3.523 0.134 -1.673 1.00 72.54 1 GLY A C 19
ATOM 9616 O O . GLY A 1 1 ? 4.041 -0.638 -0.866 1.00 1.04 1 GLY A O 19
ATOM 9620 N N . CYS A 1 2 ? 4.199 1.097 -2.289 1.00 5.53 2 CYS A N 19
ATOM 9621 C CA . CYS A 1 2 ? 5.621 1.309 -2.046 1.00 3.42 2 CYS A CA 19
ATOM 9622 C C . CYS A 1 2 ? 6.019 2.748 -2.362 1.00 53.35 2 CYS A C 19
ATOM 9623 O O . CYS A 1 2 ? 5.615 3.306 -3.384 1.00 23.54 2 CYS A O 19
ATOM 9630 N N . LYS A 1 3 ? 6.813 3.345 -1.480 1.00 33.33 3 LYS A N 19
ATOM 9631 C CA . LYS A 1 3 ? 7.267 4.718 -1.664 1.00 22.20 3 LYS A CA 19
ATOM 9632 C C . LYS A 1 3 ? 8.244 4.816 -2.831 1.00 61.44 3 LYS A C 19
ATOM 9633 O O . LYS A 1 3 ? 8.554 3.817 -3.479 1.00 62.22 3 LYS A O 19
ATOM 9652 N N . GLY A 1 4 ? 8.727 6.026 -3.093 1.00 41.45 4 GLY A N 19
ATOM 9653 C CA . GLY A 1 4 ? 9.665 6.231 -4.182 1.00 11.42 4 GLY A CA 19
ATOM 9654 C C . GLY A 1 4 ? 11.026 6.689 -3.696 1.00 51.10 4 GLY A C 19
ATOM 9655 O O . GLY A 1 4 ? 11.583 6.115 -2.761 1.00 14.25 4 GLY A O 19
ATOM 9659 N N . GLN A 1 5 ? 11.563 7.724 -4.334 1.00 51.00 5 GLN A N 19
ATOM 9660 C CA . GLN A 1 5 ? 12.869 8.256 -3.962 1.00 54.12 5 GLN A CA 19
ATOM 9661 C C . GLN A 1 5 ? 12.722 9.466 -3.045 1.00 43.25 5 GLN A C 19
ATOM 9662 O O . GLN A 1 5 ? 11.869 10.326 -3.267 1.00 64.15 5 GLN A O 19
ATOM 9676 N N . ASP A 1 6 ? 13.559 9.526 -2.015 1.00 52.13 6 ASP A N 19
ATOM 9677 C CA . ASP A 1 6 ? 13.523 10.632 -1.065 1.00 22.52 6 ASP A CA 19
ATOM 9678 C C . ASP A 1 6 ? 12.279 10.553 -0.186 1.00 74.31 6 ASP A C 19
ATOM 9679 O O . ASP A 1 6 ? 11.976 11.481 0.563 1.00 54.24 6 ASP A O 19
ATOM 9688 N N . ALA A 1 7 ? 11.561 9.438 -0.284 1.00 51.51 7 ALA A N 19
ATOM 9689 C CA . ALA A 1 7 ? 10.350 9.238 0.502 1.00 10.22 7 ALA A CA 19
ATOM 9690 C C . ALA A 1 7 ? 10.665 8.566 1.834 1.00 61.51 7 ALA A C 19
ATOM 9691 O O . ALA A 1 7 ? 11.581 7.750 1.944 1.00 40.14 7 ALA A O 19
ATOM 9698 N N . PRO A 1 8 ? 9.890 8.914 2.872 1.00 62.12 8 PRO A N 19
ATOM 9699 C CA . PRO A 1 8 ? 10.068 8.355 4.215 1.00 1.23 8 PRO A CA 19
ATOM 9700 C C . PRO A 1 8 ? 9.674 6.884 4.288 1.00 15.13 8 PRO A C 19
ATOM 9701 O O . PRO A 1 8 ? 8.635 6.482 3.762 1.00 43.31 8 PRO A O 19
ATOM 9712 N N . CYS A 1 9 ? 10.508 6.084 4.944 1.00 14.43 9 CYS A N 19
ATOM 9713 C CA . CYS A 1 9 ? 10.246 4.657 5.087 1.00 44.23 9 CYS A CA 19
ATOM 9714 C C . CYS A 1 9 ? 10.253 4.247 6.557 1.00 53.05 9 CYS A C 19
ATOM 9715 O O . CYS A 1 9 ? 10.490 5.070 7.440 1.00 14.34 9 CYS A O 19
ATOM 9722 N N . SER A 1 10 ? 9.991 2.969 6.810 1.00 71.35 10 SER A N 19
ATOM 9723 C CA . SER A 1 10 ? 9.963 2.449 8.172 1.00 52.22 10 SER A CA 19
ATOM 9724 C C . SER A 1 10 ? 10.891 1.247 8.314 1.00 23.00 10 SER A C 19
ATOM 9725 O O . SER A 1 10 ? 11.487 1.029 9.369 1.00 22.21 10 SER A O 19
ATOM 9733 N N . LYS A 1 11 ? 11.009 0.469 7.243 1.00 25.15 11 LYS A N 19
ATOM 9734 C CA . LYS A 1 11 ? 11.866 -0.711 7.246 1.00 75.44 11 LYS A CA 19
ATOM 9735 C C . LYS A 1 11 ? 12.781 -0.722 6.025 1.00 33.03 11 LYS A C 19
ATOM 9736 O O . LYS A 1 11 ? 13.973 -0.436 6.130 1.00 44.14 11 LYS A O 19
ATOM 9755 N N . SER A 1 12 ? 12.214 -1.052 4.869 1.00 21.32 12 SER A N 19
ATOM 9756 C CA . SER A 1 12 ? 12.980 -1.102 3.629 1.00 30.13 12 SER A CA 19
ATOM 9757 C C . SER A 1 12 ? 12.098 -1.540 2.463 1.00 5.25 12 SER A C 19
ATOM 9758 O O . SER A 1 12 ? 12.023 -0.862 1.438 1.00 32.41 12 SER A O 19
ATOM 9766 N N . LYS A 1 13 ? 11.433 -2.678 2.628 1.00 11.11 13 LYS A N 19
ATOM 9767 C CA . LYS A 1 13 ? 10.555 -3.208 1.592 1.00 72.02 13 LYS A CA 19
ATOM 9768 C C . LYS A 1 13 ? 9.595 -2.134 1.090 1.00 45.34 13 LYS A C 19
ATOM 9769 O O . LYS A 1 13 ? 9.176 -2.155 -0.068 1.00 3.52 13 LYS A O 19
ATOM 9788 N N . ASP A 1 14 ? 9.253 -1.196 1.966 1.00 22.12 14 ASP A N 19
ATOM 9789 C CA . ASP A 1 14 ? 8.345 -0.112 1.611 1.00 43.25 14 ASP A CA 19
ATOM 9790 C C . ASP A 1 14 ? 8.823 0.607 0.352 1.00 22.45 14 ASP A C 19
ATOM 9791 O O . ASP A 1 14 ? 8.018 1.114 -0.429 1.00 45.40 14 ASP A O 19
ATOM 9800 N N . CYS A 1 15 ? 10.138 0.646 0.163 1.00 11.44 15 CYS A N 19
ATOM 9801 C CA . CYS A 1 15 ? 10.724 1.304 -0.998 1.00 63.43 15 CYS A CA 19
ATOM 9802 C C . CYS A 1 15 ? 10.509 0.472 -2.260 1.00 1.42 15 CYS A C 19
ATOM 9803 O O . CYS A 1 15 ? 10.837 -0.714 -2.298 1.00 74.05 15 CYS A O 19
ATOM 9810 N N . CYS A 1 16 ? 9.957 1.104 -3.290 1.00 74.44 16 CYS A N 19
ATOM 9811 C CA . CYS A 1 16 ? 9.697 0.424 -4.554 1.00 12.21 16 CYS A CA 19
ATOM 9812 C C . CYS A 1 16 ? 10.945 0.414 -5.432 1.00 75.33 16 CYS A C 19
ATOM 9813 O O . CYS A 1 16 ? 11.818 1.269 -5.298 1.00 44.11 16 CYS A O 19
ATOM 9820 N N . GLY A 1 17 ? 11.020 -0.562 -6.333 1.00 34.04 17 GLY A N 19
ATOM 9821 C CA . GLY A 1 17 ? 12.163 -0.666 -7.220 1.00 62.10 17 GLY A CA 19
ATOM 9822 C C . GLY A 1 17 ? 12.648 -2.094 -7.376 1.00 53.13 17 GLY A C 19
ATOM 9823 O O . GLY A 1 17 ? 11.937 -3.038 -7.032 1.00 42.35 17 GLY A O 19
ATOM 9827 N N . GLU A 1 18 ? 13.860 -2.252 -7.898 1.00 22.00 18 GLU A N 19
ATOM 9828 C CA . GLU A 1 18 ? 14.437 -3.576 -8.101 1.00 51.22 18 GLU A CA 19
ATOM 9829 C C . GLU A 1 18 ? 15.214 -4.026 -6.867 1.00 40.04 18 GLU A C 19
ATOM 9830 O O . GLU A 1 18 ? 15.105 -5.173 -6.437 1.00 32.54 18 GLU A O 19
ATOM 9842 N N . ALA A 1 19 ? 15.999 -3.113 -6.304 1.00 61.44 19 ALA A N 19
ATOM 9843 C CA . ALA A 1 19 ? 16.793 -3.415 -5.120 1.00 45.01 19 ALA A CA 19
ATOM 9844 C C . ALA A 1 19 ? 16.816 -2.232 -4.158 1.00 40.23 19 ALA A C 19
ATOM 9845 O O . ALA A 1 19 ? 17.821 -1.979 -3.494 1.00 11.21 19 ALA A O 19
ATOM 9852 N N . SER A 1 20 ? 15.702 -1.510 -4.089 1.00 41.24 20 SER A N 19
ATOM 9853 C CA . SER A 1 20 ? 15.596 -0.350 -3.212 1.00 20.12 20 SER A CA 19
ATOM 9854 C C . SER A 1 20 ? 15.620 -0.774 -1.746 1.00 42.34 20 SER A C 19
ATOM 9855 O O . SER A 1 20 ? 15.616 -1.964 -1.433 1.00 43.20 20 SER A O 19
ATOM 9863 N N . MET A 1 21 ? 15.645 0.210 -0.853 1.00 22.10 21 MET A N 19
ATOM 9864 C CA . MET A 1 21 ? 15.669 -0.060 0.580 1.00 71.21 21 MET A CA 19
ATOM 9865 C C . MET A 1 21 ? 15.680 1.240 1.378 1.00 34.30 21 MET A C 19
ATOM 9866 O O . MET A 1 21 ? 15.921 2.315 0.829 1.00 10.20 21 MET A O 19
ATOM 9880 N N . CYS A 1 22 ? 15.416 1.134 2.676 1.00 23.12 22 CYS A N 19
ATOM 9881 C CA . CYS A 1 22 ? 15.395 2.301 3.550 1.00 33.41 22 CYS A CA 19
ATOM 9882 C C . CYS A 1 22 ? 16.811 2.711 3.944 1.00 15.23 22 CYS A C 19
ATOM 9883 O O . CYS A 1 22 ? 17.663 1.863 4.210 1.00 54.52 22 CYS A O 19
ATOM 9890 N N . SER A 1 23 ? 17.053 4.018 3.980 1.00 25.54 23 SER A N 19
ATOM 9891 C CA . SER A 1 23 ? 18.366 4.541 4.339 1.00 44.24 23 SER A CA 19
ATOM 9892 C C . SER A 1 23 ? 18.257 5.971 4.861 1.00 61.43 23 SER A C 19
ATOM 9893 O O . SER A 1 23 ? 17.159 6.477 5.095 1.00 64.30 23 SER A O 19
ATOM 9901 N N . LYS A 1 24 ? 19.404 6.617 5.041 1.00 12.02 24 LYS A N 19
ATOM 9902 C CA . LYS A 1 24 ? 19.440 7.989 5.534 1.00 21.34 24 LYS A CA 19
ATOM 9903 C C . LYS A 1 24 ? 18.900 8.958 4.488 1.00 72.34 24 LYS A C 19
ATOM 9904 O O . LYS A 1 24 ? 18.635 8.573 3.350 1.00 75.24 24 LYS A O 19
ATOM 9923 N N . GLY A 1 25 ? 18.740 10.218 4.880 1.00 4.04 25 GLY A N 19
ATOM 9924 C CA . GLY A 1 25 ? 18.234 11.222 3.963 1.00 11.45 25 GLY A CA 19
ATOM 9925 C C . GLY A 1 25 ? 19.122 12.449 3.899 1.00 13.33 25 GLY A C 19
ATOM 9926 O O . GLY A 1 25 ? 18.653 13.548 3.605 1.00 51.24 25 GLY A O 19
ATOM 9930 N N . ALA A 1 26 ? 20.408 12.262 4.178 1.00 52.34 26 ALA A N 19
ATOM 9931 C CA . ALA A 1 26 ? 21.363 13.363 4.150 1.00 62.33 26 ALA A CA 19
ATOM 9932 C C . ALA A 1 26 ? 21.168 14.289 5.345 1.00 4.31 26 ALA A C 19
ATOM 9933 O O . ALA A 1 26 ? 22.027 14.375 6.223 1.00 64.41 26 ALA A O 19
ATOM 9940 N N . ASP A 1 27 ? 20.035 14.982 5.372 1.00 21.22 27 ASP A N 19
ATOM 9941 C CA . ASP A 1 27 ? 19.727 15.902 6.461 1.00 45.44 27 ASP A CA 19
ATOM 9942 C C . ASP A 1 27 ? 19.663 15.165 7.794 1.00 21.14 27 ASP A C 19
ATOM 9943 O O . ASP A 1 27 ? 20.103 15.679 8.822 1.00 50.33 27 ASP A O 19
ATOM 9952 N N . GLY A 1 28 ? 19.110 13.956 7.770 1.00 23.34 28 GLY A N 19
ATOM 9953 C CA . GLY A 1 28 ? 18.997 13.168 8.984 1.00 62.43 28 GLY A CA 19
ATOM 9954 C C . GLY A 1 28 ? 17.815 12.219 8.951 1.00 42.12 28 GLY A C 19
ATOM 9955 O O . GLY A 1 28 ? 17.896 11.096 9.449 1.00 2.22 28 GLY A O 19
ATOM 9959 N N . LYS A 1 29 ? 16.712 12.671 8.364 1.00 63.13 29 LYS A N 19
ATOM 9960 C CA . LYS A 1 29 ? 15.507 11.856 8.267 1.00 23.35 29 LYS A CA 19
ATOM 9961 C C . LYS A 1 29 ? 15.744 10.637 7.381 1.00 22.02 29 LYS A C 19
ATOM 9962 O O . LYS A 1 29 ? 16.525 10.690 6.431 1.00 23.40 29 LYS A O 19
ATOM 9981 N N . LYS A 1 30 ? 15.064 9.540 7.697 1.00 10.22 30 LYS A N 19
ATOM 9982 C CA . LYS A 1 30 ? 15.198 8.308 6.929 1.00 54.45 30 LYS A CA 19
ATOM 9983 C C . LYS A 1 30 ? 14.365 8.370 5.652 1.00 14.43 30 LYS A C 19
ATOM 9984 O O . LYS A 1 30 ? 13.173 8.680 5.690 1.00 43.40 30 LYS A O 19
ATOM 10003 N N . THR A 1 31 ? 14.998 8.072 4.522 1.00 1.01 31 THR A N 19
ATOM 10004 C CA . THR A 1 31 ? 14.316 8.094 3.235 1.00 75.43 31 THR A CA 19
ATOM 10005 C C . THR A 1 31 ? 14.688 6.877 2.395 1.00 55.13 31 THR A C 19
ATOM 10006 O O . THR A 1 31 ? 15.584 6.113 2.753 1.00 44.10 31 THR A O 19
ATOM 10017 N N . CYS A 1 32 ? 13.994 6.702 1.275 1.00 52.51 32 CYS A N 19
ATOM 10018 C CA . CYS A 1 32 ? 14.251 5.579 0.383 1.00 60.43 32 CYS A CA 19
ATOM 10019 C C . CYS A 1 32 ? 15.343 5.924 -0.626 1.00 22.54 32 CYS A C 19
ATOM 10020 O O . CYS A 1 32 ? 15.396 7.040 -1.142 1.00 34.54 32 CYS A O 19
ATOM 10027 N N . MET A 1 33 ? 16.213 4.957 -0.901 1.00 50.22 33 MET A N 19
ATOM 10028 C CA . MET A 1 33 ? 17.303 5.158 -1.849 1.00 1.12 33 MET A CA 19
ATOM 10029 C C . MET A 1 33 ? 17.164 4.221 -3.044 1.00 61.31 33 MET A C 19
ATOM 10030 O O . MET A 1 33 ? 18.091 3.480 -3.374 1.00 74.23 33 MET A O 19
ATOM 10044 N N . ILE A 1 34 ? 16.002 4.258 -3.688 1.00 4.23 34 ILE A N 19
ATOM 10045 C CA . ILE A 1 34 ? 15.744 3.412 -4.846 1.00 51.44 34 ILE A CA 19
ATOM 10046 C C . ILE A 1 34 ? 16.868 3.524 -5.871 1.00 1.54 34 ILE A C 19
ATOM 10047 O O . ILE A 1 34 ? 17.727 4.401 -5.772 1.00 15.42 34 ILE A O 19
ATOM 10063 N N . ASP A 1 35 ? 16.856 2.632 -6.854 1.00 75.04 35 ASP A N 19
ATOM 10064 C CA . ASP A 1 35 ? 17.872 2.632 -7.900 1.00 25.13 35 ASP A CA 19
ATOM 10065 C C . ASP A 1 35 ? 17.231 2.712 -9.282 1.00 3.54 35 ASP A C 19
ATOM 10066 O O . ASP A 1 35 ? 17.724 2.121 -10.242 1.00 45.13 35 ASP A O 19
ATOM 10075 N N . LYS A 1 36 ? 16.128 3.447 -9.374 1.00 43.45 36 LYS A N 19
ATOM 10076 C CA . LYS A 1 36 ? 15.418 3.606 -10.638 1.00 44.31 36 LYS A CA 19
ATOM 10077 C C . LYS A 1 36 ? 16.346 4.154 -11.718 1.00 51.30 36 LYS A C 19
ATOM 10078 O O . LYS A 1 36 ? 16.878 5.258 -11.592 1.00 65.20 36 LYS A O 19
ATOM 10097 N N . LEU A 1 37 ? 16.534 3.378 -12.779 1.00 70.14 37 LEU A N 19
ATOM 10098 C CA . LEU A 1 37 ? 17.396 3.786 -13.883 1.00 3.40 37 LEU A CA 19
ATOM 10099 C C . LEU A 1 37 ? 16.585 4.453 -14.990 1.00 5.14 37 LEU A C 19
ATOM 10100 O O . LEU A 1 37 ? 16.889 4.301 -16.173 1.00 24.12 37 LEU A O 19
ATOM 10116 N N . TRP A 1 38 ? 15.555 5.193 -14.597 1.00 20.02 38 TRP A N 19
ATOM 10117 C CA . TRP A 1 38 ? 14.702 5.885 -15.556 1.00 14.21 38 TRP A CA 19
ATOM 10118 C C . TRP A 1 38 ? 14.582 7.365 -15.209 1.00 34.01 38 TRP A C 19
ATOM 10119 O O . TRP A 1 38 ? 14.619 8.224 -16.089 1.00 62.31 38 TRP A O 19
ATOM 10140 N N . GLY A 1 39 ? 14.437 7.657 -13.920 1.00 30.43 39 GLY A N 19
ATOM 10141 C CA . GLY A 1 39 ? 14.314 9.034 -13.480 1.00 13.10 39 GLY A CA 19
ATOM 10142 C C . GLY A 1 39 ? 12.896 9.556 -13.599 1.00 53.25 39 GLY A C 19
ATOM 10143 O O . GLY A 1 39 ? 12.070 9.337 -12.714 1.00 33.44 39 GLY A O 19
ATOM 10147 N N . GLY A 1 1 ? 1.577 -0.262 -1.007 1.00 24.42 1 GLY A N 20
ATOM 10148 C CA . GLY A 1 1 ? 2.243 0.828 -1.695 1.00 64.21 1 GLY A CA 20
ATOM 10149 C C . GLY A 1 1 ? 3.733 0.864 -1.419 1.00 24.23 1 GLY A C 20
ATOM 10150 O O . GLY A 1 1 ? 4.244 0.077 -0.620 1.00 54.33 1 GLY A O 20
ATOM 10154 N N . CYS A 1 2 ? 4.435 1.778 -2.081 1.00 75.21 2 CYS A N 20
ATOM 10155 C CA . CYS A 1 2 ? 5.875 1.913 -1.905 1.00 24.50 2 CYS A CA 20
ATOM 10156 C C . CYS A 1 2 ? 6.327 3.342 -2.191 1.00 20.13 2 CYS A C 20
ATOM 10157 O O . CYS A 1 2 ? 5.830 3.990 -3.112 1.00 62.43 2 CYS A O 20
ATOM 10164 N N . LYS A 1 3 ? 7.273 3.828 -1.394 1.00 14.02 3 LYS A N 20
ATOM 10165 C CA . LYS A 1 3 ? 7.794 5.180 -1.560 1.00 72.42 3 LYS A CA 20
ATOM 10166 C C . LYS A 1 3 ? 8.634 5.286 -2.829 1.00 5.25 3 LYS A C 20
ATOM 10167 O O . LYS A 1 3 ? 8.742 4.330 -3.596 1.00 3.45 3 LYS A O 20
ATOM 10186 N N . GLY A 1 4 ? 9.230 6.456 -3.042 1.00 71.21 4 GLY A N 20
ATOM 10187 C CA . GLY A 1 4 ? 10.054 6.665 -4.218 1.00 63.40 4 GLY A CA 20
ATOM 10188 C C . GLY A 1 4 ? 11.470 7.077 -3.868 1.00 2.35 4 GLY A C 20
ATOM 10189 O O . GLY A 1 4 ? 12.131 6.425 -3.060 1.00 30.10 4 GLY A O 20
ATOM 10193 N N . GLN A 1 5 ? 11.937 8.162 -4.477 1.00 51.13 5 GLN A N 20
ATOM 10194 C CA . GLN A 1 5 ? 13.285 8.659 -4.226 1.00 74.34 5 GLN A CA 20
ATOM 10195 C C . GLN A 1 5 ? 13.258 9.845 -3.268 1.00 41.03 5 GLN A C 20
ATOM 10196 O O . GLN A 1 5 ? 12.441 10.754 -3.413 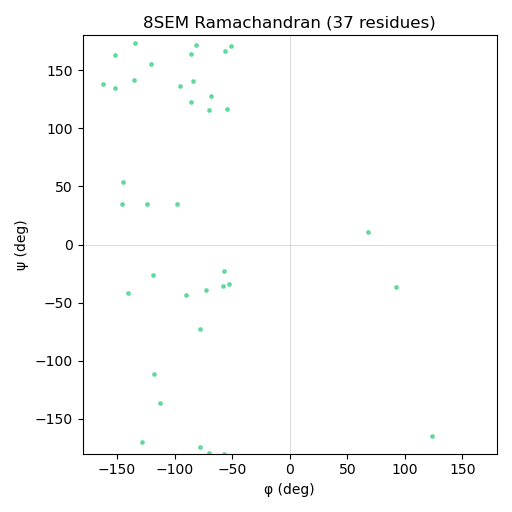1.00 52.32 5 GLN A O 20
ATOM 10210 N N . ASP A 1 6 ? 14.156 9.829 -2.290 1.00 23.12 6 ASP A N 20
ATOM 10211 C CA . ASP A 1 6 ? 14.236 10.904 -1.308 1.00 25.03 6 ASP A CA 20
ATOM 10212 C C . ASP A 1 6 ? 12.997 10.922 -0.419 1.00 32.41 6 ASP A C 20
ATOM 10213 O O . ASP A 1 6 ? 12.770 11.873 0.328 1.00 20.11 6 ASP A O 20
ATOM 10222 N N . ALA A 1 7 ? 12.197 9.864 -0.506 1.00 62.33 7 ALA A N 20
ATOM 10223 C CA . ALA A 1 7 ? 10.981 9.757 0.290 1.00 2.34 7 ALA A CA 20
ATOM 10224 C C . ALA A 1 7 ? 11.270 9.138 1.654 1.00 44.24 7 ALA A C 20
ATOM 10225 O O . ALA A 1 7 ? 12.054 8.197 1.781 1.00 33.12 7 ALA A O 20
ATOM 10232 N N . PRO A 1 8 ? 10.625 9.678 2.698 1.00 21.44 8 PRO A N 20
ATOM 10233 C CA . PRO A 1 8 ? 10.797 9.193 4.071 1.00 5.42 8 PRO A CA 20
ATOM 10234 C C . PRO A 1 8 ? 10.185 7.813 4.280 1.00 33.12 8 PRO A C 20
ATOM 10235 O O . PRO A 1 8 ? 9.022 7.582 3.948 1.00 73.32 8 PRO A O 20
ATOM 10246 N N . CYS A 1 9 ? 10.974 6.898 4.833 1.00 33.04 9 CYS A N 20
ATOM 10247 C CA . CYS A 1 9 ? 10.509 5.540 5.087 1.00 24.42 9 CYS A CA 20
ATOM 10248 C C . CYS A 1 9 ? 11.129 4.983 6.366 1.00 63.34 9 CYS A C 20
ATOM 10249 O O . CYS A 1 9 ? 12.007 5.604 6.964 1.00 1.40 9 CYS A O 20
ATOM 10256 N N . SER A 1 10 ? 10.666 3.807 6.778 1.00 41.01 10 SER A N 20
ATOM 10257 C CA . SER A 1 10 ? 11.172 3.167 7.987 1.00 50.42 10 SER A CA 20
ATOM 10258 C C . SER A 1 10 ? 11.812 1.821 7.662 1.00 50.11 10 SER A C 20
ATOM 10259 O O . SER A 1 10 ? 12.697 1.352 8.378 1.00 62.04 10 SER A O 20
ATOM 10267 N N . LYS A 1 11 ? 11.357 1.204 6.577 1.00 64.42 11 LYS A N 20
ATOM 10268 C CA . LYS A 1 11 ? 11.884 -0.088 6.154 1.00 64.42 11 LYS A CA 20
ATOM 10269 C C . LYS A 1 11 ? 12.142 -0.105 4.650 1.00 33.24 11 LYS A C 20
ATOM 10270 O O . LYS A 1 11 ? 11.363 0.444 3.872 1.00 75.24 11 LYS A O 20
ATOM 10289 N N . SER A 1 12 ? 13.239 -0.740 4.249 1.00 13.24 12 SER A N 20
ATOM 10290 C CA . SER A 1 12 ? 13.600 -0.826 2.839 1.00 35.02 12 SER A CA 20
ATOM 10291 C C . SER A 1 12 ? 12.432 -1.353 2.011 1.00 73.01 12 SER A C 20
ATOM 10292 O O . SER A 1 12 ? 12.248 -0.965 0.857 1.00 62.11 12 SER A O 20
ATOM 10300 N N . LYS A 1 13 ? 11.644 -2.240 2.608 1.00 33.44 13 LYS A N 20
ATOM 10301 C CA . LYS A 1 13 ? 10.492 -2.822 1.929 1.00 50.41 13 LYS A CA 20
ATOM 10302 C C . LYS A 1 13 ? 9.556 -1.732 1.416 1.00 11.00 13 LYS A C 20
ATOM 10303 O O . LYS A 1 13 ? 8.807 -1.942 0.461 1.00 23.25 13 LYS A O 20
ATOM 10322 N N . ASP A 1 14 ? 9.604 -0.568 2.055 1.00 64.14 14 ASP A N 20
ATOM 10323 C CA . ASP A 1 14 ? 8.762 0.556 1.661 1.00 23.40 14 ASP A CA 20
ATOM 10324 C C . ASP A 1 14 ? 9.193 1.110 0.307 1.00 65.54 14 ASP A C 20
ATOM 10325 O O . ASP A 1 14 ? 8.358 1.455 -0.530 1.00 31.44 14 ASP A O 20
ATOM 10334 N N . CYS A 1 15 ? 10.503 1.193 0.097 1.00 50.00 15 CYS A N 20
ATOM 10335 C CA . CYS A 1 15 ? 11.046 1.706 -1.155 1.00 3.43 15 CYS A CA 20
ATOM 10336 C C . CYS A 1 15 ? 10.643 0.818 -2.328 1.00 22.42 15 CYS A C 20
ATOM 10337 O O . CYS A 1 15 ? 10.864 -0.394 -2.308 1.00 43.42 15 CYS A O 20
ATOM 10344 N N . CYS A 1 16 ? 10.051 1.428 -3.349 1.00 33.32 16 CYS A N 20
ATOM 10345 C CA . CYS A 1 16 ? 9.616 0.694 -4.531 1.00 61.20 16 CYS A CA 20
ATOM 10346 C C . CYS A 1 16 ? 10.812 0.270 -5.378 1.00 63.43 16 CYS A C 20
ATOM 10347 O O . CYS A 1 16 ? 11.534 1.108 -5.917 1.00 15.21 16 CYS A O 20
ATOM 10354 N N . GLY A 1 17 ? 11.016 -1.040 -5.492 1.00 0.55 17 GLY A N 20
ATOM 10355 C CA . GLY A 1 17 ? 12.125 -1.553 -6.274 1.00 41.32 17 GLY A CA 20
ATOM 10356 C C . GLY A 1 17 ? 12.909 -2.621 -5.538 1.00 2.31 17 GLY A C 20
ATOM 10357 O O . GLY A 1 17 ? 13.397 -2.389 -4.432 1.00 60.42 17 GLY A O 20
ATOM 10361 N N . GLU A 1 18 ? 13.029 -3.794 -6.152 1.00 11.23 18 GLU A N 20
ATOM 10362 C CA . GLU A 1 18 ? 13.757 -4.902 -5.545 1.00 43.20 18 GLU A CA 20
ATOM 10363 C C . GLU A 1 18 ? 15.148 -4.460 -5.100 1.00 44.30 18 GLU A C 20
ATOM 10364 O O . GLU A 1 18 ? 15.671 -4.938 -4.094 1.00 61.41 18 GLU A O 20
ATOM 10376 N N . ALA A 1 19 ? 15.742 -3.543 -5.858 1.00 21.34 19 ALA A N 20
ATOM 10377 C CA . ALA A 1 19 ? 17.071 -3.035 -5.541 1.00 61.14 19 ALA A CA 20
ATOM 10378 C C . ALA A 1 19 ? 16.993 -1.857 -4.576 1.00 62.13 19 ALA A C 20
ATOM 10379 O O . ALA A 1 19 ? 17.869 -1.676 -3.730 1.00 71.52 19 ALA A O 20
ATOM 10386 N N . SER A 1 20 ? 15.940 -1.058 -4.709 1.00 53.44 20 SER A N 20
ATOM 10387 C CA . SER A 1 20 ? 15.750 0.106 -3.852 1.00 1.33 20 SER A CA 20
ATOM 10388 C C . SER A 1 20 ? 15.846 -0.282 -2.379 1.00 62.45 20 SER A C 20
ATOM 10389 O O . SER A 1 20 ? 15.448 -1.379 -1.989 1.00 24.42 20 SER A O 20
ATOM 10397 N N . MET A 1 21 ? 16.378 0.626 -1.568 1.00 34.13 21 MET A N 20
ATOM 10398 C CA . MET A 1 21 ? 16.525 0.379 -0.138 1.00 44.30 21 MET A CA 20
ATOM 10399 C C . MET A 1 21 ? 16.303 1.660 0.660 1.00 32.24 21 MET A C 20
ATOM 10400 O O . MET A 1 21 ? 16.510 2.763 0.154 1.00 3.02 21 MET A O 20
ATOM 10414 N N . CYS A 1 22 ? 15.879 1.506 1.910 1.00 3.35 22 CYS A N 20
ATOM 10415 C CA . CYS A 1 22 ? 15.628 2.650 2.779 1.00 33.21 22 CYS A CA 20
ATOM 10416 C C . CYS A 1 22 ? 16.854 2.966 3.631 1.00 35.21 22 CYS A C 20
ATOM 10417 O O . CYS A 1 22 ? 17.355 2.108 4.358 1.00 41.12 22 CYS A O 20
ATOM 10424 N N . SER A 1 23 ? 17.330 4.203 3.536 1.00 24.12 23 SER A N 20
ATOM 10425 C CA . SER A 1 23 ? 18.499 4.632 4.295 1.00 23.21 23 SER A CA 20
ATOM 10426 C C . SER A 1 23 ? 18.190 5.887 5.105 1.00 4.31 23 SER A C 20
ATOM 10427 O O . SER A 1 23 ? 17.036 6.299 5.219 1.00 34.32 23 SER A O 20
ATOM 10435 N N . LYS A 1 24 ? 19.232 6.492 5.667 1.00 55.44 24 LYS A N 20
ATOM 10436 C CA . LYS A 1 24 ? 19.075 7.702 6.466 1.00 74.13 24 LYS A CA 20
ATOM 10437 C C . LYS A 1 24 ? 19.148 8.947 5.588 1.00 2.20 24 LYS A C 20
ATOM 10438 O O . LYS A 1 24 ? 19.608 8.889 4.449 1.00 45.14 24 LYS A O 20
ATOM 10457 N N . GLY A 1 25 ? 18.692 10.074 6.127 1.00 23.14 25 GLY A N 20
ATOM 10458 C CA . GLY A 1 25 ? 18.717 11.317 5.380 1.00 51.35 25 GLY A CA 20
ATOM 10459 C C . GLY A 1 25 ? 19.877 12.209 5.775 1.00 65.32 25 GLY A C 20
ATOM 10460 O O . GLY A 1 25 ? 21.037 11.873 5.535 1.00 73.25 25 GLY A O 20
ATOM 10464 N N . ALA A 1 26 ? 19.566 13.349 6.381 1.00 14.43 26 ALA A N 20
ATOM 10465 C CA . ALA A 1 26 ? 20.591 14.292 6.811 1.00 65.43 26 ALA A CA 20
ATOM 10466 C C . ALA A 1 26 ? 20.247 14.898 8.167 1.00 61.21 26 ALA A C 20
ATOM 10467 O O . ALA A 1 26 ? 21.115 15.054 9.026 1.00 32.32 26 ALA A O 20
ATOM 10474 N N . ASP A 1 27 ? 18.977 15.239 8.352 1.00 75.52 27 ASP A N 20
ATOM 10475 C CA . ASP A 1 27 ? 18.517 15.828 9.604 1.00 24.23 27 ASP A CA 20
ATOM 10476 C C . ASP A 1 27 ? 17.874 14.772 10.498 1.00 55.04 27 ASP A C 20
ATOM 10477 O O . ASP A 1 27 ? 16.927 15.057 11.230 1.00 41.30 27 ASP A O 20
ATOM 10486 N N . GLY A 1 28 ? 18.394 13.550 10.431 1.00 55.14 28 GLY A N 20
ATOM 10487 C CA . GLY A 1 28 ? 17.856 12.470 11.237 1.00 22.02 28 GLY A CA 20
ATOM 10488 C C . GLY A 1 28 ? 16.787 11.680 10.510 1.00 74.33 28 GLY A C 20
ATOM 10489 O O . GLY A 1 28 ? 16.707 10.458 10.643 1.00 11.45 28 GLY A O 20
ATOM 10493 N N . LYS A 1 29 ? 15.960 12.377 9.738 1.00 10.30 29 LYS A N 20
ATOM 10494 C CA . LYS A 1 29 ? 14.889 11.734 8.986 1.00 12.42 29 LYS A CA 20
ATOM 10495 C C . LYS A 1 29 ? 15.456 10.789 7.932 1.00 34.53 29 LYS A C 20
ATOM 10496 O O . LYS A 1 29 ? 16.415 11.121 7.236 1.00 1.02 29 LYS A O 20
ATOM 10515 N N . LYS A 1 30 ? 14.855 9.609 7.819 1.00 63.43 30 LYS A N 20
ATOM 10516 C CA . LYS A 1 30 ? 15.298 8.615 6.848 1.00 72.21 30 LYS A CA 20
ATOM 10517 C C . LYS A 1 30 ? 14.763 8.938 5.456 1.00 3.13 30 LYS A C 20
ATOM 10518 O O . LYS A 1 30 ? 13.822 9.719 5.307 1.00 65.55 30 LYS A O 20
ATOM 10537 N N . THR A 1 31 ? 15.368 8.332 4.439 1.00 3.13 31 THR A N 20
ATOM 10538 C CA . THR A 1 31 ? 14.953 8.555 3.060 1.00 1.22 31 THR A CA 20
ATOM 10539 C C . THR A 1 31 ? 15.333 7.375 2.174 1.00 62.23 31 THR A C 20
ATOM 10540 O O . THR A 1 31 ? 16.405 6.789 2.328 1.00 4.10 31 THR A O 20
ATOM 10551 N N . CYS A 1 32 ? 14.448 7.030 1.244 1.00 25.12 32 CYS A N 20
ATOM 10552 C CA . CYS A 1 32 ? 14.691 5.919 0.332 1.00 72.02 32 CYS A CA 20
ATOM 10553 C C . CYS A 1 32 ? 15.807 6.257 -0.652 1.00 61.22 32 CYS A C 20
ATOM 10554 O O . CYS A 1 32 ? 16.205 7.414 -0.781 1.00 42.14 32 CYS A O 20
ATOM 10561 N N . MET A 1 33 ? 16.307 5.238 -1.344 1.00 2.03 33 MET A N 20
ATOM 10562 C CA . MET A 1 33 ? 17.376 5.427 -2.317 1.00 44.22 33 MET A CA 20
ATOM 10563 C C . MET A 1 33 ? 17.167 4.534 -3.536 1.00 33.34 33 MET A C 20
ATOM 10564 O O . MET A 1 33 ? 18.050 3.761 -3.909 1.00 74.12 33 MET A O 20
ATOM 10578 N N . ILE A 1 34 ? 15.994 4.645 -4.150 1.00 71.51 34 ILE A N 20
ATOM 10579 C CA . ILE A 1 34 ? 15.670 3.847 -5.326 1.00 71.13 34 ILE A CA 20
ATOM 10580 C C . ILE A 1 34 ? 16.725 4.017 -6.414 1.00 2.52 34 ILE A C 20
ATOM 10581 O O . ILE A 1 34 ? 17.604 4.874 -6.312 1.00 32.13 34 ILE A O 20
ATOM 10597 N N . ASP A 1 35 ? 16.631 3.198 -7.455 1.00 64.10 35 ASP A N 20
ATOM 10598 C CA . AS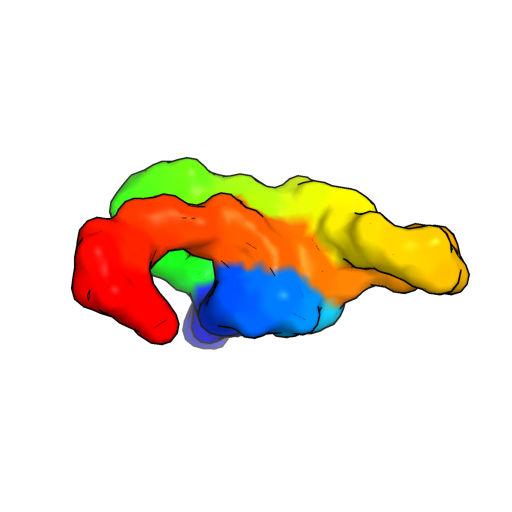P A 1 35 ? 17.576 3.260 -8.564 1.00 63.51 35 ASP A CA 20
ATOM 10599 C C . ASP A 1 35 ? 16.898 2.884 -9.878 1.00 33.23 35 ASP A C 20
ATOM 10600 O O . ASP A 1 35 ? 17.496 2.233 -10.735 1.00 3.14 35 ASP A O 20
ATOM 10609 N N . LYS A 1 36 ? 15.644 3.297 -10.029 1.00 60.03 36 LYS A N 20
ATOM 10610 C CA . LYS A 1 36 ? 14.883 3.005 -11.238 1.00 35.21 36 LYS A CA 20
ATOM 10611 C C . LYS A 1 36 ? 14.849 4.215 -12.166 1.00 13.14 36 LYS A C 20
ATOM 10612 O O . LYS A 1 36 ? 14.228 5.232 -11.854 1.00 12.25 36 LYS A O 20
ATOM 10631 N N . LEU A 1 37 ? 15.518 4.099 -13.307 1.00 61.30 37 LEU A N 20
ATOM 10632 C CA . LEU A 1 37 ? 15.563 5.183 -14.282 1.00 3.34 37 LEU A CA 20
ATOM 10633 C C . LEU A 1 37 ? 14.926 4.757 -15.600 1.00 55.51 37 LEU A C 20
ATOM 10634 O O . LEU A 1 37 ? 15.339 5.199 -16.672 1.00 43.11 37 LEU A O 20
ATOM 10650 N N . TRP A 1 38 ? 13.916 3.899 -15.513 1.00 12.43 38 TRP A N 20
ATOM 10651 C CA . TRP A 1 38 ? 13.219 3.416 -16.699 1.00 61.33 38 TRP A CA 20
ATOM 10652 C C . TRP A 1 38 ? 11.772 3.895 -16.714 1.00 72.00 38 TRP A C 20
ATOM 10653 O O . TRP A 1 38 ? 11.256 4.311 -17.751 1.00 4.44 38 TRP A O 20
ATOM 10674 N N . GLY A 1 39 ? 11.120 3.833 -15.556 1.00 44.55 39 GLY A N 20
ATOM 10675 C CA . GLY A 1 39 ? 9.738 4.265 -15.459 1.00 62.22 39 GLY A CA 20
ATOM 10676 C C . GLY A 1 39 ? 9.608 5.678 -14.926 1.00 31.32 39 GLY A C 20
ATOM 10677 O O . GLY A 1 39 ? 8.932 6.514 -15.525 1.00 4.44 39 GLY A O 20
#

Organism: Telmatactis stephensoni (NCBI:txid2835637)

Sequence (39 aa):
GCKGQDAPCSKSKDCCGEASMCSKGADGKKTCMIDKLWGGCKGQDAPCSKSKDCCGEASMCSKGADGKKTCMIDKLWGGCKGQDAPCSKSKDCCGEASMCSKGADGKKTCMIDKLWGGCKGQDAPCSKSKDCCGEASMCSKGADGKKTCMIDKLWGGCKGQDAPCSKSKDCCGEASMCSKGADGKKTCMIDKLWGGCKGQDAPCSKSKDCCGEASMCSKGADGKKTCMIDKLWGGCKGQDAPCSKSKDCCGEASMCSKGADGKKTCMIDKLWGGCKGQDAPCSKSKDCCGEASMCSKGADGKKTCMIDKLWGGCKGQDAPCSKSKDCCGEASMCSKGADGKKTCMIDKLWGGCKGQDAPCSKSKDCCGEASMCSKGADGKKTCMIDKLWGGCKGQDAPCSKSKDCCGEASMCSKGADGKKTCMIDKLWGGCKGQDAPCSKSKDCCGEASMCSKGADGKKTCMIDKLWGGCKGQDAPCSKSKDCCGEASMCSKGADGKKTCMIDKLWGGCKGQDAPCSKSKDCCGEASMCSKGADGKKTCMIDKLWGGCKGQDAPCSKSKDCCGEASMCSKGADGKKTCMIDKLWGGCKGQDAPCSKSKDCCGEASMCSKGADGKKTCMIDKLWGGCKGQDAPCSKSKDCCGEASMCSKGADGKKTCMIDKLWGGCKGQDAPCSKSKDCCGEASMCSKGADGKKTCMIDKLWGGCKGQDAPCSKSKDCCGEASMCSKGADGKKTCMIDKLWGGCKGQDAPCSKSKDCCGEASMCSKGADGKKTCMIDKLWG

Solvent-accessible surface area: 3312 Å² total; per-residue (Å²): 124,56,95,32,98,101,13,94,13,94,130,31,174,49,8,57,37,178,78,13,122,29,61,128,41,111,142,59,161,80,26,2,120,23,107,105,177,253,88

Radius of gyration: 9.11 Å; Cα contacts (8 Å, |Δi|>4): 88; chains: 1; bounding box: 18×20×26 Å

B-factor: mean 38.43, std 22.62, range [0.01, 75.43]